Protein AF-A0A7X5DVG2-F1 (afdb_monomer_lite)

Radius of gyration: 36.71 Å; chains: 1; bounding box: 101×57×112 Å

Foldseek 3Di:
DFDFPVRQDDPLLVVQLVLQDPVLRVVFRVQWDQWPVRAIFGLQPQPGDDPVRTGHHDHLQSSQLSSVVVCLCPVQPADSLQKDAFQQLDDPPDDDPPDQTFGIFGAAPVDNLATQETEQTDGGPPQDQQDAPPPGDGGVLRSQLSSCCRRVHQKTFYTHNHNGTWIAGPDRSPDTDLDDDDHHHPPDPLCVSQVDQCFVLSLVSLAPLVPDFVQVLLVQLLVLQVVAHDNVCSLVLSVLLVLLLVLLLLVQQVVQVVLCCCCPVVVDPSSRDDCVVGDRGLLDAGPPDDLVSNQVSSQVSSQVSCVVQPQLDDNPDTNPGDSSSSNSSSNSPVSHDQFPRDVVRNVVNVVVSVPVPDDFPQLDFDFDLLNLLLFCLQQQDELVFAEEEAAQQLNSNLLNNLVSHVCVVPVPDPGQQHSHDDDPSSQCSLCQRGAYEHQDSSSLSNNLSSSVSSPNNSQRRARDDLLPQQCCCVVAVVDPSNCSNHVRNVVSQLVQFPCSVDPRSLRSRQAGAGQEYEYEWRADDKDQDQVSLVSAPLCADPVRHGDRIDGPLLRVLNSRLRHYAAQHKYKYKYQPCCVPPPRNVVSVVVDLVFWDFAEKEWEDQLSRPPSHSGTMIITMITTQDDPPSPDPRQHHFADADPVRDGDDDYYYYYWPKDQADPRSHGDFFKFKKKFKKFKKKAKDKWKAFQVVRDTDDPVVCVPDPCVVRIDIDIDIDIDIDTDADPVRDRIDGQVVCCVPVNDQQQQWKKFFAQKKKAFPCCPPCVVPDPRIGHPVVLVPDDPVVNVRIDIDHDGGIRPGDIDGPVVLVPDDPVRNVRIDTRMHMDMDMDFDAEPVRHGGGDIQSAAPHCPDDDPDPVTCHNDGHPSNVSLVVCVVSVNPSND

pLDDT: mean 87.07, std 10.0, range [40.94, 98.62]

Sequence (883 aa):
MPKKIDQILKPEEISHISQFSQEDKDWINSRIHDRSDGEAGVECVVRGKNDDGDYFKLTPEEIVRQYYAYKLMEIYGYTKEQIGFELPAVYAGKEVIKNKRIDIAVFNKDDKSKIDMIIEVKRPGIKDENSIADGESSTPFQQMQSYCRLKQPQIGVIANGDNLLKFYEAPAFDEALVIDKFPANGENIAEWKENRRFTFKQLMQADRLQTETLKDIILDVEQRFGANDSSDKAFEEIFKLIFIKLYDEVLSSQDADIIANDMNRHNIALKDIDDSMFRVMKFRARDTDSLADIYNNLSDLFEQAKNKWPGVFATDAILDMQRATVKSCVKELQNVKLFNSNLEVVDDAFEHLVNQNQKEGMGQYFTPRYVIDMCVKMLNPKPNEKMIDTAAGSCGFPMHAIFHVWKQLNPERFNLFTTRSRTPEELAYVQNNVFGIDFSEKSVRVGRMLNIIAGDGHTNVIELNSLDYPNWRKAYLDVDKWQRKYREGFDKLQRLSTSPTSTSDKTKFEAFNFDILMANPPFAGDLDNKEQLEIYNLGYNAKGKLQNKVGRDILFIERNLNFLKPGGRMAVVLPQGRFNNSGDKLIRDYIAERCRILAVVGLHGNVFKPHTGTKTSVLFVQKWTDDNCGFPNICPRPAEDENGSIDYPIFFATMQEPSKDNSGDKIYVKEDYVTWNDYKYITETHYIRKSDKQEVTKDEYDDSFKKSDYTVKVSTRKEVLEHKTANGSVDFIKDLFVSEYGELDTHKKWIKKNSSFVLKNIRKDADTFAESISIEQYLNLPVSEQTHYKEIAILGENTNSKISLQEYNSLGKDAQKFYLIAEDVAERTERIKDTHGHIFVKHDLFNHDPALLNENPNNIYSQDGIAEAFIEFAKKEGLSFFQ

Secondary structure (DSSP, 8-state):
-PPPGGGTS-HHHHHT-TT--HHHHHHHHTTEEE-TTSSEEE-BTTTBS-TTSSPEE--HHHHHHHHHHHHHHHTT---GGGEEEEEE---TTS---TT-EEEEEEE-SS-TTSEEEEEEE--TT---TTSPPTT-SS-HHHHHHHHHHHH--SEEEEE-SSS-EEEEETTT--SEES--SPPPTT--HHHHHHSS---HHHHHHS-GGGTS-HHHHHHHHHHHHHHHS-GGGHHHHHHHHHHHHHHHHHTTHHHHHHHHHHHHHH---GGGS--TTSPPP-S---SSS-HHHHHHHHHHHHHHHHHHSTTSS-TT----S-HHHHHHHHHHHTT---TTS-HHHHHHHHHHHHHTTSPTTS---PPPHHHHHHHHHHH---TT--EEETT-TTTHHHHHHHHHHHHHH-TT-S-SS-SSPPPHHHHHHHHHHEEEEES-HHHHHHHHHHHHHTSTTGGGEEE--TT-GGGHIIIIIT-HHHHHHHHHHHHHHHHTBSSTT-S-HHHHSS-B-EEEEEE----S-EE--HHHHTT-GGGB-TTSPBPS-EEHHHHHHHHHHHHEEEEEEEEEEEETHHHH-GGGHHHHHHHHHHEEEEEEEEPPTTTTTTT----EEEEEEEE-B-TTSSS--SSBPPPP-TTS------EEEE--S-SB-SSSPBPBPEEEEEEEEEEEEEEEEEEEETTT--EE-HHHHHT-S-GGGEEEEEEEEEEEEE---TTS-SEEEHHHHHHHH--GGGG-EEEE-SEEEEES-HHHHTTTS-SEE-HHHHHTS-HHHHTTEEEEEPSEE--PPEEEHHHHHHS-HHHHTTEEEEEEEEEEEEE-B-TTSPBPBP-SSS-S-TTS--S-TTS-TT---HHHHHHHHHHHTT-TT--

Structure (mmCIF, N/CA/C/O backbone):
data_AF-A0A7X5DVG2-F1
#
_entry.id   AF-A0A7X5DVG2-F1
#
loop_
_atom_site.group_PDB
_atom_site.id
_atom_site.type_symbol
_atom_site.label_atom_id
_atom_site.label_alt_id
_atom_site.label_comp_id
_atom_site.label_asym_id
_atom_site.label_entity_id
_atom_site.label_seq_id
_atom_site.pdbx_PDB_ins_code
_atom_site.Cartn_x
_atom_site.Cartn_y
_atom_site.Cartn_z
_atom_site.occupancy
_atom_site.B_iso_or_equiv
_atom_site.auth_seq_id
_atom_site.auth_comp_id
_atom_site.auth_asym_id
_atom_site.auth_atom_id
_atom_site.pdbx_PDB_model_num
ATOM 1 N N . MET A 1 1 ? -7.627 -30.855 52.143 1.00 57.50 1 MET A N 1
ATOM 2 C CA . MET A 1 1 ? -6.549 -30.015 51.583 1.00 57.50 1 MET A CA 1
ATOM 3 C C . MET A 1 1 ? -7.229 -28.797 51.000 1.00 57.50 1 MET A C 1
ATOM 5 O O . MET A 1 1 ? -8.248 -29.014 50.347 1.00 57.50 1 MET A O 1
ATOM 9 N N . PRO A 1 2 ? -6.716 -27.583 51.245 1.00 67.12 2 PRO A N 1
ATOM 10 C CA . PRO A 1 2 ? -7.300 -26.376 50.675 1.00 67.12 2 PRO A CA 1
ATOM 11 C C . PRO A 1 2 ? -7.331 -26.470 49.146 1.00 67.12 2 PRO A C 1
ATOM 13 O O . PRO A 1 2 ? -6.452 -27.093 48.537 1.00 67.12 2 PRO A O 1
ATOM 16 N N . LYS A 1 3 ? -8.378 -25.900 48.538 1.00 78.06 3 LYS A N 1
ATOM 17 C CA . LYS A 1 3 ? -8.525 -25.851 47.076 1.00 78.06 3 LYS A CA 1
ATOM 18 C C . LYS A 1 3 ? -7.322 -25.126 46.461 1.00 78.06 3 LYS A C 1
ATOM 20 O O . LYS A 1 3 ? -6.836 -24.152 47.023 1.00 78.06 3 LYS A O 1
ATOM 25 N N . LYS A 1 4 ? -6.853 -25.579 45.300 1.00 83.19 4 LYS A N 1
ATOM 26 C CA . LYS A 1 4 ? -5.851 -24.853 44.497 1.00 83.19 4 LYS A CA 1
ATOM 27 C C . LYS A 1 4 ? -6.526 -23.880 43.532 1.00 83.19 4 LYS A C 1
ATOM 29 O O . LYS A 1 4 ? -7.693 -24.068 43.202 1.00 83.19 4 LYS A O 1
ATOM 34 N N . ILE A 1 5 ? -5.788 -22.896 43.019 1.00 83.50 5 ILE A N 1
ATOM 35 C CA . ILE A 1 5 ? -6.277 -21.943 42.002 1.00 83.50 5 ILE A CA 1
A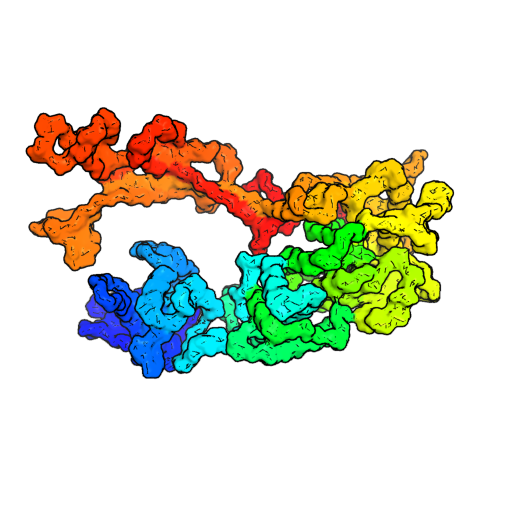TOM 36 C C . ILE A 1 5 ? -6.938 -22.637 40.798 1.00 83.50 5 ILE A C 1
ATOM 38 O O . ILE A 1 5 ? -8.019 -22.224 40.383 1.00 83.50 5 ILE A O 1
ATOM 42 N N . ASP A 1 6 ? -6.380 -23.757 40.323 1.00 80.75 6 ASP A N 1
ATOM 43 C CA . ASP A 1 6 ? -6.918 -24.538 39.192 1.00 80.75 6 ASP A CA 1
ATOM 44 C C . ASP A 1 6 ? -8.262 -25.226 39.510 1.00 80.75 6 ASP A C 1
ATOM 46 O O . ASP A 1 6 ? -8.928 -25.754 38.627 1.00 80.75 6 ASP A O 1
ATOM 50 N N . GLN A 1 7 ? -8.658 -25.261 40.785 1.00 80.50 7 GLN A N 1
ATOM 51 C CA . GLN A 1 7 ? -9.937 -25.802 41.257 1.00 80.50 7 GLN A CA 1
ATOM 52 C C . GLN A 1 7 ? -10.949 -24.695 41.593 1.00 80.50 7 GLN A C 1
ATOM 54 O O . GLN A 1 7 ? -12.083 -24.998 41.964 1.00 80.50 7 GLN A O 1
ATOM 59 N N . ILE A 1 8 ? -10.530 -23.428 41.522 1.00 81.75 8 ILE A N 1
ATOM 60 C CA . ILE A 1 8 ? -11.336 -22.242 41.845 1.00 81.75 8 ILE A CA 1
ATOM 61 C C . ILE A 1 8 ? -11.745 -21.515 40.562 1.00 81.75 8 ILE A C 1
ATOM 63 O O . ILE A 1 8 ? -12.884 -21.067 40.449 1.00 81.75 8 ILE A O 1
ATOM 67 N N . LEU A 1 9 ? -10.828 -21.415 39.600 1.00 81.88 9 LEU A N 1
ATOM 68 C CA . LEU A 1 9 ? -11.081 -20.829 38.289 1.00 81.88 9 LEU A CA 1
ATOM 69 C C . LEU A 1 9 ? -11.861 -21.797 37.391 1.00 81.88 9 LEU A C 1
ATOM 71 O O . LEU A 1 9 ? -11.663 -23.013 37.431 1.00 81.88 9 LEU A O 1
ATOM 75 N N . LYS A 1 10 ? -12.738 -21.256 36.543 1.00 82.56 10 LYS A N 1
ATOM 76 C CA . LYS A 1 10 ? -13.387 -22.030 35.476 1.00 82.56 10 LYS A CA 1
ATOM 77 C C . LYS A 1 10 ? -12.343 -22.495 34.448 1.00 82.56 10 LYS A C 1
ATOM 79 O O . LYS A 1 10 ? -11.348 -21.800 34.261 1.00 82.56 10 LYS A O 1
ATOM 84 N N . PRO A 1 11 ? -12.577 -23.593 33.702 1.00 76.38 11 PRO A N 1
ATOM 85 C CA . PRO A 1 11 ? -11.658 -24.046 32.649 1.00 76.38 11 PRO A CA 1
ATOM 86 C C . PRO A 1 11 ? -11.280 -22.944 31.648 1.00 76.38 11 PRO A C 1
ATOM 88 O O . PRO A 1 11 ? -10.122 -22.820 31.259 1.00 76.38 11 PRO A O 1
ATOM 91 N N . GLU A 1 12 ? -12.252 -22.104 31.294 1.00 71.94 12 GLU A N 1
ATOM 92 C CA . GLU A 1 12 ? -12.068 -20.928 30.440 1.00 71.94 12 GLU A CA 1
ATOM 93 C C . GLU A 1 12 ? -11.128 -19.901 31.098 1.00 71.94 12 GLU A C 1
ATOM 95 O O . GLU A 1 12 ? -10.164 -19.461 30.483 1.00 71.94 12 GLU A O 1
ATOM 100 N N . GLU A 1 13 ? -11.319 -19.590 32.381 1.00 77.75 13 GLU A N 1
ATOM 101 C CA . GLU A 1 13 ? -10.473 -18.656 33.141 1.00 77.75 13 GLU A CA 1
ATOM 102 C C . GLU A 1 13 ? -9.048 -19.192 33.361 1.00 77.75 13 GLU A C 1
ATOM 104 O O . GLU A 1 13 ? -8.099 -18.415 33.347 1.00 77.75 13 GLU A O 1
ATOM 109 N N . ILE A 1 14 ? -8.872 -20.513 33.506 1.00 74.19 14 ILE A N 1
ATOM 110 C CA . ILE A 1 14 ? -7.551 -21.159 33.625 1.00 74.19 14 ILE A CA 1
ATOM 111 C C . ILE A 1 14 ? -6.727 -20.954 32.349 1.00 74.19 14 ILE A C 1
ATOM 113 O O . ILE A 1 14 ? -5.518 -20.728 32.420 1.00 74.19 14 ILE A O 1
ATOM 117 N N . SER A 1 15 ? -7.373 -20.988 31.179 1.00 66.44 15 SER A N 1
ATOM 118 C CA . SER A 1 15 ? -6.705 -20.683 29.907 1.00 66.44 15 SER A CA 1
ATOM 119 C C . SER A 1 15 ? -6.264 -19.213 29.799 1.00 66.44 15 SER A C 1
ATOM 121 O O . SER A 1 15 ? -5.328 -18.907 29.063 1.00 66.44 15 SER A O 1
ATOM 123 N N . HIS A 1 16 ? -6.875 -18.335 30.604 1.00 65.38 16 HIS A N 1
ATOM 124 C CA . HIS A 1 16 ? -6.670 -16.885 30.670 1.00 65.38 16 HIS A CA 1
ATOM 125 C C . HIS A 1 16 ? -5.865 -16.431 31.899 1.00 65.38 16 HIS A C 1
ATOM 127 O O . HIS A 1 16 ? -6.015 -15.307 32.363 1.00 65.38 16 HIS A O 1
ATOM 133 N N . ILE A 1 17 ? -5.010 -17.291 32.451 1.00 65.62 17 ILE A N 1
ATOM 134 C CA . ILE A 1 17 ? -3.970 -16.913 33.429 1.00 65.62 17 ILE A CA 1
ATOM 135 C C . ILE A 1 17 ? -2.597 -17.428 32.977 1.00 65.62 17 ILE A C 1
ATOM 137 O O . ILE A 1 17 ? -1.747 -17.810 33.781 1.00 65.62 17 ILE A O 1
ATOM 141 N N . SER A 1 18 ? -2.388 -17.487 31.660 1.00 58.50 18 SER A N 1
ATOM 142 C CA . SER A 1 18 ? -1.179 -18.013 31.012 1.00 58.50 18 SER A CA 1
ATOM 143 C C . SER A 1 18 ? 0.104 -17.278 31.417 1.00 58.50 18 SER A C 1
ATOM 145 O O . SER A 1 18 ? 1.173 -17.883 31.404 1.00 58.50 18 SER A O 1
ATOM 147 N N . GLN A 1 19 ? 0.005 -16.011 31.835 1.00 59.59 19 GLN A N 1
ATOM 148 C CA . GLN A 1 19 ? 1.141 -15.217 32.317 1.00 59.59 19 GLN A CA 1
ATOM 149 C C . GLN A 1 19 ? 1.663 -15.652 33.694 1.00 59.59 19 GLN A C 1
ATOM 151 O O . GLN A 1 19 ? 2.744 -15.229 34.101 1.00 59.59 19 GLN A O 1
ATOM 156 N N . PHE A 1 20 ? 0.915 -16.481 34.425 1.00 76.69 20 PHE A N 1
ATOM 157 C CA . PHE A 1 20 ? 1.330 -16.966 35.733 1.00 76.69 20 PHE A CA 1
ATOM 158 C C . PHE A 1 20 ? 2.335 -18.095 35.521 1.00 76.69 20 PHE A C 1
ATOM 160 O O . PHE A 1 20 ? 1.973 -19.193 35.081 1.00 76.69 20 PHE A O 1
ATOM 167 N N . SER A 1 21 ? 3.597 -17.844 35.868 1.00 76.00 21 SER A N 1
ATOM 168 C CA . SER A 1 21 ? 4.606 -18.899 35.924 1.00 76.00 21 SER A CA 1
ATOM 169 C C . SER A 1 21 ? 4.215 -19.958 36.958 1.00 76.00 21 SER A C 1
ATOM 171 O O . SER A 1 21 ? 3.388 -19.722 37.843 1.00 76.00 21 SER A O 1
ATOM 173 N N . GLN A 1 22 ? 4.819 -21.145 36.880 1.00 77.31 22 GLN A N 1
ATOM 174 C CA . GLN A 1 22 ? 4.564 -22.179 37.884 1.00 77.31 22 GLN A CA 1
ATOM 175 C C . GLN A 1 22 ? 4.931 -21.699 39.300 1.00 77.31 22 GLN A C 1
ATOM 177 O O . GLN A 1 22 ? 4.213 -22.003 40.248 1.00 77.31 22 GLN A O 1
ATOM 182 N N . GLU A 1 23 ? 5.977 -20.878 39.430 1.00 79.81 23 GLU A N 1
ATOM 183 C CA . GLU A 1 23 ? 6.360 -20.250 40.698 1.00 79.81 23 GLU A CA 1
ATOM 184 C C . GLU A 1 23 ? 5.286 -19.276 41.205 1.00 79.81 23 GLU A C 1
ATOM 186 O O . GLU A 1 23 ? 4.931 -19.324 42.382 1.00 79.81 23 GLU A O 1
ATOM 191 N N . ASP A 1 24 ? 4.702 -18.456 40.320 1.00 82.38 24 ASP A N 1
ATOM 192 C CA . ASP A 1 24 ? 3.597 -17.553 40.677 1.00 82.38 24 ASP A CA 1
ATOM 193 C C . ASP A 1 24 ? 2.387 -18.353 41.198 1.00 82.38 24 ASP A C 1
ATOM 195 O O . ASP A 1 24 ? 1.781 -18.016 42.219 1.00 82.38 24 ASP A O 1
ATOM 199 N N . LYS A 1 25 ? 2.053 -19.457 40.516 1.00 84.00 25 LYS A N 1
ATOM 200 C CA . LYS A 1 25 ? 0.951 -20.353 40.896 1.00 84.00 25 LYS A CA 1
ATOM 201 C C . LYS A 1 25 ? 1.194 -21.015 42.247 1.00 84.00 25 LYS A C 1
ATOM 203 O O . LYS A 1 25 ? 0.291 -21.059 43.085 1.00 84.00 25 LYS A O 1
ATOM 208 N N . ASP A 1 26 ? 2.397 -21.532 42.466 1.00 86.31 26 ASP A N 1
ATOM 209 C CA . ASP A 1 26 ? 2.774 -22.190 43.715 1.00 86.31 26 ASP A CA 1
ATOM 210 C C . ASP A 1 26 ? 2.776 -21.197 44.883 1.00 86.31 26 ASP A C 1
ATOM 212 O O . ASP A 1 26 ? 2.280 -21.517 45.968 1.00 86.31 26 ASP A O 1
ATOM 216 N N . TRP A 1 27 ? 3.229 -19.962 44.642 1.00 88.75 27 TRP A N 1
ATOM 217 C CA . TRP A 1 27 ? 3.193 -18.891 45.631 1.00 88.75 27 TRP A CA 1
ATOM 218 C C . TRP A 1 27 ? 1.762 -18.558 46.063 1.00 88.75 27 TRP A C 1
ATOM 220 O O . TRP A 1 27 ? 1.481 -18.545 47.264 1.00 88.75 27 TRP A O 1
ATOM 230 N N . ILE A 1 28 ? 0.831 -18.361 45.121 1.00 88.50 28 ILE A N 1
ATOM 231 C CA . ILE A 1 28 ? -0.574 -18.075 45.460 1.00 88.50 28 ILE A CA 1
ATOM 232 C C . ILE A 1 28 ? -1.196 -19.265 46.192 1.00 88.50 28 ILE A C 1
ATOM 234 O O . ILE A 1 28 ? -1.801 -19.081 47.247 1.00 88.50 28 ILE A O 1
ATOM 238 N N . ASN A 1 29 ? -1.002 -20.485 45.680 1.00 89.94 29 ASN A N 1
ATOM 239 C CA . ASN A 1 29 ? -1.531 -21.707 46.290 1.00 89.94 29 ASN A CA 1
ATOM 240 C C . ASN A 1 29 ? -1.062 -21.896 47.740 1.00 89.94 29 ASN A C 1
ATOM 242 O O . ASN A 1 29 ? -1.829 -22.398 48.559 1.00 89.94 29 ASN A O 1
ATOM 246 N N . SER A 1 30 ? 0.160 -21.468 48.079 1.00 91.12 30 SER A N 1
ATOM 247 C CA . SER A 1 30 ? 0.694 -21.562 49.446 1.00 91.12 30 SER A CA 1
ATOM 248 C C . SER A 1 30 ? -0.070 -20.717 50.479 1.00 91.12 30 SER A C 1
ATOM 250 O O . SER A 1 30 ? 0.041 -20.976 51.676 1.00 91.12 30 SER A O 1
ATOM 252 N N . ARG A 1 31 ? -0.865 -19.740 50.020 1.00 91.12 31 ARG A N 1
ATOM 253 C CA . ARG A 1 31 ? -1.659 -18.811 50.842 1.00 91.12 31 ARG A CA 1
ATOM 254 C C . ARG A 1 31 ? -3.150 -19.135 50.858 1.00 91.12 31 ARG A C 1
ATOM 256 O O . ARG A 1 31 ? -3.922 -18.381 51.454 1.00 91.12 31 ARG A O 1
ATOM 263 N N . ILE A 1 32 ? -3.576 -20.193 50.167 1.00 92.19 32 ILE A N 1
ATOM 264 C CA . ILE A 1 32 ? -4.983 -20.594 50.124 1.00 92.19 32 ILE A CA 1
ATOM 265 C C . ILE A 1 32 ? -5.292 -21.470 51.333 1.00 92.19 32 ILE A C 1
ATOM 267 O O . ILE A 1 32 ? -4.613 -22.462 51.607 1.00 92.19 32 ILE A O 1
ATOM 271 N N . HIS A 1 33 ? -6.354 -21.110 52.040 1.00 90.75 33 HIS A N 1
ATOM 272 C CA . HIS A 1 33 ? -6.827 -21.784 53.239 1.00 90.75 33 HIS A CA 1
ATOM 273 C C . HIS A 1 33 ? -8.347 -21.945 53.192 1.00 90.75 33 HIS A C 1
ATOM 275 O O . HIS A 1 33 ? -9.040 -21.228 52.471 1.00 90.75 33 HIS A O 1
ATOM 281 N N . ASP A 1 34 ? -8.875 -22.876 53.980 1.00 88.62 34 ASP A N 1
ATOM 282 C CA . ASP A 1 34 ? -10.319 -23.020 54.148 1.00 88.62 34 ASP A CA 1
ATOM 283 C C . ASP A 1 34 ? -10.825 -21.942 55.122 1.00 88.62 34 ASP A C 1
ATOM 285 O O . ASP A 1 34 ? -10.244 -21.735 56.193 1.00 88.62 34 ASP A O 1
ATOM 289 N N . ARG A 1 35 ? -11.890 -21.235 54.736 1.00 89.56 35 ARG A N 1
ATOM 290 C CA . ARG A 1 35 ? -12.583 -20.256 55.583 1.00 89.56 35 ARG A CA 1
ATOM 291 C C . ARG A 1 35 ? -13.481 -20.940 56.607 1.00 89.56 35 ARG A C 1
ATOM 293 O O . ARG A 1 35 ? -13.801 -22.124 56.492 1.00 89.56 35 ARG A O 1
ATOM 300 N N . SER A 1 36 ? -13.953 -20.166 57.582 1.00 85.00 36 SER A N 1
ATOM 301 C CA . SER A 1 36 ? -14.911 -20.636 58.593 1.00 85.00 36 SER A CA 1
ATOM 302 C C . SER A 1 36 ? -16.247 -21.127 58.008 1.00 85.00 36 SER A C 1
ATOM 304 O O . SER A 1 36 ? -16.886 -21.999 58.593 1.00 85.00 36 SER A O 1
ATOM 306 N N . ASP A 1 37 ? -16.638 -20.612 56.838 1.00 86.19 37 ASP A N 1
ATOM 307 C CA . ASP A 1 37 ? -17.829 -21.007 56.072 1.00 86.19 37 ASP A CA 1
ATOM 308 C C . ASP A 1 37 ? -17.598 -22.219 55.142 1.00 86.19 37 ASP A C 1
ATOM 310 O O . ASP A 1 37 ? -18.530 -22.674 54.479 1.00 86.19 37 ASP A O 1
ATOM 314 N N . GLY A 1 38 ? -16.380 -22.773 55.112 1.00 83.06 38 GLY A N 1
ATOM 315 C CA . GLY A 1 38 ? -15.999 -23.908 54.267 1.00 83.06 38 GLY A CA 1
ATOM 316 C C . GLY A 1 38 ? -15.656 -23.545 52.817 1.00 83.06 38 GLY A C 1
ATOM 317 O O . GLY A 1 38 ? -15.300 -24.435 52.041 1.00 83.06 38 GLY A O 1
ATOM 318 N N . GLU A 1 39 ? -15.732 -22.267 52.435 1.00 87.00 39 GLU A N 1
ATOM 319 C CA . GLU A 1 39 ? -15.287 -21.795 51.123 1.00 87.00 39 GLU A CA 1
ATOM 320 C C . GLU A 1 39 ? -13.771 -21.552 51.080 1.00 87.00 39 GLU A C 1
ATOM 322 O O . GLU A 1 39 ? -13.096 -21.434 52.105 1.00 87.00 39 GLU A O 1
ATOM 327 N N . ALA A 1 40 ? -13.212 -21.452 49.871 1.00 88.94 40 ALA A N 1
ATOM 328 C CA . ALA A 1 40 ? -11.801 -21.112 49.709 1.00 88.94 40 ALA A CA 1
ATOM 329 C C . ALA A 1 40 ? -11.545 -19.645 50.091 1.00 88.94 40 ALA A C 1
ATOM 331 O O . ALA A 1 40 ? -12.218 -18.725 49.610 1.00 88.94 40 ALA A O 1
ATOM 332 N N . GLY A 1 41 ? -10.535 -19.422 50.926 1.00 91.19 41 GLY A N 1
ATOM 333 C CA . GLY A 1 41 ? -10.030 -18.100 51.264 1.00 91.19 41 GLY A CA 1
ATOM 334 C C . GLY A 1 41 ? -8.528 -17.969 51.069 1.00 91.19 41 GLY A C 1
ATOM 335 O O . GLY A 1 41 ? -7.818 -18.951 50.880 1.00 91.19 41 GLY A O 1
ATOM 336 N N . VAL A 1 42 ? -8.041 -16.734 51.112 1.00 92.88 42 VAL A N 1
ATOM 337 C CA . VAL A 1 42 ? -6.622 -16.405 50.964 1.00 92.88 42 VAL A CA 1
ATOM 338 C C . VAL A 1 42 ? -6.116 -15.587 52.144 1.00 92.88 42 VAL A C 1
ATOM 340 O O . VAL A 1 42 ? -6.788 -14.672 52.634 1.00 92.88 42 VAL A O 1
ATOM 343 N N . GLU A 1 43 ? -4.904 -15.904 52.596 1.00 93.06 43 GLU A N 1
ATOM 344 C CA . GLU A 1 43 ? -4.133 -15.012 53.454 1.00 93.06 43 GLU A CA 1
ATOM 345 C C . GLU A 1 43 ? -3.581 -13.853 52.617 1.00 93.06 43 GLU A C 1
ATOM 347 O O . GLU A 1 43 ? -2.559 -13.972 51.930 1.00 93.06 43 GLU A O 1
ATOM 352 N N . CYS A 1 44 ? -4.286 -12.721 52.671 1.00 90.81 44 CYS A N 1
ATOM 353 C CA . CYS A 1 44 ? -3.997 -11.544 51.863 1.00 90.81 44 CYS A CA 1
ATOM 354 C C . CYS A 1 44 ? -2.566 -11.052 52.120 1.00 90.81 44 CYS A C 1
ATOM 356 O O . CYS A 1 44 ? -2.203 -10.758 53.260 1.00 90.81 44 CYS A O 1
ATOM 358 N N . VAL A 1 45 ? -1.756 -10.891 51.069 1.00 90.75 45 VAL A N 1
ATOM 359 C CA . VAL A 1 45 ? -0.345 -10.483 51.210 1.00 90.75 45 VAL A CA 1
ATOM 360 C C . VAL A 1 45 ? -0.192 -9.137 51.929 1.00 90.75 45 VAL A C 1
ATOM 362 O O . VAL A 1 45 ? 0.714 -8.956 52.750 1.00 90.75 45 VAL A O 1
ATOM 365 N N . VAL A 1 46 ? -1.148 -8.231 51.713 1.00 89.81 46 VAL A N 1
ATOM 366 C CA . VAL A 1 46 ? -1.193 -6.904 52.337 1.00 89.81 46 VAL A CA 1
ATOM 367 C C . VAL A 1 46 ? -1.905 -6.933 53.695 1.00 89.81 46 VAL A C 1
ATOM 369 O O . VAL A 1 46 ? -1.358 -6.463 54.689 1.00 89.81 46 VAL A O 1
ATOM 372 N N . ARG A 1 47 ? -3.112 -7.501 53.779 1.00 89.56 47 ARG A N 1
ATOM 373 C CA . ARG A 1 47 ? -3.977 -7.366 54.970 1.00 89.56 47 ARG A CA 1
ATOM 374 C C . ARG A 1 47 ? -3.882 -8.528 55.964 1.00 89.56 47 ARG A C 1
ATOM 376 O O . ARG A 1 47 ? -4.318 -8.383 57.096 1.00 89.56 47 ARG A O 1
ATOM 383 N N . GLY A 1 48 ? -3.299 -9.660 55.576 1.00 89.25 48 GLY A N 1
ATOM 384 C CA . GLY A 1 48 ? -3.350 -10.895 56.358 1.00 89.25 48 GLY A CA 1
ATOM 385 C C . GLY A 1 48 ? -4.772 -11.460 56.396 1.00 89.25 48 GLY A C 1
ATOM 386 O O . GLY A 1 48 ? -5.347 -11.769 55.350 1.00 89.25 48 GLY A O 1
ATOM 387 N N . LYS A 1 49 ? -5.332 -11.578 57.602 1.00 89.31 49 LYS A N 1
ATOM 388 C CA . LYS A 1 49 ? -6.714 -12.013 57.858 1.00 89.31 49 LYS A CA 1
ATOM 389 C C . LYS A 1 49 ? -7.657 -10.812 57.980 1.00 89.31 49 LYS A C 1
ATOM 391 O O . LYS A 1 49 ? -7.203 -9.689 58.184 1.00 89.31 49 LYS A O 1
ATOM 396 N N . ASN A 1 50 ? -8.954 -11.040 57.812 1.00 85.56 50 ASN A N 1
ATOM 397 C CA . ASN A 1 50 ? -9.968 -10.004 58.003 1.00 85.56 50 ASN A CA 1
ATOM 398 C C . ASN A 1 50 ? -10.175 -9.679 59.500 1.00 85.56 50 ASN A C 1
ATOM 400 O O . ASN A 1 50 ? -9.599 -10.332 60.373 1.00 85.56 50 ASN A O 1
ATOM 404 N N . ASP A 1 51 ? -11.013 -8.680 59.790 1.00 84.12 51 ASP A N 1
ATOM 405 C CA . ASP A 1 51 ? -11.282 -8.207 61.160 1.00 84.12 51 ASP A CA 1
ATOM 406 C C . ASP A 1 51 ? -11.910 -9.287 62.067 1.00 84.12 51 ASP A C 1
ATOM 408 O O . ASP A 1 51 ? -11.760 -9.232 63.287 1.00 84.12 51 ASP A O 1
ATOM 412 N N . ASP A 1 52 ? -12.549 -10.301 61.475 1.00 86.00 52 ASP A N 1
ATOM 413 C CA . ASP A 1 52 ? -13.135 -11.452 62.174 1.00 86.00 52 ASP A CA 1
ATOM 414 C C . ASP A 1 52 ? -12.110 -12.571 62.458 1.00 86.00 52 ASP A C 1
ATOM 416 O O . ASP A 1 52 ? -12.444 -13.598 63.050 1.00 86.00 52 ASP A O 1
ATOM 420 N N . GLY A 1 53 ? -10.850 -12.402 62.040 1.00 87.31 53 GLY A N 1
ATOM 421 C CA . GLY A 1 53 ? -9.799 -13.413 62.184 1.00 87.31 53 GLY A CA 1
ATOM 422 C C . GLY A 1 53 ? -9.894 -14.576 61.185 1.00 87.31 53 GLY A C 1
ATOM 423 O O . GLY A 1 53 ? -9.249 -15.609 61.397 1.00 87.31 53 GLY A O 1
ATOM 424 N N . ASP A 1 54 ? -10.652 -14.412 60.098 1.00 91.19 54 ASP A N 1
ATOM 425 C CA . ASP A 1 54 ? -10.825 -15.372 59.000 1.00 91.19 54 ASP A CA 1
ATOM 426 C C . ASP A 1 54 ? -10.084 -14.928 57.715 1.00 91.19 54 ASP A C 1
ATOM 428 O O . ASP A 1 54 ? -9.604 -13.798 57.590 1.00 91.19 54 ASP A O 1
ATOM 432 N N . TYR A 1 55 ? -9.947 -15.826 56.741 1.00 92.19 55 TYR A N 1
ATOM 433 C CA . TYR A 1 55 ? -9.296 -15.555 55.455 1.00 92.19 55 TYR A CA 1
ATOM 434 C C . TYR A 1 55 ? -10.225 -14.804 54.491 1.00 92.19 55 TYR A C 1
ATOM 436 O O . TYR A 1 55 ? -11.437 -15.018 54.485 1.00 92.19 55 TYR A O 1
ATOM 444 N N . PHE A 1 56 ? -9.686 -13.937 53.627 1.00 90.44 56 PHE A N 1
ATOM 445 C CA . PHE A 1 56 ? -10.499 -13.220 52.631 1.00 90.44 56 PHE A CA 1
ATOM 446 C C . PHE A 1 56 ? -11.058 -14.195 51.594 1.00 90.44 56 PHE A C 1
ATOM 448 O O . PHE A 1 56 ? -10.356 -15.115 51.192 1.00 90.44 56 PHE A O 1
ATOM 455 N N . LYS A 1 57 ? -12.310 -14.011 51.155 1.00 90.56 57 LYS A N 1
ATOM 456 C CA . LYS A 1 57 ? -12.932 -14.885 50.148 1.00 90.56 57 LYS A CA 1
ATOM 457 C C . LYS A 1 57 ? -12.119 -14.845 48.856 1.00 90.56 57 LYS A C 1
ATOM 459 O O . LYS A 1 57 ? -11.873 -13.766 48.324 1.00 90.56 57 LYS A O 1
ATOM 464 N N . LEU A 1 58 ? -11.739 -16.015 48.351 1.00 89.44 58 LEU A N 1
ATOM 465 C CA . LEU A 1 58 ? -10.895 -16.120 47.170 1.00 89.44 58 LEU A CA 1
ATOM 466 C C . LEU A 1 58 ? -11.747 -16.159 45.895 1.00 89.44 58 LEU A C 1
ATOM 468 O O . LEU A 1 58 ? -12.247 -17.207 45.493 1.00 89.44 58 LEU A O 1
ATOM 472 N N . THR A 1 59 ? -11.942 -14.995 45.279 1.00 90.25 59 THR A N 1
ATOM 473 C CA . THR A 1 59 ? -12.586 -14.850 43.963 1.00 90.25 59 THR A CA 1
ATOM 474 C C . THR A 1 59 ? -11.541 -14.873 42.836 1.00 90.25 59 THR A C 1
ATOM 476 O O . THR A 1 59 ? -10.358 -14.661 43.110 1.00 90.25 59 THR A O 1
ATOM 479 N N . PRO A 1 60 ? -11.938 -15.079 41.563 1.00 88.19 60 PRO A N 1
ATOM 480 C CA . PRO A 1 60 ? -11.025 -14.934 40.425 1.00 88.19 60 PRO A CA 1
ATOM 481 C C . PRO A 1 60 ? -10.310 -13.574 40.392 1.00 88.19 60 PRO A C 1
ATOM 483 O O . PRO A 1 60 ? -9.105 -13.515 40.175 1.00 88.19 60 PRO A O 1
ATOM 486 N N . GLU A 1 61 ? -11.026 -12.485 40.683 1.00 88.69 61 GLU A N 1
ATOM 487 C CA . GLU A 1 61 ? -10.443 -11.140 40.821 1.00 88.69 61 GLU A CA 1
ATOM 488 C C . GLU A 1 61 ? -9.461 -11.039 41.984 1.00 88.69 61 GLU A C 1
ATOM 490 O O . GLU A 1 61 ? -8.398 -10.444 41.830 1.00 88.69 61 GLU A O 1
ATOM 495 N N . GLU A 1 62 ? -9.761 -11.658 43.130 1.00 91.44 62 GLU A N 1
ATOM 496 C CA . GLU A 1 62 ? -8.838 -11.668 44.265 1.00 91.44 62 GLU A CA 1
ATOM 497 C C . GLU A 1 62 ? -7.545 -12.427 43.928 1.00 91.44 62 GLU A C 1
ATOM 499 O O . GLU A 1 62 ? -6.474 -11.986 44.333 1.00 91.44 62 GLU A O 1
ATOM 504 N N . ILE A 1 63 ? -7.598 -13.505 43.132 1.00 90.31 63 ILE A N 1
ATOM 505 C CA . ILE A 1 63 ? -6.391 -14.200 42.642 1.00 90.31 63 ILE A CA 1
ATOM 506 C C . ILE A 1 63 ? -5.505 -13.232 41.844 1.00 90.31 63 ILE A C 1
ATOM 508 O O . ILE A 1 63 ? -4.308 -13.119 42.117 1.00 90.31 63 ILE A O 1
ATOM 512 N N . VAL A 1 64 ? -6.095 -12.495 40.899 1.00 90.56 64 VAL A N 1
ATOM 513 C CA . VAL A 1 64 ? -5.379 -11.505 40.077 1.00 90.56 64 VAL A CA 1
ATOM 514 C C . VAL A 1 64 ? -4.838 -10.358 40.939 1.00 90.56 64 VAL A C 1
ATOM 516 O O . VAL A 1 64 ? -3.700 -9.919 40.763 1.00 90.56 64 VAL A O 1
ATOM 519 N N . ARG A 1 65 ? -5.610 -9.902 41.928 1.00 93.44 65 ARG A N 1
ATOM 520 C CA . ARG A 1 65 ? -5.207 -8.838 42.854 1.00 93.44 65 ARG A CA 1
ATOM 521 C C . ARG A 1 65 ? -3.999 -9.246 43.700 1.00 93.44 65 ARG A C 1
ATOM 523 O O . ARG A 1 65 ? -3.052 -8.471 43.835 1.00 93.44 65 ARG A O 1
ATOM 530 N N . GLN A 1 66 ? -4.003 -10.468 44.238 1.00 92.31 66 GLN A N 1
ATOM 531 C CA . GLN A 1 66 ? -2.868 -11.024 44.984 1.00 92.31 66 GLN A CA 1
ATOM 532 C C . GLN A 1 66 ? -1.632 -11.177 44.088 1.00 92.31 66 GLN A C 1
ATOM 534 O O . GLN A 1 66 ? -0.529 -10.839 44.516 1.00 92.31 66 GLN A O 1
ATOM 539 N N . TYR A 1 67 ? -1.817 -11.618 42.841 1.00 90.50 67 TYR A N 1
ATOM 540 C CA . TYR A 1 67 ? -0.744 -11.753 41.856 1.00 90.50 67 TYR A CA 1
ATOM 541 C C . TYR A 1 67 ? -0.043 -10.424 41.548 1.00 90.50 67 TYR A C 1
ATOM 543 O O . TYR A 1 67 ? 1.180 -10.338 41.651 1.00 90.50 67 TYR A O 1
ATOM 551 N N . TYR A 1 68 ? -0.783 -9.358 41.229 1.00 91.88 68 TYR A N 1
ATOM 552 C CA . TYR A 1 68 ? -0.146 -8.069 40.937 1.00 91.88 68 TYR A CA 1
ATOM 553 C C . TYR A 1 68 ? 0.483 -7.429 42.175 1.00 91.88 68 TYR A C 1
ATOM 555 O O . TYR A 1 68 ? 1.555 -6.839 42.063 1.00 91.88 68 TYR A O 1
ATOM 563 N N . ALA A 1 69 ? -0.105 -7.592 43.364 1.00 92.50 69 ALA A N 1
ATOM 564 C CA . ALA A 1 69 ? 0.541 -7.151 44.599 1.00 92.50 69 ALA A CA 1
ATOM 565 C C . ALA A 1 69 ? 1.868 -7.885 44.848 1.00 92.50 69 ALA A C 1
ATOM 567 O O . ALA A 1 69 ? 2.862 -7.251 45.196 1.00 92.50 69 ALA A O 1
ATOM 568 N N . TYR A 1 70 ? 1.911 -9.196 44.600 1.00 90.38 70 TYR A N 1
ATOM 569 C CA . TYR A 1 70 ? 3.141 -9.985 44.642 1.00 90.38 70 TYR A CA 1
ATOM 570 C C . TYR A 1 70 ? 4.187 -9.484 43.644 1.00 90.38 70 TYR A C 1
ATOM 572 O O . TYR A 1 70 ? 5.321 -9.214 44.034 1.00 90.38 70 TYR A O 1
ATOM 580 N N . LYS A 1 71 ? 3.803 -9.282 42.376 1.00 88.94 71 LYS A N 1
ATOM 581 C CA . LYS A 1 71 ? 4.703 -8.753 41.341 1.00 88.94 71 LYS A CA 1
ATOM 582 C C . LYS A 1 71 ? 5.278 -7.395 41.741 1.00 88.94 71 LYS A C 1
ATOM 584 O O . LYS A 1 71 ? 6.487 -7.195 41.638 1.00 88.94 71 LYS A O 1
ATOM 589 N N . LEU A 1 72 ? 4.438 -6.477 42.224 1.00 92.56 72 LEU A N 1
ATOM 590 C CA . LEU A 1 72 ? 4.876 -5.167 42.715 1.00 92.56 72 LEU A CA 1
ATOM 591 C C . LEU A 1 72 ? 5.934 -5.306 43.815 1.00 92.56 72 LEU A C 1
ATOM 593 O O . LEU A 1 72 ? 6.942 -4.606 43.787 1.00 92.56 72 LEU A O 1
ATOM 597 N N . MET A 1 73 ? 5.745 -6.232 44.751 1.00 91.69 73 MET A N 1
ATOM 598 C CA . MET A 1 73 ? 6.682 -6.420 45.855 1.00 91.69 73 MET A CA 1
ATOM 599 C C . MET A 1 73 ? 7.990 -7.088 45.420 1.00 91.69 73 MET A C 1
ATOM 601 O O . MET A 1 73 ? 9.061 -6.522 45.626 1.00 91.69 73 MET A O 1
ATOM 605 N N . GLU A 1 74 ? 7.914 -8.261 44.796 1.00 87.06 74 GLU A N 1
ATOM 606 C CA . GLU A 1 74 ? 9.096 -9.092 44.539 1.00 87.06 74 GLU A CA 1
ATOM 607 C C . GLU A 1 74 ? 9.866 -8.687 43.280 1.00 87.06 74 GLU A C 1
ATOM 609 O O . GLU A 1 74 ? 11.088 -8.801 43.243 1.00 87.06 74 GLU A O 1
ATOM 614 N N . ILE A 1 75 ? 9.173 -8.202 42.244 1.00 84.19 75 ILE A N 1
ATOM 615 C CA . ILE A 1 75 ? 9.810 -7.835 40.970 1.00 84.19 75 ILE A CA 1
ATOM 616 C C . ILE A 1 75 ? 10.115 -6.342 40.925 1.00 84.19 75 ILE A C 1
ATOM 618 O O . ILE A 1 75 ? 11.208 -5.942 40.526 1.00 84.19 75 ILE A O 1
ATOM 622 N N . TYR A 1 76 ? 9.158 -5.509 41.336 1.00 88.75 76 TYR A N 1
ATOM 623 C CA . TYR A 1 76 ? 9.280 -4.053 41.225 1.00 88.75 76 TYR A CA 1
ATOM 624 C C . TYR A 1 76 ? 9.748 -3.377 42.525 1.00 88.75 76 TYR A C 1
ATOM 626 O O . TYR A 1 76 ? 9.985 -2.169 42.538 1.00 88.75 76 TYR A O 1
ATOM 634 N N . GLY A 1 77 ? 9.950 -4.140 43.606 1.00 91.69 77 GLY A N 1
ATOM 635 C CA . GLY A 1 77 ? 10.591 -3.679 44.840 1.00 91.69 77 GLY A CA 1
ATOM 636 C C . GLY A 1 77 ? 9.735 -2.767 45.725 1.00 91.69 77 GLY A C 1
ATOM 637 O O . GLY A 1 77 ? 10.284 -2.035 46.556 1.00 91.69 77 GLY A O 1
ATOM 638 N N . TYR A 1 78 ? 8.411 -2.747 45.549 1.00 94.56 78 TYR A N 1
ATOM 639 C CA . TYR A 1 78 ? 7.503 -1.987 46.415 1.00 94.56 78 TYR A CA 1
ATOM 640 C C . TYR A 1 78 ? 7.397 -2.635 47.796 1.00 94.56 78 TYR A C 1
ATOM 642 O O . TYR A 1 78 ? 7.292 -3.854 47.917 1.00 94.56 78 TYR A O 1
ATOM 650 N N . THR A 1 79 ? 7.391 -1.836 48.866 1.00 93.31 79 THR A N 1
ATOM 651 C CA . THR A 1 79 ? 7.177 -2.402 50.204 1.00 93.31 79 THR A CA 1
ATOM 652 C C . THR A 1 79 ? 5.693 -2.644 50.462 1.00 93.31 79 THR A C 1
ATOM 654 O O . THR A 1 79 ? 4.820 -1.992 49.885 1.00 93.31 79 THR A O 1
ATOM 657 N N . LYS A 1 80 ? 5.388 -3.560 51.384 1.00 91.94 80 LYS A N 1
ATOM 658 C CA . LYS A 1 80 ? 4.012 -3.880 51.784 1.00 91.94 80 LYS A CA 1
ATOM 659 C C . LYS A 1 80 ? 3.233 -2.643 52.252 1.00 91.94 80 LYS A C 1
ATOM 661 O O . LYS A 1 80 ? 2.042 -2.530 51.990 1.00 91.94 80 LYS A O 1
ATOM 666 N N . GLU A 1 81 ? 3.900 -1.697 52.911 1.00 90.38 81 GLU A N 1
ATOM 667 C CA . GLU A 1 81 ? 3.300 -0.459 53.425 1.00 90.38 81 GLU A CA 1
ATOM 668 C C . GLU A 1 81 ? 2.950 0.545 52.320 1.00 90.38 81 GLU A C 1
ATOM 670 O O . GLU A 1 81 ? 2.210 1.493 52.582 1.00 90.38 81 GLU A O 1
ATOM 675 N N . GLN A 1 82 ? 3.496 0.369 51.112 1.00 93.81 82 GLN A N 1
ATOM 676 C CA . GLN A 1 82 ? 3.170 1.186 49.945 1.00 93.81 82 GLN A CA 1
ATOM 677 C C . GLN A 1 82 ? 1.961 0.652 49.177 1.00 93.81 82 GLN A C 1
ATOM 679 O O . GLN A 1 82 ? 1.493 1.331 48.274 1.00 93.81 82 GLN A O 1
ATOM 684 N N . ILE A 1 83 ? 1.438 -0.530 49.504 1.00 94.75 83 ILE A N 1
ATOM 685 C CA . ILE A 1 83 ? 0.330 -1.142 48.768 1.00 94.75 83 ILE A CA 1
ATOM 686 C C . ILE A 1 83 ? -0.918 -1.124 49.651 1.00 94.75 83 ILE A C 1
ATOM 688 O O . ILE A 1 83 ? -0.939 -1.694 50.738 1.00 94.75 83 ILE A O 1
ATOM 692 N N . GLY A 1 84 ? -1.978 -0.467 49.184 1.00 91.88 84 GLY A N 1
ATOM 693 C CA . GLY A 1 84 ? -3.284 -0.430 49.838 1.00 91.88 84 GLY A CA 1
ATOM 694 C C . GLY A 1 84 ? -4.337 -1.169 49.026 1.00 91.88 84 GLY A C 1
ATOM 695 O O . GLY A 1 84 ? -4.434 -0.961 47.822 1.00 91.88 84 GLY A O 1
ATOM 696 N N . PHE A 1 85 ? -5.142 -2.004 49.685 1.00 92.31 85 PHE A N 1
ATOM 697 C CA . PHE A 1 85 ? -6.267 -2.706 49.060 1.00 92.31 85 PHE A CA 1
ATOM 698 C C . PHE A 1 85 ? -7.600 -2.078 49.460 1.00 92.31 85 PHE A C 1
ATOM 700 O O . PHE A 1 85 ? -7.769 -1.688 50.618 1.00 92.31 85 PHE A O 1
ATOM 707 N N . GLU A 1 86 ? -8.564 -2.062 48.537 1.00 85.94 86 GLU A N 1
ATOM 708 C CA . GLU A 1 86 ? -9.950 -1.629 48.786 1.00 85.94 86 GLU A CA 1
ATOM 709 C C . GLU A 1 86 ? -10.025 -0.210 49.397 1.00 85.94 86 GLU A C 1
ATOM 711 O O . GLU A 1 86 ? -10.752 0.074 50.365 1.00 85.94 86 GLU A O 1
ATOM 716 N N . LEU A 1 87 ? -9.229 0.717 48.852 1.00 85.88 87 LEU A N 1
ATOM 717 C CA . LEU A 1 87 ? -9.139 2.080 49.372 1.00 85.88 87 LEU A CA 1
ATOM 718 C C . LEU A 1 87 ? -10.430 2.854 49.042 1.00 85.88 87 LEU A C 1
ATOM 720 O O . LEU A 1 87 ? -10.836 2.902 47.882 1.00 85.88 87 LEU A O 1
ATOM 724 N N . PRO A 1 88 ? -11.096 3.503 50.013 1.00 80.06 88 PRO A N 1
ATOM 725 C CA . PRO A 1 88 ? -12.333 4.223 49.734 1.00 80.06 88 PRO A CA 1
ATOM 726 C C . PRO A 1 88 ? -12.104 5.481 48.879 1.00 80.06 88 PRO A C 1
ATOM 728 O O . PRO A 1 88 ? -11.265 6.341 49.181 1.00 80.06 88 PRO A O 1
ATOM 731 N N . ALA A 1 89 ? -12.916 5.626 47.831 1.00 65.81 89 ALA A N 1
ATOM 732 C CA . ALA A 1 89 ? -12.924 6.785 46.945 1.00 65.81 89 ALA A CA 1
ATOM 733 C C . ALA A 1 89 ? -13.919 7.854 47.458 1.00 65.81 89 ALA A C 1
ATOM 735 O O . ALA A 1 89 ? -15.070 7.903 47.034 1.00 65.81 89 ALA A O 1
ATOM 736 N N . VAL A 1 90 ? -13.500 8.690 48.422 1.00 61.84 90 VAL A N 1
ATOM 737 C CA . VAL A 1 90 ? -14.358 9.708 49.082 1.00 61.84 90 VAL A CA 1
ATOM 738 C C . VAL A 1 90 ? -14.066 11.133 48.580 1.00 61.84 90 VAL A C 1
ATOM 740 O O . VAL A 1 90 ? -12.900 11.498 48.443 1.00 61.84 90 VAL A O 1
ATOM 743 N N . TYR A 1 91 ? -15.113 11.951 48.383 1.00 49.75 91 TYR A N 1
ATOM 744 C CA . TYR A 1 91 ? -15.038 13.411 48.190 1.00 49.75 91 TYR A CA 1
ATOM 745 C C . TYR A 1 91 ? -14.917 14.131 49.541 1.00 49.75 91 TYR A C 1
ATOM 747 O O . TYR A 1 91 ? -15.699 13.870 50.455 1.00 49.75 91 TYR A O 1
ATOM 755 N N . ALA A 1 92 ? -14.028 15.115 49.658 1.00 40.94 92 ALA A N 1
ATOM 756 C CA . ALA A 1 92 ? -14.118 16.070 50.757 1.00 40.94 92 ALA A CA 1
ATOM 757 C C . ALA A 1 92 ? -15.388 16.933 50.572 1.00 40.94 92 ALA A C 1
ATOM 759 O O . ALA A 1 92 ? -15.431 17.796 49.699 1.00 40.94 92 ALA A O 1
ATOM 760 N N . GLY A 1 93 ? -16.436 16.685 51.369 1.00 46.12 93 GLY A N 1
ATOM 761 C CA . GLY A 1 93 ? -17.560 17.620 51.542 1.00 46.12 93 GLY A CA 1
ATOM 762 C C . GLY A 1 93 ? -18.889 17.339 50.816 1.00 46.12 93 GLY A C 1
ATOM 763 O O . GLY A 1 93 ? -19.746 18.220 50.822 1.00 46.12 93 GLY A O 1
ATOM 764 N N . LYS A 1 94 ? -19.131 16.153 50.238 1.00 42.53 94 LYS A N 1
ATOM 765 C CA . LYS A 1 94 ? -20.480 15.721 49.789 1.00 42.53 94 LYS A CA 1
ATOM 766 C C . LYS A 1 94 ? -20.784 14.286 50.227 1.00 42.53 94 LYS A C 1
ATOM 768 O O . LYS A 1 94 ? -19.858 13.525 50.489 1.00 42.53 94 LYS A O 1
ATOM 773 N N . GLU A 1 95 ? -22.079 13.967 50.346 1.00 41.91 95 GLU A N 1
ATOM 774 C CA . GLU A 1 95 ? -22.613 12.694 50.855 1.00 41.91 95 GLU A CA 1
ATOM 775 C C . GLU A 1 95 ? -21.824 11.466 50.386 1.00 41.91 95 GLU A C 1
ATOM 777 O O . GLU A 1 95 ? -21.492 11.306 49.212 1.00 41.91 95 GLU A O 1
ATOM 782 N N . VAL A 1 96 ? -21.551 10.585 51.347 1.00 42.16 96 VAL A N 1
ATOM 783 C CA . VAL A 1 96 ? -20.784 9.354 51.178 1.00 42.16 96 VAL A CA 1
ATOM 784 C C . VAL A 1 96 ? -21.449 8.461 50.123 1.00 42.16 96 VAL A C 1
ATOM 786 O O . VAL A 1 96 ? -22.462 7.817 50.398 1.00 42.16 96 VAL A O 1
ATOM 789 N N . ILE A 1 97 ? -20.852 8.345 48.932 1.00 50.03 97 ILE A N 1
ATOM 790 C CA . ILE A 1 97 ? -21.142 7.228 48.023 1.00 50.03 97 ILE A CA 1
ATOM 791 C C . ILE A 1 97 ? -20.485 5.989 48.649 1.00 50.03 97 ILE A C 1
ATOM 793 O O . ILE A 1 97 ? -19.304 5.727 48.446 1.00 50.03 97 ILE A O 1
ATOM 797 N N . LYS A 1 98 ? -21.235 5.264 49.489 1.00 45.47 98 LYS A N 1
ATOM 798 C CA . LYS A 1 98 ? -20.721 4.227 50.410 1.00 45.47 98 LYS A CA 1
ATOM 799 C C . LYS A 1 98 ? -19.985 3.033 49.771 1.00 45.47 98 LYS A C 1
ATOM 801 O O . LYS A 1 98 ? -19.351 2.294 50.517 1.00 45.47 98 LYS A O 1
ATOM 806 N N . ASN A 1 99 ? -20.000 2.860 48.446 1.00 56.88 99 ASN A N 1
ATOM 807 C CA . ASN A 1 99 ? -19.643 1.576 47.821 1.00 56.88 99 ASN A CA 1
ATOM 808 C C . ASN A 1 99 ? -18.527 1.617 46.756 1.00 56.88 99 ASN A C 1
ATOM 810 O O . ASN A 1 99 ? -18.304 0.600 46.114 1.00 56.88 99 ASN A O 1
ATOM 814 N N . LYS A 1 100 ? -17.821 2.736 46.535 1.00 68.94 100 LYS A N 1
ATOM 815 C CA . LYS A 1 100 ? -16.725 2.786 45.541 1.00 68.94 100 LYS A CA 1
ATOM 816 C C . LYS A 1 100 ? -15.345 2.647 46.196 1.00 68.94 100 LYS A C 1
ATOM 818 O O . LYS A 1 100 ? -14.944 3.503 46.993 1.00 68.94 100 LYS A O 1
ATOM 823 N N . ARG A 1 101 ? -14.639 1.561 45.872 1.00 84.06 101 ARG A N 1
ATOM 824 C CA . ARG A 1 101 ? -13.345 1.163 46.446 1.00 84.06 101 ARG A CA 1
ATOM 825 C C . ARG A 1 101 ? -12.334 0.912 45.329 1.00 84.06 101 ARG A C 1
ATOM 827 O O . ARG A 1 101 ? -12.688 0.347 44.308 1.00 84.06 101 ARG A O 1
ATOM 834 N N . ILE A 1 102 ? -11.103 1.360 45.533 1.00 88.56 102 ILE A N 1
ATOM 835 C CA . ILE A 1 102 ? -9.986 1.148 44.611 1.00 88.56 102 ILE A CA 1
ATOM 836 C C . ILE A 1 102 ? -9.365 -0.208 44.936 1.00 88.56 102 ILE A C 1
ATOM 838 O O . ILE A 1 102 ? -9.000 -0.417 46.096 1.00 88.56 102 ILE A O 1
ATOM 842 N N . ASP A 1 103 ? -9.202 -1.082 43.942 1.00 92.62 103 ASP A N 1
ATOM 843 C CA . ASP A 1 103 ? -8.669 -2.433 44.150 1.00 92.62 103 ASP A CA 1
ATOM 844 C C . ASP A 1 103 ? -7.257 -2.417 44.731 1.00 92.62 103 ASP A C 1
ATOM 846 O O . ASP A 1 103 ? -7.038 -2.958 45.818 1.00 92.62 103 ASP A O 1
ATOM 850 N N . ILE A 1 104 ? -6.316 -1.766 44.037 1.00 95.62 104 ILE A N 1
ATOM 851 C CA . ILE A 1 104 ? -4.943 -1.569 44.507 1.00 95.62 104 ILE A CA 1
ATOM 852 C C . ILE A 1 104 ? -4.548 -0.100 44.330 1.00 95.62 104 ILE A C 1
ATOM 854 O O . ILE A 1 104 ? -4.639 0.467 43.242 1.00 95.62 104 ILE A O 1
ATOM 858 N N . ALA A 1 105 ? -4.067 0.514 45.407 1.00 94.88 105 ALA A N 1
ATOM 859 C CA . ALA A 1 105 ? -3.414 1.817 45.392 1.00 94.88 105 ALA A CA 1
ATOM 860 C C . ALA A 1 105 ? -1.943 1.655 45.786 1.00 94.88 105 ALA A C 1
ATOM 862 O O . ALA A 1 105 ? -1.644 1.034 46.807 1.00 94.88 105 ALA A O 1
ATOM 863 N N . VAL A 1 106 ? -1.037 2.231 44.998 1.00 95.38 106 VAL A N 1
ATOM 864 C CA . VAL A 1 106 ? 0.401 2.251 45.281 1.00 95.38 106 VAL A CA 1
ATOM 865 C C . VAL A 1 106 ? 0.795 3.652 45.733 1.00 95.38 106 VAL A C 1
ATOM 867 O O . VAL A 1 106 ? 0.702 4.617 44.971 1.00 95.38 106 VAL A O 1
ATOM 870 N N . PHE A 1 107 ? 1.201 3.769 46.991 1.00 94.06 107 PHE A N 1
ATOM 871 C CA . PHE A 1 107 ? 1.586 5.019 47.631 1.00 94.06 107 PHE A CA 1
ATOM 872 C C . PHE A 1 107 ? 3.026 5.402 47.309 1.00 94.06 107 PHE A C 1
ATOM 874 O O . PHE A 1 107 ? 3.917 4.551 47.192 1.00 94.06 107 PHE A O 1
ATOM 881 N N . ASN A 1 108 ? 3.247 6.711 47.225 1.00 91.00 108 ASN A N 1
ATOM 882 C CA . ASN A 1 108 ? 4.563 7.259 46.966 1.00 91.00 108 ASN A CA 1
ATOM 883 C C . ASN A 1 108 ? 5.547 6.893 48.086 1.00 91.00 108 ASN A C 1
ATOM 885 O O . ASN A 1 108 ? 5.198 6.851 49.270 1.00 91.00 108 ASN A O 1
ATOM 889 N N . LYS A 1 109 ? 6.788 6.605 47.683 1.00 86.94 109 LYS A N 1
ATOM 890 C CA . LYS A 1 109 ? 7.864 6.159 48.576 1.00 86.94 109 LYS A CA 1
ATOM 891 C C . LYS A 1 109 ? 8.194 7.189 49.658 1.00 86.94 109 LYS A C 1
ATOM 893 O O . LYS A 1 109 ? 8.408 6.810 50.809 1.00 86.94 109 LYS A O 1
ATOM 898 N N . ASP A 1 110 ? 8.205 8.466 49.286 1.00 86.56 110 ASP A N 1
ATOM 899 C CA . ASP A 1 110 ? 8.621 9.571 50.151 1.00 86.56 110 ASP A CA 1
ATOM 900 C C . ASP A 1 110 ? 7.423 10.267 50.820 1.00 86.56 110 ASP A C 1
ATOM 902 O O . ASP A 1 110 ? 7.552 10.813 51.917 1.00 86.56 110 ASP A O 1
ATOM 906 N N . ASP A 1 111 ? 6.239 10.214 50.200 1.00 86.31 111 ASP A N 1
ATOM 907 C CA . ASP A 1 111 ? 5.008 10.836 50.696 1.00 86.31 111 ASP A CA 1
ATOM 908 C C . ASP A 1 111 ? 3.813 9.870 50.658 1.00 86.31 111 ASP A C 1
ATOM 910 O O . ASP A 1 111 ? 3.061 9.799 49.687 1.00 86.31 111 ASP A O 1
ATOM 914 N N . LYS A 1 112 ? 3.568 9.181 51.777 1.00 81.94 112 LYS A N 1
ATOM 915 C CA . LYS A 1 112 ? 2.458 8.221 51.922 1.00 81.94 112 LYS A CA 1
ATOM 916 C C . LYS A 1 112 ? 1.058 8.839 51.793 1.00 81.94 112 LYS A C 1
ATOM 918 O O . LYS A 1 112 ? 0.078 8.098 51.768 1.00 81.94 112 LYS A O 1
ATOM 923 N N . SER A 1 113 ? 0.931 10.169 51.747 1.00 83.25 113 SER A N 1
ATOM 924 C CA . SER A 1 113 ? -0.352 10.831 51.473 1.00 83.25 113 SER A CA 1
ATOM 925 C C . SER A 1 113 ? -0.685 10.887 49.978 1.00 83.25 113 SER A C 1
ATOM 927 O O . SER A 1 113 ? -1.849 11.080 49.618 1.00 83.25 113 SER A O 1
ATOM 929 N N . LYS A 1 114 ? 0.314 10.678 49.111 1.00 89.31 114 LYS A N 1
ATOM 930 C CA . LYS A 1 114 ? 0.177 10.661 47.655 1.00 89.31 114 LYS A CA 1
ATOM 931 C C . LYS A 1 114 ? 0.134 9.237 47.124 1.00 89.31 114 LYS A C 1
ATOM 933 O O . LYS A 1 114 ? 0.799 8.335 47.631 1.00 89.31 114 LYS A O 1
ATOM 938 N N . ILE A 1 115 ? -0.647 9.058 46.068 1.00 92.06 115 ILE A N 1
ATOM 939 C CA . ILE A 1 115 ? -0.755 7.801 45.334 1.00 92.06 115 ILE A CA 1
ATOM 940 C C . ILE A 1 115 ? 0.001 7.999 44.026 1.00 92.06 115 ILE A C 1
ATOM 942 O O . ILE A 1 115 ? -0.307 8.924 43.285 1.00 92.06 115 ILE A O 1
ATOM 946 N N . ASP A 1 116 ? 0.990 7.159 43.743 1.00 91.81 116 ASP A N 1
ATOM 947 C CA . ASP A 1 116 ? 1.668 7.183 42.445 1.00 91.81 116 ASP A CA 1
ATOM 948 C C . ASP A 1 116 ? 0.850 6.419 41.403 1.00 91.81 116 ASP A C 1
ATOM 950 O O . ASP A 1 116 ? 0.791 6.833 40.244 1.00 91.81 116 ASP A O 1
ATOM 954 N N . MET A 1 117 ? 0.171 5.344 41.818 1.00 94.44 117 MET A N 1
ATOM 955 C CA . MET A 1 117 ? -0.543 4.464 40.899 1.00 94.44 117 MET A CA 1
ATOM 956 C C . MET A 1 117 ? -1.845 3.909 41.468 1.00 94.44 117 MET A C 1
ATOM 958 O O . MET A 1 117 ? -1.914 3.517 42.633 1.00 94.44 117 MET A O 1
ATOM 962 N N . ILE A 1 118 ? -2.866 3.833 40.618 1.00 95.62 118 ILE A N 1
ATOM 963 C CA . ILE A 1 118 ? -4.120 3.122 40.885 1.00 95.62 118 ILE A CA 1
ATOM 964 C C . ILE A 1 118 ? -4.247 1.976 39.893 1.00 95.62 118 ILE A C 1
ATOM 966 O O . ILE A 1 118 ? -4.101 2.201 38.698 1.00 95.62 118 ILE A O 1
ATOM 970 N N . ILE A 1 119 ? -4.538 0.772 40.379 1.00 95.69 119 ILE A N 1
ATOM 971 C CA . ILE A 1 119 ? -4.722 -0.420 39.550 1.00 95.69 119 ILE A CA 1
ATOM 972 C C . ILE A 1 119 ? -6.138 -0.938 39.783 1.00 95.69 119 ILE A C 1
ATOM 974 O O . ILE A 1 119 ? -6.478 -1.317 40.903 1.00 95.69 119 ILE A O 1
ATOM 978 N N . GLU A 1 120 ? -6.934 -0.928 38.721 1.00 95.00 120 GLU A N 1
ATOM 979 C CA . GLU A 1 120 ? -8.245 -1.564 38.621 1.00 95.00 120 GLU A CA 1
ATOM 980 C C . GLU A 1 120 ? -8.052 -3.008 38.159 1.00 95.00 120 GLU A C 1
ATOM 982 O O . GLU A 1 120 ? -7.478 -3.260 37.094 1.00 95.00 120 GLU A O 1
ATOM 987 N N . VAL A 1 121 ? -8.507 -3.959 38.966 1.00 92.81 121 VAL A N 1
ATOM 988 C CA . VAL A 1 121 ? -8.317 -5.385 38.721 1.00 92.81 121 VAL A CA 1
ATOM 989 C C . VAL A 1 121 ? -9.619 -5.990 38.220 1.00 92.81 121 VAL A C 1
ATOM 991 O O . VAL A 1 121 ? -10.679 -5.798 38.805 1.00 92.81 121 VAL A O 1
ATOM 994 N N . LYS A 1 122 ? -9.542 -6.769 37.142 1.00 90.62 122 LYS A N 1
ATOM 995 C CA . LYS A 1 122 ? -10.681 -7.524 36.611 1.00 90.62 122 LYS A CA 1
ATOM 996 C C . LYS A 1 122 ? -10.395 -9.013 36.589 1.00 90.62 122 LYS A C 1
ATOM 998 O O . LYS A 1 122 ? -9.245 -9.452 36.632 1.00 90.62 122 LYS A O 1
ATOM 1003 N N . ARG A 1 123 ? -11.466 -9.802 36.539 1.00 87.25 123 ARG A N 1
ATOM 1004 C CA . ARG A 1 123 ? -11.362 -11.259 36.439 1.00 87.25 123 ARG A CA 1
ATOM 1005 C C . ARG A 1 123 ? -10.628 -11.688 35.156 1.00 87.25 123 ARG A C 1
ATOM 1007 O O . ARG A 1 123 ? -10.744 -11.000 34.134 1.00 87.25 123 ARG A O 1
ATOM 1014 N N . PRO A 1 124 ? -9.958 -12.853 35.171 1.00 81.81 124 PRO A N 1
ATOM 1015 C CA . PRO A 1 124 ? -9.408 -13.462 33.963 1.00 81.81 124 PRO A CA 1
ATOM 1016 C C . PRO A 1 124 ? -10.468 -13.608 32.859 1.00 81.81 124 PRO A C 1
ATOM 1018 O O . PRO A 1 124 ? -11.620 -13.941 33.141 1.00 81.81 124 PRO A O 1
ATOM 1021 N N . GLY A 1 125 ? -10.082 -13.364 31.604 1.00 74.50 125 GLY A N 1
ATOM 1022 C CA . GLY A 1 125 ? -10.945 -13.539 30.425 1.00 74.50 125 GLY A CA 1
ATOM 1023 C C . GLY A 1 125 ? -11.681 -12.285 29.928 1.00 74.50 125 GLY A C 1
ATOM 1024 O O . GLY A 1 125 ? -12.216 -12.308 28.820 1.00 74.50 125 GLY A O 1
ATOM 1025 N N . ILE A 1 126 ? -11.674 -11.170 30.672 1.00 79.19 126 ILE A N 1
ATOM 1026 C CA . ILE A 1 126 ? -12.169 -9.875 30.160 1.00 79.19 126 ILE A CA 1
ATOM 1027 C C . ILE A 1 126 ? -11.183 -9.326 29.125 1.00 79.19 126 ILE A C 1
ATOM 1029 O O . ILE A 1 126 ? -10.052 -9.002 29.476 1.00 79.19 126 ILE A O 1
ATOM 1033 N N . LYS A 1 127 ? -11.603 -9.210 27.858 1.00 69.88 127 LYS A N 1
ATOM 1034 C CA . LYS A 1 127 ? -10.707 -8.828 26.750 1.00 69.88 127 LYS A CA 1
ATOM 1035 C C . LYS A 1 127 ? -10.682 -7.336 26.423 1.00 69.88 127 LYS A C 1
ATOM 1037 O O . LYS A 1 127 ? -9.690 -6.882 25.863 1.00 69.88 127 LYS A O 1
ATOM 1042 N N . ASP A 1 128 ? -11.749 -6.611 26.742 1.00 78.50 128 ASP A N 1
ATOM 1043 C CA . ASP A 1 128 ? -11.943 -5.214 26.344 1.00 78.50 128 ASP A CA 1
ATOM 1044 C C . ASP A 1 128 ? -12.312 -4.353 27.558 1.00 78.50 128 ASP A C 1
ATOM 1046 O O . ASP A 1 128 ? -13.337 -4.581 28.207 1.00 78.50 128 ASP A O 1
ATOM 1050 N N . GLU A 1 129 ? -11.490 -3.344 27.857 1.00 81.12 129 GLU A N 1
ATOM 1051 C CA . GLU A 1 129 ? -11.717 -2.382 28.939 1.00 81.12 129 GLU A CA 1
ATOM 1052 C C . GLU A 1 129 ? -12.937 -1.469 28.736 1.00 81.12 129 GLU A C 1
ATOM 1054 O O . GLU A 1 129 ? -13.335 -0.774 29.676 1.00 81.12 129 GLU A O 1
ATOM 1059 N N . ASN A 1 130 ? -13.523 -1.459 27.535 1.00 84.25 130 ASN A N 1
ATOM 1060 C CA . ASN A 1 130 ? -14.723 -0.698 27.185 1.00 84.25 130 ASN A CA 1
ATOM 1061 C C . ASN A 1 130 ? -15.995 -1.553 27.171 1.00 84.25 130 ASN A C 1
ATOM 1063 O O . ASN A 1 130 ? -17.092 -1.020 27.004 1.00 84.25 130 ASN A O 1
ATOM 1067 N N . SER A 1 131 ? -15.874 -2.861 27.397 1.00 77.25 131 SER A N 1
ATOM 1068 C CA . SER A 1 131 ? -17.029 -3.745 27.533 1.00 77.25 131 SER A CA 1
ATOM 1069 C C . SER A 1 131 ? -17.609 -3.680 28.951 1.00 77.25 131 SER A C 1
ATOM 1071 O O . SER A 1 131 ? -16.880 -3.591 29.943 1.00 77.25 131 SER A O 1
ATOM 1073 N N . ILE A 1 132 ? -18.940 -3.688 29.060 1.00 76.56 132 ILE A N 1
ATOM 1074 C CA . ILE A 1 132 ? -19.638 -3.802 30.346 1.00 76.56 132 ILE A CA 1
ATOM 1075 C C . ILE A 1 132 ? -19.846 -5.292 30.616 1.00 76.56 132 ILE A C 1
ATOM 1077 O O . ILE A 1 132 ? -20.511 -5.970 29.837 1.00 76.56 132 ILE A O 1
ATOM 1081 N N . ALA A 1 133 ? -19.268 -5.798 31.705 1.00 65.62 133 ALA A N 1
ATOM 1082 C CA . ALA A 1 133 ? -19.475 -7.176 32.136 1.00 65.62 133 ALA A CA 1
ATOM 1083 C C . ALA A 1 133 ? -20.898 -7.385 32.687 1.00 65.62 133 ALA A C 1
ATOM 1085 O O . ALA A 1 133 ? -21.503 -6.459 33.235 1.00 65.62 133 ALA A O 1
ATOM 1086 N N . ASP A 1 134 ? -21.415 -8.612 32.582 1.00 54.62 134 ASP A N 1
ATOM 1087 C CA . ASP A 1 134 ? -22.746 -8.976 33.076 1.00 54.62 134 ASP A CA 1
ATOM 1088 C C . ASP A 1 134 ? -22.935 -8.579 34.549 1.00 54.62 134 ASP A C 1
ATOM 1090 O O . ASP A 1 134 ? -22.240 -9.062 35.444 1.00 54.62 134 ASP A O 1
ATOM 1094 N N . GLY A 1 135 ? -23.906 -7.695 34.799 1.00 59.81 135 GLY A N 1
ATOM 1095 C CA . GLY A 1 135 ? -24.237 -7.195 36.136 1.00 59.81 135 GLY A CA 1
ATOM 1096 C C . GLY A 1 135 ? -23.477 -5.937 36.578 1.00 59.81 135 GLY A C 1
ATOM 1097 O O . GLY A 1 135 ? -23.785 -5.404 37.645 1.00 59.81 135 GLY A O 1
ATOM 1098 N N . GLU A 1 136 ? -22.540 -5.415 35.779 1.00 67.69 136 GLU A N 1
ATOM 1099 C CA . GLU A 1 136 ? -21.896 -4.121 36.029 1.00 67.69 136 GLU A CA 1
ATOM 1100 C C . GLU A 1 136 ? -22.632 -2.963 35.326 1.00 67.69 136 GLU A C 1
ATOM 1102 O O . GLU A 1 136 ? -23.368 -3.140 34.360 1.00 67.69 136 GLU A O 1
ATOM 1107 N N . SER A 1 137 ? -22.453 -1.740 35.835 1.00 70.69 137 SER A N 1
ATOM 1108 C CA . SER A 1 137 ? -23.073 -0.518 35.277 1.00 70.69 137 SER A CA 1
ATOM 1109 C C . SER A 1 137 ? -22.072 0.425 34.603 1.00 70.69 137 SER A C 1
ATOM 1111 O O . SER A 1 137 ? -22.460 1.476 34.095 1.00 70.69 137 SER A O 1
ATOM 1113 N N . SER A 1 138 ? -20.787 0.069 34.611 1.00 78.56 138 SER A N 1
ATOM 1114 C CA . SER A 1 138 ? -19.691 0.870 34.065 1.00 78.56 138 SER A CA 1
ATOM 1115 C C . SER A 1 138 ? -18.572 -0.031 33.565 1.00 78.56 138 SER A C 1
ATOM 1117 O O . SER A 1 138 ? -18.343 -1.084 34.148 1.00 78.56 138 SER A O 1
ATOM 1119 N N . THR A 1 139 ? -17.841 0.399 32.541 1.00 88.06 139 THR A N 1
ATOM 1120 C CA . THR A 1 139 ? -16.711 -0.365 31.988 1.00 88.06 139 THR A CA 1
ATOM 1121 C C . THR A 1 139 ? -15.492 -0.334 32.928 1.00 88.06 139 THR A C 1
ATOM 1123 O O . THR A 1 139 ? -15.388 0.589 33.748 1.00 88.06 139 THR A O 1
ATOM 1126 N N . PRO A 1 140 ? -14.537 -1.280 32.818 1.00 88.50 140 PRO A N 1
ATOM 1127 C CA . PRO A 1 140 ? -13.262 -1.209 33.539 1.00 88.50 140 PRO A CA 1
ATOM 1128 C C . PRO A 1 140 ? -12.538 0.135 33.359 1.00 88.50 140 PRO A C 1
ATOM 1130 O O . PRO A 1 140 ? -12.062 0.723 34.331 1.00 88.50 140 PRO A O 1
ATOM 1133 N N . PHE A 1 141 ? -12.524 0.670 32.134 1.00 89.25 141 PHE A N 1
ATOM 1134 C CA . PHE A 1 141 ? -11.932 1.975 31.842 1.00 89.25 141 PHE A CA 1
ATOM 1135 C C . PHE A 1 141 ? -12.631 3.114 32.588 1.00 89.25 141 PHE A C 1
ATOM 1137 O O . PHE A 1 141 ? -11.973 3.921 33.243 1.00 89.25 141 PHE A O 1
ATOM 1144 N N . GLN A 1 142 ? -13.967 3.149 32.576 1.00 88.88 142 GLN A N 1
ATOM 1145 C CA . GLN A 1 142 ? -14.740 4.167 33.294 1.00 88.88 142 GLN A CA 1
ATOM 1146 C C . GLN A 1 142 ? -14.533 4.096 34.815 1.00 88.88 142 GLN A C 1
ATOM 1148 O O . GLN A 1 142 ? -14.522 5.133 35.486 1.00 88.88 142 GLN A O 1
ATOM 1153 N N . GLN A 1 143 ? -14.367 2.891 35.369 1.00 88.00 143 GLN A N 1
ATOM 1154 C CA . GLN A 1 143 ? -14.098 2.682 36.795 1.00 88.00 143 GLN A CA 1
ATOM 1155 C C . GLN A 1 143 ? -12.719 3.227 37.171 1.00 88.00 143 GLN A C 1
ATOM 1157 O O . GLN A 1 143 ? -12.630 4.145 37.994 1.00 88.00 143 GLN A O 1
ATOM 1162 N N . MET A 1 144 ? -11.672 2.765 36.483 1.00 92.94 144 MET A N 1
ATOM 1163 C CA . MET A 1 144 ? -10.299 3.241 36.660 1.00 92.94 144 MET A CA 1
ATOM 1164 C C . MET A 1 144 ? -10.199 4.763 36.493 1.00 92.94 144 MET A C 1
ATOM 1166 O O . MET A 1 144 ? -9.664 5.453 37.366 1.00 92.94 144 MET A O 1
ATOM 1170 N N . GLN A 1 145 ? -10.781 5.314 35.423 1.00 90.44 145 GLN A N 1
ATOM 1171 C CA . GLN A 1 145 ? -10.745 6.748 35.141 1.00 90.44 145 GLN A CA 1
ATOM 1172 C C . GLN A 1 145 ? -11.456 7.552 36.239 1.00 90.44 145 GLN A C 1
ATOM 1174 O O . GLN A 1 145 ? -10.971 8.606 36.660 1.00 90.44 145 GLN A O 1
ATOM 1179 N N . SER A 1 146 ? -12.578 7.046 36.766 1.00 88.25 146 SER A N 1
ATOM 1180 C CA . SER A 1 146 ? -13.266 7.660 37.905 1.00 88.25 146 SER A CA 1
ATOM 1181 C C . SER A 1 146 ? -12.372 7.704 39.144 1.00 88.25 146 SER A C 1
ATOM 1183 O O . SER A 1 146 ? -12.384 8.711 39.852 1.00 88.25 146 SER A O 1
ATOM 1185 N N . TYR A 1 147 ? -11.608 6.650 39.429 1.00 89.38 147 TYR A N 1
ATOM 1186 C CA . TYR A 1 147 ? -10.692 6.620 40.570 1.00 89.38 147 TYR A CA 1
ATOM 1187 C C . TYR A 1 147 ? -9.499 7.553 40.390 1.00 89.38 147 TYR A C 1
ATOM 1189 O O . TYR A 1 147 ? -9.166 8.310 41.308 1.00 89.38 147 TYR A O 1
ATOM 1197 N N . CYS A 1 148 ? -8.916 7.571 39.195 1.00 90.50 148 CYS A N 1
ATOM 1198 C CA . CYS A 1 148 ? -7.781 8.424 38.877 1.00 90.50 148 CYS A CA 1
ATOM 1199 C C . CYS A 1 148 ? -8.149 9.911 38.929 1.00 90.50 148 CYS A C 1
ATOM 1201 O O . CYS A 1 148 ? -7.445 10.697 39.559 1.00 90.50 148 CYS A O 1
ATOM 1203 N N . ARG A 1 149 ? -9.313 10.307 38.400 1.00 87.25 149 ARG A N 1
ATOM 1204 C CA . ARG A 1 149 ? -9.802 11.695 38.508 1.00 87.25 149 ARG A CA 1
ATOM 1205 C C . ARG A 1 149 ? -10.027 12.142 39.956 1.00 87.25 149 ARG A C 1
ATOM 1207 O O . ARG A 1 149 ? -9.873 13.323 40.257 1.00 87.25 149 ARG A O 1
ATOM 1214 N N . LEU A 1 150 ? -10.381 11.216 40.852 1.00 84.44 150 LEU A N 1
ATOM 1215 C CA . LEU A 1 150 ? -10.640 11.510 42.266 1.00 84.44 150 LEU A CA 1
ATOM 1216 C C . LEU A 1 150 ? -9.367 11.620 43.107 1.00 84.44 150 LEU A C 1
ATOM 1218 O O . LEU A 1 150 ? -9.283 12.482 43.980 1.00 84.44 150 LEU A O 1
ATOM 1222 N N . LYS A 1 151 ? -8.414 10.709 42.907 1.00 86.38 151 LYS A N 1
ATOM 1223 C CA . LYS A 1 151 ? -7.205 10.605 43.737 1.00 86.38 151 LYS A CA 1
ATOM 1224 C C . LYS A 1 151 ? -5.966 11.230 43.109 1.00 86.38 151 LYS A C 1
ATOM 1226 O O . LYS A 1 151 ? -4.970 11.363 43.809 1.00 86.38 151 LYS A O 1
ATOM 1231 N N . GLN A 1 152 ? -6.053 11.610 41.836 1.00 89.44 152 GLN A N 1
ATOM 1232 C CA . GLN A 1 152 ? -4.977 12.206 41.048 1.00 89.44 152 GLN A CA 1
ATOM 1233 C C . GLN A 1 152 ? -3.645 11.445 41.179 1.00 89.44 152 GLN A C 1
ATOM 1235 O O . GLN A 1 152 ? -2.641 12.053 41.558 1.00 89.44 152 GLN A O 1
ATOM 1240 N N . PRO A 1 153 ? -3.616 10.123 40.903 1.00 92.56 153 PRO A N 1
ATOM 1241 C CA . PRO A 1 153 ? -2.354 9.410 40.812 1.00 92.56 153 PRO A CA 1
ATOM 1242 C C . PRO A 1 153 ? -1.553 9.895 39.601 1.00 92.56 153 PRO A C 1
ATOM 1244 O O . PRO A 1 153 ? -2.085 10.588 38.735 1.00 92.56 153 PRO A O 1
ATOM 1247 N N . GLN A 1 154 ? -0.286 9.503 39.502 1.00 90.50 154 GLN A N 1
ATOM 1248 C CA . GLN A 1 154 ? 0.488 9.757 38.285 1.00 90.50 154 GLN A CA 1
ATOM 1249 C C . GLN A 1 154 ? 0.066 8.805 37.156 1.00 90.50 154 GLN A C 1
ATOM 1251 O O . GLN A 1 154 ? 0.025 9.213 35.996 1.00 90.50 154 GLN A O 1
ATOM 1256 N N . ILE A 1 155 ? -0.287 7.559 37.503 1.00 92.31 155 ILE A N 1
ATOM 1257 C CA . ILE A 1 155 ? -0.655 6.498 36.557 1.00 92.31 155 ILE A CA 1
ATOM 1258 C C . ILE A 1 155 ? -1.927 5.761 37.006 1.00 92.31 155 ILE A C 1
ATOM 1260 O O . ILE A 1 155 ? -2.088 5.412 38.176 1.00 92.31 155 ILE A O 1
ATOM 1264 N N . GLY A 1 156 ? -2.820 5.491 36.058 1.00 94.38 156 GLY A N 1
ATOM 1265 C CA . GLY A 1 156 ? -3.922 4.539 36.190 1.00 94.38 156 GLY A CA 1
ATOM 1266 C C . GLY A 1 156 ? -3.611 3.245 35.443 1.00 94.38 156 GLY A C 1
ATOM 1267 O O . GLY A 1 156 ? -2.971 3.283 34.396 1.00 94.38 156 GLY A O 1
ATOM 1268 N N . VAL A 1 157 ? -4.036 2.098 35.962 1.00 94.56 157 VAL A N 1
ATOM 1269 C CA . VAL A 1 157 ? -3.765 0.783 35.371 1.00 94.56 157 VAL A CA 1
ATOM 1270 C C . VAL A 1 157 ? -5.030 -0.060 35.373 1.00 94.56 157 VAL A C 1
ATOM 1272 O O . VAL A 1 157 ? -5.803 -0.009 36.325 1.00 94.56 157 VAL A O 1
ATOM 1275 N N . ILE A 1 158 ? -5.228 -0.845 34.320 1.00 93.50 158 ILE A N 1
ATOM 1276 C CA . ILE A 1 158 ? -6.255 -1.888 34.246 1.00 93.50 158 ILE A CA 1
ATOM 1277 C C . ILE A 1 158 ? -5.543 -3.216 34.036 1.00 93.50 158 ILE A C 1
ATOM 1279 O O . ILE A 1 158 ? -4.715 -3.319 33.128 1.00 93.50 158 ILE A O 1
ATOM 1283 N N . ALA A 1 159 ? -5.845 -4.201 34.881 1.00 90.62 159 ALA A N 1
ATOM 1284 C CA . ALA A 1 159 ? -5.101 -5.451 34.948 1.00 90.62 159 ALA A CA 1
ATOM 1285 C C . ALA A 1 159 ? -6.026 -6.675 35.125 1.00 90.62 159 ALA A C 1
ATOM 1287 O O . ALA A 1 159 ? -6.899 -6.652 35.990 1.00 90.62 159 ALA A O 1
ATOM 1288 N N . ASN A 1 160 ? -5.842 -7.755 34.352 1.00 86.88 160 ASN A N 1
ATOM 1289 C CA . ASN A 1 160 ? -6.649 -8.989 34.480 1.00 86.88 160 ASN A CA 1
ATOM 1290 C C . ASN A 1 160 ? -5.846 -10.298 34.622 1.00 86.88 160 ASN A C 1
ATOM 1292 O O . ASN A 1 160 ? -6.443 -11.369 34.711 1.00 86.88 160 ASN A O 1
ATOM 1296 N N . GLY A 1 161 ? -4.511 -10.234 34.641 1.00 75.19 161 GLY A N 1
ATOM 1297 C CA . GLY A 1 161 ? -3.659 -11.423 34.760 1.00 75.19 161 GLY A CA 1
ATOM 1298 C C . GLY A 1 161 ? -3.447 -12.212 33.457 1.00 75.19 161 GLY A C 1
ATOM 1299 O O . GLY A 1 161 ? -2.822 -13.270 33.494 1.00 75.19 161 GLY A O 1
ATOM 1300 N N . ASP A 1 162 ? -3.934 -11.703 32.323 1.00 73.88 162 ASP A N 1
ATOM 1301 C CA . ASP A 1 162 ? -3.667 -12.210 30.971 1.00 73.88 162 ASP A CA 1
ATOM 1302 C C . ASP A 1 162 ? -3.454 -11.045 29.998 1.00 73.88 162 ASP A C 1
ATOM 1304 O O . ASP A 1 162 ? -2.391 -10.431 29.971 1.00 73.88 162 ASP A O 1
ATOM 1308 N N . ASN A 1 163 ? -4.443 -10.716 29.169 1.00 66.12 163 ASN A N 1
ATOM 1309 C CA . ASN A 1 163 ? -4.245 -9.837 28.027 1.00 66.12 163 ASN A CA 1
ATOM 1310 C C . ASN A 1 163 ? -4.483 -8.363 28.308 1.00 66.12 163 ASN A C 1
ATOM 1312 O O . ASN A 1 163 ? -4.100 -7.527 27.489 1.00 66.12 163 ASN A O 1
ATOM 1316 N N . LEU A 1 164 ? -5.106 -8.057 29.435 1.00 73.94 164 LEU A N 1
ATOM 1317 C CA . LEU A 1 164 ? -5.452 -6.709 29.814 1.00 73.94 164 LEU A CA 1
ATOM 1318 C C . LEU A 1 164 ? -4.436 -6.249 30.854 1.00 73.94 164 LEU A C 1
ATOM 1320 O O . LEU A 1 164 ? -4.604 -6.506 32.039 1.00 73.94 164 LEU A O 1
ATOM 1324 N N . LEU A 1 165 ? -3.368 -5.600 30.389 1.00 85.56 165 LEU A N 1
ATOM 1325 C CA . LEU A 1 165 ? -2.457 -4.796 31.203 1.00 85.56 165 LEU A CA 1
ATOM 1326 C C . LEU A 1 165 ? -2.257 -3.463 30.478 1.00 85.56 165 LEU A C 1
ATOM 1328 O O . LEU A 1 165 ? -1.458 -3.368 29.549 1.00 85.56 165 LEU A O 1
ATOM 1332 N N . LYS A 1 166 ? -3.047 -2.457 30.855 1.00 86.94 166 LYS A N 1
ATOM 1333 C CA . LYS A 1 166 ? -3.059 -1.139 30.204 1.00 86.94 166 LYS A CA 1
ATOM 1334 C C . LYS A 1 166 ? -2.761 -0.046 31.211 1.00 86.94 166 LYS A C 1
ATOM 1336 O O . LYS A 1 166 ? -3.338 -0.048 32.293 1.00 86.94 166 LYS A O 1
ATOM 1341 N N . PHE A 1 167 ? -1.896 0.888 30.834 1.00 89.62 167 PHE A N 1
ATOM 1342 C CA . PHE A 1 167 ? -1.482 2.022 31.658 1.00 89.62 167 PHE A CA 1
ATOM 1343 C C . PHE A 1 167 ? -2.053 3.313 31.077 1.00 89.62 167 PHE A C 1
ATOM 1345 O O . PHE A 1 167 ? -2.170 3.430 29.867 1.00 89.62 167 PHE A O 1
ATOM 1352 N N . TYR A 1 168 ? -2.378 4.289 31.915 1.00 90.00 168 TYR A N 1
ATOM 1353 C CA . TYR A 1 168 ? -2.984 5.563 31.530 1.00 90.00 168 TYR A CA 1
ATOM 1354 C C . TYR A 1 168 ? -2.325 6.689 32.314 1.00 90.00 168 TYR A C 1
ATOM 1356 O O . TYR A 1 168 ? -2.113 6.559 33.521 1.00 90.00 168 TYR A O 1
ATOM 1364 N N . GLU A 1 169 ? -2.008 7.796 31.649 1.00 87.44 169 GLU A N 1
ATOM 1365 C CA . GLU A 1 169 ? -1.290 8.905 32.278 1.00 87.44 169 GLU A CA 1
ATOM 1366 C C . GLU A 1 169 ? -2.207 10.034 32.748 1.00 87.44 169 GLU A C 1
ATOM 1368 O O . GLU A 1 169 ? -3.169 10.413 32.076 1.00 87.44 169 GLU A O 1
ATOM 1373 N N . ALA A 1 170 ? -1.841 10.632 33.880 1.00 84.06 170 ALA A N 1
ATOM 1374 C CA . ALA A 1 170 ? -2.343 11.930 34.295 1.00 84.06 170 ALA A CA 1
ATOM 1375 C C . ALA A 1 170 ? -2.028 13.044 33.266 1.00 84.06 170 ALA A C 1
ATOM 1377 O O . ALA A 1 170 ? -1.056 12.955 32.522 1.00 84.06 170 ALA A O 1
ATOM 1378 N N . PRO A 1 171 ? -2.797 14.150 33.251 1.00 77.62 171 PRO A N 1
ATOM 1379 C CA . PRO A 1 171 ? -4.009 14.387 34.040 1.00 77.62 171 PRO A CA 1
ATOM 1380 C C . PRO A 1 171 ? -5.281 13.840 33.374 1.00 77.62 171 PRO A C 1
ATOM 1382 O O . PRO A 1 171 ? -6.329 13.795 34.017 1.00 77.62 171 PRO A O 1
ATOM 1385 N N . ALA A 1 172 ? -5.197 13.480 32.092 1.00 77.44 172 ALA A N 1
ATOM 1386 C CA . ALA A 1 172 ? -6.341 13.169 31.246 1.00 77.44 172 ALA A CA 1
ATOM 1387 C C . ALA A 1 172 ? -6.861 11.740 31.472 1.00 77.44 172 ALA A C 1
ATOM 1389 O O . ALA A 1 172 ? -8.056 11.549 31.698 1.00 77.44 172 ALA A O 1
ATOM 1390 N N . PHE A 1 173 ? -5.952 10.757 31.516 1.00 84.00 173 PHE A N 1
ATOM 1391 C CA . PHE A 1 173 ? -6.266 9.324 31.547 1.00 84.00 173 PHE A CA 1
ATOM 1392 C C . PHE A 1 173 ? -7.217 8.908 30.415 1.00 84.00 173 PHE A C 1
ATOM 1394 O O . PHE A 1 173 ? -8.142 8.126 30.636 1.00 84.00 173 PHE A O 1
ATOM 1401 N N . ASP A 1 174 ? -7.027 9.487 29.230 1.00 77.94 174 ASP A N 1
ATOM 1402 C CA . ASP A 1 174 ? -7.919 9.294 28.083 1.00 77.94 174 ASP A CA 1
ATOM 1403 C C . ASP A 1 174 ? -7.385 8.226 27.118 1.00 77.94 174 ASP A C 1
ATOM 1405 O O . ASP A 1 174 ? -8.165 7.454 26.569 1.00 77.94 174 ASP A O 1
ATOM 1409 N N . GLU A 1 175 ? -6.061 8.129 26.970 1.00 74.38 175 GLU A N 1
ATOM 1410 C CA . GLU A 1 175 ? -5.405 7.183 26.064 1.00 74.38 175 GLU A CA 1
ATOM 1411 C C . GLU A 1 175 ? -4.469 6.241 26.818 1.00 74.38 175 GLU A C 1
ATOM 1413 O O . GLU A 1 175 ? -3.776 6.636 27.766 1.00 74.38 175 GLU A O 1
ATOM 1418 N N . ALA A 1 176 ? -4.460 4.977 26.391 1.00 78.56 176 ALA A N 1
ATOM 1419 C CA . ALA A 1 176 ? -3.574 3.975 26.953 1.00 78.56 176 ALA A CA 1
ATOM 1420 C C . ALA A 1 176 ? -2.130 4.247 26.511 1.00 78.56 176 ALA A C 1
ATOM 1422 O O . ALA A 1 176 ? -1.824 4.344 25.323 1.00 78.56 176 ALA A O 1
ATOM 1423 N N . LEU A 1 177 ? -1.221 4.308 27.476 1.00 74.19 177 LEU A N 1
ATOM 1424 C CA . LEU A 1 177 ? 0.208 4.276 27.232 1.00 74.19 177 LEU A CA 1
ATOM 1425 C C . LEU A 1 177 ? 0.578 2.920 26.628 1.00 74.19 177 LEU A C 1
ATOM 1427 O O . LEU A 1 177 ? 0.198 1.867 27.146 1.00 74.19 177 LEU A O 1
ATOM 1431 N N . VAL A 1 178 ? 1.395 2.941 25.575 1.00 67.31 178 VAL A N 1
ATOM 1432 C CA . VAL A 1 178 ? 2.002 1.730 25.013 1.00 67.31 178 VAL A CA 1
ATOM 1433 C C . VAL A 1 178 ? 3.122 1.280 25.952 1.00 67.31 178 VAL A C 1
ATOM 1435 O O . VAL A 1 178 ? 4.293 1.585 25.731 1.00 67.31 178 VAL A O 1
ATOM 1438 N N . ILE A 1 179 ? 2.756 0.641 27.065 1.00 72.38 179 ILE A N 1
ATOM 1439 C CA . ILE A 1 179 ? 3.649 0.126 28.112 1.00 72.38 179 ILE A CA 1
ATOM 1440 C C . ILE A 1 179 ? 3.097 -1.214 28.618 1.00 72.38 179 ILE A C 1
ATOM 1442 O O . ILE A 1 179 ? 1.889 -1.401 28.685 1.00 72.38 179 ILE A O 1
ATOM 1446 N N . ASP A 1 180 ? 3.985 -2.145 28.972 1.00 71.44 180 ASP A N 1
ATOM 1447 C CA . ASP A 1 180 ? 3.665 -3.526 29.365 1.00 71.44 180 ASP A CA 1
ATOM 1448 C C . ASP A 1 180 ? 4.259 -3.945 30.725 1.00 71.44 180 ASP A C 1
ATOM 1450 O O . ASP A 1 180 ? 4.146 -5.101 31.122 1.00 71.44 180 ASP A O 1
ATOM 1454 N N . LYS A 1 181 ? 4.890 -3.025 31.466 1.00 80.38 181 LYS A N 1
ATOM 1455 C CA . LYS A 1 181 ? 5.512 -3.309 32.769 1.00 80.38 181 LYS A CA 1
ATOM 1456 C C . LYS A 1 181 ? 5.307 -2.171 33.755 1.00 80.38 181 LYS A C 1
ATOM 1458 O O . LYS A 1 181 ? 5.293 -1.020 33.345 1.00 80.38 181 LYS A O 1
ATOM 1463 N N . PHE A 1 182 ? 5.243 -2.476 35.046 1.00 87.19 182 PHE A N 1
ATOM 1464 C CA . PHE A 1 182 ? 5.177 -1.455 36.094 1.00 87.19 182 PHE A CA 1
ATOM 1465 C C . PHE A 1 182 ? 6.513 -0.689 36.245 1.00 87.19 182 PHE A C 1
ATOM 1467 O O . PHE A 1 182 ? 7.570 -1.238 35.912 1.00 87.19 182 PHE A O 1
ATOM 1474 N N . PRO A 1 183 ? 6.494 0.572 36.721 1.00 87.88 183 PRO A N 1
ATOM 1475 C CA . PRO A 1 183 ? 7.689 1.259 37.214 1.00 87.88 183 PRO A CA 1
ATOM 1476 C C . PRO A 1 183 ? 8.274 0.536 38.429 1.00 87.88 183 PRO A C 1
ATOM 1478 O O . PRO A 1 183 ? 7.544 -0.091 39.196 1.00 87.88 183 PRO A O 1
ATOM 1481 N N . ALA A 1 184 ? 9.590 0.619 38.614 1.00 88.69 184 ALA A N 1
ATOM 1482 C CA . ALA A 1 184 ? 10.229 0.150 39.839 1.00 88.69 184 ALA A CA 1
ATOM 1483 C C . ALA A 1 184 ? 9.989 1.130 41.003 1.00 88.69 184 ALA A C 1
ATOM 1485 O O . ALA A 1 184 ? 9.743 2.323 40.813 1.00 88.69 184 ALA A O 1
ATOM 1486 N N . ASN A 1 185 ? 10.087 0.648 42.242 1.00 90.19 185 ASN A N 1
ATOM 1487 C CA . ASN A 1 185 ? 9.861 1.472 43.425 1.00 90.19 185 ASN A CA 1
ATOM 1488 C C . ASN A 1 185 ? 10.868 2.631 43.537 1.00 90.19 185 ASN A C 1
ATOM 1490 O O . ASN A 1 185 ? 12.072 2.428 43.713 1.00 90.19 185 ASN A O 1
ATOM 1494 N N . GLY A 1 186 ? 10.352 3.861 43.510 1.00 82.38 186 GLY A N 1
ATOM 1495 C CA . GLY A 1 186 ? 11.150 5.086 43.528 1.00 82.38 186 GLY A CA 1
ATOM 1496 C C . GLY A 1 186 ? 11.729 5.477 42.166 1.00 82.38 186 GLY A C 1
ATOM 1497 O O . GLY A 1 186 ? 12.458 6.464 42.097 1.00 82.38 186 GLY A O 1
ATOM 1498 N N . GLU A 1 187 ? 11.413 4.741 41.097 1.00 84.62 187 GLU A N 1
ATOM 1499 C CA . GLU A 1 187 ? 11.674 5.187 39.731 1.00 84.62 187 GLU A CA 1
ATOM 1500 C C . GLU A 1 187 ? 10.796 6.408 39.435 1.00 84.62 187 GLU A C 1
ATOM 1502 O O . GLU A 1 187 ? 9.594 6.421 39.714 1.00 84.62 187 GLU A O 1
ATOM 1507 N N . ASN A 1 188 ? 11.395 7.467 38.894 1.00 83.44 188 ASN A N 1
ATOM 1508 C CA . ASN A 1 188 ? 10.637 8.643 38.498 1.00 83.44 188 ASN A CA 1
ATOM 1509 C C . ASN A 1 188 ? 9.703 8.265 37.336 1.00 83.44 188 ASN A C 1
ATOM 1511 O O . ASN A 1 188 ? 10.160 7.730 36.336 1.00 83.44 188 ASN A O 1
ATOM 1515 N N . ILE A 1 189 ? 8.402 8.546 37.441 1.00 78.69 189 ILE A N 1
ATOM 1516 C CA . ILE A 1 189 ? 7.412 8.125 36.434 1.00 78.69 189 ILE A CA 1
ATOM 1517 C C . ILE A 1 189 ? 7.669 8.766 35.063 1.00 78.69 189 ILE A C 1
ATOM 1519 O O . ILE A 1 189 ? 7.494 8.108 34.039 1.00 78.69 189 ILE A O 1
ATOM 1523 N N . ALA A 1 190 ? 8.107 10.027 35.016 1.00 74.31 190 ALA A N 1
ATOM 1524 C CA . ALA A 1 190 ? 8.490 10.660 33.755 1.00 74.31 190 ALA A CA 1
ATOM 1525 C C . ALA A 1 190 ? 9.700 9.942 33.138 1.00 74.31 190 ALA A C 1
ATOM 1527 O O . ALA A 1 190 ? 9.661 9.567 31.969 1.00 74.31 190 ALA A O 1
ATOM 1528 N N . GLU A 1 191 ? 10.719 9.643 33.944 1.00 72.25 191 GLU A N 1
ATOM 1529 C CA . GLU A 1 191 ? 11.881 8.868 33.503 1.00 72.25 191 GLU A CA 1
ATOM 1530 C C . GLU A 1 191 ? 11.529 7.431 33.116 1.00 72.25 191 GLU A C 1
ATOM 1532 O O . GLU A 1 191 ? 12.042 6.951 32.120 1.00 72.25 191 GLU A O 1
ATOM 1537 N N . TRP A 1 192 ? 10.642 6.742 33.825 1.00 79.31 192 TRP A N 1
ATOM 1538 C CA . TRP A 1 192 ? 10.196 5.386 33.494 1.00 79.31 192 TRP A CA 1
ATOM 1539 C C . TRP A 1 192 ? 9.533 5.335 32.109 1.00 79.31 192 TRP A C 1
ATOM 1541 O O . TRP A 1 192 ? 9.831 4.452 31.297 1.00 79.31 192 TRP A O 1
ATOM 1551 N N . LYS A 1 193 ? 8.693 6.330 31.794 1.00 72.50 193 LYS A N 1
ATOM 1552 C CA . LYS A 1 193 ? 8.096 6.479 30.457 1.00 72.50 193 LYS A CA 1
ATOM 1553 C C . LYS A 1 193 ? 9.157 6.793 29.397 1.00 72.50 193 LYS A C 1
ATOM 1555 O O . LYS A 1 193 ? 9.134 6.237 28.297 1.00 72.50 193 LYS A O 1
ATOM 1560 N N . GLU A 1 194 ? 10.100 7.679 29.712 1.00 65.44 194 GLU A N 1
ATOM 1561 C CA . GLU A 1 194 ? 11.073 8.201 28.746 1.00 65.44 194 GLU A CA 1
ATOM 1562 C C . GLU A 1 194 ? 12.299 7.292 28.530 1.00 65.44 194 GLU A C 1
ATOM 1564 O O . GLU A 1 194 ? 12.779 7.147 27.405 1.00 65.44 194 GLU A O 1
ATOM 1569 N N . ASN A 1 195 ? 12.791 6.618 29.566 1.00 64.69 195 ASN A N 1
ATOM 1570 C CA . ASN A 1 195 ? 13.960 5.729 29.552 1.00 64.69 195 ASN A CA 1
ATOM 1571 C C . ASN A 1 195 ? 13.621 4.294 29.143 1.00 64.69 195 ASN A C 1
ATOM 1573 O O . ASN A 1 195 ? 14.497 3.424 29.120 1.00 64.69 195 ASN A O 1
ATOM 1577 N N . ARG A 1 196 ? 12.368 4.030 28.758 1.00 69.81 196 ARG A N 1
ATOM 1578 C CA . ARG A 1 196 ? 11.990 2.738 28.195 1.00 69.81 196 ARG A CA 1
ATOM 1579 C C . ARG A 1 196 ? 12.793 2.461 26.930 1.00 69.81 196 ARG A C 1
ATOM 1581 O O . ARG A 1 196 ? 12.918 3.314 26.046 1.00 69.81 196 ARG A O 1
ATOM 1588 N N . ARG A 1 197 ? 13.298 1.233 26.830 1.00 77.31 197 ARG A N 1
ATOM 1589 C CA . ARG A 1 197 ? 13.903 0.709 25.606 1.00 77.31 197 ARG A CA 1
ATOM 1590 C C . ARG A 1 197 ? 12.846 0.711 24.509 1.00 77.31 197 ARG A C 1
ATOM 1592 O O . ARG A 1 197 ? 11.867 -0.019 24.594 1.00 77.31 197 ARG A O 1
ATOM 1599 N N . PHE A 1 198 ? 13.039 1.550 23.500 1.00 86.19 198 PHE A N 1
ATOM 1600 C CA . PHE A 1 198 ? 12.202 1.539 22.308 1.00 86.19 198 PHE A CA 1
ATOM 1601 C C . PHE A 1 198 ? 12.812 0.545 21.326 1.00 86.19 198 PHE A C 1
ATOM 1603 O O . PHE A 1 198 ? 13.768 0.862 20.624 1.00 86.19 198 PHE A O 1
ATOM 1610 N N . THR A 1 199 ? 12.345 -0.695 21.393 1.00 91.12 199 THR A N 1
ATOM 1611 C CA . THR A 1 199 ? 12.784 -1.793 20.527 1.00 91.12 199 THR A CA 1
ATOM 1612 C C . THR A 1 199 ? 11.863 -1.900 19.313 1.00 91.12 199 THR A C 1
ATOM 1614 O O . THR A 1 199 ? 10.825 -1.239 19.235 1.00 91.12 199 THR A O 1
ATOM 1617 N N . PHE A 1 200 ? 12.203 -2.779 18.372 1.00 90.50 200 PHE A N 1
ATOM 1618 C CA . PHE A 1 200 ? 11.341 -3.042 17.223 1.00 90.50 200 PHE A CA 1
ATOM 1619 C C . PHE A 1 200 ? 9.967 -3.624 17.618 1.00 90.50 200 PHE A C 1
ATOM 1621 O O . PHE A 1 200 ? 8.965 -3.275 16.997 1.00 90.50 200 PHE A O 1
ATOM 1628 N N . LYS A 1 201 ? 9.887 -4.423 18.699 1.00 88.69 201 LYS A N 1
ATOM 1629 C CA . LYS A 1 201 ? 8.609 -4.872 19.291 1.00 88.69 201 LYS A CA 1
ATOM 1630 C C . LYS A 1 201 ? 7.743 -3.671 19.675 1.00 88.69 201 LYS A C 1
ATOM 1632 O O . LYS A 1 201 ? 6.571 -3.621 19.313 1.00 88.69 201 LYS A O 1
ATOM 1637 N N . GLN A 1 202 ? 8.332 -2.682 20.350 1.00 86.31 202 GLN A N 1
ATOM 1638 C CA . GLN A 1 202 ? 7.603 -1.484 20.774 1.00 86.31 202 GLN A CA 1
ATOM 1639 C C . GLN A 1 202 ? 7.132 -0.641 19.596 1.00 86.31 202 GLN A C 1
ATOM 1641 O O . GLN A 1 202 ? 6.010 -0.145 19.619 1.00 86.31 202 GLN A O 1
ATOM 1646 N N . LEU A 1 203 ? 7.946 -0.532 18.543 1.00 89.19 203 LEU A N 1
ATOM 1647 C CA . LEU A 1 203 ? 7.518 0.106 17.302 1.00 89.19 203 LEU A CA 1
ATOM 1648 C C . LEU A 1 203 ? 6.319 -0.624 16.680 1.00 89.19 203 LEU A C 1
ATOM 1650 O O . LEU A 1 203 ? 5.371 0.032 16.276 1.00 89.19 203 LEU A O 1
ATOM 1654 N N . MET A 1 204 ? 6.323 -1.961 16.640 1.00 86.12 204 MET A N 1
ATOM 1655 C CA . MET A 1 204 ? 5.189 -2.742 16.124 1.00 86.12 204 MET A CA 1
ATOM 1656 C C . MET A 1 204 ? 3.906 -2.558 16.946 1.00 86.12 204 MET A C 1
ATOM 1658 O O . MET A 1 204 ? 2.817 -2.607 16.383 1.00 86.12 204 MET A O 1
ATOM 1662 N N . GLN A 1 205 ? 4.021 -2.354 18.260 1.00 82.25 205 GLN A N 1
ATOM 1663 C CA . GLN A 1 205 ? 2.873 -2.117 19.143 1.00 82.25 205 GLN A CA 1
ATOM 1664 C C . GLN A 1 205 ? 2.346 -0.679 19.061 1.00 82.25 205 GLN A C 1
ATOM 1666 O O . GLN A 1 205 ? 1.146 -0.471 19.186 1.00 82.25 205 GLN A O 1
ATOM 1671 N N . ALA A 1 206 ? 3.234 0.298 18.866 1.00 81.38 206 ALA A N 1
ATOM 1672 C CA . ALA A 1 206 ? 2.905 1.722 18.819 1.00 81.38 206 ALA A CA 1
ATOM 1673 C C . ALA A 1 206 ? 2.681 2.257 17.395 1.00 81.38 206 ALA A C 1
ATOM 1675 O O . ALA A 1 206 ? 2.615 3.473 17.221 1.00 81.38 206 ALA A O 1
ATOM 1676 N N . ASP A 1 207 ? 2.644 1.382 16.386 1.00 83.81 207 ASP A N 1
ATOM 1677 C CA . ASP A 1 207 ? 2.640 1.787 14.983 1.00 83.81 207 ASP A CA 1
ATOM 1678 C C . ASP A 1 207 ? 1.395 2.611 14.633 1.00 83.81 207 ASP A C 1
ATOM 1680 O O . ASP A 1 207 ? 0.281 2.087 14.562 1.00 83.81 207 ASP A O 1
ATOM 1684 N N . ARG A 1 208 ? 1.598 3.905 14.368 1.00 81.50 208 ARG A N 1
ATOM 1685 C CA . ARG A 1 208 ? 0.530 4.854 14.012 1.00 81.50 208 ARG A CA 1
ATOM 1686 C C . ARG A 1 208 ? -0.228 4.443 12.751 1.00 81.50 208 ARG A C 1
ATOM 1688 O O . ARG A 1 208 ? -1.401 4.775 12.603 1.00 81.50 208 ARG A O 1
ATOM 1695 N N . LEU A 1 209 ? 0.402 3.680 11.854 1.00 76.56 209 LEU A N 1
ATOM 1696 C CA . LEU A 1 209 ? -0.218 3.242 10.599 1.00 76.56 209 LEU A CA 1
ATOM 1697 C C . LEU A 1 209 ? -1.334 2.205 10.783 1.00 76.56 209 LEU A C 1
ATOM 1699 O O . LEU A 1 209 ? -2.014 1.856 9.821 1.00 76.56 209 LEU A O 1
ATOM 1703 N N . GLN A 1 210 ? -1.568 1.743 12.015 1.00 69.81 210 GLN A N 1
ATOM 1704 C CA . GLN A 1 210 ? -2.760 0.967 12.360 1.00 69.81 210 GLN A CA 1
ATOM 1705 C C . GLN A 1 210 ? -4.043 1.815 12.327 1.00 69.81 210 GLN A C 1
ATOM 1707 O O . GLN A 1 210 ? -5.126 1.274 12.096 1.00 69.81 210 GLN A O 1
ATOM 1712 N N . THR A 1 211 ? -3.938 3.130 12.546 1.00 62.94 211 THR A N 1
ATOM 1713 C CA . THR A 1 211 ? -5.083 4.055 12.639 1.00 62.94 211 THR A CA 1
ATOM 1714 C C . THR A 1 211 ? -4.991 5.255 11.699 1.00 62.94 211 THR A C 1
ATOM 1716 O O . THR A 1 211 ? -6.010 5.877 11.409 1.00 62.94 211 THR A O 1
ATOM 1719 N N . GLU A 1 212 ? -3.796 5.584 11.214 1.00 71.62 212 GLU A N 1
ATOM 1720 C CA . GLU A 1 212 ? -3.510 6.760 10.388 1.00 71.62 212 GLU A CA 1
ATOM 1721 C C . GLU A 1 212 ? -2.933 6.366 9.020 1.00 71.62 212 GLU A C 1
ATOM 1723 O O . GLU A 1 212 ? -2.425 5.258 8.839 1.00 71.62 212 GLU A O 1
ATOM 1728 N N . THR A 1 213 ? -2.967 7.276 8.039 1.00 72.62 213 THR A N 1
ATOM 1729 C CA . THR A 1 213 ? -2.285 7.060 6.753 1.00 72.62 213 THR A CA 1
ATOM 1730 C C . THR A 1 213 ? -0.899 7.700 6.761 1.00 72.62 213 THR A C 1
ATOM 1732 O O . THR A 1 213 ? -0.706 8.784 7.307 1.00 72.62 213 THR A O 1
ATOM 1735 N N . LEU A 1 214 ? 0.085 7.078 6.102 1.00 79.75 214 LEU A N 1
ATOM 1736 C CA . LEU A 1 214 ? 1.428 7.665 6.001 1.00 79.75 214 LEU A CA 1
ATOM 1737 C C . LEU A 1 214 ? 1.413 9.017 5.287 1.00 79.75 214 LEU A C 1
ATOM 1739 O O . LEU A 1 214 ? 2.220 9.877 5.615 1.00 79.75 214 LEU A O 1
ATOM 1743 N N . LYS A 1 215 ? 0.498 9.220 4.332 1.00 79.38 215 LYS A N 1
ATOM 1744 C CA . LYS A 1 215 ? 0.334 10.512 3.663 1.00 79.38 215 LYS A CA 1
ATOM 1745 C C . LYS A 1 215 ? -0.005 11.612 4.670 1.00 79.38 215 LYS A C 1
ATOM 1747 O O . LYS A 1 215 ? 0.637 12.656 4.632 1.00 79.38 215 LYS A O 1
ATOM 1752 N N . ASP A 1 216 ? -0.960 11.368 5.564 1.00 81.81 216 ASP A N 1
ATOM 1753 C CA . ASP A 1 216 ? -1.353 12.342 6.590 1.00 81.81 216 ASP A CA 1
ATOM 1754 C C . ASP A 1 216 ? -0.193 12.612 7.556 1.00 81.81 216 ASP A C 1
ATOM 1756 O O . ASP A 1 216 ? 0.128 13.763 7.832 1.00 81.81 216 ASP A O 1
ATOM 1760 N N . ILE A 1 217 ? 0.539 11.569 7.955 1.00 85.88 217 ILE A N 1
ATOM 1761 C CA . ILE A 1 217 ? 1.719 11.731 8.813 1.00 85.88 217 ILE A CA 1
ATOM 1762 C C . ILE A 1 217 ? 2.831 12.527 8.108 1.00 85.88 217 ILE A C 1
ATOM 1764 O O . ILE A 1 217 ? 3.494 13.352 8.734 1.00 85.88 217 ILE A O 1
ATOM 1768 N N . ILE A 1 218 ? 3.059 12.315 6.806 1.00 86.06 218 ILE A N 1
ATOM 1769 C CA . ILE A 1 218 ? 4.029 13.112 6.040 1.00 86.06 218 ILE A CA 1
ATOM 1770 C C . ILE A 1 218 ? 3.579 14.574 5.949 1.00 86.06 218 ILE A C 1
ATOM 1772 O O . ILE A 1 218 ? 4.416 15.460 6.109 1.00 86.06 218 ILE A O 1
ATOM 1776 N N . LEU A 1 219 ? 2.284 14.838 5.755 1.00 86.25 219 LEU A N 1
ATOM 1777 C CA . LEU A 1 219 ? 1.736 16.197 5.782 1.00 86.25 219 LEU A CA 1
ATOM 1778 C C . LEU A 1 219 ? 1.952 16.868 7.148 1.00 86.25 219 LEU A C 1
ATOM 1780 O O . LEU A 1 219 ? 2.351 18.032 7.202 1.00 86.25 219 LEU A O 1
ATOM 1784 N N . ASP A 1 220 ? 1.775 16.134 8.248 1.00 89.19 220 ASP A N 1
ATOM 1785 C CA . ASP A 1 220 ? 2.074 16.637 9.591 1.00 89.19 220 ASP A CA 1
ATOM 1786 C C . ASP A 1 220 ? 3.566 16.966 9.737 1.00 89.19 220 ASP A C 1
ATOM 1788 O O . ASP A 1 220 ? 3.932 18.033 10.234 1.00 89.19 220 ASP A O 1
ATOM 1792 N N . VAL A 1 221 ? 4.454 16.095 9.246 1.00 91.06 221 VAL A N 1
ATOM 1793 C CA . VAL A 1 221 ? 5.907 16.340 9.231 1.00 91.06 221 VAL A CA 1
ATOM 1794 C C . VAL A 1 221 ? 6.253 17.589 8.421 1.00 91.06 221 VAL A C 1
ATOM 1796 O O . VAL A 1 221 ? 7.065 18.396 8.880 1.00 91.06 221 VAL A O 1
ATOM 1799 N N . GLU A 1 222 ? 5.640 17.781 7.252 1.00 88.06 222 GLU A N 1
ATOM 1800 C CA . GLU A 1 222 ? 5.797 18.984 6.426 1.00 88.06 222 GLU A CA 1
ATOM 1801 C C . GLU A 1 222 ? 5.329 20.237 7.166 1.00 88.06 222 GLU A C 1
ATOM 1803 O O . GLU A 1 222 ? 6.026 21.255 7.168 1.00 88.06 222 GLU A O 1
ATOM 1808 N N . GLN A 1 223 ? 4.194 20.164 7.862 1.00 89.38 223 GLN A N 1
ATOM 1809 C CA . GLN A 1 223 ? 3.690 21.267 8.671 1.00 89.38 223 GLN A CA 1
ATOM 1810 C C . GLN A 1 223 ? 4.657 21.614 9.813 1.00 89.38 223 GLN A C 1
ATOM 1812 O O . GLN A 1 223 ? 4.962 22.792 10.031 1.00 89.38 223 GLN A O 1
ATOM 1817 N N . ARG A 1 224 ? 5.186 20.608 10.528 1.00 89.94 224 ARG A N 1
ATOM 1818 C CA . ARG A 1 224 ? 6.212 20.808 11.570 1.00 89.94 224 ARG A CA 1
ATOM 1819 C C . ARG A 1 224 ? 7.490 21.418 11.000 1.00 89.94 224 ARG A C 1
ATOM 1821 O O . ARG A 1 224 ? 8.105 22.263 11.658 1.00 89.94 224 ARG A O 1
ATOM 1828 N N . PHE A 1 225 ? 7.874 20.992 9.797 1.00 90.12 225 PHE A N 1
ATOM 1829 C CA . PHE A 1 225 ? 9.037 21.498 9.084 1.00 90.12 225 PHE A CA 1
ATOM 1830 C C . PHE A 1 225 ? 8.857 22.977 8.730 1.00 90.12 225 PHE A C 1
ATOM 1832 O O . PHE A 1 225 ? 9.650 23.812 9.161 1.00 90.12 225 PHE A O 1
ATOM 1839 N N . GLY A 1 226 ? 7.776 23.323 8.026 1.00 85.69 226 GLY A N 1
ATOM 1840 C CA . GLY A 1 226 ? 7.497 24.688 7.567 1.00 85.69 226 GLY A CA 1
ATOM 1841 C C . GLY A 1 226 ? 7.250 25.699 8.690 1.00 85.69 226 GLY A C 1
ATOM 1842 O O . GLY A 1 226 ? 7.387 26.901 8.474 1.00 85.69 226 GLY A O 1
ATOM 1843 N N . ALA A 1 227 ? 6.923 25.238 9.900 1.00 84.88 227 ALA A N 1
ATOM 1844 C CA . ALA A 1 227 ? 6.797 26.104 11.071 1.00 84.88 227 ALA A CA 1
ATOM 1845 C C . ALA A 1 227 ? 8.146 26.635 11.589 1.00 84.88 227 ALA A C 1
ATOM 1847 O O . ALA A 1 227 ? 8.179 27.687 12.226 1.00 84.88 227 ALA A O 1
ATOM 1848 N N . ASN A 1 228 ? 9.244 25.909 11.351 1.00 78.94 228 ASN A N 1
ATOM 1849 C CA . ASN A 1 228 ? 10.540 26.171 11.988 1.00 78.94 228 ASN A CA 1
ATOM 1850 C C . ASN A 1 228 ? 11.712 26.258 10.999 1.00 78.94 228 ASN A C 1
ATOM 1852 O O . ASN A 1 228 ? 12.816 26.633 11.390 1.00 78.94 228 ASN A O 1
ATOM 1856 N N . ASP A 1 229 ? 11.502 25.904 9.734 1.00 85.56 229 ASP A N 1
ATOM 1857 C CA . ASP A 1 229 ? 12.545 25.853 8.715 1.00 85.56 229 ASP A CA 1
ATOM 1858 C C . ASP A 1 229 ? 12.021 26.292 7.339 1.00 85.56 229 ASP A C 1
ATOM 1860 O O . ASP A 1 229 ? 10.826 26.509 7.128 1.00 85.56 229 ASP A O 1
ATOM 1864 N N . SER A 1 230 ? 12.939 26.480 6.396 1.00 80.25 230 SER A N 1
ATOM 1865 C CA . SER A 1 230 ? 12.629 27.058 5.092 1.00 80.25 230 SER A CA 1
ATOM 1866 C C . SER A 1 230 ? 12.043 26.028 4.124 1.00 80.25 230 SER A C 1
ATOM 1868 O O . SER A 1 230 ? 12.676 25.028 3.787 1.00 80.25 230 SER A O 1
ATOM 1870 N N . SER A 1 231 ? 10.838 26.304 3.615 1.00 76.12 231 SER A N 1
ATOM 1871 C CA . SER A 1 231 ? 10.086 25.404 2.720 1.00 76.12 231 SER A CA 1
ATOM 1872 C C . SER A 1 231 ? 10.827 24.971 1.442 1.00 76.12 231 SER A C 1
ATOM 1874 O O . SER A 1 231 ? 10.521 23.918 0.891 1.00 76.12 231 SER A O 1
ATOM 1876 N N . ASP A 1 232 ? 11.833 25.725 0.988 1.00 78.31 232 ASP A N 1
ATOM 1877 C CA . ASP A 1 232 ? 12.635 25.407 -0.203 1.00 78.31 232 ASP A CA 1
ATOM 1878 C C . ASP A 1 232 ? 13.489 24.137 -0.047 1.00 78.31 232 ASP A C 1
ATOM 1880 O O . ASP A 1 232 ? 13.833 23.502 -1.047 1.00 78.31 232 ASP A O 1
ATOM 1884 N N . LYS A 1 233 ? 13.793 23.735 1.193 1.00 84.56 233 LYS A N 1
ATOM 1885 C CA . LYS A 1 233 ? 14.547 22.512 1.509 1.00 84.56 233 LYS A CA 1
ATOM 1886 C C . LYS A 1 233 ? 13.675 21.365 2.025 1.00 84.56 233 LYS A C 1
ATOM 1888 O O . LYS A 1 233 ? 14.196 20.268 2.217 1.00 84.56 233 LYS A O 1
ATOM 1893 N N . ALA A 1 234 ? 12.369 21.582 2.212 1.00 83.25 234 ALA A N 1
ATOM 1894 C CA . ALA A 1 234 ? 11.472 20.638 2.887 1.00 83.25 234 ALA A CA 1
ATOM 1895 C C . ALA A 1 234 ? 11.543 19.225 2.300 1.00 83.25 234 ALA A C 1
ATOM 1897 O O . ALA A 1 234 ? 11.811 18.271 3.026 1.00 83.25 234 ALA A O 1
ATOM 1898 N N . PHE A 1 235 ? 11.410 19.098 0.977 1.00 81.81 235 PHE A N 1
ATOM 1899 C CA . PHE A 1 235 ? 11.510 17.802 0.306 1.00 81.81 235 PHE A CA 1
ATOM 1900 C C . PHE A 1 235 ? 12.838 17.094 0.606 1.00 81.81 235 PHE A C 1
ATOM 1902 O O . PHE A 1 235 ? 12.835 15.931 0.996 1.00 81.81 235 PHE A O 1
ATOM 1909 N N . GLU A 1 236 ? 13.974 17.779 0.435 1.00 85.81 236 GLU A N 1
ATOM 1910 C CA . GLU A 1 236 ? 15.293 17.155 0.585 1.00 85.81 236 GLU A CA 1
ATOM 1911 C C . GLU A 1 236 ? 15.555 16.705 2.023 1.00 85.81 236 GLU A C 1
ATOM 1913 O O . GLU A 1 236 ? 16.074 15.609 2.234 1.00 85.81 236 GLU A O 1
ATOM 1918 N N . GLU A 1 237 ? 15.178 17.510 3.012 1.00 91.25 237 GLU A N 1
ATOM 1919 C CA . GLU A 1 237 ? 15.436 17.192 4.415 1.00 91.25 237 GLU A CA 1
ATOM 1920 C C . GLU A 1 237 ? 14.452 16.164 4.987 1.00 91.25 237 GLU A C 1
ATOM 1922 O O . GLU A 1 237 ? 14.868 15.243 5.693 1.00 91.25 237 GLU A O 1
ATOM 1927 N N . ILE A 1 238 ? 13.166 16.233 4.626 1.00 90.12 238 ILE A N 1
ATOM 1928 C CA . ILE A 1 238 ? 12.180 15.209 5.008 1.00 90.12 238 ILE A CA 1
ATOM 1929 C C . ILE A 1 238 ? 12.552 13.867 4.371 1.00 90.12 238 ILE A C 1
ATOM 1931 O O . ILE A 1 238 ? 12.517 12.831 5.036 1.00 90.12 238 ILE A O 1
ATOM 1935 N N . PHE A 1 239 ? 13.010 13.876 3.115 1.00 87.94 239 PHE A N 1
ATOM 1936 C CA . PHE A 1 239 ? 13.488 12.670 2.446 1.00 87.94 239 PHE A CA 1
ATOM 1937 C C . PHE A 1 239 ? 14.708 12.057 3.154 1.00 87.94 239 PHE A C 1
ATOM 1939 O O . PHE A 1 239 ? 14.783 10.834 3.289 1.00 87.94 239 PHE A O 1
ATOM 1946 N N . LYS A 1 240 ? 15.631 12.874 3.691 1.00 92.25 240 LYS A N 1
ATOM 1947 C CA . LYS A 1 240 ? 16.721 12.378 4.556 1.00 92.25 240 LYS A CA 1
ATOM 1948 C C . LYS A 1 240 ? 16.186 11.750 5.840 1.00 92.25 240 LYS A C 1
ATOM 1950 O O . LYS A 1 240 ? 16.652 10.675 6.199 1.00 92.25 240 LYS A O 1
ATOM 1955 N N . LEU A 1 241 ? 15.205 12.353 6.517 1.00 93.75 241 LEU A N 1
ATOM 1956 C CA . LEU A 1 241 ? 14.617 11.765 7.732 1.00 93.75 241 LEU A CA 1
ATOM 1957 C C . LEU A 1 241 ? 14.000 10.389 7.467 1.00 93.75 241 LEU A C 1
ATOM 1959 O O . LEU A 1 241 ? 14.244 9.455 8.229 1.00 93.75 241 LEU A O 1
ATOM 1963 N N . ILE A 1 242 ? 13.266 10.244 6.364 1.00 90.31 242 ILE A N 1
ATOM 1964 C CA . ILE A 1 242 ? 12.683 8.960 5.965 1.00 90.31 242 ILE A CA 1
ATOM 1965 C C . ILE A 1 242 ? 13.786 7.936 5.667 1.00 90.31 242 ILE A C 1
ATOM 1967 O O . ILE A 1 242 ? 13.727 6.805 6.146 1.00 90.31 242 ILE A O 1
ATOM 1971 N N . PHE A 1 243 ? 14.837 8.337 4.952 1.00 90.06 243 PHE A N 1
ATOM 1972 C CA . PHE A 1 243 ? 15.996 7.485 4.678 1.00 90.06 243 PHE A CA 1
ATOM 1973 C C . PHE A 1 243 ? 16.703 7.011 5.961 1.00 90.06 243 PHE A C 1
ATOM 1975 O O . PHE A 1 243 ? 17.043 5.834 6.087 1.00 90.06 243 PHE A O 1
ATOM 1982 N N . ILE A 1 244 ? 16.872 7.902 6.944 1.00 94.75 244 ILE A N 1
ATOM 1983 C CA . ILE A 1 244 ? 17.451 7.584 8.257 1.00 94.75 244 ILE A CA 1
ATOM 1984 C C . ILE A 1 244 ? 16.547 6.609 9.025 1.00 94.75 244 ILE A C 1
ATOM 1986 O O . ILE A 1 244 ? 17.041 5.643 9.607 1.00 94.75 244 ILE A O 1
ATOM 1990 N N . LYS A 1 245 ? 15.227 6.831 9.013 1.00 92.69 245 LYS A N 1
ATOM 1991 C CA . LYS A 1 245 ? 14.246 5.952 9.665 1.00 92.69 245 LYS A CA 1
ATOM 1992 C C . LYS A 1 245 ? 14.250 4.551 9.055 1.00 92.69 245 LYS A C 1
ATOM 1994 O O . LYS A 1 245 ? 14.309 3.573 9.799 1.00 92.69 245 LYS A O 1
ATOM 1999 N N . LEU A 1 246 ? 14.267 4.451 7.723 1.00 89.25 246 LEU A N 1
ATOM 2000 C CA . LEU A 1 246 ? 14.387 3.172 7.021 1.00 89.25 246 LEU A CA 1
ATOM 2001 C C . LEU A 1 246 ? 15.668 2.436 7.437 1.00 89.25 246 LEU A C 1
ATOM 2003 O O . LEU A 1 246 ? 15.640 1.240 7.719 1.00 89.25 246 LEU A O 1
ATOM 2007 N N . TYR A 1 247 ? 16.791 3.149 7.526 1.00 91.25 247 TYR A N 1
ATOM 2008 C CA . TYR A 1 247 ? 18.045 2.558 7.982 1.00 91.25 247 TYR A CA 1
ATOM 2009 C C . TYR A 1 247 ? 17.968 2.049 9.427 1.00 91.25 247 TYR A C 1
ATOM 2011 O O . TYR A 1 247 ? 18.367 0.916 9.697 1.00 91.25 247 TYR A O 1
ATOM 2019 N N . ASP A 1 248 ? 17.415 2.841 10.349 1.00 94.31 248 ASP A N 1
ATOM 2020 C CA . ASP A 1 248 ? 17.286 2.456 11.759 1.00 94.31 248 ASP A CA 1
ATOM 2021 C C . ASP A 1 248 ? 16.382 1.226 11.961 1.00 94.31 248 ASP A C 1
ATOM 2023 O O . ASP A 1 248 ? 16.677 0.396 12.822 1.00 94.31 248 ASP A O 1
ATOM 2027 N N . GLU A 1 249 ? 15.328 1.070 11.151 1.00 91.38 249 GLU A N 1
ATOM 2028 C CA . GLU A 1 249 ? 14.496 -0.142 11.125 1.00 91.38 249 GLU A CA 1
ATOM 2029 C C . GLU A 1 249 ? 15.262 -1.360 10.592 1.00 91.38 249 GLU A C 1
ATOM 2031 O O . GLU A 1 249 ? 15.219 -2.422 11.213 1.00 91.38 249 GLU A O 1
ATOM 2036 N N . VAL A 1 250 ? 16.017 -1.220 9.494 1.00 87.81 250 VAL A N 1
ATOM 2037 C CA . VAL A 1 250 ? 16.820 -2.319 8.915 1.00 87.81 250 VAL A CA 1
ATOM 2038 C C . VAL A 1 250 ? 17.863 -2.848 9.899 1.00 87.81 250 VAL A C 1
ATOM 2040 O O . VAL A 1 250 ? 18.141 -4.049 9.915 1.00 87.81 250 VAL A O 1
ATOM 2043 N N . LEU A 1 251 ? 18.413 -2.004 10.773 1.00 91.44 251 LEU A N 1
ATOM 2044 C CA . LEU A 1 251 ? 19.328 -2.459 11.826 1.00 91.44 251 LEU A CA 1
ATOM 2045 C C . LEU A 1 251 ? 18.683 -3.441 12.820 1.00 91.44 251 LEU A C 1
ATOM 2047 O O . LEU A 1 251 ? 19.410 -4.167 13.495 1.00 91.44 251 LEU A O 1
ATOM 2051 N N . SER A 1 252 ? 17.351 -3.502 12.881 1.00 92.56 252 SER A N 1
ATOM 2052 C CA . SER A 1 252 ? 16.584 -4.433 13.715 1.00 92.56 252 SER A CA 1
ATOM 2053 C C . SER A 1 252 ? 16.045 -5.646 12.930 1.00 92.56 252 SER A C 1
ATOM 2055 O O . SER A 1 252 ? 15.118 -6.313 13.383 1.00 92.56 252 SER A O 1
ATOM 2057 N N . SER A 1 253 ? 16.620 -5.972 11.760 1.00 88.88 253 SER A N 1
ATOM 2058 C CA . SER A 1 253 ? 16.170 -7.108 10.923 1.00 88.88 253 SER A CA 1
ATOM 2059 C C . SER A 1 253 ? 16.201 -8.457 11.655 1.00 88.88 253 SER A C 1
ATOM 2061 O O . SER A 1 253 ? 15.307 -9.281 11.472 1.00 88.88 253 SER A O 1
ATOM 2063 N N . GLN A 1 254 ? 17.208 -8.681 12.509 1.00 88.38 254 GLN A N 1
ATOM 2064 C CA . GLN A 1 254 ? 17.319 -9.906 13.312 1.00 88.38 254 GLN A CA 1
ATOM 2065 C C . GLN A 1 254 ? 16.202 -9.996 14.359 1.00 88.38 254 GLN A C 1
ATOM 2067 O O . GLN A 1 254 ? 15.570 -11.043 14.480 1.00 88.38 254 GLN A O 1
ATOM 2072 N N . ASP A 1 255 ? 15.908 -8.890 15.049 1.00 91.81 255 ASP A N 1
ATOM 2073 C CA . ASP A 1 255 ? 14.801 -8.805 16.008 1.00 91.81 255 ASP A CA 1
ATOM 2074 C C . ASP A 1 255 ? 13.460 -9.089 15.307 1.00 91.81 255 ASP A C 1
ATOM 2076 O O . ASP A 1 255 ? 12.628 -9.838 15.816 1.00 91.81 255 ASP A O 1
ATOM 2080 N N . ALA A 1 256 ? 13.271 -8.559 14.092 1.00 88.50 256 ALA A N 1
ATOM 2081 C CA . ALA A 1 256 ? 12.087 -8.818 13.274 1.00 88.50 256 ALA A CA 1
ATOM 2082 C C . ALA A 1 256 ? 11.946 -10.301 12.874 1.00 88.50 256 ALA A C 1
ATOM 2084 O O . ALA A 1 256 ? 10.832 -10.829 12.857 1.00 88.50 256 ALA A O 1
ATOM 2085 N N . ASP A 1 257 ? 13.055 -10.981 12.561 1.00 86.38 257 ASP A N 1
ATOM 2086 C CA . ASP A 1 257 ? 13.061 -12.418 12.264 1.00 86.38 257 ASP A CA 1
ATOM 2087 C C . ASP A 1 257 ? 12.739 -13.267 13.507 1.00 86.38 257 ASP A C 1
ATOM 2089 O O . ASP A 1 257 ? 11.995 -14.244 13.390 1.00 86.38 257 ASP A O 1
ATOM 2093 N N . ILE A 1 258 ? 13.236 -12.886 14.691 1.00 88.00 258 ILE A N 1
ATOM 2094 C CA . ILE A 1 258 ? 12.899 -13.540 15.968 1.00 88.00 258 ILE A CA 1
ATOM 2095 C C . ILE A 1 258 ? 11.402 -13.393 16.252 1.00 88.00 258 ILE A C 1
ATOM 2097 O O . ILE A 1 258 ? 10.713 -14.403 16.392 1.00 88.00 258 ILE A O 1
ATOM 2101 N N . ILE A 1 259 ? 10.879 -12.160 16.215 1.00 88.19 259 ILE A N 1
ATOM 2102 C CA . ILE A 1 259 ? 9.451 -11.878 16.430 1.00 88.19 259 ILE A CA 1
ATOM 2103 C C . ILE A 1 259 ? 8.583 -12.707 15.479 1.00 88.19 259 ILE A C 1
ATOM 2105 O O . ILE A 1 259 ? 7.629 -13.357 15.901 1.00 88.19 259 ILE A O 1
ATOM 2109 N N . ALA A 1 260 ? 8.919 -12.719 14.187 1.00 84.06 260 ALA A N 1
ATOM 2110 C CA . ALA A 1 260 ? 8.147 -13.457 13.196 1.00 84.06 260 ALA A CA 1
ATOM 2111 C C . ALA A 1 260 ? 8.170 -14.974 13.440 1.00 84.06 260 ALA A C 1
ATOM 2113 O O . ALA A 1 260 ? 7.169 -15.642 13.180 1.00 84.06 260 ALA A O 1
ATOM 2114 N N . ASN A 1 261 ? 9.288 -15.534 13.907 1.00 83.69 261 ASN A N 1
ATOM 2115 C CA . ASN A 1 261 ? 9.357 -16.952 14.253 1.00 83.69 261 ASN A CA 1
ATOM 2116 C C . ASN A 1 261 ? 8.503 -17.266 15.487 1.00 83.69 261 ASN A C 1
ATOM 2118 O O . ASN A 1 261 ? 7.746 -18.234 15.448 1.00 83.69 261 ASN A O 1
ATOM 2122 N N . ASP A 1 262 ? 8.557 -16.441 16.530 1.00 84.25 262 ASP A N 1
ATOM 2123 C CA . ASP A 1 262 ? 7.779 -16.654 17.755 1.00 84.25 262 ASP A CA 1
ATOM 2124 C C . ASP A 1 262 ? 6.272 -16.524 17.526 1.00 84.25 262 ASP A C 1
ATOM 2126 O O . ASP A 1 262 ? 5.501 -17.370 17.981 1.00 84.25 262 ASP A O 1
ATOM 2130 N N . MET A 1 263 ? 5.848 -15.542 16.729 1.00 83.25 263 MET A N 1
ATOM 2131 C CA . MET A 1 263 ? 4.438 -15.395 16.366 1.00 83.25 263 MET A CA 1
ATOM 2132 C C . MET A 1 263 ? 3.947 -16.556 15.499 1.00 83.25 263 MET A C 1
ATOM 2134 O O . MET A 1 263 ? 2.929 -17.167 15.804 1.00 83.25 263 MET A O 1
ATOM 2138 N N . ASN A 1 264 ? 4.664 -16.887 14.420 1.00 80.50 264 ASN A N 1
ATOM 2139 C CA . ASN A 1 264 ? 4.139 -17.819 13.417 1.00 80.50 264 ASN A CA 1
ATOM 2140 C C . ASN A 1 264 ? 4.381 -19.294 13.757 1.00 80.50 264 ASN A C 1
ATOM 2142 O O . ASN A 1 264 ? 3.597 -20.146 13.350 1.00 80.50 264 ASN A O 1
ATOM 2146 N N . ARG A 1 265 ? 5.481 -19.627 14.446 1.00 77.44 265 ARG A N 1
ATOM 2147 C CA . ARG A 1 265 ? 5.843 -21.023 14.757 1.00 77.44 265 ARG A CA 1
ATOM 2148 C C . ARG A 1 265 ? 5.504 -21.418 16.184 1.00 77.44 265 ARG A C 1
ATOM 2150 O O . ARG A 1 265 ? 5.170 -22.575 16.414 1.00 77.44 265 ARG A O 1
ATOM 2157 N N . HIS A 1 266 ? 5.602 -20.481 17.125 1.00 74.19 266 HIS A N 1
ATOM 2158 C CA . HIS A 1 266 ? 5.348 -20.740 18.544 1.00 74.19 266 HIS A CA 1
ATOM 2159 C C . HIS A 1 266 ? 3.994 -20.192 19.022 1.00 74.19 266 HIS A C 1
ATOM 2161 O O . HIS A 1 266 ? 3.621 -20.435 20.166 1.00 74.19 266 HIS A O 1
ATOM 2167 N N . ASN A 1 267 ? 3.241 -19.507 18.147 1.00 77.56 267 ASN A N 1
ATOM 2168 C CA . ASN A 1 267 ? 1.935 -18.908 18.438 1.00 77.56 267 ASN A CA 1
ATOM 2169 C C . ASN A 1 267 ? 1.958 -17.970 19.662 1.00 77.56 267 ASN A C 1
ATOM 2171 O O . ASN A 1 267 ? 0.995 -17.896 20.427 1.00 77.56 267 ASN A O 1
ATOM 2175 N N . ILE A 1 268 ? 3.082 -17.276 19.864 1.00 73.81 268 ILE A N 1
ATOM 2176 C CA . ILE A 1 268 ? 3.258 -16.298 20.939 1.00 73.81 268 ILE A CA 1
ATOM 2177 C C . ILE A 1 268 ? 2.709 -14.959 20.447 1.00 73.81 268 ILE A C 1
ATOM 2179 O O . ILE A 1 268 ? 3.101 -14.468 19.386 1.00 73.81 268 ILE A O 1
ATOM 2183 N N . ALA A 1 269 ? 1.798 -14.343 21.201 1.00 73.25 269 ALA A N 1
ATOM 2184 C CA . ALA A 1 269 ? 1.286 -13.028 20.835 1.00 73.25 269 ALA A CA 1
ATOM 2185 C C . ALA A 1 269 ? 2.407 -11.978 20.912 1.00 73.25 269 ALA A C 1
ATOM 2187 O O . ALA A 1 269 ? 3.236 -12.019 21.817 1.00 73.25 269 ALA A O 1
ATOM 2188 N N . LEU A 1 270 ? 2.400 -10.988 20.009 1.00 79.25 270 LEU A N 1
ATOM 2189 C CA . LEU A 1 270 ? 3.441 -9.948 19.926 1.00 79.25 270 LEU A CA 1
ATOM 2190 C C . LEU A 1 270 ? 3.765 -9.305 21.286 1.00 79.25 270 LEU A C 1
ATOM 2192 O O . LEU A 1 270 ? 4.925 -9.037 21.584 1.00 79.25 270 LEU A O 1
ATOM 2196 N N . LYS A 1 271 ? 2.740 -9.073 22.114 1.00 74.44 271 LYS A N 1
ATOM 2197 C CA . LYS A 1 271 ? 2.863 -8.479 23.453 1.00 74.44 271 LYS A CA 1
ATOM 2198 C C . LYS A 1 271 ? 3.698 -9.332 24.427 1.00 74.44 271 LYS A C 1
ATOM 2200 O O . LYS A 1 271 ? 4.368 -8.760 25.281 1.00 74.44 271 LYS A O 1
ATOM 2205 N N . ASP A 1 272 ? 3.705 -10.653 24.255 1.00 75.00 272 ASP A N 1
ATOM 2206 C CA . ASP A 1 272 ? 4.316 -11.626 25.170 1.00 75.00 272 ASP A CA 1
ATOM 2207 C C . ASP A 1 272 ? 5.748 -12.017 24.753 1.00 75.00 272 ASP A C 1
ATOM 2209 O O . ASP A 1 272 ? 6.416 -12.775 25.450 1.00 75.00 272 ASP A O 1
ATOM 2213 N N . ILE A 1 273 ? 6.246 -11.491 23.628 1.00 77.94 273 ILE A N 1
ATOM 2214 C CA . ILE A 1 273 ? 7.615 -11.740 23.155 1.00 77.94 273 ILE A CA 1
ATOM 2215 C C . ILE A 1 273 ? 8.617 -10.981 24.030 1.00 77.94 273 ILE A C 1
ATOM 2217 O O . ILE A 1 273 ? 8.451 -9.780 24.271 1.00 77.94 273 ILE A O 1
ATOM 2221 N N . ASP A 1 274 ? 9.670 -11.666 24.475 1.00 78.94 274 ASP A N 1
ATOM 2222 C CA . ASP A 1 274 ? 10.769 -11.053 25.223 1.00 78.94 274 ASP A CA 1
ATOM 2223 C C . ASP A 1 274 ? 11.661 -10.215 24.292 1.00 78.94 274 ASP A C 1
ATOM 2225 O O . ASP A 1 274 ? 12.336 -10.741 23.408 1.00 78.94 274 ASP A O 1
ATOM 2229 N N . ASP A 1 275 ? 11.678 -8.898 24.504 1.00 81.62 275 ASP A N 1
ATOM 2230 C CA . ASP A 1 275 ? 12.515 -7.945 23.772 1.00 81.62 275 ASP A CA 1
ATOM 2231 C C . ASP A 1 275 ? 13.738 -7.469 24.577 1.00 81.62 275 ASP A C 1
ATOM 2233 O O . ASP A 1 275 ? 14.433 -6.527 24.178 1.00 81.62 275 ASP A O 1
ATOM 2237 N N . SER A 1 276 ? 14.059 -8.132 25.694 1.00 78.62 276 SER A N 1
ATOM 2238 C CA . SER A 1 276 ? 15.188 -7.786 26.566 1.00 78.62 276 SER A CA 1
ATOM 2239 C C . SER A 1 276 ? 16.548 -7.848 25.862 1.00 78.62 276 SER A C 1
ATOM 2241 O O . SER A 1 276 ? 17.479 -7.140 26.252 1.00 78.62 276 SER A O 1
ATOM 2243 N N . MET A 1 277 ? 16.677 -8.614 24.783 1.00 85.38 277 MET A N 1
ATOM 2244 C CA . MET A 1 277 ? 17.904 -8.695 23.983 1.00 85.38 277 MET A CA 1
ATOM 2245 C C . MET A 1 277 ? 17.832 -7.903 22.674 1.00 85.38 277 MET A C 1
ATOM 2247 O O . MET A 1 277 ? 18.838 -7.804 21.976 1.00 85.38 277 MET A O 1
ATOM 2251 N N . PHE A 1 278 ? 16.685 -7.291 22.361 1.00 90.94 278 PHE A N 1
ATOM 2252 C CA . PHE A 1 278 ? 16.498 -6.566 21.104 1.00 90.94 278 PHE A CA 1
ATOM 2253 C C . PHE A 1 278 ? 17.231 -5.232 21.098 1.00 90.94 278 PHE A C 1
ATOM 2255 O O . PHE A 1 278 ? 17.440 -4.577 22.131 1.00 90.94 278 PHE A O 1
ATOM 2262 N N . ARG A 1 279 ? 17.587 -4.790 19.895 1.00 93.31 279 ARG A N 1
ATOM 2263 C CA . ARG A 1 279 ? 18.255 -3.517 19.676 1.00 93.31 279 ARG A CA 1
ATOM 2264 C C . ARG A 1 279 ? 17.344 -2.359 20.088 1.00 93.31 279 ARG A C 1
ATOM 2266 O O . ARG A 1 279 ? 16.168 -2.296 19.731 1.00 93.31 279 ARG A O 1
ATOM 2273 N N . VAL A 1 280 ? 17.921 -1.385 20.792 1.00 90.44 280 VAL A N 1
ATOM 2274 C CA . VAL A 1 280 ? 17.257 -0.100 21.038 1.00 90.44 280 VAL A CA 1
ATOM 2275 C C . VAL A 1 280 ? 17.367 0.766 19.788 1.00 90.44 280 VAL A C 1
ATOM 2277 O O . VAL A 1 280 ? 18.466 1.034 19.296 1.00 90.44 280 VAL A O 1
ATOM 2280 N N . MET A 1 281 ? 16.217 1.196 19.286 1.00 92.88 281 MET A N 1
ATOM 2281 C CA . MET A 1 281 ? 16.102 2.062 18.123 1.00 92.88 281 MET A CA 1
ATOM 2282 C C . MET A 1 281 ? 16.578 3.478 18.438 1.00 92.88 281 MET A C 1
ATOM 2284 O O . MET A 1 281 ? 16.345 4.002 19.531 1.00 92.88 281 MET A O 1
ATOM 2288 N N . LYS A 1 282 ? 17.279 4.084 17.476 1.00 93.50 282 LYS A N 1
ATOM 2289 C CA . LYS A 1 282 ? 17.928 5.393 17.633 1.00 93.50 282 LYS A CA 1
ATOM 2290 C C . LYS A 1 282 ? 17.137 6.524 16.974 1.00 93.50 282 LYS A C 1
ATOM 2292 O O . LYS A 1 282 ? 17.342 7.680 17.336 1.00 93.50 282 LYS A O 1
ATOM 2297 N N . PHE A 1 283 ? 16.232 6.222 16.043 1.00 95.00 283 PHE A N 1
ATOM 2298 C CA . PHE A 1 283 ? 15.314 7.200 15.466 1.00 95.00 283 PHE A CA 1
ATOM 2299 C C . PHE A 1 283 ? 14.194 7.507 16.467 1.00 95.00 283 PHE A C 1
ATOM 2301 O O . PHE A 1 283 ? 13.099 6.948 16.411 1.00 95.00 283 PHE A O 1
ATOM 2308 N N . ARG A 1 284 ? 14.500 8.355 17.451 1.00 90.56 284 ARG A N 1
ATOM 2309 C CA . ARG A 1 284 ? 13.582 8.728 18.530 1.00 90.56 284 ARG A CA 1
ATOM 2310 C C . ARG A 1 284 ? 13.935 10.105 19.081 1.00 90.56 284 ARG A C 1
ATOM 2312 O O . ARG A 1 284 ? 15.104 10.481 19.110 1.00 90.56 284 ARG A O 1
ATOM 2319 N N . ALA A 1 285 ? 12.924 10.826 19.554 1.00 89.69 285 ALA A N 1
ATOM 2320 C CA . ALA A 1 285 ? 13.080 12.108 20.221 1.00 89.69 285 ALA A CA 1
ATOM 2321 C C . ALA A 1 285 ? 12.272 12.143 21.527 1.00 89.69 285 ALA A C 1
ATOM 2323 O O . ALA A 1 285 ? 11.041 12.188 21.504 1.00 89.69 285 ALA A O 1
ATOM 2324 N N . ARG A 1 286 ? 12.953 12.151 22.680 1.00 82.81 286 ARG A N 1
ATOM 2325 C CA . ARG A 1 286 ? 12.306 12.283 23.999 1.00 82.81 286 ARG A CA 1
ATOM 2326 C C . ARG A 1 286 ? 12.261 13.736 24.447 1.00 82.81 286 ARG A C 1
ATOM 2328 O O . ARG A 1 286 ? 12.974 14.592 23.917 1.00 82.81 286 ARG A O 1
ATOM 2335 N N . ASP A 1 287 ? 11.417 14.040 25.425 1.00 77.06 287 ASP A N 1
ATOM 2336 C CA . ASP A 1 287 ? 11.310 15.402 25.940 1.00 77.06 287 ASP A CA 1
ATOM 2337 C C . ASP A 1 287 ? 12.554 15.824 26.716 1.00 77.06 287 ASP A C 1
ATOM 2339 O O . ASP A 1 287 ? 13.056 16.923 26.463 1.00 77.06 287 ASP A O 1
ATOM 2343 N N . THR A 1 288 ? 13.127 14.917 27.509 1.00 77.44 288 THR A N 1
ATOM 2344 C CA . THR A 1 288 ? 14.406 15.113 28.212 1.00 77.44 288 THR A CA 1
ATOM 2345 C C . THR A 1 288 ? 15.635 15.174 27.304 1.00 77.44 288 THR A C 1
ATOM 2347 O O . THR A 1 288 ? 16.655 15.733 27.709 1.00 77.44 288 THR A O 1
ATOM 2350 N N . ASP A 1 289 ? 15.562 14.649 26.075 1.00 82.06 289 ASP A N 1
ATOM 2351 C CA . ASP A 1 289 ? 16.701 14.672 25.156 1.00 82.06 289 ASP A CA 1
ATOM 2352 C C . ASP A 1 289 ? 17.033 16.107 24.731 1.00 82.06 289 ASP A C 1
ATOM 2354 O O . ASP A 1 289 ? 16.166 16.877 24.278 1.00 82.06 289 ASP A O 1
ATOM 2358 N N . SER A 1 290 ? 18.322 16.448 24.816 1.00 91.88 290 SER A N 1
ATOM 2359 C CA . SER A 1 290 ? 18.808 17.723 24.310 1.00 91.88 290 SER A CA 1
ATOM 2360 C C . SER A 1 290 ? 18.675 17.766 22.784 1.00 91.88 290 SER A C 1
ATOM 2362 O O . SER A 1 290 ? 18.872 16.771 22.080 1.00 91.88 290 SER A O 1
ATOM 2364 N N . LEU A 1 291 ? 18.381 18.951 22.241 1.00 92.19 291 LEU A N 1
ATOM 2365 C CA . LEU A 1 291 ? 18.305 19.156 20.788 1.00 92.19 291 LEU A CA 1
ATOM 2366 C C . LEU A 1 291 ? 19.613 18.768 20.079 1.00 92.19 291 LEU A C 1
ATOM 2368 O O . LEU A 1 291 ? 19.600 18.381 18.913 1.00 92.19 291 LEU A O 1
ATOM 2372 N N . ALA A 1 292 ? 20.746 18.892 20.775 1.00 93.44 292 ALA A N 1
ATOM 2373 C CA . ALA A 1 292 ? 22.051 18.513 20.259 1.00 93.44 292 ALA A CA 1
ATOM 2374 C C . ALA A 1 292 ? 22.195 16.997 20.112 1.00 93.44 292 ALA A C 1
ATOM 2376 O O . ALA A 1 292 ? 22.660 16.544 19.070 1.00 93.44 292 ALA A O 1
ATOM 2377 N N . ASP A 1 293 ? 21.769 16.233 21.115 1.00 92.06 293 ASP A N 1
ATOM 2378 C CA . ASP A 1 293 ? 21.935 14.779 21.120 1.00 92.06 293 ASP A CA 1
ATOM 2379 C C . ASP A 1 293 ? 21.072 14.121 20.047 1.00 92.06 293 ASP A C 1
ATOM 2381 O O . ASP A 1 293 ? 21.570 13.289 19.292 1.00 92.06 293 ASP A O 1
ATOM 2385 N N . ILE A 1 294 ? 19.814 14.556 19.899 1.00 93.25 294 ILE A N 1
ATOM 2386 C CA . ILE A 1 294 ? 18.922 14.062 18.836 1.00 93.25 294 ILE A CA 1
ATOM 2387 C C . ILE A 1 294 ? 19.545 14.335 17.466 1.00 93.25 294 ILE A C 1
ATOM 2389 O O . ILE A 1 294 ? 19.674 13.429 16.645 1.00 93.25 294 ILE A O 1
ATOM 2393 N N . TYR A 1 295 ? 19.972 15.577 17.225 1.00 95.50 295 TYR A N 1
ATOM 2394 C CA . TYR A 1 295 ? 20.570 15.963 15.952 1.00 95.50 295 TYR A CA 1
ATOM 2395 C C . TYR A 1 295 ? 21.838 15.153 15.641 1.00 95.50 295 TYR A C 1
ATOM 2397 O O . TYR A 1 295 ? 21.999 14.663 14.523 1.00 95.50 295 TYR A O 1
ATOM 2405 N N . ASN A 1 296 ? 22.726 14.983 16.625 1.00 95.00 296 ASN A N 1
ATOM 2406 C CA . ASN A 1 296 ? 23.965 14.225 16.463 1.00 95.00 296 ASN A CA 1
ATOM 2407 C C . ASN A 1 296 ? 23.683 12.740 16.198 1.00 95.00 296 ASN A C 1
ATOM 2409 O O . ASN A 1 296 ? 24.291 12.163 15.300 1.00 95.00 296 ASN A O 1
ATOM 2413 N N . ASN A 1 297 ? 22.733 12.140 16.922 1.00 94.12 297 ASN A N 1
ATOM 2414 C CA . ASN A 1 297 ? 22.330 10.747 16.728 1.00 94.12 297 ASN A CA 1
ATOM 2415 C C . ASN A 1 297 ? 21.766 10.504 15.323 1.00 94.12 297 ASN A C 1
ATOM 2417 O O . ASN A 1 297 ? 22.113 9.513 14.683 1.00 94.12 297 ASN A O 1
ATOM 2421 N N . LEU A 1 298 ? 20.918 11.407 14.822 1.00 97.06 298 LEU A N 1
ATOM 2422 C CA . LEU A 1 298 ? 20.368 11.273 13.471 1.00 97.06 298 LEU A CA 1
ATOM 2423 C C . LEU A 1 298 ? 21.390 11.584 12.385 1.00 97.06 298 LEU A C 1
ATOM 2425 O O . LEU A 1 298 ? 21.363 10.941 11.341 1.00 97.06 298 LEU A O 1
ATOM 2429 N N . SER A 1 299 ? 22.319 12.507 12.636 1.00 96.50 299 SER A N 1
ATOM 2430 C CA . SER A 1 299 ? 23.442 12.755 11.729 1.00 96.50 299 SER A CA 1
ATOM 2431 C C . SER A 1 299 ? 24.352 11.524 11.626 1.00 96.50 299 SER A C 1
ATOM 2433 O O . SER A 1 299 ? 24.717 11.134 10.523 1.00 96.50 299 SER A O 1
ATOM 2435 N N . ASP A 1 300 ? 24.656 10.859 12.747 1.00 96.75 300 ASP A N 1
ATOM 2436 C CA . ASP A 1 300 ? 25.415 9.598 12.775 1.00 96.75 300 ASP A CA 1
ATOM 2437 C C . ASP A 1 300 ? 24.690 8.480 12.010 1.00 96.75 300 ASP A C 1
ATOM 2439 O O . ASP A 1 300 ? 25.276 7.826 11.144 1.00 96.75 300 ASP A O 1
ATOM 2443 N N . LEU A 1 301 ? 23.388 8.298 12.258 1.00 96.75 301 LEU A N 1
ATOM 2444 C CA . LEU A 1 301 ? 22.586 7.343 11.492 1.00 96.75 301 LEU A CA 1
ATOM 2445 C C . LEU A 1 301 ? 22.556 7.684 9.996 1.00 96.75 301 LEU A C 1
ATOM 2447 O O . LEU A 1 301 ? 22.618 6.772 9.175 1.00 96.75 301 LEU A O 1
ATOM 2451 N N . PHE A 1 302 ? 22.485 8.966 9.629 1.00 96.50 302 PHE A N 1
ATOM 2452 C CA . PHE A 1 302 ? 22.503 9.395 8.232 1.00 96.50 302 PHE A CA 1
ATOM 2453 C C . PHE A 1 302 ? 23.824 9.050 7.542 1.00 96.50 302 PHE A C 1
ATOM 2455 O O . PHE A 1 302 ? 23.815 8.513 6.434 1.00 96.50 302 PHE A O 1
ATOM 2462 N N . GLU A 1 303 ? 24.958 9.293 8.201 1.00 96.00 303 GLU A N 1
ATOM 2463 C CA . GLU A 1 303 ? 26.274 8.906 7.686 1.00 96.00 303 GLU A CA 1
ATOM 2464 C C . GLU A 1 303 ? 26.385 7.391 7.487 1.00 96.00 303 GLU A C 1
ATOM 2466 O O . GLU A 1 303 ? 26.823 6.920 6.434 1.00 96.00 303 GLU A O 1
ATOM 2471 N N . GLN A 1 304 ? 25.923 6.604 8.459 1.00 94.88 304 GLN A N 1
ATOM 2472 C CA . GLN A 1 304 ? 25.905 5.146 8.342 1.00 94.88 304 GLN A CA 1
ATOM 2473 C C . GLN A 1 304 ? 24.983 4.664 7.212 1.00 94.88 304 GLN A C 1
ATOM 2475 O O . GLN A 1 304 ? 25.374 3.785 6.440 1.00 94.88 304 GLN A O 1
ATOM 2480 N N . ALA A 1 305 ? 23.804 5.273 7.061 1.00 92.25 305 ALA A N 1
ATOM 2481 C CA . ALA A 1 305 ? 22.862 4.965 5.990 1.00 92.25 305 ALA A CA 1
ATOM 2482 C C . ALA A 1 305 ? 23.459 5.257 4.603 1.00 92.25 305 ALA A C 1
ATOM 2484 O O . ALA A 1 305 ? 23.379 4.414 3.711 1.00 92.25 305 ALA A O 1
ATOM 2485 N N . LYS A 1 306 ? 24.134 6.403 4.425 1.00 91.75 306 LYS A N 1
ATOM 2486 C CA . LYS A 1 306 ? 24.843 6.740 3.174 1.00 91.75 306 LYS A CA 1
ATOM 2487 C C . LYS A 1 306 ? 25.937 5.728 2.833 1.00 91.75 306 LYS A C 1
ATOM 2489 O O . LYS A 1 306 ? 26.105 5.389 1.664 1.00 91.75 306 LYS A O 1
ATOM 2494 N N . ASN A 1 307 ? 26.666 5.240 3.838 1.00 89.81 307 ASN A N 1
ATOM 2495 C CA . ASN A 1 307 ? 27.703 4.223 3.645 1.00 89.81 307 ASN A CA 1
ATOM 2496 C C . ASN A 1 307 ? 27.111 2.859 3.275 1.00 89.81 307 ASN A C 1
ATOM 2498 O O . ASN A 1 307 ? 27.689 2.135 2.465 1.00 89.81 307 ASN A O 1
ATOM 2502 N N . LYS A 1 308 ? 25.960 2.506 3.856 1.00 87.00 308 LYS A N 1
ATOM 2503 C CA . LYS A 1 308 ? 25.249 1.262 3.545 1.00 87.00 308 LYS A CA 1
ATOM 2504 C C . LYS A 1 308 ? 24.618 1.288 2.151 1.00 87.00 308 LYS A C 1
ATOM 2506 O O . LYS A 1 308 ? 24.619 0.259 1.478 1.00 87.00 308 LYS A O 1
ATOM 2511 N N . TRP A 1 309 ? 24.083 2.437 1.742 1.00 86.38 309 TRP A N 1
ATOM 2512 C CA . TRP A 1 309 ? 23.312 2.620 0.512 1.00 86.38 309 TRP A CA 1
ATOM 2513 C C . TRP A 1 309 ? 23.859 3.787 -0.326 1.00 86.38 309 TRP A C 1
ATOM 2515 O O . TRP A 1 309 ? 23.260 4.872 -0.384 1.00 86.38 309 TRP A O 1
ATOM 2525 N N . PRO A 1 310 ? 25.025 3.595 -0.965 1.00 82.81 310 PRO A N 1
ATOM 2526 C CA . PRO A 1 310 ? 25.679 4.652 -1.718 1.00 82.81 310 PRO A CA 1
ATOM 2527 C C . PRO A 1 310 ? 24.847 5.090 -2.932 1.00 82.81 310 PRO A C 1
ATOM 2529 O O . PRO A 1 310 ? 24.167 4.307 -3.589 1.00 82.81 310 PRO A O 1
ATOM 2532 N N . GLY A 1 311 ? 24.933 6.375 -3.278 1.00 80.81 311 GLY A N 1
ATOM 2533 C CA . GLY A 1 311 ? 24.338 6.923 -4.501 1.00 80.81 311 GLY A CA 1
ATOM 2534 C C . GLY A 1 311 ? 22.904 7.453 -4.376 1.00 80.81 311 GLY A C 1
ATOM 2535 O O . GLY A 1 311 ? 22.469 8.153 -5.290 1.00 80.81 311 GLY A O 1
ATOM 2536 N N . VAL A 1 312 ? 22.203 7.223 -3.256 1.00 87.00 312 VAL A N 1
ATOM 2537 C CA . VAL A 1 312 ? 20.920 7.905 -2.959 1.00 87.00 312 VAL A CA 1
ATOM 2538 C C . VAL A 1 312 ? 21.147 9.375 -2.596 1.00 87.00 312 VAL A C 1
ATOM 2540 O O . VAL A 1 312 ? 20.461 10.266 -3.098 1.00 87.00 312 VAL A O 1
ATOM 2543 N N . PHE A 1 313 ? 22.155 9.643 -1.766 1.00 88.00 313 PHE A N 1
ATOM 2544 C CA . PHE A 1 313 ? 22.617 10.986 -1.419 1.00 88.00 313 PHE A CA 1
ATOM 2545 C C . PHE A 1 313 ? 24.096 11.147 -1.779 1.00 88.00 313 PHE A C 1
ATOM 2547 O O . PHE A 1 313 ? 24.826 10.168 -1.947 1.00 88.00 313 PHE A O 1
ATOM 2554 N N . ALA A 1 314 ? 24.541 12.395 -1.937 1.00 85.06 314 ALA A N 1
ATOM 2555 C CA . ALA A 1 314 ? 25.959 12.682 -2.120 1.00 85.06 314 ALA A CA 1
ATOM 2556 C C . ALA A 1 314 ? 26.745 12.325 -0.847 1.00 85.06 314 ALA A C 1
ATOM 2558 O O . ALA A 1 314 ? 26.216 12.415 0.260 1.00 85.06 314 ALA A O 1
ATOM 2559 N N . THR A 1 315 ? 28.008 11.924 -0.994 1.00 85.38 315 THR A N 1
ATOM 2560 C CA . THR A 1 315 ? 28.852 11.503 0.139 1.00 85.38 315 THR A CA 1
ATOM 2561 C C . THR A 1 315 ? 29.043 12.616 1.170 1.00 85.38 315 THR A C 1
ATOM 2563 O O . THR A 1 315 ? 29.118 12.341 2.359 1.00 85.38 315 THR A O 1
ATOM 2566 N N . ASP A 1 316 ? 29.070 13.867 0.715 1.00 88.38 316 ASP A N 1
ATOM 2567 C CA . ASP A 1 316 ? 29.194 15.095 1.505 1.00 88.38 316 ASP A CA 1
ATOM 2568 C C . ASP A 1 316 ? 27.844 15.691 1.942 1.00 88.38 316 ASP A C 1
ATOM 2570 O O . ASP A 1 316 ? 27.822 16.727 2.603 1.00 88.38 316 ASP A O 1
ATOM 2574 N N . ALA A 1 317 ? 26.715 15.063 1.595 1.00 91.69 317 ALA A N 1
ATOM 2575 C CA . ALA A 1 317 ? 25.408 15.527 2.044 1.00 91.69 317 ALA A CA 1
ATOM 2576 C C . ALA A 1 317 ? 25.307 15.419 3.570 1.00 91.69 317 ALA A C 1
ATOM 2578 O O . ALA A 1 317 ? 25.619 14.374 4.132 1.00 91.69 317 ALA A O 1
ATOM 2579 N N . ILE A 1 318 ? 24.808 16.465 4.221 1.00 93.75 318 ILE A N 1
ATOM 2580 C CA . ILE A 1 318 ? 24.546 16.504 5.666 1.00 93.75 318 ILE A CA 1
ATOM 2581 C C . ILE A 1 318 ? 23.051 16.698 5.924 1.00 93.75 318 ILE A C 1
ATOM 2583 O O . ILE A 1 318 ? 22.326 17.101 5.012 1.00 93.75 318 ILE A O 1
ATOM 2587 N N . LEU A 1 319 ? 22.587 16.421 7.143 1.00 93.31 319 LEU A N 1
ATOM 2588 C CA . LEU A 1 319 ? 21.255 16.832 7.590 1.00 93.31 319 LEU A CA 1
ATOM 2589 C C . LEU A 1 319 ? 21.275 18.353 7.794 1.00 93.31 319 LEU A C 1
ATOM 2591 O O . LEU A 1 319 ? 21.952 18.829 8.695 1.00 93.31 319 LEU A O 1
ATOM 2595 N N . ASP A 1 320 ? 20.601 19.115 6.939 1.00 92.56 320 ASP A N 1
ATOM 2596 C CA . ASP A 1 320 ? 20.611 20.583 6.954 1.00 92.56 320 ASP A CA 1
ATOM 2597 C C . ASP A 1 320 ? 19.271 21.097 7.484 1.00 92.56 320 ASP A C 1
ATOM 2599 O O . ASP A 1 320 ? 18.438 21.625 6.752 1.00 92.56 320 ASP A O 1
ATOM 2603 N N . MET A 1 321 ? 19.053 20.866 8.778 1.00 92.31 321 MET A N 1
ATOM 2604 C CA . MET A 1 321 ? 17.834 21.234 9.494 1.00 92.31 321 MET A CA 1
ATOM 2605 C C . MET A 1 321 ? 18.170 21.920 10.812 1.00 92.31 321 MET A C 1
ATOM 2607 O O . MET A 1 321 ? 19.120 21.538 11.506 1.00 92.31 321 MET A O 1
ATOM 2611 N N . GLN A 1 322 ? 17.337 22.868 11.240 1.00 92.81 322 GLN A N 1
ATOM 2612 C CA . GLN A 1 322 ? 17.432 23.365 12.610 1.00 92.81 322 GLN A CA 1
ATOM 2613 C C . GLN A 1 322 ? 17.170 22.236 13.619 1.00 92.81 322 GLN A C 1
ATOM 2615 O O . GLN A 1 322 ? 16.262 21.419 13.464 1.00 92.81 322 GLN A O 1
ATOM 2620 N N . ARG A 1 323 ? 17.939 22.204 14.715 1.00 94.38 323 ARG A N 1
ATOM 2621 C CA . ARG A 1 323 ? 17.868 21.116 15.712 1.00 94.38 323 ARG A CA 1
ATOM 2622 C C . ARG A 1 323 ? 16.480 20.965 16.350 1.00 94.38 323 ARG A C 1
ATOM 2624 O O . ARG A 1 323 ? 16.058 19.851 16.648 1.00 94.38 323 ARG A O 1
ATOM 2631 N N . ALA A 1 324 ? 15.771 22.079 16.549 1.00 91.81 324 ALA A N 1
ATOM 2632 C CA . ALA A 1 324 ? 14.393 22.075 17.041 1.00 91.81 324 ALA A CA 1
ATOM 2633 C C . ALA A 1 324 ? 13.429 21.437 16.027 1.00 91.81 324 ALA A C 1
ATOM 2635 O O . ALA A 1 324 ? 12.614 20.597 16.410 1.00 91.81 324 ALA A O 1
ATOM 2636 N N . THR A 1 325 ? 13.580 21.763 14.739 1.00 93.50 325 THR A N 1
ATOM 2637 C CA . THR A 1 325 ? 12.824 21.153 13.637 1.00 93.50 325 THR A CA 1
ATOM 2638 C C . THR A 1 325 ? 13.060 19.650 13.579 1.00 93.50 325 THR A C 1
ATOM 2640 O O . THR A 1 325 ? 12.097 18.893 13.518 1.00 93.50 325 THR A O 1
ATOM 2643 N N . VAL A 1 326 ? 14.315 19.198 13.705 1.00 95.06 326 VAL A N 1
ATOM 2644 C CA . VAL A 1 326 ? 14.642 17.763 13.760 1.00 95.06 326 VAL A CA 1
ATOM 2645 C C . VAL A 1 326 ? 13.876 17.069 14.887 1.00 95.06 326 VAL A C 1
ATOM 2647 O O . VAL A 1 326 ? 13.182 16.091 14.624 1.00 95.06 326 VAL A O 1
ATOM 2650 N N . LYS A 1 327 ? 13.922 17.594 16.123 1.00 93.88 327 LYS A N 1
ATOM 2651 C CA . LYS A 1 327 ? 13.155 17.031 17.253 1.00 93.88 327 LYS A CA 1
ATOM 2652 C C . LYS A 1 327 ? 11.658 16.954 16.932 1.00 93.88 327 LYS A C 1
ATOM 2654 O O . LYS A 1 327 ? 11.041 15.927 17.200 1.00 93.88 327 LYS A O 1
ATOM 2659 N N . SER A 1 328 ? 11.085 18.008 16.346 1.00 91.75 328 SER A N 1
ATOM 2660 C CA . SER A 1 328 ? 9.656 18.056 16.019 1.00 91.75 328 SER A CA 1
ATOM 2661 C C . SER A 1 328 ? 9.256 17.047 14.940 1.00 91.75 328 SER A C 1
ATOM 2663 O O . SER A 1 328 ? 8.278 16.335 15.129 1.00 91.75 328 SER A O 1
ATOM 2665 N N . CYS A 1 329 ? 9.996 16.956 13.833 1.00 94.12 329 CYS A N 1
ATOM 2666 C CA . CYS A 1 329 ? 9.697 16.017 12.747 1.00 94.12 329 CYS A CA 1
ATOM 2667 C C . CYS A 1 329 ? 9.898 14.556 13.183 1.00 94.12 329 CYS A C 1
ATOM 2669 O O . CYS A 1 329 ? 9.138 13.672 12.801 1.00 94.12 329 CYS A O 1
ATOM 2671 N N . VAL A 1 330 ? 10.907 14.289 14.016 1.00 94.50 330 VAL A N 1
ATOM 2672 C CA . VAL A 1 330 ? 11.200 12.936 14.516 1.00 94.50 330 VAL A CA 1
ATOM 2673 C C . VAL A 1 330 ? 10.113 12.446 15.459 1.00 94.50 330 VAL A C 1
ATOM 2675 O O . VAL A 1 330 ? 9.761 11.274 15.391 1.00 94.50 330 VAL A O 1
ATOM 2678 N N . LYS A 1 331 ? 9.540 13.327 16.289 1.00 91.12 331 LYS A N 1
ATOM 2679 C CA . LYS A 1 331 ? 8.389 12.976 17.132 1.00 91.12 331 LYS A CA 1
ATOM 2680 C C . LYS A 1 331 ? 7.194 12.479 16.319 1.00 91.12 331 LYS A C 1
ATOM 2682 O O . LYS A 1 331 ? 6.533 11.544 16.757 1.00 91.12 331 LYS A O 1
ATOM 2687 N N . GLU A 1 332 ? 6.956 13.052 15.141 1.00 90.69 332 GLU A N 1
ATOM 2688 C CA . GLU A 1 332 ? 5.875 12.600 14.259 1.00 90.69 332 GLU A CA 1
ATOM 2689 C C . GLU A 1 332 ? 6.179 11.227 13.631 1.00 90.69 332 GLU A C 1
ATOM 2691 O O . GLU A 1 332 ? 5.300 10.369 13.562 1.00 90.69 332 GLU A O 1
ATOM 2696 N N . LEU A 1 333 ? 7.435 10.977 13.239 1.00 91.56 333 LEU A N 1
ATOM 2697 C CA . LEU A 1 333 ? 7.837 9.764 12.507 1.00 91.56 333 LEU A CA 1
ATOM 2698 C C . LEU A 1 333 ? 8.299 8.582 13.380 1.00 91.56 333 LEU A C 1
ATOM 2700 O O . LEU A 1 333 ? 8.367 7.453 12.895 1.00 91.56 333 LEU A O 1
ATOM 2704 N N . GLN A 1 334 ? 8.666 8.789 14.647 1.00 92.12 334 GLN A N 1
ATOM 2705 C CA . GLN A 1 334 ? 9.330 7.748 15.453 1.00 92.12 334 GLN A CA 1
ATOM 2706 C C . GLN A 1 334 ? 8.470 6.498 15.688 1.00 92.12 334 GLN A C 1
ATOM 2708 O O . GLN A 1 334 ? 9.012 5.391 15.684 1.00 92.12 334 GLN A O 1
ATOM 2713 N N . ASN A 1 335 ? 7.152 6.677 15.822 1.00 89.50 335 ASN A N 1
ATOM 2714 C CA . ASN A 1 335 ? 6.166 5.616 16.048 1.00 89.50 335 ASN A CA 1
ATOM 2715 C C . ASN A 1 335 ? 5.520 5.134 14.737 1.00 89.50 335 ASN A C 1
ATOM 2717 O O . ASN A 1 335 ? 4.437 4.566 14.752 1.00 89.50 335 ASN A O 1
ATOM 2721 N N . VAL A 1 336 ? 6.153 5.399 13.596 1.00 87.38 336 VAL A N 1
ATOM 2722 C CA . VAL A 1 336 ? 5.704 4.932 12.283 1.00 87.38 336 VAL A CA 1
ATOM 2723 C C . VAL A 1 336 ? 6.595 3.780 11.867 1.00 87.38 336 VAL A C 1
ATOM 2725 O O . VAL A 1 336 ? 7.820 3.930 11.860 1.00 87.38 336 VAL A O 1
ATOM 2728 N N . LYS A 1 337 ? 6.011 2.632 11.536 1.00 86.75 337 LYS A N 1
ATOM 2729 C CA . LYS A 1 337 ? 6.764 1.482 11.042 1.00 86.75 337 LYS A CA 1
ATOM 2730 C C . LYS A 1 337 ? 6.742 1.463 9.517 1.00 86.75 337 LYS A C 1
ATOM 2732 O O . LYS A 1 337 ? 5.787 1.004 8.894 1.00 86.75 337 LYS A O 1
ATOM 2737 N N . LEU A 1 338 ? 7.808 1.965 8.896 1.00 81.06 338 LEU A N 1
ATOM 2738 C CA . LEU A 1 338 ? 7.842 2.109 7.443 1.00 81.06 338 LEU A CA 1
ATOM 2739 C C . LEU A 1 338 ? 7.870 0.747 6.744 1.00 81.06 338 LEU A C 1
ATOM 2741 O O . LEU A 1 338 ? 7.128 0.546 5.791 1.00 81.06 338 LEU A O 1
ATOM 2745 N N . PHE A 1 339 ? 8.647 -0.224 7.232 1.00 71.56 339 PHE A N 1
ATOM 2746 C CA . PHE A 1 339 ? 8.605 -1.595 6.707 1.00 71.56 339 PHE A CA 1
ATOM 2747 C C . PHE A 1 339 ? 7.337 -2.322 7.208 1.00 71.56 339 PHE A C 1
ATOM 2749 O O . PHE A 1 339 ? 6.901 -2.107 8.327 1.00 71.56 339 PHE A O 1
ATOM 2756 N N . ASN A 1 340 ? 6.747 -3.247 6.453 1.00 60.62 340 ASN A N 1
ATOM 2757 C CA . ASN A 1 340 ? 5.407 -3.859 6.633 1.00 60.62 340 ASN A CA 1
ATOM 2758 C C . ASN A 1 340 ? 4.193 -2.946 6.427 1.00 60.62 340 ASN A C 1
ATOM 2760 O O . ASN A 1 340 ? 3.076 -3.456 6.496 1.00 60.62 340 ASN A O 1
ATOM 2764 N N . SER A 1 341 ? 4.379 -1.660 6.142 1.00 57.69 341 SER A N 1
ATOM 2765 C CA . SER A 1 341 ? 3.289 -0.838 5.623 1.00 57.69 341 SER A CA 1
ATOM 2766 C C . SER A 1 341 ? 2.805 -1.397 4.287 1.00 57.69 341 SER A C 1
ATOM 2768 O O . SER A 1 341 ? 3.607 -1.929 3.514 1.00 57.69 341 SER A O 1
ATOM 2770 N N . ASN A 1 342 ? 1.509 -1.257 3.994 1.00 59.75 342 ASN A N 1
ATOM 2771 C CA . ASN A 1 342 ? 1.002 -1.520 2.652 1.00 59.75 342 ASN A CA 1
ATOM 2772 C C . ASN A 1 342 ? 1.859 -0.720 1.658 1.00 59.75 342 ASN A C 1
ATOM 2774 O O . ASN A 1 342 ? 2.055 0.481 1.863 1.00 59.75 342 ASN A O 1
ATOM 2778 N N . LEU A 1 343 ? 2.370 -1.370 0.607 1.00 61.97 343 LEU A N 1
ATOM 2779 C CA . LEU A 1 343 ? 3.122 -0.696 -0.450 1.00 61.97 343 LEU A CA 1
ATOM 2780 C C . LEU A 1 343 ? 2.315 0.513 -0.941 1.00 61.97 343 LEU A C 1
ATOM 2782 O O . LEU A 1 343 ? 2.865 1.611 -0.984 1.00 61.97 343 LEU A O 1
ATOM 2786 N N . GLU A 1 344 ? 1.001 0.303 -1.152 1.00 61.53 344 GLU A N 1
ATOM 2787 C CA . GLU A 1 344 ? -0.132 1.203 -0.855 1.00 61.53 344 GLU A CA 1
ATOM 2788 C C . GLU A 1 344 ? 0.165 2.597 -0.322 1.00 61.53 344 GLU A C 1
ATOM 2790 O O . GLU A 1 344 ? 0.027 3.649 -0.944 1.00 61.53 344 GLU A O 1
ATOM 2795 N N . VAL A 1 345 ? 0.482 2.565 0.948 1.00 64.75 345 VAL A N 1
ATOM 2796 C CA . VAL A 1 345 ? 0.578 3.711 1.816 1.00 64.75 345 VAL A CA 1
ATOM 2797 C C . VAL A 1 345 ? 1.943 4.366 1.627 1.00 64.75 345 VAL A C 1
ATOM 2799 O O . VAL A 1 345 ? 2.052 5.588 1.670 1.00 64.75 345 VAL A O 1
ATOM 2802 N N . VAL A 1 346 ? 2.967 3.561 1.336 1.00 65.31 346 VAL A N 1
ATOM 2803 C CA . VAL A 1 346 ? 4.345 4.011 1.155 1.00 65.31 346 VAL A CA 1
ATOM 2804 C C . VAL A 1 346 ? 4.523 4.781 -0.151 1.00 65.31 346 VAL A C 1
ATOM 2806 O O . VAL A 1 346 ? 4.901 5.953 -0.101 1.00 65.31 346 VAL A O 1
ATOM 2809 N N . ASP A 1 347 ? 4.204 4.194 -1.311 1.00 65.69 347 ASP A N 1
ATOM 2810 C CA . ASP A 1 347 ? 4.372 4.941 -2.572 1.00 65.69 347 ASP A CA 1
ATOM 2811 C C . ASP A 1 347 ? 3.382 6.103 -2.717 1.00 65.69 347 ASP A C 1
ATOM 2813 O O . ASP A 1 347 ? 3.761 7.084 -3.339 1.00 65.69 347 ASP A O 1
ATOM 2817 N N . ASP A 1 348 ? 2.181 6.077 -2.115 1.00 68.94 348 ASP A N 1
ATOM 2818 C CA . ASP A 1 348 ? 1.249 7.221 -2.171 1.00 68.94 348 ASP A CA 1
ATOM 2819 C C . ASP A 1 348 ? 1.861 8.439 -1.450 1.00 68.94 348 ASP A C 1
ATOM 2821 O O . ASP A 1 348 ? 1.733 9.585 -1.890 1.00 68.94 348 ASP A O 1
ATOM 2825 N N . ALA A 1 349 ? 2.567 8.187 -0.346 1.00 68.50 349 ALA A N 1
ATOM 2826 C CA . ALA A 1 349 ? 3.236 9.216 0.433 1.00 68.50 349 ALA A CA 1
ATOM 2827 C C . ALA A 1 349 ? 4.524 9.713 -0.262 1.00 68.50 349 ALA A C 1
ATOM 2829 O O . ALA A 1 349 ? 4.799 10.914 -0.276 1.00 68.50 349 ALA A O 1
ATOM 2830 N N . PHE A 1 350 ? 5.279 8.828 -0.925 1.00 70.12 350 PHE A N 1
ATOM 2831 C CA . PHE A 1 350 ? 6.425 9.233 -1.752 1.00 70.12 350 PHE A CA 1
ATOM 2832 C C . PHE A 1 350 ? 6.027 9.960 -3.033 1.00 70.12 350 PHE A C 1
ATOM 2834 O O . PHE A 1 350 ? 6.678 10.931 -3.414 1.00 70.12 350 PHE A O 1
ATOM 2841 N N . GLU A 1 351 ? 4.959 9.522 -3.692 1.00 70.19 351 GLU A N 1
ATOM 2842 C CA . GLU A 1 351 ? 4.381 10.198 -4.847 1.00 70.19 351 GLU A CA 1
ATOM 2843 C C . GLU A 1 351 ? 3.971 11.623 -4.469 1.00 70.19 351 GLU A C 1
ATOM 2845 O O . GLU A 1 351 ? 4.302 12.570 -5.186 1.00 70.19 351 GLU A O 1
ATOM 2850 N N . HIS A 1 352 ? 3.325 11.795 -3.310 1.00 73.00 352 HIS A N 1
ATOM 2851 C CA . HIS A 1 352 ? 2.988 13.114 -2.786 1.00 73.00 352 HIS A CA 1
ATOM 2852 C C . HIS A 1 352 ? 4.228 14.012 -2.644 1.00 73.00 352 HIS A C 1
ATOM 2854 O O . HIS A 1 352 ? 4.241 15.118 -3.189 1.00 73.00 352 HIS A O 1
ATOM 2860 N N . LEU A 1 353 ? 5.292 13.506 -2.009 1.00 66.31 353 LEU A N 1
ATOM 2861 C CA . LEU A 1 353 ? 6.554 14.234 -1.836 1.00 66.31 353 LEU A CA 1
ATOM 2862 C C . LEU A 1 353 ? 7.199 14.637 -3.176 1.00 66.31 353 LEU A C 1
ATOM 2864 O O . LEU A 1 353 ? 7.726 15.742 -3.308 1.00 66.31 353 LEU A O 1
ATOM 2868 N N . VAL A 1 354 ? 7.162 13.767 -4.193 1.00 67.06 354 VAL A N 1
ATOM 2869 C CA . VAL A 1 354 ? 7.753 14.056 -5.514 1.00 67.06 354 VAL A CA 1
ATOM 2870 C C . VAL A 1 354 ? 6.926 15.075 -6.301 1.00 67.06 354 VAL A C 1
ATOM 2872 O O . VAL A 1 354 ? 7.496 15.952 -6.959 1.00 67.06 354 VAL A O 1
ATOM 2875 N N . ASN A 1 355 ? 5.597 14.976 -6.236 1.00 64.50 355 ASN A N 1
ATOM 2876 C CA . ASN A 1 355 ? 4.684 15.762 -7.065 1.00 64.50 355 ASN A CA 1
ATOM 2877 C C . ASN A 1 355 ? 4.624 17.248 -6.683 1.00 64.50 355 ASN A C 1
ATOM 2879 O O . ASN A 1 355 ? 4.441 18.072 -7.577 1.00 64.50 355 ASN A O 1
ATOM 2883 N N . GLN A 1 356 ? 4.842 17.623 -5.415 1.00 58.28 356 GLN A N 1
ATOM 2884 C CA . GLN A 1 356 ? 4.772 19.032 -4.981 1.00 58.28 356 GLN A CA 1
ATOM 2885 C C . GLN A 1 356 ? 5.753 19.969 -5.719 1.00 58.28 356 GLN A C 1
ATOM 2887 O O . GLN A 1 356 ? 5.544 21.178 -5.761 1.00 58.28 356 GLN A O 1
ATOM 2892 N N . ASN A 1 357 ? 6.814 19.424 -6.328 1.00 49.38 357 ASN A N 1
ATOM 2893 C CA . ASN A 1 357 ? 7.882 20.200 -6.966 1.00 49.38 357 ASN A CA 1
ATOM 2894 C C . ASN A 1 357 ? 8.042 19.950 -8.477 1.00 49.38 357 ASN A C 1
ATOM 2896 O O . ASN A 1 357 ? 8.980 20.479 -9.086 1.00 49.38 357 ASN A O 1
ATOM 2900 N N . GLN A 1 358 ? 7.169 19.150 -9.100 1.00 54.16 358 GLN A N 1
ATOM 2901 C CA . GLN A 1 358 ? 7.155 18.995 -10.557 1.00 54.16 358 GLN A CA 1
ATOM 2902 C C . GLN A 1 358 ? 6.267 20.072 -11.191 1.00 54.16 358 GLN A C 1
ATOM 2904 O O . GLN A 1 358 ? 5.118 20.259 -10.806 1.00 54.16 358 GLN A O 1
ATOM 2909 N N . LYS A 1 359 ? 6.803 20.808 -12.175 1.00 46.03 359 LYS A N 1
ATOM 2910 C CA . LYS A 1 359 ? 6.035 21.829 -12.904 1.00 46.03 359 LYS A CA 1
ATOM 2911 C C . LYS A 1 359 ? 4.881 21.176 -13.667 1.00 46.03 359 LYS A C 1
ATOM 2913 O O . LYS A 1 359 ? 5.105 20.234 -14.431 1.00 46.03 359 LYS A O 1
ATOM 2918 N N . GLU A 1 360 ? 3.680 21.730 -13.519 1.00 45.22 360 GLU A N 1
ATOM 2919 C CA . GLU A 1 360 ? 2.517 21.378 -14.338 1.00 45.22 360 GLU A CA 1
ATOM 2920 C C . GLU A 1 360 ? 2.877 21.430 -15.840 1.00 45.22 360 GLU A C 1
ATOM 2922 O O . GLU A 1 360 ? 3.495 22.387 -16.310 1.00 45.22 360 GLU A O 1
ATOM 2927 N N . GLY A 1 361 ? 2.516 20.387 -16.600 1.00 49.47 361 GLY A N 1
ATOM 2928 C CA . GLY A 1 361 ? 2.655 20.355 -18.067 1.00 49.47 361 GLY A CA 1
ATOM 2929 C C . GLY A 1 361 ? 3.769 19.475 -18.657 1.00 49.47 361 GLY A C 1
ATOM 2930 O O . GLY A 1 361 ? 3.848 19.360 -19.878 1.00 49.47 361 GLY A O 1
ATOM 2931 N N . MET A 1 362 ? 4.596 18.797 -17.850 1.00 55.88 362 MET A N 1
ATOM 2932 C CA . MET A 1 362 ? 5.686 17.931 -18.359 1.00 55.88 362 MET A CA 1
ATOM 2933 C C . MET A 1 362 ? 5.231 16.546 -18.865 1.00 55.88 362 MET A C 1
ATOM 2935 O O . MET A 1 362 ? 6.038 15.799 -19.430 1.00 55.88 362 MET A O 1
ATOM 2939 N N . GLY A 1 363 ? 3.950 16.199 -18.680 1.00 55.16 363 GLY A N 1
ATOM 2940 C CA . GLY A 1 363 ? 3.368 14.914 -19.093 1.00 55.16 363 GLY A CA 1
ATOM 2941 C C . GLY A 1 363 ? 3.934 13.696 -18.359 1.00 55.16 363 GLY A C 1
ATOM 2942 O O . GLY A 1 363 ? 3.836 12.588 -18.881 1.00 55.16 363 GLY A O 1
ATOM 2943 N N . GLN A 1 364 ? 4.576 13.913 -17.207 1.00 63.31 364 GLN A N 1
ATOM 2944 C CA . GLN A 1 364 ? 5.079 12.873 -16.314 1.00 63.31 364 GLN A CA 1
ATOM 2945 C C . GLN A 1 364 ? 4.003 12.572 -15.277 1.00 63.31 364 GLN A C 1
ATOM 2947 O O . GLN A 1 364 ? 3.581 13.471 -14.552 1.00 63.31 364 GLN A O 1
ATOM 2952 N N . TYR A 1 365 ? 3.546 11.326 -15.239 1.00 73.25 365 TYR A N 1
ATOM 2953 C CA . TYR A 1 365 ? 2.485 10.880 -14.346 1.00 73.25 365 TYR A CA 1
ATOM 2954 C C . TYR A 1 365 ? 2.883 9.545 -13.736 1.00 73.25 365 TYR A C 1
ATOM 2956 O O . TYR A 1 365 ? 3.421 8.684 -14.433 1.00 73.25 365 TYR A O 1
ATOM 2964 N N . PHE A 1 366 ? 2.592 9.361 -12.454 1.00 76.81 366 PHE A N 1
ATOM 2965 C CA . PHE A 1 366 ? 2.777 8.070 -11.813 1.00 76.81 366 PHE A CA 1
ATOM 2966 C C . PHE A 1 366 ? 1.759 7.073 -12.360 1.00 76.81 366 PHE A C 1
ATOM 2968 O O . PHE A 1 366 ? 0.593 7.401 -12.601 1.00 76.81 366 PHE A O 1
ATOM 2975 N N . THR A 1 367 ? 2.217 5.848 -12.592 1.00 85.94 367 THR A N 1
ATOM 2976 C CA . THR A 1 367 ? 1.343 4.751 -13.001 1.00 85.94 367 THR A CA 1
ATOM 2977 C C . THR A 1 367 ? 0.607 4.241 -11.769 1.00 85.94 367 THR A C 1
ATOM 2979 O O . THR A 1 367 ? 1.269 3.809 -10.826 1.00 85.94 367 THR A O 1
ATOM 2982 N N . PRO A 1 368 ? -0.737 4.245 -11.745 1.00 87.00 368 PRO A N 1
ATOM 2983 C CA . PRO A 1 368 ? -1.462 3.689 -10.613 1.00 87.00 368 PRO A CA 1
ATOM 2984 C C . PRO A 1 368 ? -1.135 2.208 -10.423 1.00 87.00 368 PRO A C 1
ATOM 2986 O O . PRO A 1 368 ? -1.031 1.458 -11.394 1.00 87.00 368 PRO A O 1
ATOM 2989 N N . ARG A 1 369 ? -1.007 1.780 -9.168 1.00 83.62 369 ARG A N 1
ATOM 2990 C CA . ARG A 1 369 ? -0.545 0.433 -8.787 1.00 83.62 369 ARG A CA 1
ATOM 2991 C C . ARG A 1 369 ? -1.367 -0.678 -9.398 1.00 83.62 369 ARG A C 1
ATOM 2993 O O . ARG A 1 369 ? -0.810 -1.588 -9.985 1.00 83.62 369 ARG A O 1
ATOM 3000 N N . TYR A 1 370 ? -2.687 -0.537 -9.388 1.00 88.12 370 TYR A N 1
ATOM 3001 C CA . TYR A 1 370 ? -3.567 -1.515 -10.010 1.00 88.12 370 TYR A CA 1
ATOM 3002 C C . TYR A 1 370 ? -3.338 -1.669 -11.529 1.00 88.12 370 TYR A C 1
ATOM 3004 O O . TYR A 1 370 ? -3.602 -2.715 -12.114 1.00 88.12 370 TYR A O 1
ATOM 3012 N N . VAL A 1 371 ? -2.802 -0.652 -12.207 1.00 94.38 371 VAL A N 1
ATOM 3013 C CA . VAL A 1 371 ? -2.362 -0.805 -13.603 1.00 94.38 371 VAL A CA 1
ATOM 3014 C C . VAL A 1 371 ? -1.022 -1.540 -13.660 1.00 94.38 371 VAL A C 1
ATOM 3016 O O . VAL A 1 371 ? -0.848 -2.412 -14.511 1.00 94.38 371 VAL A O 1
ATOM 3019 N N . ILE A 1 372 ? -0.091 -1.220 -12.757 1.00 94.19 372 ILE A N 1
ATOM 3020 C CA . ILE A 1 372 ? 1.207 -1.898 -12.637 1.00 94.19 372 ILE A CA 1
ATOM 3021 C C . ILE A 1 372 ? 1.012 -3.396 -12.372 1.00 94.19 372 ILE A C 1
ATOM 3023 O O . ILE A 1 372 ? 1.538 -4.215 -13.122 1.00 94.19 372 ILE A O 1
ATOM 3027 N N . ASP A 1 373 ? 0.223 -3.756 -11.363 1.00 92.81 373 ASP A N 1
ATOM 3028 C CA . ASP A 1 373 ? -0.050 -5.139 -10.968 1.00 92.81 373 ASP A CA 1
ATOM 3029 C C . ASP A 1 373 ? -0.726 -5.933 -12.078 1.00 92.81 373 ASP A C 1
ATOM 3031 O O . ASP A 1 373 ? -0.324 -7.063 -12.349 1.00 92.81 373 ASP A O 1
ATOM 3035 N N . MET A 1 374 ? -1.681 -5.331 -12.795 1.00 97.19 374 MET A N 1
ATOM 3036 C CA . MET A 1 374 ? -2.257 -5.944 -13.992 1.00 97.19 374 MET A CA 1
ATOM 3037 C C . MET A 1 374 ? -1.162 -6.272 -15.020 1.00 97.19 374 MET A C 1
ATOM 3039 O O . MET A 1 374 ? -1.107 -7.392 -15.527 1.00 97.19 374 MET A O 1
ATOM 3043 N N . CYS A 1 375 ? -0.264 -5.324 -15.312 1.00 98.38 375 CYS A N 1
ATOM 3044 C CA . CYS A 1 375 ? 0.821 -5.546 -16.268 1.00 98.38 375 CYS A CA 1
ATOM 3045 C C . CYS A 1 375 ? 1.779 -6.646 -15.806 1.00 98.38 375 CYS A C 1
ATOM 3047 O O . CYS A 1 375 ? 2.138 -7.516 -16.598 1.00 98.38 375 CYS A O 1
ATOM 3049 N N . VAL A 1 376 ? 2.178 -6.626 -14.532 1.00 97.44 376 VAL A N 1
ATOM 3050 C CA . VAL A 1 376 ? 3.087 -7.616 -13.945 1.00 97.44 376 VAL A CA 1
ATOM 3051 C C . VAL A 1 376 ? 2.448 -9.002 -13.954 1.00 97.44 376 VAL A C 1
ATOM 3053 O O . VAL A 1 376 ? 3.089 -9.952 -14.401 1.00 97.44 376 VAL A O 1
ATOM 3056 N N . LYS A 1 377 ? 1.175 -9.126 -13.556 1.00 96.56 377 LYS A N 1
ATOM 3057 C CA . LYS A 1 377 ? 0.421 -10.385 -13.623 1.00 96.56 377 LYS A CA 1
ATOM 3058 C C . LYS A 1 377 ? 0.339 -10.915 -15.053 1.00 96.56 377 LYS A C 1
ATOM 3060 O O . LYS A 1 377 ? 0.661 -12.078 -15.280 1.00 96.56 377 LYS A O 1
ATOM 3065 N N . MET A 1 378 ? -0.030 -10.070 -16.018 1.00 98.44 378 MET A N 1
ATOM 3066 C CA . MET A 1 378 ? -0.167 -10.463 -17.425 1.00 98.44 378 MET A CA 1
ATOM 3067 C C . MET A 1 378 ? 1.178 -10.791 -18.087 1.00 98.44 378 MET A C 1
ATOM 3069 O O . MET A 1 378 ? 1.225 -11.661 -18.948 1.00 98.44 378 MET A O 1
ATOM 3073 N N . LEU A 1 379 ? 2.287 -10.148 -17.708 1.00 98.31 379 LEU A N 1
ATOM 3074 C CA . LEU A 1 379 ? 3.612 -10.508 -18.228 1.00 98.31 379 LEU A CA 1
ATOM 3075 C C . LEU A 1 379 ? 4.283 -11.638 -17.442 1.00 98.31 379 LEU A C 1
ATOM 3077 O O . LEU A 1 379 ? 5.206 -12.254 -17.958 1.00 98.31 379 LEU A O 1
ATOM 3081 N N . ASN A 1 380 ? 3.855 -11.942 -16.222 1.00 97.69 380 ASN A N 1
ATOM 3082 C CA . ASN A 1 380 ? 4.356 -13.053 -15.412 1.00 97.69 380 ASN A CA 1
ATOM 3083 C C . ASN A 1 380 ? 5.901 -13.184 -15.351 1.00 97.69 380 ASN A C 1
ATOM 3085 O O . ASN A 1 380 ? 6.438 -14.192 -15.823 1.00 97.69 380 ASN A O 1
ATOM 3089 N N . PRO A 1 381 ? 6.644 -12.190 -14.819 1.00 97.69 381 PRO A N 1
ATOM 3090 C CA . PRO A 1 381 ? 8.099 -12.280 -14.676 1.00 97.69 381 PRO A CA 1
ATOM 3091 C C . PRO A 1 381 ? 8.584 -13.517 -13.918 1.00 97.69 381 PRO A C 1
ATOM 3093 O O . PRO A 1 381 ? 7.952 -13.918 -12.940 1.00 97.69 381 PRO A O 1
ATOM 3096 N N . LYS A 1 382 ? 9.715 -14.104 -14.335 1.00 96.38 382 LYS A N 1
ATOM 3097 C CA . LYS A 1 382 ? 10.326 -15.295 -13.712 1.00 96.38 382 LYS A CA 1
ATOM 3098 C C . LYS A 1 382 ? 11.678 -15.003 -13.039 1.00 96.38 382 LYS A C 1
ATOM 3100 O O . LYS A 1 382 ? 12.375 -14.079 -13.453 1.00 96.38 382 LYS A O 1
ATOM 3105 N N . PRO A 1 383 ? 12.115 -15.816 -12.050 1.00 95.00 383 PRO A N 1
ATOM 3106 C CA . PRO A 1 383 ? 13.365 -15.586 -11.307 1.00 95.00 383 PRO A CA 1
ATOM 3107 C C . PRO A 1 383 ? 14.655 -15.482 -12.139 1.00 95.00 383 PRO A C 1
ATOM 3109 O O . PRO A 1 383 ? 15.642 -14.903 -11.689 1.00 95.00 383 PRO A O 1
ATOM 3112 N N . ASN A 1 384 ? 14.684 -16.060 -13.337 1.00 94.94 384 ASN A N 1
ATOM 3113 C CA . ASN A 1 384 ? 15.839 -16.047 -14.238 1.00 94.94 384 ASN A CA 1
ATOM 3114 C C . ASN A 1 384 ? 15.757 -14.970 -15.336 1.00 94.94 384 ASN A C 1
ATOM 3116 O O . ASN A 1 384 ? 16.718 -14.807 -16.092 1.00 94.94 384 ASN A O 1
ATOM 3120 N N . GLU A 1 385 ? 14.638 -14.257 -15.435 1.00 97.25 385 GLU A N 1
ATOM 3121 C CA . GLU A 1 385 ? 14.375 -13.266 -16.478 1.00 97.25 385 GLU A CA 1
ATOM 3122 C C . GLU A 1 385 ? 14.805 -11.867 -16.048 1.00 97.25 385 GLU A C 1
ATOM 3124 O O . GLU A 1 385 ? 14.674 -11.493 -14.885 1.00 97.25 385 GLU A O 1
ATOM 3129 N N . LYS A 1 386 ? 15.305 -11.078 -17.001 1.00 97.94 386 LYS A N 1
ATOM 3130 C CA . LYS A 1 386 ? 15.721 -9.690 -16.791 1.00 97.94 386 LYS A CA 1
ATOM 3131 C C . LYS A 1 386 ? 14.612 -8.738 -17.197 1.00 97.94 386 LYS A C 1
ATOM 3133 O O . LYS A 1 386 ? 14.171 -8.770 -18.348 1.00 97.94 386 LYS A O 1
ATOM 3138 N N . MET A 1 387 ? 14.232 -7.847 -16.286 1.00 97.56 387 MET A N 1
ATOM 3139 C CA . MET A 1 387 ? 13.260 -6.793 -16.549 1.00 97.56 387 MET A CA 1
ATOM 3140 C C . MET A 1 387 ? 13.906 -5.407 -16.554 1.00 97.56 387 MET A C 1
ATOM 3142 O O . MET A 1 387 ? 14.798 -5.127 -15.748 1.00 97.56 387 MET A O 1
ATOM 3146 N N . ILE A 1 388 ? 13.430 -4.532 -17.441 1.00 98.31 388 ILE A N 1
ATOM 3147 C CA . ILE A 1 388 ? 13.765 -3.104 -17.423 1.00 98.31 388 ILE A CA 1
ATOM 3148 C C . ILE A 1 388 ? 12.540 -2.198 -17.568 1.00 98.31 388 ILE A C 1
ATOM 3150 O O . ILE A 1 388 ? 11.606 -2.510 -18.304 1.00 98.31 388 ILE A O 1
ATOM 3154 N N . ASP A 1 389 ? 12.557 -1.076 -16.854 1.00 97.62 389 ASP A N 1
ATOM 3155 C CA . ASP A 1 389 ? 11.694 0.071 -17.124 1.00 97.62 389 ASP A CA 1
ATOM 3156 C C . ASP A 1 389 ? 12.557 1.220 -17.652 1.00 97.62 389 ASP A C 1
ATOM 3158 O O . ASP A 1 389 ? 13.530 1.626 -17.019 1.00 97.62 389 ASP A O 1
ATOM 3162 N N . THR A 1 390 ? 12.247 1.704 -18.851 1.00 96.38 390 THR A N 1
ATOM 3163 C CA . THR A 1 390 ? 13.011 2.745 -19.557 1.00 96.38 390 THR A CA 1
ATOM 3164 C C . THR A 1 390 ? 12.515 4.164 -19.263 1.00 96.38 390 THR A C 1
ATOM 3166 O O . THR A 1 390 ? 13.104 5.128 -19.763 1.00 96.38 390 THR A O 1
ATOM 3169 N N . ALA A 1 391 ? 11.437 4.297 -18.490 1.00 93.56 391 ALA A N 1
ATOM 3170 C CA . ALA A 1 391 ? 10.867 5.547 -18.000 1.00 93.56 391 ALA A CA 1
ATOM 3171 C C . ALA A 1 391 ? 10.389 5.336 -16.552 1.00 93.56 391 ALA A C 1
ATOM 3173 O O . ALA A 1 391 ? 9.211 5.494 -16.231 1.00 93.56 391 ALA A O 1
ATOM 3174 N N . ALA A 1 392 ? 11.326 4.915 -15.701 1.00 91.06 392 ALA A N 1
ATOM 3175 C CA . ALA A 1 392 ? 11.027 4.233 -14.451 1.00 91.06 392 ALA A CA 1
ATOM 3176 C C . ALA A 1 392 ? 10.351 5.096 -13.386 1.00 91.06 392 ALA A C 1
ATOM 3178 O O . ALA A 1 392 ? 9.719 4.544 -12.484 1.00 91.06 392 ALA A O 1
ATOM 3179 N N . GLY A 1 393 ? 10.485 6.425 -13.431 1.00 87.50 393 GLY A N 1
ATOM 3180 C CA . GLY A 1 393 ? 9.980 7.298 -12.377 1.00 87.50 393 GLY A CA 1
ATOM 3181 C C . GLY A 1 393 ? 10.485 6.853 -10.999 1.00 87.50 393 GLY A C 1
ATOM 3182 O O . GLY A 1 393 ? 11.689 6.733 -10.775 1.00 87.50 393 GLY A O 1
ATOM 3183 N N . SER A 1 394 ? 9.560 6.568 -10.082 1.00 81.50 394 SER A N 1
ATOM 3184 C CA . SER A 1 394 ? 9.835 6.010 -8.749 1.00 81.50 394 SER A CA 1
ATOM 3185 C C . SER A 1 394 ? 10.028 4.487 -8.715 1.00 81.50 394 SER A C 1
ATOM 3187 O O . SER A 1 394 ? 10.036 3.904 -7.640 1.00 81.50 394 SER A O 1
ATOM 3189 N N . CYS A 1 395 ? 10.198 3.825 -9.859 1.00 88.25 395 CYS A N 1
ATOM 3190 C CA . CYS A 1 395 ? 10.386 2.376 -9.980 1.00 88.25 395 CYS A CA 1
ATOM 3191 C C . CYS A 1 395 ? 9.175 1.513 -9.576 1.00 88.25 395 CYS A C 1
ATOM 3193 O O . CYS A 1 395 ? 9.353 0.390 -9.109 1.00 88.25 395 CYS A O 1
ATOM 3195 N N . GLY A 1 396 ? 7.947 1.972 -9.843 1.00 87.19 396 GLY A N 1
ATOM 3196 C CA . GLY A 1 396 ? 6.735 1.180 -9.591 1.00 87.19 396 GLY A CA 1
ATOM 3197 C C . GLY A 1 396 ? 6.741 -0.192 -10.291 1.00 87.19 396 GLY A C 1
ATOM 3198 O O . GLY A 1 396 ? 6.591 -1.220 -9.634 1.00 87.19 396 GLY A O 1
ATOM 3199 N N . PHE A 1 397 ? 6.997 -0.247 -11.605 1.00 92.62 397 PHE A N 1
ATOM 3200 C CA . PHE A 1 397 ? 7.081 -1.526 -12.329 1.00 92.62 397 PHE A CA 1
ATOM 3201 C C . PHE A 1 397 ? 8.208 -2.445 -11.816 1.00 92.62 397 PHE A C 1
ATOM 3203 O O . PHE A 1 397 ? 7.911 -3.606 -11.519 1.00 92.62 397 PHE A O 1
ATOM 3210 N N . PRO A 1 398 ? 9.465 -1.972 -11.652 1.00 92.94 398 PRO A N 1
ATOM 3211 C CA . PRO A 1 398 ? 10.521 -2.751 -11.008 1.00 92.94 398 PRO A CA 1
ATOM 3212 C C . PRO A 1 398 ? 10.121 -3.341 -9.652 1.00 92.94 398 PRO A C 1
ATOM 3214 O O . PRO A 1 398 ? 10.303 -4.537 -9.435 1.00 92.94 398 PRO A O 1
ATOM 3217 N N . MET A 1 399 ? 9.539 -2.539 -8.757 1.00 87.50 399 MET A N 1
ATOM 3218 C CA . MET A 1 399 ? 9.162 -2.976 -7.409 1.00 87.50 399 MET A CA 1
ATOM 3219 C C . MET A 1 399 ? 8.099 -4.073 -7.422 1.00 87.50 399 MET A C 1
ATOM 3221 O O . MET A 1 399 ? 8.259 -5.108 -6.773 1.00 87.50 399 MET A O 1
ATOM 3225 N N . HIS A 1 400 ? 7.043 -3.901 -8.212 1.00 89.69 400 HIS A N 1
ATOM 3226 C CA . HIS A 1 400 ? 5.984 -4.903 -8.310 1.00 89.69 400 HIS A CA 1
ATOM 3227 C C . HIS A 1 400 ? 6.463 -6.186 -9.014 1.00 89.69 400 HIS A C 1
ATOM 3229 O O . HIS A 1 400 ? 6.084 -7.288 -8.615 1.00 89.69 400 HIS A O 1
ATOM 3235 N N . ALA A 1 401 ? 7.371 -6.083 -9.992 1.00 93.44 401 ALA A N 1
ATOM 3236 C CA . ALA A 1 401 ? 8.016 -7.252 -10.591 1.00 93.44 401 ALA A CA 1
ATOM 3237 C C . ALA A 1 401 ? 8.872 -8.030 -9.575 1.00 93.44 401 ALA A C 1
ATOM 3239 O O . ALA A 1 401 ? 8.891 -9.263 -9.604 1.00 93.44 401 ALA A O 1
ATOM 3240 N N . ILE A 1 402 ? 9.558 -7.329 -8.662 1.00 90.81 402 ILE A N 1
ATOM 3241 C CA . ILE A 1 402 ? 10.288 -7.951 -7.549 1.00 90.81 402 ILE A CA 1
ATOM 3242 C C . ILE A 1 402 ? 9.335 -8.737 -6.656 1.00 90.81 402 ILE A C 1
ATOM 3244 O O . ILE A 1 402 ? 9.581 -9.917 -6.408 1.00 90.81 402 ILE A O 1
ATOM 3248 N N . PHE A 1 403 ? 8.228 -8.132 -6.226 1.00 87.31 403 PHE A N 1
ATOM 3249 C CA . PHE A 1 403 ? 7.262 -8.816 -5.368 1.00 87.31 403 PHE A CA 1
ATOM 3250 C C . PHE A 1 403 ? 6.623 -10.028 -6.043 1.00 87.31 403 PHE A C 1
ATOM 3252 O O . PHE A 1 403 ? 6.535 -11.091 -5.427 1.00 87.31 403 PHE A O 1
ATOM 3259 N N . HIS A 1 404 ? 6.278 -9.920 -7.324 1.00 90.88 404 HIS A N 1
ATOM 3260 C CA . HIS A 1 404 ? 5.743 -11.042 -8.097 1.00 90.88 404 HIS A CA 1
ATOM 3261 C C . HIS A 1 404 ? 6.711 -12.230 -8.160 1.00 90.88 404 HIS A C 1
ATOM 3263 O O . HIS A 1 404 ? 6.312 -13.381 -7.970 1.00 90.88 404 HIS A O 1
ATOM 3269 N N . VAL A 1 405 ? 8.001 -11.976 -8.390 1.00 93.31 405 VAL A N 1
ATOM 3270 C CA . VAL A 1 405 ? 9.017 -13.040 -8.435 1.00 93.31 405 VAL A CA 1
ATOM 3271 C C . VAL A 1 405 ? 9.327 -13.590 -7.049 1.00 93.31 405 VAL A C 1
ATOM 3273 O O . VAL A 1 405 ? 9.469 -14.799 -6.885 1.00 93.31 405 VAL A O 1
ATOM 3276 N N . TRP A 1 406 ? 9.388 -12.744 -6.027 1.00 89.50 406 TRP A N 1
ATOM 3277 C CA . TRP A 1 406 ? 9.586 -13.203 -4.656 1.00 89.50 406 TRP A CA 1
ATOM 3278 C C . TRP A 1 406 ? 8.447 -14.080 -4.160 1.00 89.50 406 TRP A C 1
ATOM 3280 O O . TRP A 1 406 ? 8.713 -15.066 -3.480 1.00 89.50 406 TRP A O 1
ATOM 3290 N N . LYS A 1 407 ? 7.197 -13.784 -4.537 1.00 87.38 407 LYS A N 1
ATOM 3291 C CA . LYS A 1 407 ? 6.063 -14.661 -4.229 1.00 87.38 407 LYS A CA 1
ATOM 3292 C C . LYS A 1 407 ? 6.202 -16.028 -4.901 1.00 87.38 407 LYS A C 1
ATOM 3294 O O . LYS A 1 407 ? 5.824 -17.026 -4.304 1.00 87.38 407 LYS A O 1
ATOM 3299 N N . GLN A 1 408 ? 6.791 -16.097 -6.098 1.00 90.88 408 GLN A N 1
ATOM 3300 C CA . GLN A 1 408 ? 7.112 -17.376 -6.745 1.00 90.88 408 GLN A CA 1
ATOM 3301 C C . GLN A 1 408 ? 8.249 -18.124 -6.036 1.00 90.88 408 GLN A C 1
ATOM 3303 O O . GLN A 1 408 ? 8.183 -19.342 -5.906 1.00 90.88 408 GLN A O 1
ATOM 3308 N N . LEU A 1 409 ? 9.284 -17.412 -5.576 1.00 89.88 409 LEU A N 1
ATOM 3309 C CA . LEU A 1 409 ? 10.404 -18.007 -4.836 1.00 89.88 409 LEU A CA 1
ATOM 3310 C C . LEU A 1 409 ? 9.992 -18.473 -3.433 1.00 89.88 409 LEU A C 1
ATOM 3312 O O . LEU A 1 409 ? 10.488 -19.488 -2.956 1.00 89.88 409 LEU A O 1
ATOM 3316 N N . ASN A 1 410 ? 9.081 -17.743 -2.786 1.00 84.62 410 ASN A N 1
ATOM 3317 C CA . ASN A 1 410 ? 8.613 -17.987 -1.425 1.00 84.62 410 ASN A CA 1
ATOM 3318 C C . ASN A 1 410 ? 7.072 -17.889 -1.338 1.00 84.62 410 ASN A C 1
ATOM 3320 O O . ASN A 1 410 ? 6.553 -16.905 -0.798 1.00 84.62 410 ASN A O 1
ATOM 3324 N N . PRO A 1 411 ? 6.324 -18.905 -1.818 1.00 82.31 411 PRO A N 1
ATOM 3325 C CA . PRO A 1 411 ? 4.855 -18.874 -1.870 1.00 82.31 411 PRO A CA 1
ATOM 3326 C C . PRO A 1 411 ? 4.186 -18.670 -0.507 1.00 82.31 411 PRO A C 1
ATOM 3328 O O . PRO A 1 411 ? 3.204 -17.938 -0.403 1.00 82.31 411 PRO A O 1
ATOM 3331 N N . GLU A 1 412 ? 4.778 -19.224 0.550 1.00 74.38 412 GLU A N 1
ATOM 3332 C CA . GLU A 1 412 ? 4.277 -19.142 1.930 1.00 74.38 412 GLU A CA 1
ATOM 3333 C C . GLU A 1 412 ? 4.547 -17.783 2.606 1.00 74.38 412 GLU A C 1
ATOM 3335 O O . GLU A 1 412 ? 4.153 -17.553 3.748 1.00 74.38 412 GLU A O 1
ATOM 3340 N N . ARG A 1 413 ? 5.259 -16.854 1.948 1.00 70.94 413 ARG A N 1
ATOM 3341 C CA . ARG A 1 413 ? 5.555 -15.540 2.536 1.00 70.94 413 ARG A CA 1
ATOM 3342 C C . ARG A 1 413 ? 4.336 -14.625 2.387 1.00 70.94 413 ARG A C 1
ATOM 3344 O O . ARG A 1 413 ? 3.922 -14.304 1.272 1.00 70.94 413 ARG A O 1
ATOM 3351 N N . PHE A 1 414 ? 3.773 -14.210 3.522 1.00 60.16 414 PHE A N 1
ATOM 3352 C CA . PHE A 1 414 ? 2.570 -13.368 3.584 1.00 60.16 414 PHE A CA 1
ATOM 3353 C C . PHE A 1 414 ? 2.860 -11.880 3.328 1.00 60.16 414 PHE A C 1
ATOM 3355 O O . PHE A 1 414 ? 2.159 -11.252 2.548 1.00 60.16 414 PHE A O 1
ATOM 3362 N N . ASN A 1 415 ? 3.932 -11.321 3.909 1.00 66.12 415 ASN A N 1
ATOM 3363 C CA . ASN A 1 415 ? 4.323 -9.920 3.702 1.00 66.12 415 ASN A CA 1
ATOM 3364 C C . ASN A 1 415 ? 5.689 -9.816 3.005 1.00 66.12 415 ASN A C 1
ATOM 3366 O O . ASN A 1 415 ? 6.717 -10.226 3.553 1.00 66.12 415 ASN A O 1
ATOM 3370 N N . LEU A 1 416 ? 5.689 -9.267 1.788 1.00 65.31 416 LEU A N 1
ATOM 3371 C CA . LEU A 1 416 ? 6.889 -9.090 0.968 1.00 65.31 416 LEU A CA 1
ATOM 3372 C C . LEU A 1 416 ? 7.614 -7.772 1.256 1.00 65.31 416 LEU A C 1
ATOM 3374 O O . LEU A 1 416 ? 8.811 -7.670 0.979 1.00 65.31 416 LEU A O 1
ATOM 3378 N N . PHE A 1 417 ? 6.940 -6.799 1.866 1.00 66.94 417 PHE A N 1
ATOM 3379 C CA . PHE A 1 417 ? 7.509 -5.521 2.270 1.00 66.94 417 PHE A CA 1
ATOM 3380 C C . PHE A 1 417 ? 7.921 -5.605 3.736 1.00 66.94 417 PHE A C 1
ATOM 3382 O O . PHE A 1 417 ? 7.167 -5.220 4.612 1.00 66.94 417 PHE A O 1
ATOM 3389 N N . THR A 1 418 ? 9.084 -6.179 4.046 1.00 69.50 418 THR A N 1
ATOM 3390 C CA . THR A 1 418 ? 9.408 -6.542 5.429 1.00 69.50 418 THR A CA 1
ATOM 3391 C C . THR A 1 418 ? 10.819 -6.172 5.847 1.00 69.50 418 THR A C 1
ATOM 3393 O O . THR A 1 418 ? 11.732 -6.162 5.027 1.00 69.50 418 THR A O 1
ATOM 3396 N N . THR A 1 419 ? 10.984 -5.889 7.142 1.00 73.38 419 THR A N 1
ATOM 3397 C CA . THR A 1 419 ? 12.282 -5.694 7.810 1.00 73.38 419 THR A CA 1
ATOM 3398 C C . THR A 1 419 ? 13.047 -7.008 7.966 1.00 73.38 419 THR A C 1
ATOM 3400 O O . THR A 1 419 ? 14.194 -7.006 8.383 1.00 73.38 419 THR A O 1
ATOM 3403 N N . ARG A 1 420 ? 12.424 -8.152 7.669 1.00 76.56 420 ARG A N 1
ATOM 3404 C CA . ARG A 1 420 ? 13.073 -9.462 7.750 1.00 76.56 420 ARG A CA 1
ATOM 3405 C C . ARG A 1 420 ? 14.204 -9.601 6.740 1.00 76.56 420 ARG A C 1
ATOM 3407 O O . ARG A 1 420 ? 14.156 -9.041 5.642 1.00 76.56 420 ARG A O 1
ATOM 3414 N N . SER A 1 421 ? 15.170 -10.449 7.077 1.00 78.19 421 SER A N 1
ATOM 3415 C CA . SER A 1 421 ? 16.276 -10.768 6.179 1.00 78.19 421 SER A CA 1
ATOM 3416 C C . SER A 1 421 ? 15.769 -11.362 4.856 1.00 78.19 421 SER A C 1
ATOM 3418 O O . SER A 1 421 ? 14.782 -12.112 4.805 1.00 78.19 421 SER A O 1
ATOM 3420 N N . ARG A 1 422 ? 16.447 -11.017 3.758 1.00 81.75 422 ARG A N 1
ATOM 3421 C CA . ARG A 1 422 ? 16.170 -11.566 2.424 1.00 81.75 422 ARG A CA 1
ATOM 3422 C C . ARG A 1 422 ? 17.013 -12.808 2.173 1.00 81.75 422 ARG A C 1
ATOM 3424 O O . ARG A 1 422 ? 18.154 -12.890 2.625 1.00 81.75 422 ARG A O 1
ATOM 3431 N N . THR A 1 423 ? 16.439 -13.763 1.453 1.00 86.00 423 THR A N 1
ATOM 3432 C CA . THR A 1 423 ? 17.165 -14.956 1.003 1.00 86.00 423 THR A CA 1
ATOM 3433 C C . THR A 1 423 ? 18.203 -14.579 -0.066 1.00 86.00 423 THR A C 1
ATOM 3435 O O . THR A 1 423 ? 18.037 -13.561 -0.751 1.00 86.00 423 THR A O 1
ATOM 3438 N N . PRO A 1 424 ? 19.281 -15.364 -0.236 1.00 89.19 424 PRO A N 1
ATOM 3439 C CA . PRO A 1 424 ? 20.265 -15.128 -1.293 1.00 89.19 424 PRO A CA 1
ATOM 3440 C C . PRO A 1 424 ? 19.649 -15.062 -2.697 1.00 89.19 424 PRO A C 1
ATOM 3442 O O . PRO A 1 424 ? 20.066 -14.237 -3.505 1.00 89.19 424 PRO A O 1
ATOM 3445 N N . GLU A 1 425 ? 18.635 -15.880 -2.981 1.00 89.69 425 GLU A N 1
ATOM 3446 C CA . GLU A 1 425 ? 17.938 -15.934 -4.269 1.00 89.69 425 GLU A CA 1
ATOM 3447 C C . GLU A 1 425 ? 17.115 -14.663 -4.523 1.00 89.69 425 GLU A C 1
ATOM 3449 O O . GLU A 1 425 ? 17.170 -14.093 -5.615 1.00 89.69 425 GLU A O 1
ATOM 3454 N N . GLU A 1 426 ? 16.402 -14.177 -3.500 1.00 89.00 426 GLU A N 1
ATOM 3455 C CA . GLU A 1 426 ? 15.667 -12.909 -3.557 1.00 89.00 426 GLU A CA 1
ATOM 3456 C C . GLU A 1 426 ? 16.607 -11.731 -3.838 1.00 89.00 426 GLU A C 1
ATOM 3458 O O . GLU A 1 426 ? 16.307 -10.901 -4.698 1.00 89.00 426 GLU A O 1
ATOM 3463 N N . LEU A 1 427 ? 17.754 -11.679 -3.148 1.00 88.50 427 LEU A N 1
ATOM 3464 C CA . LEU A 1 427 ? 18.776 -10.650 -3.358 1.00 88.50 427 LEU A CA 1
ATOM 3465 C C . LEU A 1 427 ? 19.395 -10.749 -4.754 1.00 88.50 427 LEU A C 1
ATOM 3467 O O . LEU A 1 427 ? 19.536 -9.732 -5.432 1.00 88.50 427 LEU A O 1
ATOM 3471 N N . ALA A 1 428 ? 19.719 -11.961 -5.208 1.00 90.19 428 ALA A N 1
ATOM 3472 C CA . ALA A 1 428 ? 20.329 -12.185 -6.510 1.00 90.19 428 ALA A CA 1
ATOM 3473 C C . ALA A 1 428 ? 19.417 -11.744 -7.662 1.00 90.19 428 ALA A C 1
ATOM 3475 O O . ALA A 1 428 ? 19.916 -11.153 -8.623 1.00 90.19 428 ALA A O 1
ATOM 3476 N N . TYR A 1 429 ? 18.103 -11.990 -7.567 1.00 92.50 429 TYR A N 1
ATOM 3477 C CA . TYR A 1 429 ? 17.137 -11.507 -8.556 1.00 92.50 429 TYR A CA 1
ATOM 3478 C C . TYR A 1 429 ? 17.159 -9.977 -8.641 1.00 92.50 429 TYR A C 1
ATOM 3480 O O . TYR A 1 429 ? 17.370 -9.404 -9.709 1.00 92.50 429 TYR A O 1
ATOM 3488 N N . VAL A 1 430 ? 17.029 -9.311 -7.497 1.00 89.88 430 VAL A N 1
ATOM 3489 C CA . VAL A 1 430 ? 16.973 -7.850 -7.413 1.00 89.88 430 VAL A CA 1
ATOM 3490 C C . VAL A 1 430 ? 18.276 -7.201 -7.907 1.00 89.88 430 VAL A C 1
ATOM 3492 O O . VAL A 1 430 ? 18.242 -6.274 -8.715 1.00 89.88 430 VAL A O 1
ATOM 3495 N N . GLN A 1 431 ? 19.433 -7.723 -7.492 1.00 89.38 431 GLN A N 1
ATOM 3496 C CA . GLN A 1 431 ? 20.753 -7.172 -7.827 1.00 89.38 431 GLN A CA 1
ATOM 3497 C C . GLN A 1 431 ? 21.174 -7.379 -9.288 1.00 89.38 431 GLN A C 1
ATOM 3499 O O . GLN A 1 431 ? 21.994 -6.606 -9.794 1.00 89.38 431 GLN A O 1
ATOM 3504 N N . ASN A 1 432 ? 20.677 -8.425 -9.959 1.00 91.06 432 ASN A N 1
ATOM 3505 C CA . ASN A 1 432 ? 21.192 -8.837 -11.272 1.00 91.06 432 ASN A CA 1
ATOM 3506 C C . ASN A 1 432 ? 20.163 -8.804 -12.403 1.00 91.06 432 ASN A C 1
ATOM 3508 O O . ASN A 1 432 ? 20.567 -8.799 -13.568 1.00 91.06 432 ASN A O 1
ATOM 3512 N N . ASN A 1 433 ? 18.866 -8.809 -12.088 1.00 94.75 433 ASN A N 1
ATOM 3513 C CA . ASN A 1 433 ? 17.817 -8.994 -13.088 1.00 94.75 433 ASN A CA 1
ATOM 3514 C C . ASN A 1 433 ? 16.821 -7.833 -13.186 1.00 94.75 433 ASN A C 1
ATOM 3516 O O . ASN A 1 433 ? 16.098 -7.769 -14.174 1.00 94.75 433 ASN A O 1
ATOM 3520 N N . VAL A 1 434 ? 16.793 -6.896 -12.237 1.00 95.44 434 VAL A N 1
ATOM 3521 C CA . VAL A 1 434 ? 15.836 -5.778 -12.252 1.00 95.44 434 VAL A CA 1
ATOM 3522 C C . VAL A 1 434 ? 16.558 -4.460 -12.508 1.00 95.44 434 VAL A C 1
ATOM 3524 O O . VAL A 1 434 ? 17.516 -4.138 -11.807 1.00 95.44 434 VAL A O 1
ATOM 3527 N N . PHE A 1 435 ? 16.106 -3.714 -13.519 1.00 96.75 435 PHE A N 1
ATOM 3528 C CA . PHE A 1 435 ? 16.723 -2.469 -13.982 1.00 96.75 435 PHE A CA 1
ATOM 3529 C C . PHE A 1 435 ? 15.685 -1.357 -14.158 1.00 96.75 435 PHE A C 1
ATOM 3531 O O . PHE A 1 435 ? 14.536 -1.608 -14.521 1.00 96.75 435 PHE A O 1
ATOM 3538 N N . GLY A 1 436 ? 16.113 -0.114 -13.946 1.00 96.00 436 GLY A N 1
ATOM 3539 C CA . GLY A 1 436 ? 15.298 1.075 -14.185 1.00 96.00 436 GLY A CA 1
ATOM 3540 C C . GLY A 1 436 ? 16.139 2.220 -14.741 1.00 96.00 436 GLY A C 1
ATOM 3541 O O . GLY A 1 436 ? 17.268 2.436 -14.302 1.00 96.00 436 GLY A O 1
ATOM 3542 N N . ILE A 1 437 ? 15.596 2.957 -15.704 1.00 96.12 437 ILE A N 1
ATOM 3543 C CA . ILE A 1 437 ? 16.195 4.168 -16.258 1.00 96.12 437 ILE A CA 1
ATOM 3544 C C . ILE A 1 437 ? 15.178 5.299 -16.173 1.00 96.12 437 ILE A C 1
ATOM 3546 O O . ILE A 1 437 ? 14.036 5.144 -16.599 1.00 96.12 437 ILE A O 1
ATOM 3550 N N . ASP A 1 438 ? 15.607 6.451 -15.674 1.00 93.75 438 ASP A N 1
ATOM 3551 C CA . ASP A 1 438 ? 14.848 7.695 -15.772 1.00 93.75 438 ASP A CA 1
ATOM 3552 C C . ASP A 1 438 ? 15.818 8.869 -15.962 1.00 93.75 438 ASP A C 1
ATOM 3554 O O . ASP A 1 438 ? 16.976 8.791 -15.560 1.00 93.75 438 ASP A O 1
ATOM 3558 N N . PHE A 1 439 ? 15.382 9.960 -16.589 1.00 90.50 439 PHE A N 1
ATOM 3559 C CA . PHE A 1 439 ? 16.251 11.119 -16.815 1.00 90.50 439 PHE A CA 1
ATOM 3560 C C . PHE A 1 439 ? 16.241 12.113 -15.640 1.00 90.50 439 PHE A C 1
ATOM 3562 O O . PHE A 1 439 ? 17.079 13.010 -15.594 1.00 90.50 439 PHE A O 1
ATOM 3569 N N . SER A 1 440 ? 15.282 11.995 -14.714 1.00 87.44 440 SER A N 1
ATOM 3570 C CA . SER A 1 440 ? 15.138 12.859 -13.540 1.00 87.44 440 SER A CA 1
ATOM 3571 C C . SER A 1 440 ? 15.912 12.295 -12.348 1.00 87.44 440 SER A C 1
ATOM 3573 O O . SER A 1 440 ? 15.496 11.303 -11.748 1.00 87.44 440 SER A O 1
ATOM 3575 N N . GLU A 1 441 ? 16.991 12.969 -11.926 1.00 85.44 441 GLU A N 1
ATOM 3576 C CA . GLU A 1 441 ? 17.774 12.576 -10.738 1.00 85.44 441 GLU A CA 1
ATOM 3577 C C . GLU A 1 441 ? 16.890 12.427 -9.484 1.00 85.44 441 GLU A C 1
ATOM 3579 O O . GLU A 1 441 ? 17.086 11.512 -8.685 1.00 85.44 441 GLU A O 1
ATOM 3584 N N . LYS A 1 442 ? 15.876 13.288 -9.312 1.00 82.31 442 LYS A N 1
ATOM 3585 C CA . LYS A 1 442 ? 14.943 13.203 -8.175 1.00 82.31 442 LYS A CA 1
ATOM 3586 C C . LYS A 1 442 ? 14.124 11.912 -8.204 1.00 82.31 442 LYS A C 1
ATOM 3588 O O . LYS A 1 442 ? 14.038 11.231 -7.185 1.00 82.31 442 LYS A O 1
ATOM 3593 N N . SER A 1 443 ? 13.569 11.559 -9.363 1.00 83.94 443 SER A N 1
ATOM 3594 C CA . SER A 1 443 ? 12.780 10.333 -9.532 1.00 83.94 443 SER A CA 1
ATOM 3595 C C . SER A 1 443 ? 13.652 9.096 -9.313 1.00 83.94 443 SER A C 1
ATOM 3597 O O . SER A 1 443 ? 13.292 8.219 -8.531 1.00 83.94 443 SER A O 1
ATOM 3599 N N . VAL A 1 444 ? 14.857 9.093 -9.897 1.00 88.56 444 VAL A N 1
ATOM 3600 C CA . VAL A 1 444 ? 15.862 8.039 -9.706 1.00 88.56 444 VAL A CA 1
ATOM 3601 C C . VAL A 1 444 ? 16.199 7.858 -8.228 1.00 88.56 444 VAL A C 1
ATOM 3603 O O . VAL A 1 444 ? 16.240 6.727 -7.759 1.00 88.56 444 VAL A O 1
ATOM 3606 N N . ARG A 1 445 ? 16.399 8.934 -7.456 1.00 86.06 445 ARG A N 1
ATOM 3607 C CA . ARG A 1 445 ? 16.682 8.834 -6.011 1.00 86.06 445 ARG A CA 1
ATOM 3608 C C . ARG A 1 445 ? 15.539 8.191 -5.228 1.00 86.06 445 ARG A C 1
ATOM 3610 O O . ARG A 1 445 ? 15.810 7.364 -4.359 1.00 86.06 445 ARG A O 1
ATOM 3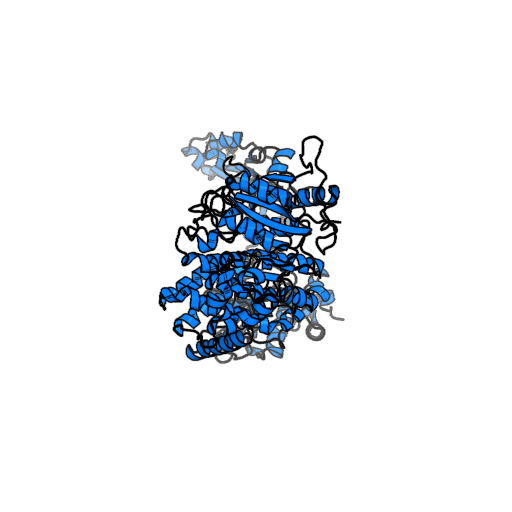617 N N . VAL A 1 446 ? 14.290 8.522 -5.553 1.00 83.19 446 VAL A N 1
ATOM 3618 C CA . VAL A 1 446 ? 13.112 7.894 -4.932 1.00 83.19 446 VAL A CA 1
ATOM 3619 C C . VAL A 1 446 ? 13.012 6.423 -5.317 1.00 83.19 446 VAL A C 1
ATOM 3621 O O . VAL A 1 446 ? 12.894 5.581 -4.431 1.00 83.19 446 VAL A O 1
ATOM 3624 N N . GLY A 1 447 ? 13.164 6.090 -6.601 1.00 84.44 447 GLY A N 1
ATOM 3625 C CA . GLY A 1 447 ? 13.165 4.699 -7.056 1.00 84.44 447 GLY A CA 1
ATOM 3626 C C . GLY A 1 447 ? 14.292 3.868 -6.446 1.00 84.44 447 GLY A C 1
ATOM 3627 O O . GLY A 1 447 ? 14.071 2.744 -6.007 1.00 84.44 447 GLY A O 1
ATOM 3628 N N . ARG A 1 448 ? 15.491 4.446 -6.303 1.00 87.81 448 ARG A N 1
ATOM 3629 C CA . ARG A 1 448 ? 16.599 3.825 -5.563 1.00 87.81 448 ARG A CA 1
ATOM 3630 C C . ARG A 1 448 ? 16.219 3.552 -4.113 1.00 87.81 448 ARG A C 1
ATOM 3632 O O . ARG A 1 448 ? 16.513 2.470 -3.620 1.00 87.81 448 ARG A O 1
ATOM 3639 N N . MET A 1 449 ? 15.564 4.496 -3.440 1.00 83.44 449 MET A N 1
ATOM 3640 C CA . MET A 1 449 ? 15.162 4.318 -2.046 1.00 83.44 449 MET A CA 1
ATOM 3641 C C . MET A 1 449 ? 14.051 3.279 -1.864 1.00 83.44 449 MET A C 1
ATOM 3643 O O . MET A 1 449 ? 14.133 2.470 -0.946 1.00 83.44 449 MET A O 1
ATOM 3647 N N . LEU A 1 450 ? 13.061 3.235 -2.754 1.00 78.19 450 LEU A N 1
ATOM 3648 C CA . LEU A 1 450 ? 12.040 2.184 -2.742 1.00 78.19 450 LEU A CA 1
ATOM 3649 C C . LEU A 1 450 ? 12.663 0.808 -3.008 1.00 78.19 450 LEU A C 1
ATOM 3651 O O . LEU A 1 450 ? 12.402 -0.145 -2.273 1.00 78.19 450 LEU A O 1
ATOM 3655 N N . ASN A 1 451 ? 13.593 0.724 -3.961 1.00 79.12 451 ASN A N 1
ATOM 3656 C CA . ASN A 1 451 ? 14.312 -0.515 -4.247 1.00 79.12 451 ASN A CA 1
ATOM 3657 C C . ASN A 1 451 ? 15.219 -0.977 -3.096 1.00 79.12 451 ASN A C 1
ATOM 3659 O O . ASN A 1 451 ? 15.446 -2.179 -3.000 1.00 79.12 451 ASN A O 1
ATOM 3663 N N . ILE A 1 452 ? 15.702 -0.082 -2.216 1.00 77.75 452 ILE A N 1
ATOM 3664 C CA . ILE A 1 452 ? 16.429 -0.457 -0.982 1.00 77.75 452 ILE A CA 1
ATOM 3665 C C . ILE A 1 452 ? 15.561 -1.334 -0.080 1.00 77.75 452 ILE A C 1
ATOM 3667 O O . ILE A 1 452 ? 16.046 -2.283 0.540 1.00 77.75 452 ILE A O 1
ATOM 3671 N N . ILE A 1 453 ? 14.265 -1.034 -0.016 1.00 68.31 453 ILE A N 1
ATOM 3672 C CA . ILE A 1 453 ? 13.313 -1.787 0.802 1.00 68.31 453 ILE A CA 1
ATOM 3673 C C . ILE A 1 453 ? 13.122 -3.205 0.242 1.00 68.31 453 ILE A C 1
ATOM 3675 O O . ILE A 1 453 ? 12.958 -4.181 0.986 1.00 68.31 453 ILE A O 1
ATOM 3679 N N . ALA A 1 454 ? 13.237 -3.335 -1.079 1.00 65.25 454 ALA A N 1
ATOM 3680 C CA . ALA A 1 454 ? 13.314 -4.606 -1.780 1.00 65.25 454 ALA A CA 1
ATOM 3681 C C . ALA A 1 454 ? 14.725 -5.251 -1.761 1.00 65.25 454 ALA A C 1
ATOM 3683 O O . ALA A 1 454 ? 14.949 -6.264 -2.417 1.00 65.25 454 ALA A O 1
ATOM 3684 N N . GLY A 1 455 ? 15.689 -4.727 -1.000 1.00 65.50 455 GLY A N 1
ATOM 3685 C CA . GLY A 1 455 ? 17.070 -5.219 -0.954 1.00 65.50 455 GLY A CA 1
ATOM 3686 C C . GLY A 1 455 ? 18.042 -4.352 -1.759 1.00 65.50 455 GLY A C 1
ATOM 3687 O O . GLY A 1 455 ? 17.845 -3.160 -1.935 1.00 65.50 455 GLY A O 1
ATOM 3688 N N . ASP A 1 456 ? 19.145 -4.912 -2.249 1.00 68.69 456 ASP A N 1
ATOM 3689 C CA . ASP A 1 456 ? 20.177 -4.139 -2.963 1.00 68.69 456 ASP A CA 1
ATOM 3690 C C . ASP A 1 456 ? 19.826 -3.878 -4.453 1.00 68.69 456 ASP A C 1
ATOM 3692 O O . ASP A 1 456 ? 20.636 -4.052 -5.361 1.00 68.69 456 ASP A O 1
ATOM 3696 N N . GLY A 1 457 ? 18.579 -3.479 -4.728 1.00 62.62 457 GLY A N 1
ATOM 3697 C CA . GLY A 1 457 ? 18.079 -3.193 -6.087 1.00 62.62 457 GLY A CA 1
ATOM 3698 C C . GLY A 1 457 ? 18.355 -1.780 -6.570 1.00 62.62 457 GLY A C 1
ATOM 3699 O O . GLY A 1 457 ? 18.210 -1.465 -7.750 1.00 62.62 457 GLY A O 1
ATOM 3700 N N . HIS A 1 458 ? 18.765 -0.912 -5.653 1.00 75.50 458 HIS A N 1
ATOM 3701 C CA . HIS A 1 458 ? 19.037 0.492 -5.922 1.00 75.50 458 HIS A CA 1
ATOM 3702 C C . HIS A 1 458 ? 20.220 0.711 -6.875 1.00 75.50 458 HIS A C 1
ATOM 3704 O O . HIS A 1 458 ? 20.331 1.766 -7.493 1.00 75.50 458 HIS A O 1
ATOM 3710 N N . THR A 1 459 ? 21.102 -0.277 -7.007 1.00 79.75 459 THR A N 1
ATOM 3711 C CA . THR A 1 459 ? 22.296 -0.205 -7.851 1.00 79.75 459 THR A CA 1
ATOM 3712 C C . THR A 1 459 ? 21.960 -0.160 -9.343 1.00 79.75 459 THR A C 1
ATOM 3714 O O . THR A 1 459 ? 22.697 0.455 -10.110 1.00 79.75 459 THR A O 1
ATOM 3717 N N . ASN A 1 460 ? 20.835 -0.748 -9.761 1.00 91.19 460 ASN A N 1
ATOM 3718 C CA . ASN A 1 460 ? 20.440 -0.865 -11.170 1.00 91.19 460 ASN A CA 1
ATOM 3719 C C . ASN A 1 460 ? 19.409 0.188 -11.615 1.00 91.19 460 ASN A C 1
ATOM 3721 O O . ASN A 1 460 ? 18.846 0.068 -12.705 1.00 91.19 460 ASN A O 1
ATOM 3725 N N . VAL A 1 461 ? 19.153 1.208 -10.788 1.00 93.69 461 VAL A N 1
ATOM 3726 C CA . VAL A 1 461 ? 18.311 2.359 -11.143 1.00 93.69 461 VAL A CA 1
ATOM 3727 C C . VAL A 1 461 ? 19.220 3.531 -11.508 1.00 93.69 461 VAL A C 1
ATOM 3729 O O . VAL A 1 461 ? 19.973 4.034 -10.669 1.00 93.69 461 VAL A O 1
ATOM 3732 N N . ILE A 1 462 ? 19.189 3.930 -12.777 1.00 94.94 462 ILE A N 1
ATOM 3733 C CA . ILE A 1 462 ? 20.238 4.735 -13.407 1.00 94.94 462 ILE A CA 1
ATOM 3734 C C . ILE A 1 462 ? 19.640 6.008 -14.006 1.00 94.94 462 ILE A C 1
ATOM 3736 O O . ILE A 1 462 ? 18.633 5.970 -14.710 1.00 94.94 462 ILE A O 1
ATOM 3740 N N . GLU A 1 463 ? 20.307 7.137 -13.774 1.00 95.25 463 GLU A N 1
ATOM 3741 C CA . GLU A 1 463 ? 19.964 8.406 -14.413 1.00 95.25 463 GLU A CA 1
ATOM 3742 C C . GLU A 1 463 ? 20.488 8.461 -15.857 1.00 95.25 463 GLU A C 1
ATOM 3744 O O . GLU A 1 463 ? 21.683 8.672 -16.065 1.00 95.25 463 GLU A O 1
ATOM 3749 N N . LEU A 1 464 ? 19.617 8.270 -16.852 1.00 96.06 464 LEU A N 1
ATOM 3750 C CA . LEU A 1 464 ? 19.943 8.399 -18.280 1.00 96.06 464 LEU A CA 1
ATOM 3751 C C . LEU A 1 464 ? 18.741 8.933 -19.068 1.00 96.06 464 LEU A C 1
ATOM 3753 O O . LEU A 1 464 ? 17.588 8.628 -18.773 1.00 96.06 464 LEU A O 1
ATOM 3757 N N . ASN A 1 465 ? 19.006 9.660 -20.154 1.00 94.94 465 ASN A N 1
ATOM 3758 C CA . ASN A 1 465 ? 17.978 9.976 -21.144 1.00 94.94 465 ASN A CA 1
ATOM 3759 C C . ASN A 1 465 ? 17.800 8.806 -22.122 1.00 94.94 465 ASN A C 1
ATOM 3761 O O . ASN A 1 465 ? 18.607 8.631 -23.037 1.00 94.94 465 ASN A O 1
ATOM 3765 N N . SER A 1 466 ? 16.728 8.029 -21.960 1.00 95.25 466 SER A N 1
ATOM 3766 C CA . SER A 1 466 ? 16.432 6.862 -22.801 1.00 95.25 466 SER A CA 1
ATOM 3767 C C . SER A 1 466 ? 16.363 7.165 -24.298 1.00 95.25 466 SER A C 1
ATOM 3769 O O . SER A 1 466 ? 16.723 6.292 -25.087 1.00 95.25 466 SER A O 1
ATOM 3771 N N . LEU A 1 467 ? 15.950 8.375 -24.699 1.00 95.38 467 LEU A N 1
ATOM 3772 C CA . LEU A 1 467 ? 15.793 8.736 -26.110 1.00 95.38 467 LEU A CA 1
ATOM 3773 C C . LEU A 1 467 ? 17.068 9.296 -26.765 1.00 95.38 467 LEU A C 1
ATOM 3775 O O . LEU A 1 467 ? 17.113 9.372 -27.989 1.00 95.38 467 LEU A O 1
ATOM 3779 N N . ASP A 1 468 ? 18.107 9.628 -25.993 1.00 95.06 468 ASP A N 1
ATOM 3780 C CA . ASP A 1 468 ? 19.350 10.252 -26.485 1.00 95.06 468 ASP A CA 1
ATOM 3781 C C . ASP A 1 468 ? 20.598 9.401 -26.191 1.00 95.06 468 ASP A C 1
ATOM 3783 O O . ASP A 1 468 ? 21.637 9.865 -25.712 1.00 95.06 468 ASP A O 1
ATOM 3787 N N . TYR A 1 469 ? 20.477 8.099 -26.445 1.00 95.50 469 TYR A N 1
ATOM 3788 C CA . TYR A 1 469 ? 21.513 7.119 -26.127 1.00 95.50 469 TYR A CA 1
ATOM 3789 C C . TYR A 1 469 ? 22.872 7.312 -26.824 1.00 95.50 469 TYR A C 1
ATOM 3791 O O . TYR A 1 469 ? 23.879 6.959 -26.203 1.00 95.50 469 TYR A O 1
ATOM 3799 N N . PRO A 1 470 ? 22.988 7.897 -28.039 1.00 95.56 470 PRO A N 1
ATOM 3800 C CA . PRO A 1 470 ? 24.301 8.154 -28.633 1.00 95.56 470 PRO A CA 1
ATOM 3801 C C . PRO A 1 470 ? 25.145 9.144 -27.821 1.00 95.56 470 PRO A C 1
ATOM 3803 O O . PRO A 1 470 ? 26.370 9.108 -27.902 1.00 95.56 470 PRO A O 1
ATOM 3806 N N . ASN A 1 471 ? 24.505 10.006 -27.024 1.00 94.94 471 ASN A N 1
ATOM 3807 C CA . ASN A 1 471 ? 25.168 11.031 -26.223 1.00 94.94 471 ASN A CA 1
ATOM 3808 C C . ASN A 1 471 ? 25.447 10.602 -24.777 1.00 94.94 471 ASN A C 1
ATOM 3810 O O . ASN A 1 471 ? 26.011 11.390 -24.016 1.00 94.94 471 ASN A O 1
ATOM 3814 N N . TRP A 1 472 ? 25.109 9.367 -24.378 1.00 96.31 472 TRP A N 1
ATOM 3815 C CA . TRP A 1 472 ? 25.255 8.926 -22.988 1.00 96.31 472 TRP A CA 1
ATOM 3816 C C . TRP A 1 472 ? 26.667 9.097 -22.437 1.00 96.31 472 TRP A C 1
ATOM 3818 O O . TRP A 1 472 ? 26.825 9.520 -21.293 1.00 96.31 472 TRP A O 1
ATOM 3828 N N . ARG A 1 473 ? 27.700 8.832 -23.246 1.00 94.81 473 ARG A N 1
ATOM 3829 C CA . ARG A 1 473 ? 29.089 9.015 -22.818 1.00 94.81 473 ARG A CA 1
ATOM 3830 C C . ARG A 1 473 ? 29.379 10.451 -22.412 1.00 94.81 473 ARG A C 1
ATOM 3832 O O . ARG A 1 473 ? 29.728 10.704 -21.265 1.00 94.81 473 ARG A O 1
ATOM 3839 N N . LYS A 1 474 ? 29.144 11.382 -23.332 1.00 93.81 474 LYS A N 1
ATOM 3840 C CA . LYS A 1 474 ? 29.402 12.807 -23.126 1.00 93.81 474 LYS A CA 1
ATOM 3841 C C . LYS A 1 474 ? 28.524 13.406 -22.023 1.00 93.81 474 LYS A C 1
ATOM 3843 O O . LYS A 1 474 ? 28.992 14.249 -21.268 1.00 93.81 474 LYS A O 1
ATOM 3848 N N . ALA A 1 475 ? 27.252 13.010 -21.960 1.00 93.19 475 ALA A N 1
ATOM 3849 C CA . ALA A 1 475 ? 26.284 13.579 -21.025 1.00 93.19 475 ALA A CA 1
ATOM 3850 C C . ALA A 1 475 ? 26.409 13.012 -19.601 1.00 93.19 475 ALA A C 1
ATOM 3852 O O . ALA A 1 475 ? 26.112 13.723 -18.643 1.00 93.19 475 ALA A O 1
ATOM 3853 N N . TYR A 1 476 ? 26.849 11.756 -19.460 1.00 94.88 476 TYR A N 1
ATOM 3854 C CA . TYR A 1 476 ? 26.816 11.034 -18.187 1.00 94.88 476 TYR A CA 1
ATOM 3855 C C . TYR A 1 476 ? 28.110 10.274 -17.887 1.00 94.88 476 TYR A C 1
ATOM 3857 O O . TYR A 1 476 ? 28.695 10.465 -16.823 1.00 94.88 476 TYR A O 1
ATOM 3865 N N . LEU A 1 477 ? 28.582 9.415 -18.799 1.00 92.38 477 LEU A N 1
ATOM 3866 C CA . LEU A 1 477 ? 29.685 8.494 -18.481 1.00 92.38 477 LEU A CA 1
ATOM 3867 C C . LEU A 1 477 ? 31.015 9.211 -18.254 1.00 92.38 477 LEU A C 1
ATOM 3869 O O . LEU A 1 477 ? 31.807 8.727 -17.461 1.00 92.38 477 LEU A O 1
ATOM 3873 N N . ASP A 1 478 ? 31.252 10.358 -18.887 1.00 94.38 478 ASP A N 1
ATOM 3874 C CA . ASP A 1 478 ? 32.455 11.175 -18.682 1.00 94.38 478 ASP A CA 1
ATOM 3875 C C . ASP A 1 478 ? 32.327 12.116 -17.462 1.00 94.38 478 ASP A C 1
ATOM 3877 O O . ASP A 1 478 ? 33.248 12.868 -17.149 1.00 94.38 478 ASP A O 1
ATOM 3881 N N . VAL A 1 479 ? 31.195 12.084 -16.745 1.00 94.44 479 VAL A N 1
ATOM 3882 C CA . VAL A 1 479 ? 30.927 12.941 -15.582 1.00 94.44 479 VAL A CA 1
ATOM 3883 C C . VAL A 1 479 ? 31.271 12.204 -14.284 1.00 94.44 479 VAL A C 1
ATOM 3885 O O . VAL A 1 479 ? 30.538 11.320 -13.839 1.00 94.44 479 VAL A O 1
ATOM 3888 N N . ASP A 1 480 ? 32.339 12.622 -13.599 1.00 91.50 480 ASP A N 1
ATOM 3889 C CA . ASP A 1 480 ? 32.832 11.985 -12.360 1.00 91.50 480 ASP A CA 1
ATOM 3890 C C . ASP A 1 480 ? 31.762 11.833 -11.266 1.00 91.50 480 ASP A C 1
ATOM 3892 O O . ASP A 1 480 ? 31.693 10.821 -10.562 1.00 91.50 480 ASP A O 1
ATOM 3896 N N . LYS A 1 481 ? 30.903 12.850 -11.093 1.00 89.19 481 LYS A N 1
ATOM 3897 C CA . LYS A 1 481 ? 29.807 12.809 -10.108 1.00 89.19 481 LYS A CA 1
ATOM 3898 C C . LYS A 1 481 ? 28.798 11.708 -10.444 1.00 89.19 481 LYS A C 1
ATOM 3900 O O . LYS A 1 481 ? 28.314 11.045 -9.532 1.00 89.19 481 LYS A O 1
ATOM 3905 N N . TRP A 1 482 ? 28.501 11.515 -11.726 1.00 92.44 482 TRP A N 1
ATOM 3906 C CA . TRP A 1 482 ? 27.582 10.487 -12.197 1.00 92.44 482 TRP A CA 1
ATOM 3907 C C . TRP A 1 482 ? 28.209 9.095 -12.053 1.00 92.44 482 TRP A C 1
ATOM 3909 O O . TRP A 1 482 ? 27.592 8.197 -11.479 1.00 92.44 482 TRP A O 1
ATOM 3919 N N . GLN A 1 483 ? 29.477 8.934 -12.454 1.00 91.31 483 GLN A N 1
ATOM 3920 C CA . GLN A 1 483 ? 30.194 7.660 -12.332 1.00 91.31 483 GLN A CA 1
ATOM 3921 C C . GLN A 1 483 ? 30.224 7.152 -10.886 1.00 91.31 483 GLN A C 1
ATOM 3923 O O . GLN A 1 483 ? 29.911 5.989 -10.636 1.00 91.31 483 GLN A O 1
ATOM 3928 N N . ARG A 1 484 ? 30.524 8.025 -9.914 1.00 87.25 484 ARG A N 1
ATOM 3929 C CA . ARG A 1 484 ? 30.526 7.653 -8.487 1.00 87.25 484 ARG A CA 1
ATOM 3930 C C . ARG A 1 484 ? 29.185 7.098 -7.996 1.00 87.25 484 ARG A C 1
ATOM 3932 O O . ARG A 1 484 ? 29.172 6.354 -7.023 1.00 87.25 484 ARG A O 1
ATOM 3939 N N . LYS A 1 485 ? 28.073 7.462 -8.642 1.00 88.50 485 LYS A N 1
ATOM 3940 C CA . LYS A 1 485 ? 26.720 7.051 -8.246 1.00 88.50 485 LYS A CA 1
ATOM 3941 C C . LYS A 1 485 ? 26.193 5.832 -8.995 1.00 88.50 485 LYS A C 1
ATOM 3943 O O . LYS A 1 485 ? 25.442 5.065 -8.393 1.00 88.50 485 LYS A O 1
ATOM 3948 N N . TYR A 1 486 ? 26.509 5.700 -10.284 1.00 91.94 486 TYR A N 1
ATOM 3949 C CA . TYR A 1 486 ? 25.780 4.803 -11.192 1.00 91.94 486 TYR A CA 1
ATOM 3950 C C . TYR A 1 486 ? 26.661 3.843 -11.998 1.00 91.94 486 TYR A C 1
ATOM 3952 O O . TYR A 1 486 ? 26.134 2.982 -12.702 1.00 91.94 486 TYR A O 1
ATOM 3960 N N . ARG A 1 487 ? 27.994 3.953 -11.906 1.00 91.81 487 ARG A N 1
ATOM 3961 C CA . ARG A 1 487 ? 28.921 3.164 -12.734 1.00 91.81 487 ARG A CA 1
ATOM 3962 C C . ARG A 1 487 ? 28.710 1.657 -12.604 1.00 91.81 487 ARG A C 1
ATOM 3964 O O . ARG A 1 487 ? 28.742 0.966 -13.612 1.00 91.81 487 ARG A O 1
ATOM 3971 N N . GLU A 1 488 ? 28.471 1.148 -11.397 1.00 91.81 488 GLU A N 1
ATOM 3972 C CA . GLU A 1 488 ? 28.260 -0.291 -11.196 1.00 91.81 488 GLU A CA 1
ATOM 3973 C C . GLU A 1 488 ? 27.010 -0.803 -11.932 1.00 91.81 488 GLU A C 1
ATOM 3975 O O . GLU A 1 488 ? 27.094 -1.766 -12.697 1.00 91.81 488 GLU A O 1
ATOM 3980 N N . GLY A 1 489 ? 25.862 -0.146 -11.741 1.00 92.50 489 GLY A N 1
ATOM 3981 C CA . GLY A 1 489 ? 24.622 -0.487 -12.441 1.00 92.50 489 GLY A CA 1
ATOM 3982 C C . GLY A 1 489 ? 24.753 -0.342 -13.952 1.00 92.50 489 GLY A C 1
ATOM 3983 O O . GLY A 1 489 ? 24.304 -1.205 -14.708 1.00 92.50 489 GLY A O 1
ATOM 3984 N N . PHE A 1 490 ? 25.428 0.714 -14.407 1.00 95.25 490 PHE A N 1
ATOM 3985 C CA . PHE A 1 490 ? 25.668 0.936 -15.827 1.00 95.25 490 PHE A CA 1
ATOM 3986 C C . PHE A 1 490 ? 26.568 -0.132 -16.451 1.00 95.25 490 PHE A C 1
ATOM 3988 O O . PHE A 1 490 ? 26.273 -0.606 -17.545 1.00 95.25 490 PHE A O 1
ATOM 3995 N N . ASP A 1 491 ? 27.618 -0.572 -15.755 1.00 95.06 491 ASP A N 1
ATOM 3996 C CA . ASP A 1 491 ? 28.475 -1.667 -16.218 1.00 95.06 491 ASP A CA 1
ATOM 3997 C C . ASP A 1 491 ? 27.658 -2.963 -16.392 1.00 95.06 491 ASP A C 1
ATOM 3999 O O . ASP A 1 491 ? 27.883 -3.710 -17.349 1.00 95.06 491 ASP A O 1
ATOM 4003 N N . LYS A 1 492 ? 26.677 -3.224 -15.512 1.00 95.25 492 LYS A N 1
ATOM 4004 C CA . LYS A 1 492 ? 25.734 -4.349 -15.653 1.00 95.25 492 LYS A CA 1
ATOM 4005 C C . LYS A 1 492 ? 24.811 -4.163 -16.863 1.00 95.25 492 LYS A C 1
ATOM 4007 O O . LYS A 1 492 ? 24.710 -5.079 -17.677 1.00 95.25 492 LYS A O 1
ATOM 4012 N N . LEU A 1 493 ? 24.207 -2.984 -17.028 1.00 96.38 493 LEU A N 1
ATOM 4013 C CA . LEU A 1 493 ? 23.350 -2.655 -18.175 1.00 96.38 493 LEU A CA 1
ATOM 4014 C C . LEU A 1 493 ? 24.105 -2.793 -19.507 1.00 96.38 493 LEU A C 1
ATOM 4016 O O . LEU A 1 493 ? 23.622 -3.425 -20.442 1.00 96.38 493 LEU A O 1
ATOM 4020 N N . GLN A 1 494 ? 25.319 -2.249 -19.593 1.00 95.44 494 GLN A N 1
ATOM 4021 C CA . GLN A 1 494 ? 26.141 -2.274 -20.801 1.00 95.44 494 GLN A CA 1
ATOM 4022 C C . GLN A 1 494 ? 26.480 -3.704 -21.246 1.00 95.44 494 GLN A C 1
ATOM 4024 O O . GLN A 1 494 ? 26.580 -3.958 -22.447 1.00 95.44 494 GLN A O 1
ATOM 4029 N N . ARG A 1 495 ? 26.643 -4.652 -20.313 1.00 95.62 495 ARG A N 1
ATOM 4030 C CA . ARG A 1 495 ? 26.876 -6.072 -20.644 1.00 95.62 495 ARG A CA 1
ATOM 4031 C C . ARG A 1 495 ? 25.687 -6.722 -21.350 1.00 95.62 495 ARG A C 1
ATOM 4033 O O . ARG A 1 495 ? 25.881 -7.728 -22.021 1.00 95.62 495 ARG A O 1
ATOM 4040 N N . LEU A 1 496 ? 24.488 -6.153 -21.215 1.00 96.75 496 LEU A N 1
ATOM 4041 C CA . LEU A 1 496 ? 23.277 -6.612 -21.897 1.00 96.75 496 LEU A CA 1
ATOM 4042 C C . LEU A 1 496 ? 23.120 -6.019 -23.300 1.00 96.75 496 LEU A C 1
ATOM 4044 O O . LEU A 1 496 ? 22.159 -6.362 -23.986 1.00 96.75 496 LEU A O 1
ATOM 4048 N N . SER A 1 497 ? 24.032 -5.140 -23.730 1.00 97.50 497 SER A N 1
ATOM 4049 C CA . SER A 1 497 ? 24.071 -4.639 -25.104 1.00 97.50 497 SER A CA 1
ATOM 4050 C C . SER A 1 497 ? 24.139 -5.800 -26.096 1.00 97.50 497 SER A C 1
ATOM 4052 O O . SER A 1 497 ? 24.850 -6.781 -25.879 1.00 97.50 497 SER A O 1
ATOM 4054 N N . THR A 1 498 ? 23.438 -5.660 -27.217 1.00 96.38 498 THR A N 1
ATOM 4055 C CA . THR A 1 498 ? 23.566 -6.573 -28.366 1.00 96.38 498 THR A CA 1
ATOM 4056 C C . THR A 1 498 ? 24.926 -6.448 -29.062 1.00 96.38 498 THR A C 1
ATOM 4058 O O . THR A 1 498 ? 25.366 -7.378 -29.731 1.00 96.38 498 THR A O 1
ATOM 4061 N N . SER A 1 499 ? 25.618 -5.320 -28.869 1.00 95.75 499 SER A N 1
ATOM 4062 C CA . SER A 1 499 ? 26.914 -4.991 -29.471 1.00 95.75 499 SER A CA 1
ATOM 4063 C C . SER A 1 499 ? 27.928 -4.527 -28.410 1.00 95.75 499 SER A C 1
ATOM 4065 O O . SER A 1 499 ? 28.454 -3.411 -28.490 1.00 95.75 499 SER A O 1
ATOM 4067 N N . PRO A 1 500 ? 28.249 -5.357 -27.396 1.00 92.50 500 PRO A N 1
ATOM 4068 C CA . PRO A 1 500 ? 28.994 -4.919 -26.212 1.00 92.50 500 PRO A CA 1
ATOM 4069 C C . PRO A 1 500 ? 30.450 -4.530 -26.518 1.00 92.50 500 PRO A C 1
ATOM 4071 O O . PRO A 1 500 ? 31.051 -3.734 -25.789 1.00 92.50 500 PRO A O 1
ATOM 4074 N N . THR A 1 501 ? 31.011 -5.067 -27.606 1.00 93.12 501 THR A N 1
ATOM 4075 C CA . THR A 1 501 ? 32.378 -4.813 -28.083 1.00 93.12 501 THR A CA 1
ATOM 4076 C C . THR A 1 501 ? 32.491 -3.590 -28.994 1.00 93.12 501 THR A C 1
ATOM 4078 O O . THR A 1 501 ? 33.608 -3.174 -29.299 1.00 93.12 501 THR A O 1
ATOM 4081 N N . SER A 1 502 ? 31.370 -2.991 -29.416 1.00 94.69 502 SER A N 1
ATOM 4082 C CA . SER A 1 502 ? 31.387 -1.789 -30.253 1.00 94.69 502 SER A CA 1
ATOM 4083 C C . SER A 1 502 ? 32.074 -0.624 -29.535 1.00 94.69 502 SER A C 1
ATOM 4085 O O . SER A 1 502 ? 31.871 -0.397 -28.338 1.00 94.69 502 SER A O 1
ATOM 4087 N N . THR A 1 503 ? 32.867 0.144 -30.283 1.00 92.25 503 THR A N 1
ATOM 4088 C CA . THR A 1 503 ? 33.466 1.410 -29.835 1.00 92.25 503 THR A CA 1
ATOM 4089 C C . THR A 1 503 ? 32.588 2.622 -30.151 1.00 92.25 503 THR A C 1
ATOM 4091 O O . THR A 1 503 ? 32.770 3.677 -29.553 1.00 92.25 503 THR A O 1
ATOM 4094 N N . SER A 1 504 ? 31.623 2.473 -31.064 1.00 95.00 504 SER A N 1
ATOM 4095 C CA . SER A 1 504 ? 30.612 3.486 -31.370 1.00 95.00 504 SER A CA 1
ATOM 4096 C C . SER A 1 504 ? 29.494 3.422 -30.334 1.00 95.00 504 SER A C 1
ATOM 4098 O O . SER A 1 504 ? 28.803 2.402 -30.257 1.00 95.00 504 SER A O 1
ATOM 4100 N N . ASP A 1 505 ? 29.284 4.503 -29.576 1.00 94.00 505 ASP A N 1
ATOM 4101 C CA . ASP A 1 505 ? 28.200 4.601 -28.586 1.00 94.00 505 ASP A CA 1
ATOM 4102 C C . ASP A 1 505 ? 26.818 4.473 -29.245 1.00 94.00 505 ASP A C 1
ATOM 4104 O O . ASP A 1 505 ? 25.934 3.816 -28.694 1.00 94.00 505 ASP A O 1
ATOM 4108 N N . LYS A 1 506 ? 26.662 4.994 -30.475 1.00 94.25 506 LYS A N 1
ATOM 4109 C CA . LYS A 1 506 ? 25.437 4.824 -31.270 1.00 94.25 506 LYS A CA 1
ATOM 4110 C C . LYS A 1 506 ? 25.117 3.347 -31.481 1.00 94.25 506 LYS A C 1
ATOM 4112 O O . LYS A 1 506 ? 23.985 2.964 -31.279 1.00 94.25 506 LYS A O 1
ATOM 4117 N N . THR A 1 507 ? 26.083 2.506 -31.834 1.00 95.75 507 THR A N 1
ATOM 4118 C CA . THR A 1 507 ? 25.828 1.065 -32.036 1.00 95.75 507 THR A CA 1
ATOM 4119 C C . THR A 1 507 ? 25.769 0.309 -30.708 1.00 95.75 507 THR A C 1
ATOM 4121 O O . THR A 1 507 ? 24.993 -0.622 -30.532 1.00 95.75 507 THR A O 1
ATOM 4124 N N . LYS A 1 508 ? 26.586 0.715 -29.734 1.00 96.25 508 LYS A N 1
ATOM 4125 C CA . LYS A 1 508 ? 26.711 0.026 -28.450 1.00 96.25 508 LYS A CA 1
ATOM 4126 C C . LYS A 1 508 ? 25.461 0.155 -27.583 1.00 96.25 508 LYS A C 1
ATOM 4128 O O . LYS A 1 508 ? 25.103 -0.799 -26.899 1.00 96.25 508 LYS A O 1
ATOM 4133 N N . PHE A 1 509 ? 24.812 1.315 -27.583 1.00 97.06 509 PHE A N 1
ATOM 4134 C CA . PHE A 1 509 ? 23.653 1.587 -26.728 1.00 97.06 509 PHE A CA 1
ATOM 4135 C C . PHE A 1 509 ? 22.319 1.563 -27.489 1.00 97.06 509 PHE A C 1
ATOM 4137 O O . PHE A 1 509 ? 21.285 1.915 -26.917 1.00 97.06 509 PHE A O 1
ATOM 4144 N N . GLU A 1 510 ? 22.327 1.134 -28.756 1.00 96.50 510 GLU A N 1
ATOM 4145 C CA . GLU A 1 510 ? 21.141 1.040 -29.616 1.00 96.50 510 GLU A CA 1
ATOM 4146 C C . GLU A 1 510 ? 20.131 0.007 -29.124 1.00 96.50 510 GLU A C 1
ATOM 4148 O O . GLU A 1 510 ? 18.945 0.317 -29.032 1.00 96.50 510 GLU A O 1
ATOM 4153 N N . ALA A 1 511 ? 20.596 -1.197 -28.785 1.00 97.12 511 ALA A N 1
ATOM 4154 C CA . ALA A 1 511 ? 19.735 -2.324 -28.454 1.00 97.12 511 ALA A CA 1
ATOM 4155 C C . ALA A 1 511 ? 20.320 -3.207 -27.345 1.00 97.12 511 ALA A C 1
ATOM 4157 O O . ALA A 1 511 ? 21.541 -3.382 -27.246 1.00 97.12 511 ALA A O 1
ATOM 4158 N N . PHE A 1 512 ? 19.431 -3.801 -26.549 1.00 98.12 512 PHE A N 1
ATOM 4159 C CA . PHE A 1 512 ? 19.748 -4.625 -25.380 1.00 98.12 512 PHE A CA 1
ATOM 4160 C C . PHE A 1 512 ? 18.958 -5.942 -25.397 1.00 98.12 512 PHE A C 1
ATOM 4162 O O . PHE A 1 512 ? 18.036 -6.114 -26.189 1.00 98.12 512 PHE A O 1
ATOM 4169 N N . ASN A 1 513 ? 19.336 -6.875 -24.520 1.00 97.56 513 ASN A N 1
ATOM 4170 C CA . ASN A 1 513 ? 18.748 -8.212 -24.435 1.00 97.56 513 ASN A CA 1
ATOM 4171 C C . ASN A 1 513 ? 17.934 -8.431 -23.144 1.00 97.56 513 ASN A C 1
ATOM 4173 O O . ASN A 1 513 ? 18.292 -9.282 -22.327 1.00 97.56 513 ASN A O 1
ATOM 4177 N N . PHE A 1 514 ? 16.847 -7.677 -22.951 1.00 98.50 514 PHE A N 1
ATOM 4178 C CA . PHE A 1 514 ? 15.913 -7.889 -21.835 1.00 98.50 514 PHE A CA 1
ATOM 4179 C C . PHE A 1 514 ? 14.786 -8.861 -22.190 1.00 98.50 514 PHE A C 1
ATOM 4181 O O . PHE A 1 514 ? 14.280 -8.853 -23.313 1.00 98.50 514 PHE A O 1
ATOM 4188 N N . ASP A 1 515 ? 14.384 -9.681 -21.217 1.00 98.56 515 ASP A N 1
ATOM 4189 C CA . ASP A 1 515 ? 13.243 -10.597 -21.320 1.00 98.56 515 ASP A CA 1
ATOM 4190 C C . ASP A 1 515 ? 11.912 -9.846 -21.234 1.00 98.56 515 ASP A C 1
ATOM 4192 O O . ASP A 1 515 ? 10.957 -10.184 -21.937 1.00 98.56 515 ASP A O 1
ATOM 4196 N N . ILE A 1 516 ? 11.861 -8.840 -20.356 1.00 98.62 516 ILE A N 1
ATOM 4197 C CA . ILE A 1 516 ? 10.642 -8.124 -19.987 1.00 98.62 516 ILE A CA 1
ATOM 4198 C C . ILE A 1 516 ? 10.896 -6.623 -20.004 1.00 98.62 516 ILE A C 1
ATOM 4200 O O . ILE A 1 516 ? 11.895 -6.144 -19.465 1.00 98.62 516 ILE A O 1
ATOM 4204 N N . LEU A 1 517 ? 9.954 -5.874 -20.569 1.00 98.50 517 LEU A N 1
ATOM 4205 C CA . LEU A 1 517 ? 9.935 -4.421 -20.467 1.00 98.50 517 LEU A CA 1
ATOM 4206 C C . LEU A 1 517 ? 8.560 -3.939 -20.024 1.00 98.50 517 LEU A C 1
ATOM 4208 O O . LEU A 1 517 ? 7.547 -4.265 -20.636 1.00 98.50 517 LEU A O 1
ATOM 4212 N N . MET A 1 518 ? 8.517 -3.138 -18.970 1.00 98.31 518 MET A N 1
ATOM 4213 C CA . MET A 1 518 ? 7.294 -2.460 -18.554 1.00 98.31 518 MET A CA 1
ATOM 4214 C C . MET A 1 518 ? 7.594 -0.984 -18.412 1.00 98.31 518 MET A C 1
ATOM 4216 O O . MET A 1 518 ? 8.588 -0.644 -17.785 1.00 98.31 518 MET A O 1
ATOM 4220 N N . ALA A 1 519 ? 6.789 -0.127 -19.034 1.00 96.31 519 ALA A N 1
ATOM 4221 C CA . ALA A 1 519 ? 7.040 1.308 -19.009 1.00 96.31 519 ALA A CA 1
ATOM 4222 C C . ALA A 1 519 ? 5.748 2.119 -19.122 1.00 96.31 519 ALA A C 1
ATOM 4224 O O . ALA A 1 519 ? 4.804 1.744 -19.825 1.00 96.31 519 ALA A O 1
ATOM 4225 N N . ASN A 1 520 ? 5.761 3.294 -18.498 1.00 94.00 520 ASN A N 1
ATOM 4226 C CA . ASN A 1 520 ? 4.792 4.361 -18.726 1.00 94.00 520 ASN A CA 1
ATOM 4227 C C . ASN A 1 520 ? 5.527 5.620 -19.225 1.00 94.00 520 ASN A C 1
ATOM 4229 O O . ASN A 1 520 ? 5.876 6.492 -18.427 1.00 94.00 520 ASN A O 1
ATOM 4233 N N . PRO A 1 521 ? 5.839 5.702 -20.533 1.00 91.69 521 PRO A N 1
ATOM 4234 C CA . PRO A 1 521 ? 6.542 6.845 -21.104 1.00 91.69 521 PRO A CA 1
ATOM 4235 C C . PRO A 1 521 ? 5.747 8.155 -20.976 1.00 91.69 521 PRO A C 1
ATOM 4237 O O . PRO A 1 521 ? 4.518 8.130 -20.937 1.00 91.69 521 PRO A O 1
ATOM 4240 N N . PRO A 1 522 ? 6.409 9.326 -20.997 1.00 86.50 522 PRO A N 1
ATOM 4241 C CA . PRO A 1 522 ? 5.716 10.610 -20.917 1.00 86.50 522 PRO A CA 1
ATOM 4242 C C . PRO A 1 522 ? 4.764 10.831 -22.105 1.00 86.50 522 PRO A C 1
ATOM 4244 O O . PRO A 1 522 ? 5.170 10.716 -23.262 1.00 86.50 522 PRO A O 1
ATOM 4247 N N . PHE A 1 523 ? 3.513 11.219 -21.824 1.00 79.81 523 PHE A N 1
ATOM 4248 C CA . PHE A 1 523 ? 2.444 11.341 -22.836 1.00 79.81 523 PHE A CA 1
ATOM 4249 C C . PHE A 1 523 ? 2.447 12.654 -23.626 1.00 79.81 523 PHE A C 1
ATOM 4251 O O . PHE A 1 523 ? 1.781 12.759 -24.654 1.00 79.81 523 PHE A O 1
ATOM 4258 N N . ALA A 1 524 ? 3.138 13.678 -23.127 1.00 73.25 524 ALA A N 1
ATOM 4259 C CA . ALA A 1 524 ? 3.155 15.010 -23.724 1.00 73.25 524 ALA A CA 1
ATOM 4260 C C . ALA A 1 524 ? 4.563 15.402 -24.178 1.00 73.25 524 ALA A C 1
ATOM 4262 O O . ALA A 1 524 ? 5.556 14.854 -23.704 1.00 73.25 524 ALA A O 1
ATOM 4263 N N . GLY A 1 525 ? 4.656 16.402 -25.051 1.00 79.94 525 GLY A N 1
ATOM 4264 C CA . GLY A 1 525 ? 5.920 16.943 -25.547 1.00 79.94 525 GLY A CA 1
ATOM 4265 C C . GLY A 1 525 ? 6.402 16.259 -26.825 1.00 79.94 525 GLY A C 1
ATOM 4266 O O . GLY A 1 525 ? 6.504 15.032 -26.896 1.00 79.94 525 GLY A O 1
ATOM 4267 N N . ASP A 1 526 ? 6.721 17.090 -27.814 1.00 87.75 526 ASP A N 1
ATOM 4268 C CA . ASP A 1 526 ? 7.338 16.682 -29.072 1.00 87.75 526 ASP A CA 1
ATOM 4269 C C . ASP A 1 526 ? 8.860 16.875 -28.984 1.00 87.75 526 ASP A C 1
ATOM 4271 O O . ASP A 1 526 ? 9.337 17.824 -28.359 1.00 87.75 526 ASP A O 1
ATOM 4275 N N . LEU A 1 527 ? 9.617 16.000 -29.643 1.00 90.19 527 LEU A N 1
ATOM 4276 C CA . LEU A 1 527 ? 11.023 16.224 -29.967 1.00 90.19 527 LEU A CA 1
ATOM 4277 C C . LEU A 1 527 ? 11.131 16.789 -31.380 1.00 90.19 527 LEU A C 1
ATOM 4279 O O . LEU A 1 527 ? 10.541 16.242 -32.311 1.00 90.19 527 LEU A O 1
ATOM 4283 N N . ASP A 1 528 ? 11.895 17.866 -31.530 1.00 91.69 528 ASP A N 1
ATOM 4284 C CA . ASP A 1 528 ? 12.148 18.577 -32.789 1.00 91.69 528 ASP A CA 1
ATOM 4285 C C . ASP A 1 528 ? 13.640 18.598 -33.181 1.00 91.69 528 ASP A C 1
ATOM 4287 O O . ASP A 1 528 ? 14.010 19.085 -34.255 1.00 91.69 528 ASP A O 1
ATOM 4291 N N . ASN A 1 529 ? 14.511 18.026 -32.343 1.00 91.25 529 ASN A N 1
ATOM 4292 C CA . ASN A 1 529 ? 15.932 17.894 -32.635 1.00 91.25 529 ASN A CA 1
ATOM 4293 C C . ASN A 1 529 ? 16.173 16.816 -33.702 1.00 91.25 529 ASN A C 1
ATOM 4295 O O . ASN A 1 529 ? 16.066 15.620 -33.432 1.00 91.25 529 ASN A O 1
ATOM 4299 N N . LYS A 1 530 ? 16.583 17.243 -34.900 1.00 92.38 530 LYS A N 1
ATOM 4300 C CA . LYS A 1 530 ? 16.867 16.357 -36.038 1.00 92.38 530 LYS A CA 1
ATOM 4301 C C . LYS A 1 530 ? 17.859 15.244 -35.713 1.00 92.38 530 LYS A C 1
ATOM 4303 O O . LYS A 1 530 ? 17.592 14.107 -36.077 1.00 92.38 530 LYS A O 1
ATOM 4308 N N . GLU A 1 531 ? 18.941 15.537 -34.991 1.00 90.25 531 GLU A N 1
ATOM 4309 C CA . GLU A 1 531 ? 19.966 14.533 -34.659 1.00 90.25 531 GLU A CA 1
ATOM 4310 C C . GLU A 1 531 ? 19.386 13.385 -33.818 1.00 90.25 531 GLU A C 1
ATOM 4312 O O . GLU A 1 531 ? 19.749 12.226 -34.009 1.00 90.25 531 GLU A O 1
ATOM 4317 N N . GLN A 1 532 ? 18.440 13.698 -32.926 1.00 90.94 532 GLN A N 1
ATOM 4318 C CA . GLN A 1 532 ? 17.728 12.707 -32.117 1.00 90.94 532 GLN A CA 1
ATOM 4319 C C . GLN A 1 532 ? 16.610 12.004 -32.890 1.00 90.94 532 GLN A C 1
ATOM 4321 O O . GLN A 1 532 ? 16.295 10.865 -32.580 1.00 90.94 532 GLN A O 1
ATOM 4326 N N . LEU A 1 533 ? 15.989 12.644 -33.883 1.00 95.38 533 LEU A N 1
ATOM 4327 C CA . LEU A 1 533 ? 14.961 11.994 -34.701 1.00 95.38 533 LEU A CA 1
ATOM 4328 C C . LEU A 1 533 ? 15.572 11.026 -35.724 1.00 95.38 533 LEU A C 1
ATOM 4330 O O . LEU A 1 533 ? 15.003 9.971 -35.983 1.00 95.38 533 LEU A O 1
ATOM 4334 N N . GLU A 1 534 ? 16.738 11.355 -36.285 1.00 95.75 534 GLU A N 1
ATOM 4335 C CA . GLU A 1 534 ? 17.393 10.582 -37.350 1.00 95.75 534 GLU A CA 1
ATOM 4336 C C . GLU A 1 534 ? 17.855 9.185 -36.918 1.00 95.75 534 GLU A C 1
ATOM 4338 O O . GLU A 1 534 ? 18.072 8.326 -37.775 1.00 95.75 534 GLU A O 1
ATOM 4343 N N . ILE A 1 535 ? 18.008 8.947 -35.611 1.00 94.94 535 ILE A N 1
ATOM 4344 C CA . ILE A 1 535 ? 18.389 7.637 -35.064 1.00 94.94 535 ILE A CA 1
ATOM 4345 C C . ILE A 1 535 ? 17.203 6.673 -34.910 1.00 94.94 535 ILE A C 1
ATOM 4347 O O . ILE A 1 535 ? 17.435 5.505 -34.621 1.00 94.94 535 ILE A O 1
ATOM 4351 N N . TYR A 1 536 ? 15.963 7.133 -35.119 1.00 96.44 536 TYR A N 1
ATOM 4352 C CA . TYR A 1 536 ? 14.748 6.325 -34.989 1.00 96.44 536 TYR A CA 1
ATOM 4353 C C . TYR A 1 536 ? 14.028 6.175 -36.330 1.00 96.44 536 TYR A C 1
ATOM 4355 O O . TYR A 1 536 ? 13.837 7.148 -37.058 1.00 96.44 536 TYR A O 1
ATOM 4363 N N . ASN A 1 537 ? 13.532 4.975 -36.628 1.00 95.69 537 ASN A N 1
ATOM 4364 C CA . ASN A 1 537 ? 12.685 4.718 -37.793 1.00 95.69 537 ASN A CA 1
ATOM 4365 C C . ASN A 1 537 ? 11.355 5.481 -37.709 1.00 95.69 537 ASN A C 1
ATOM 4367 O O . ASN A 1 537 ? 10.913 6.064 -38.698 1.00 95.69 537 ASN A O 1
ATOM 4371 N N . LEU A 1 538 ? 10.749 5.555 -36.520 1.00 95.25 538 LEU A N 1
ATOM 4372 C CA . LEU A 1 538 ? 9.540 6.346 -36.268 1.00 95.25 538 LEU A CA 1
ATOM 4373 C C . LEU A 1 538 ? 9.803 7.866 -36.275 1.00 95.25 538 LEU A C 1
ATOM 4375 O O . LEU A 1 538 ? 8.862 8.662 -36.258 1.00 95.25 538 LEU A O 1
ATOM 4379 N N . GLY A 1 539 ? 11.070 8.285 -36.387 1.00 95.31 539 GLY A N 1
ATOM 4380 C CA . GLY A 1 539 ? 11.463 9.653 -36.730 1.00 95.31 539 GLY A CA 1
ATOM 4381 C C . GLY A 1 539 ? 11.081 10.055 -38.161 1.00 95.31 539 GLY A C 1
ATOM 4382 O O . GLY A 1 539 ? 10.989 11.244 -38.473 1.00 95.31 539 GLY A O 1
ATOM 4383 N N . TYR A 1 540 ? 10.794 9.083 -39.030 1.00 95.38 540 TYR A N 1
ATOM 4384 C CA . TYR A 1 540 ? 10.425 9.280 -40.430 1.00 95.38 540 TYR A CA 1
ATOM 4385 C C . TYR A 1 540 ? 8.934 9.005 -40.638 1.00 95.38 540 TYR A C 1
ATOM 4387 O O . TYR A 1 540 ? 8.329 8.177 -39.965 1.00 95.38 540 TYR A O 1
ATOM 4395 N N . ASN A 1 541 ? 8.312 9.718 -41.577 1.00 92.50 541 ASN A N 1
ATOM 4396 C CA . ASN A 1 541 ? 6.923 9.454 -41.954 1.00 92.50 541 ASN A CA 1
ATOM 4397 C C . ASN A 1 541 ? 6.816 8.298 -42.967 1.00 92.50 541 ASN A C 1
ATOM 4399 O O . ASN A 1 541 ? 7.814 7.818 -43.497 1.00 92.50 541 ASN A O 1
ATOM 4403 N N . ALA A 1 542 ? 5.586 7.926 -43.335 1.00 88.62 542 ALA A N 1
ATOM 4404 C CA . ALA A 1 542 ? 5.314 6.860 -44.309 1.00 88.62 542 ALA A CA 1
ATOM 4405 C C . ALA A 1 542 ? 5.910 7.094 -45.719 1.00 88.62 542 ALA A C 1
ATOM 4407 O O . ALA A 1 542 ? 5.924 6.181 -46.536 1.00 88.62 542 ALA A O 1
ATOM 4408 N N . LYS A 1 543 ? 6.396 8.307 -46.029 1.00 91.06 543 LYS A N 1
ATOM 4409 C CA . LYS A 1 543 ? 7.103 8.630 -47.284 1.00 91.06 543 LYS A CA 1
ATOM 4410 C C . LYS A 1 543 ? 8.632 8.574 -47.137 1.00 91.06 543 LYS A C 1
ATOM 4412 O O . LYS A 1 543 ? 9.332 9.022 -48.039 1.00 91.06 543 LYS A O 1
ATOM 4417 N N . GLY A 1 544 ? 9.150 8.112 -45.997 1.00 92.00 544 GLY A N 1
ATOM 4418 C CA . GLY A 1 544 ? 10.584 8.064 -45.699 1.00 92.00 544 GLY A CA 1
ATOM 4419 C C . GLY A 1 544 ? 11.224 9.435 -45.458 1.00 92.00 544 GLY A C 1
ATOM 4420 O O . GLY A 1 544 ? 12.445 9.556 -45.485 1.00 92.00 544 GLY A O 1
ATOM 4421 N N . LYS A 1 545 ? 10.430 10.493 -45.241 1.00 95.38 545 LYS A N 1
ATOM 4422 C CA . LYS A 1 545 ? 10.952 11.831 -44.932 1.00 95.38 545 LYS A CA 1
ATOM 4423 C C . LYS A 1 545 ? 11.022 12.022 -43.419 1.00 95.38 545 LYS A C 1
ATOM 4425 O O . LYS A 1 545 ? 10.017 11.800 -42.741 1.00 95.38 545 LYS A O 1
ATOM 4430 N N . LEU A 1 546 ? 12.168 12.502 -42.928 1.00 96.12 546 LEU A N 1
ATOM 4431 C CA . LEU A 1 546 ? 12.344 12.886 -41.528 1.00 96.12 546 LEU A CA 1
ATOM 4432 C C . LEU A 1 546 ? 11.267 13.903 -41.125 1.00 96.12 546 LEU A C 1
ATOM 4434 O O . LEU A 1 546 ? 11.016 14.886 -41.834 1.00 96.12 546 LEU A O 1
ATOM 4438 N N . GLN A 1 547 ? 10.603 13.637 -40.009 1.00 94.38 547 GLN A N 1
ATOM 4439 C CA . GLN A 1 547 ? 9.558 14.496 -39.472 1.00 94.38 547 GLN A CA 1
ATOM 4440 C C . GLN A 1 547 ? 10.180 15.715 -38.781 1.00 94.38 547 GLN A C 1
ATOM 4442 O O . GLN A 1 547 ? 11.287 15.652 -38.260 1.00 94.38 547 GLN A O 1
ATOM 4447 N N . ASN A 1 548 ? 9.471 16.848 -38.777 1.00 93.31 548 ASN A N 1
ATOM 4448 C CA . ASN A 1 548 ? 9.952 18.052 -38.086 1.00 93.31 548 ASN A CA 1
ATOM 4449 C C . ASN A 1 548 ? 9.795 17.950 -36.567 1.00 93.31 548 ASN A C 1
ATOM 4451 O O . ASN A 1 548 ? 10.515 18.617 -35.836 1.00 93.31 548 ASN A O 1
ATOM 4455 N N . LYS A 1 549 ? 8.797 17.187 -36.119 1.00 94.06 549 LYS A N 1
ATOM 4456 C CA . LYS A 1 549 ? 8.477 16.981 -34.714 1.00 94.06 549 LYS A CA 1
ATOM 4457 C C . LYS A 1 549 ? 7.812 15.622 -34.537 1.00 94.06 549 LYS A C 1
ATOM 4459 O O . LYS A 1 549 ? 6.983 15.253 -35.374 1.00 94.06 549 LYS A O 1
ATOM 4464 N N . VAL A 1 550 ? 8.168 14.897 -33.484 1.00 92.94 550 VAL A N 1
ATOM 4465 C CA . VAL A 1 550 ? 7.600 13.579 -33.162 1.00 92.94 550 VAL A CA 1
ATOM 4466 C C . VAL A 1 550 ? 7.330 13.504 -31.666 1.00 92.94 550 VAL A C 1
ATOM 4468 O O . VAL A 1 550 ? 8.167 13.921 -30.868 1.00 92.94 550 VAL A O 1
ATOM 4471 N N . GLY A 1 551 ? 6.169 12.971 -31.283 1.00 91.81 551 GLY A N 1
ATOM 4472 C CA . GLY A 1 551 ? 5.827 12.769 -29.876 1.00 91.81 551 GLY A CA 1
ATOM 4473 C C . GLY A 1 551 ? 6.825 11.835 -29.190 1.00 91.81 551 GLY A C 1
ATOM 4474 O O . GLY A 1 551 ? 7.229 10.820 -29.763 1.00 91.81 551 GLY A O 1
ATOM 4475 N N . ARG A 1 552 ? 7.230 12.169 -27.958 1.00 91.94 552 ARG A N 1
ATOM 4476 C CA . ARG A 1 552 ? 8.150 11.326 -27.171 1.00 91.94 552 ARG A CA 1
ATOM 4477 C C . ARG A 1 552 ? 7.606 9.911 -26.991 1.00 91.94 552 ARG A C 1
ATOM 4479 O O . ARG A 1 552 ? 8.350 8.950 -27.157 1.00 91.94 552 ARG A O 1
ATOM 4486 N N . ASP A 1 553 ? 6.311 9.801 -26.711 1.00 91.06 553 ASP A N 1
ATOM 4487 C CA . ASP A 1 553 ? 5.577 8.544 -26.568 1.00 91.06 553 ASP A CA 1
ATOM 4488 C C . ASP A 1 553 ? 5.758 7.612 -27.780 1.00 91.06 553 ASP A C 1
ATOM 4490 O O . ASP A 1 553 ? 5.948 6.412 -27.602 1.00 91.06 553 ASP A O 1
ATOM 4494 N N . ILE A 1 554 ? 5.797 8.164 -28.999 1.00 93.69 554 ILE A N 1
ATOM 4495 C CA . ILE A 1 554 ? 6.028 7.405 -30.237 1.00 93.69 554 ILE A CA 1
ATOM 4496 C C . ILE A 1 554 ? 7.453 6.844 -30.286 1.00 93.69 554 ILE A C 1
ATOM 4498 O O . ILE A 1 554 ? 7.639 5.662 -30.565 1.00 93.69 554 ILE A O 1
ATOM 4502 N N . LEU A 1 555 ? 8.472 7.663 -30.010 1.00 95.56 555 LEU A N 1
ATOM 4503 C CA . LEU A 1 555 ? 9.868 7.205 -30.065 1.00 95.56 555 LEU A CA 1
ATOM 4504 C C . LEU A 1 555 ? 10.184 6.193 -28.960 1.00 95.56 555 LEU A C 1
ATOM 4506 O O . LEU A 1 555 ? 10.995 5.290 -29.163 1.00 95.56 555 LEU A O 1
ATOM 4510 N N . PHE A 1 556 ? 9.506 6.291 -27.814 1.00 96.12 556 PHE A N 1
ATOM 4511 C CA . PHE A 1 556 ? 9.604 5.288 -26.758 1.00 96.12 556 PHE A CA 1
ATOM 4512 C C . PHE A 1 556 ? 9.091 3.909 -27.193 1.00 96.12 556 PHE A C 1
ATOM 4514 O O . PHE A 1 556 ? 9.624 2.917 -26.710 1.00 96.12 556 PHE A O 1
ATOM 4521 N N . ILE A 1 557 ? 8.136 3.809 -28.129 1.00 96.06 557 ILE A N 1
ATOM 4522 C CA . ILE A 1 557 ? 7.709 2.510 -28.686 1.00 96.06 557 ILE A CA 1
ATOM 4523 C C . ILE A 1 557 ? 8.903 1.808 -29.331 1.00 96.06 557 ILE A C 1
ATOM 4525 O O . ILE A 1 557 ? 9.233 0.679 -28.972 1.00 96.06 557 ILE A O 1
ATOM 4529 N N . GLU A 1 558 ? 9.580 2.491 -30.253 1.00 96.75 558 GLU A N 1
ATOM 4530 C CA . GLU A 1 558 ? 10.760 1.950 -30.928 1.00 96.75 558 GLU A CA 1
ATOM 4531 C C . GLU A 1 558 ? 11.905 1.701 -29.946 1.00 96.75 558 GLU A C 1
ATOM 4533 O O . GLU A 1 558 ? 12.490 0.617 -29.943 1.00 96.75 558 GLU A O 1
ATOM 4538 N N . ARG A 1 559 ? 12.187 2.661 -29.058 1.00 97.19 559 ARG A N 1
ATOM 4539 C CA . ARG A 1 559 ? 13.246 2.505 -28.063 1.00 97.19 559 ARG A CA 1
ATOM 4540 C C . ARG A 1 559 ? 13.013 1.272 -27.197 1.00 97.19 559 ARG A C 1
ATOM 4542 O O . ARG A 1 559 ? 13.930 0.476 -27.041 1.00 97.19 559 ARG A O 1
ATOM 4549 N N . ASN A 1 560 ? 11.801 1.069 -26.691 1.00 97.94 560 ASN A N 1
ATOM 4550 C CA . ASN A 1 560 ? 11.476 -0.070 -25.841 1.00 97.94 560 ASN A CA 1
ATOM 4551 C C . ASN A 1 560 ? 11.583 -1.404 -26.597 1.00 97.94 560 ASN A C 1
ATOM 4553 O O . ASN A 1 560 ? 12.146 -2.367 -26.077 1.00 97.94 560 ASN A O 1
ATOM 4557 N N . LEU A 1 561 ? 11.150 -1.460 -27.860 1.00 97.81 561 LEU A N 1
ATOM 4558 C CA . LEU A 1 561 ? 11.335 -2.651 -28.698 1.00 97.81 561 LEU A CA 1
ATOM 4559 C C . LEU A 1 561 ? 12.813 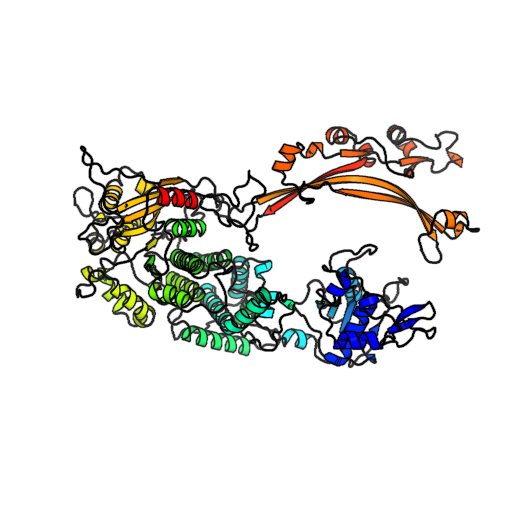-2.971 -28.989 1.00 97.81 561 LEU A C 1
ATOM 4561 O O . LEU A 1 561 ? 13.161 -4.145 -29.166 1.00 97.81 561 LEU A O 1
ATOM 4565 N N . ASN A 1 562 ? 13.690 -1.962 -28.998 1.00 97.69 562 ASN A N 1
ATOM 4566 C CA . ASN A 1 562 ? 15.139 -2.152 -29.117 1.00 97.69 562 ASN A CA 1
ATOM 4567 C C . ASN A 1 562 ? 15.776 -2.700 -27.826 1.00 97.69 562 ASN A C 1
ATOM 4569 O O . ASN A 1 562 ? 16.816 -3.351 -27.892 1.00 97.69 562 ASN A O 1
ATOM 4573 N N . PHE A 1 563 ? 15.168 -2.483 -26.656 1.00 98.19 563 PHE A N 1
ATOM 4574 C CA . PHE A 1 563 ? 15.628 -3.086 -25.395 1.00 98.19 563 PHE A CA 1
ATOM 4575 C C . PHE A 1 563 ? 15.219 -4.556 -25.236 1.00 98.19 563 PHE A C 1
ATOM 4577 O O . PHE A 1 563 ? 15.844 -5.278 -24.458 1.00 98.19 563 PHE A O 1
ATOM 4584 N N . LEU A 1 564 ? 14.182 -5.004 -25.947 1.00 97.75 564 LEU A N 1
ATOM 4585 C CA . LEU A 1 564 ? 13.720 -6.388 -25.897 1.00 97.75 564 LEU A CA 1
ATOM 4586 C C . LEU A 1 564 ? 14.555 -7.308 -26.789 1.00 97.75 564 LEU A C 1
ATOM 4588 O O . LEU A 1 564 ? 14.720 -7.064 -27.994 1.00 97.75 564 LEU A O 1
ATOM 4592 N N . LYS A 1 565 ? 14.965 -8.450 -26.229 1.00 97.31 565 LYS A N 1
ATOM 4593 C CA . LYS A 1 565 ? 15.494 -9.560 -27.030 1.00 97.31 565 LYS A CA 1
ATOM 4594 C C . LYS A 1 565 ? 14.387 -10.193 -27.894 1.00 97.31 565 LYS A C 1
ATOM 4596 O O . LYS A 1 565 ? 13.209 -10.091 -27.538 1.00 97.31 565 LYS A O 1
ATOM 4601 N N . PRO A 1 566 ? 14.718 -10.876 -29.003 1.00 97.81 566 PRO A N 1
ATOM 4602 C CA . PRO A 1 566 ? 13.786 -11.775 -29.691 1.00 97.81 566 PRO A CA 1
ATOM 4603 C C . PRO A 1 566 ? 13.081 -12.735 -28.716 1.00 97.81 566 PRO A C 1
ATOM 4605 O O . PRO A 1 566 ? 13.727 -13.353 -27.869 1.00 97.81 566 PRO A O 1
ATOM 4608 N N . GLY A 1 567 ? 11.750 -12.818 -28.791 1.00 97.69 567 GLY A N 1
ATOM 4609 C CA . GLY A 1 567 ? 10.911 -13.590 -27.863 1.00 97.69 567 GLY A CA 1
ATOM 4610 C C . GLY A 1 567 ? 10.603 -12.898 -26.529 1.00 97.69 567 GLY A C 1
ATOM 4611 O O . GLY A 1 567 ? 9.726 -13.364 -25.799 1.00 97.69 567 GLY A O 1
ATOM 4612 N N . GLY A 1 568 ? 11.276 -11.785 -26.215 1.00 98.19 568 GLY A N 1
ATOM 4613 C CA . GLY A 1 568 ? 10.973 -10.935 -25.064 1.00 98.19 568 GLY A CA 1
ATOM 4614 C C . GLY A 1 568 ? 9.617 -10.239 -25.197 1.00 98.19 568 GLY A C 1
ATOM 4615 O O . GLY A 1 568 ? 9.080 -10.092 -26.299 1.00 98.19 568 GLY A O 1
ATOM 4616 N N . ARG A 1 569 ? 9.051 -9.813 -24.067 1.00 98.38 569 ARG A N 1
ATOM 4617 C CA . ARG A 1 569 ? 7.678 -9.297 -23.975 1.00 98.38 569 ARG A CA 1
ATOM 4618 C C . ARG A 1 569 ? 7.596 -7.963 -23.250 1.00 98.38 569 ARG A C 1
ATOM 4620 O O . ARG A 1 569 ? 8.386 -7.683 -22.354 1.00 98.38 569 ARG A O 1
ATOM 4627 N N . MET A 1 570 ? 6.640 -7.135 -23.650 1.00 98.19 570 MET A N 1
ATOM 4628 C CA . MET A 1 570 ? 6.496 -5.776 -23.139 1.00 98.19 570 MET A CA 1
ATOM 4629 C C . MET A 1 570 ? 5.050 -5.424 -22.825 1.00 98.19 570 MET A C 1
ATOM 4631 O O . MET A 1 570 ? 4.157 -5.809 -23.574 1.00 98.19 570 MET A O 1
ATOM 4635 N N . ALA A 1 571 ? 4.860 -4.623 -21.775 1.00 98.44 571 ALA A N 1
ATOM 4636 C CA . ALA A 1 571 ? 3.648 -3.857 -21.513 1.00 98.44 571 ALA A CA 1
ATOM 4637 C C . ALA A 1 571 ? 3.999 -2.365 -21.511 1.00 98.44 571 ALA A C 1
ATOM 4639 O O . ALA A 1 571 ? 4.883 -1.931 -20.773 1.00 98.44 571 ALA A O 1
ATOM 4640 N N . VAL A 1 572 ? 3.332 -1.570 -22.345 1.00 97.12 572 VAL A N 1
ATOM 4641 C CA . VAL A 1 572 ? 3.574 -0.124 -22.413 1.00 97.12 572 VAL A CA 1
ATOM 4642 C C . VAL A 1 572 ? 2.265 0.645 -22.321 1.00 97.12 572 VAL A C 1
ATOM 4644 O O . VAL A 1 572 ? 1.309 0.359 -23.046 1.00 97.12 572 VAL A O 1
ATOM 4647 N N . VAL A 1 573 ? 2.216 1.617 -21.410 1.00 95.88 573 VAL A N 1
ATOM 4648 C CA . VAL A 1 573 ? 1.067 2.514 -21.249 1.00 95.88 573 VAL A CA 1
ATOM 4649 C C . VAL A 1 573 ? 1.192 3.657 -22.252 1.00 95.88 573 VAL A C 1
ATOM 4651 O O . VAL A 1 573 ? 2.207 4.347 -22.280 1.00 95.88 573 VAL A O 1
ATOM 4654 N N . LEU A 1 574 ? 0.170 3.866 -23.083 1.00 93.06 574 LEU A N 1
ATOM 4655 C CA . LEU A 1 574 ? 0.155 4.916 -24.106 1.00 93.06 574 LEU A CA 1
ATOM 4656 C C . LEU A 1 574 ? -1.229 5.578 -24.212 1.00 93.06 574 LEU A C 1
ATOM 4658 O O . LEU A 1 574 ? -2.241 4.976 -23.832 1.00 93.06 574 LEU A O 1
ATOM 4662 N N . PRO A 1 575 ? -1.323 6.802 -24.767 1.00 91.88 575 PRO A N 1
ATOM 4663 C CA . PRO A 1 575 ? -2.608 7.405 -25.107 1.00 91.88 575 PRO A CA 1
ATOM 4664 C C . PRO A 1 575 ? -3.401 6.511 -26.066 1.00 91.88 575 PRO A C 1
ATOM 4666 O O . PRO A 1 575 ? -2.870 6.059 -27.082 1.00 91.88 575 PRO A O 1
ATOM 4669 N N . GLN A 1 576 ? -4.696 6.308 -25.796 1.00 89.31 576 GLN A N 1
ATOM 4670 C CA . GLN A 1 576 ? -5.540 5.406 -26.593 1.00 89.31 576 GLN A CA 1
ATOM 4671 C C . GLN A 1 576 ? -5.568 5.795 -28.084 1.00 89.31 576 GLN A C 1
ATOM 4673 O O . GLN A 1 576 ? -5.652 4.923 -28.949 1.00 89.31 576 GLN A O 1
ATOM 4678 N N . GLY A 1 577 ? -5.422 7.096 -28.375 1.00 87.06 577 GLY A N 1
ATOM 4679 C CA . GLY A 1 577 ? -5.308 7.659 -29.724 1.00 87.06 577 GLY A CA 1
ATOM 4680 C C . GLY A 1 577 ? -4.306 6.927 -30.626 1.00 87.06 577 GLY A C 1
ATOM 4681 O O . GLY A 1 577 ? -4.581 6.697 -31.802 1.00 87.06 577 GLY A O 1
ATOM 4682 N N . ARG A 1 578 ? -3.168 6.484 -30.071 1.00 89.06 578 ARG A N 1
ATOM 4683 C CA . ARG A 1 578 ? -2.106 5.813 -30.841 1.00 89.06 578 ARG A CA 1
ATOM 4684 C C . ARG A 1 578 ? -2.564 4.498 -31.470 1.00 89.06 578 ARG A C 1
ATOM 4686 O O . ARG A 1 578 ? -2.053 4.090 -32.513 1.00 89.06 578 ARG A O 1
ATOM 4693 N N . PHE A 1 579 ? -3.566 3.856 -30.876 1.00 83.94 579 PHE A N 1
ATOM 4694 C CA . PHE A 1 579 ? -4.064 2.558 -31.321 1.00 83.94 579 PHE A CA 1
ATOM 4695 C C . PHE A 1 579 ? -5.251 2.652 -32.281 1.00 83.94 579 PHE A C 1
ATOM 4697 O O . PHE A 1 579 ? -5.494 1.701 -33.018 1.00 83.94 579 PHE A O 1
ATOM 4704 N N . ASN A 1 580 ? -5.976 3.774 -32.322 1.00 82.88 580 ASN A N 1
ATOM 4705 C CA . ASN A 1 580 ? -7.221 3.888 -33.092 1.00 82.88 580 ASN A CA 1
ATOM 4706 C C . ASN A 1 580 ? -7.222 5.012 -34.141 1.00 82.88 580 ASN A C 1
ATOM 4708 O O . ASN A 1 580 ? -7.994 4.942 -35.098 1.00 82.88 580 ASN A O 1
ATOM 4712 N N . ASN A 1 581 ? -6.348 6.015 -34.030 1.00 87.25 581 ASN A N 1
ATOM 4713 C CA . ASN A 1 581 ? -6.297 7.103 -34.999 1.00 87.25 581 ASN A CA 1
ATOM 4714 C C . ASN A 1 581 ? -5.814 6.603 -36.368 1.00 87.25 581 ASN A C 1
ATOM 4716 O O . ASN A 1 581 ? -4.833 5.857 -36.487 1.00 87.25 581 ASN A O 1
ATOM 4720 N N . SER A 1 582 ? -6.468 7.067 -37.434 1.00 85.19 582 SER A N 1
ATOM 4721 C CA . SER A 1 582 ? -6.085 6.753 -38.817 1.00 85.19 582 SER A CA 1
ATOM 4722 C C . SER A 1 582 ? -4.695 7.294 -39.171 1.00 85.19 582 SER A C 1
ATOM 4724 O O . SER A 1 582 ? -3.930 6.612 -39.850 1.00 85.19 582 SER A O 1
ATOM 4726 N N . GLY A 1 583 ? -4.339 8.475 -38.650 1.00 84.25 583 GLY A N 1
ATOM 4727 C CA . GLY A 1 583 ? -3.030 9.109 -38.848 1.00 84.25 583 GLY A CA 1
ATOM 4728 C C . GLY A 1 583 ? -1.851 8.349 -38.229 1.00 84.25 583 GLY A C 1
ATOM 4729 O O . GLY A 1 583 ? -0.727 8.505 -38.693 1.00 84.25 583 GLY A O 1
ATOM 4730 N N . ASP A 1 584 ? -2.109 7.478 -37.251 1.00 89.06 584 ASP A N 1
ATOM 4731 C CA . ASP A 1 584 ? -1.087 6.717 -36.520 1.00 89.06 584 ASP A CA 1
ATOM 4732 C C . ASP A 1 584 ? -0.867 5.298 -37.101 1.00 89.06 584 ASP A C 1
ATOM 4734 O O . ASP A 1 584 ? -0.256 4.445 -36.459 1.00 89.06 584 ASP A O 1
ATOM 4738 N N . LYS A 1 585 ? -1.339 5.012 -38.330 1.00 91.25 585 LYS A N 1
ATOM 4739 C CA . LYS A 1 585 ? -1.193 3.685 -38.973 1.00 91.25 585 LYS A CA 1
ATOM 4740 C C . LYS A 1 585 ? 0.259 3.190 -38.997 1.00 91.25 585 LYS A C 1
ATOM 4742 O O . LYS A 1 585 ? 0.495 2.031 -38.677 1.00 91.25 585 LYS A O 1
ATOM 4747 N N . LEU A 1 586 ? 1.212 4.075 -39.303 1.00 91.69 586 LEU A N 1
ATOM 4748 C CA . LEU A 1 586 ? 2.644 3.749 -39.362 1.00 91.69 586 LEU A CA 1
ATOM 4749 C C . LEU A 1 586 ? 3.154 3.115 -38.059 1.00 91.69 586 LEU A C 1
ATOM 4751 O O . LEU A 1 586 ? 3.981 2.212 -38.101 1.00 91.69 586 LEU A O 1
ATOM 4755 N N . ILE A 1 587 ? 2.642 3.562 -36.910 1.00 92.88 587 ILE A N 1
ATOM 4756 C CA . ILE A 1 587 ? 3.029 3.035 -35.598 1.00 92.88 587 ILE A CA 1
ATOM 4757 C C . ILE A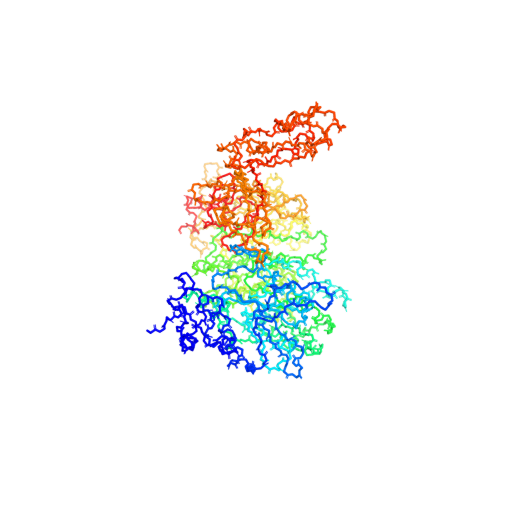 1 587 ? 2.557 1.585 -35.454 1.00 92.88 587 ILE A C 1
ATOM 4759 O O . ILE A 1 587 ? 3.315 0.723 -35.017 1.00 92.88 587 ILE A O 1
ATOM 4763 N N . ARG A 1 588 ? 1.310 1.303 -35.851 1.00 92.38 588 ARG A N 1
ATOM 4764 C CA . ARG A 1 588 ? 0.739 -0.050 -35.789 1.00 92.38 588 ARG A CA 1
ATOM 4765 C C . ARG A 1 588 ? 1.446 -1.007 -36.741 1.00 92.38 588 ARG A C 1
ATOM 4767 O O . ARG A 1 588 ? 1.752 -2.121 -36.331 1.00 92.38 588 ARG A O 1
ATOM 4774 N N . ASP A 1 589 ? 1.748 -0.553 -37.957 1.00 92.00 589 ASP A N 1
ATOM 4775 C CA . ASP A 1 589 ? 2.520 -1.330 -38.932 1.00 92.00 589 ASP A CA 1
ATOM 4776 C C . ASP A 1 589 ? 3.915 -1.660 -38.368 1.00 92.00 589 ASP A C 1
ATOM 4778 O O . ASP A 1 589 ? 4.308 -2.823 -38.320 1.00 92.00 589 ASP A O 1
ATOM 4782 N N . TYR A 1 590 ? 4.615 -0.654 -37.827 1.00 94.94 590 TYR A N 1
ATOM 4783 C CA . TYR A 1 590 ? 5.942 -0.817 -37.227 1.00 94.94 590 TYR A CA 1
ATOM 4784 C C . TYR A 1 590 ? 5.964 -1.865 -36.104 1.00 94.94 590 TYR A C 1
ATOM 4786 O O . TYR A 1 590 ? 6.893 -2.677 -36.036 1.00 94.94 590 TYR A O 1
ATOM 4794 N N . ILE A 1 591 ? 4.945 -1.853 -35.232 1.00 95.38 591 ILE A N 1
ATOM 4795 C CA . ILE A 1 591 ? 4.788 -2.824 -34.141 1.00 95.38 591 ILE A CA 1
ATOM 4796 C C . ILE A 1 591 ? 4.487 -4.218 -34.701 1.00 95.38 591 ILE A C 1
ATOM 4798 O O . ILE A 1 591 ? 5.186 -5.164 -34.346 1.00 95.38 591 ILE A O 1
ATOM 4802 N N . ALA A 1 592 ? 3.486 -4.358 -35.577 1.00 92.62 592 ALA A N 1
ATOM 4803 C CA . ALA A 1 592 ? 3.038 -5.655 -36.096 1.00 92.62 592 ALA A CA 1
ATOM 4804 C C . ALA A 1 592 ? 4.123 -6.381 -36.913 1.00 92.62 592 ALA A C 1
ATOM 4806 O O . ALA A 1 592 ? 4.238 -7.607 -36.858 1.00 92.62 592 ALA A O 1
ATOM 4807 N N . GLU A 1 593 ? 4.976 -5.632 -37.616 1.00 93.19 593 GLU A N 1
ATOM 4808 C CA . GLU A 1 593 ? 6.140 -6.177 -38.324 1.00 93.19 593 GLU A CA 1
ATOM 4809 C C . GLU A 1 593 ? 7.152 -6.857 -37.390 1.00 93.19 593 GLU A C 1
ATOM 4811 O O . GLU A 1 593 ? 7.834 -7.798 -37.801 1.00 93.19 593 GLU A O 1
ATOM 4816 N N . ARG A 1 594 ? 7.270 -6.379 -36.144 1.00 95.50 594 ARG A N 1
ATOM 4817 C CA . ARG A 1 594 ? 8.328 -6.762 -35.190 1.00 95.50 594 ARG A CA 1
ATOM 4818 C C . ARG A 1 594 ? 7.822 -7.618 -34.038 1.00 95.50 594 ARG A C 1
ATOM 4820 O O . ARG A 1 594 ? 8.618 -8.315 -33.405 1.00 95.50 594 ARG A O 1
ATOM 4827 N N . CYS A 1 595 ? 6.534 -7.552 -33.729 1.00 96.75 595 CYS A N 1
ATOM 4828 C CA . CYS A 1 595 ? 5.962 -8.207 -32.566 1.00 96.75 595 CYS A CA 1
ATOM 4829 C C . CYS A 1 595 ? 4.575 -8.789 -32.827 1.00 96.75 595 CYS A C 1
ATOM 4831 O O . CYS A 1 595 ? 3.763 -8.221 -33.560 1.00 96.75 595 CYS A O 1
ATOM 4833 N N . ARG A 1 596 ? 4.280 -9.870 -32.103 1.00 97.06 596 ARG A N 1
ATOM 4834 C CA . ARG A 1 596 ? 2.922 -10.323 -31.827 1.00 97.06 596 ARG A CA 1
ATOM 4835 C C . ARG A 1 596 ? 2.259 -9.328 -30.896 1.00 97.06 596 ARG A C 1
ATOM 4837 O O . ARG A 1 596 ? 2.785 -9.069 -29.812 1.00 97.06 596 ARG A O 1
ATOM 4844 N N . ILE A 1 597 ? 1.094 -8.815 -31.270 1.00 97.06 597 ILE A N 1
ATOM 4845 C CA . ILE A 1 597 ? 0.234 -8.095 -30.330 1.00 97.06 597 ILE A CA 1
ATOM 4846 C C . ILE A 1 597 ? -0.474 -9.137 -29.462 1.00 97.06 597 ILE A C 1
ATOM 4848 O O . ILE A 1 597 ? -1.221 -9.968 -29.964 1.00 97.06 597 ILE A O 1
ATOM 4852 N N . LEU A 1 598 ? -0.204 -9.125 -28.159 1.00 97.88 598 LEU A N 1
ATOM 4853 C CA . LEU A 1 598 ? -0.803 -10.066 -27.213 1.00 97.88 598 LEU A CA 1
ATOM 4854 C C . LEU A 1 598 ? -2.153 -9.550 -26.723 1.00 97.88 598 LEU A C 1
ATOM 4856 O O . LEU A 1 598 ? -3.139 -10.284 -26.725 1.00 97.88 598 LEU A O 1
ATOM 4860 N N . ALA A 1 599 ? -2.181 -8.283 -26.305 1.00 98.12 599 ALA A N 1
ATOM 4861 C CA . ALA A 1 599 ? -3.375 -7.654 -25.773 1.00 98.12 599 ALA A CA 1
ATOM 4862 C C . ALA A 1 599 ? -3.380 -6.130 -25.934 1.00 98.12 599 ALA A C 1
ATOM 4864 O O . ALA A 1 599 ? -2.328 -5.486 -25.942 1.00 98.12 599 ALA A O 1
ATOM 4865 N N . VAL A 1 600 ? -4.581 -5.554 -25.986 1.00 97.38 600 VAL A N 1
ATOM 4866 C CA . VAL A 1 600 ? -4.819 -4.114 -25.823 1.00 97.38 600 VAL A CA 1
ATOM 4867 C C . VAL A 1 600 ? -5.886 -3.925 -24.750 1.00 97.38 600 VAL A C 1
ATOM 4869 O O . VAL A 1 600 ? -7.045 -4.297 -24.946 1.00 97.38 600 VAL A O 1
ATOM 4872 N N . VAL A 1 601 ? -5.495 -3.336 -23.618 1.00 97.88 601 VAL A N 1
ATOM 4873 C CA . VAL A 1 601 ? -6.394 -3.092 -22.482 1.00 97.88 601 VAL A CA 1
ATOM 4874 C C . VAL A 1 601 ? -6.677 -1.599 -22.361 1.00 97.88 601 VAL A C 1
ATOM 4876 O O . VAL A 1 601 ? -5.792 -0.815 -22.024 1.00 97.88 601 VAL A O 1
ATOM 4879 N N . GLY A 1 602 ? -7.912 -1.191 -22.650 1.00 97.00 602 GLY A N 1
ATOM 4880 C CA . GLY A 1 602 ? -8.369 0.186 -22.467 1.00 97.00 602 GLY A CA 1
ATOM 4881 C C . GLY A 1 602 ? -8.591 0.513 -20.992 1.00 97.00 602 GLY A C 1
ATOM 4882 O O . GLY A 1 602 ? -9.320 -0.201 -20.312 1.00 97.00 602 GLY A O 1
ATOM 4883 N N . LEU A 1 603 ? -8.001 1.601 -20.498 1.00 96.00 603 LEU A N 1
ATOM 4884 C CA . LEU A 1 603 ? -8.157 2.037 -19.110 1.00 96.00 603 LEU A CA 1
ATOM 4885 C C . LEU A 1 603 ? -9.321 3.031 -18.968 1.00 96.00 603 LEU A C 1
ATOM 4887 O O . LEU A 1 603 ? -9.656 3.768 -19.906 1.00 96.00 603 LEU A O 1
ATOM 4891 N N . HIS A 1 604 ? -9.934 3.072 -17.783 1.00 95.06 604 HIS A N 1
ATOM 4892 C CA . HIS A 1 604 ? -10.982 4.042 -17.475 1.00 95.06 604 HIS A CA 1
ATOM 4893 C C . HIS A 1 604 ? -10.414 5.479 -17.486 1.00 95.06 604 HIS A C 1
ATOM 4895 O O . HIS A 1 604 ? -9.280 5.724 -17.072 1.00 95.06 604 HIS A O 1
ATOM 4901 N N . GLY A 1 605 ? -11.202 6.468 -17.927 1.00 92.44 605 GLY A N 1
ATOM 4902 C CA . GLY A 1 605 ? -10.728 7.851 -18.131 1.00 92.44 605 GLY A CA 1
ATOM 4903 C C . GLY A 1 605 ? -10.272 8.589 -16.861 1.00 92.44 605 GLY A C 1
ATOM 4904 O O . GLY A 1 605 ? -9.614 9.622 -16.953 1.00 92.44 605 GLY A O 1
ATOM 4905 N N . ASN A 1 606 ? -10.596 8.056 -15.680 1.00 92.50 606 ASN A N 1
ATOM 4906 C CA . ASN A 1 606 ? -10.204 8.633 -14.390 1.00 92.50 606 ASN A CA 1
ATOM 4907 C C . ASN A 1 606 ? -8.907 8.047 -13.811 1.00 92.50 606 ASN A C 1
ATOM 4909 O O . ASN A 1 606 ? -8.420 8.562 -12.811 1.00 92.50 606 ASN A O 1
ATOM 4913 N N . VAL A 1 607 ? -8.323 7.005 -14.417 1.00 90.88 607 VAL A N 1
ATOM 4914 C CA . VAL A 1 607 ? -7.158 6.288 -13.856 1.00 90.88 607 VAL A CA 1
ATOM 4915 C C . VAL A 1 607 ? -5.990 7.237 -13.540 1.00 90.88 607 VAL A C 1
ATOM 4917 O O . VAL A 1 607 ? -5.416 7.187 -12.450 1.00 90.88 607 VAL A O 1
ATOM 4920 N N . PHE A 1 608 ? -5.699 8.174 -14.446 1.00 87.94 608 PHE A N 1
ATOM 4921 C CA . PHE A 1 608 ? -4.603 9.142 -14.309 1.00 87.94 608 PHE A CA 1
ATOM 4922 C C . PHE A 1 608 ? -5.030 10.513 -13.754 1.00 87.94 608 PHE A C 1
ATOM 4924 O O . PHE A 1 608 ? -4.233 11.453 -13.752 1.00 87.94 608 PHE A O 1
ATOM 4931 N N . LYS A 1 609 ? -6.263 10.654 -13.245 1.00 86.00 609 LYS A N 1
ATOM 4932 C CA . LYS A 1 609 ? -6.684 11.873 -12.538 1.00 86.00 609 LYS A CA 1
ATOM 4933 C C . LYS A 1 609 ? -6.012 11.978 -11.156 1.00 86.00 609 LYS A C 1
ATOM 4935 O O . LYS A 1 609 ? -5.682 10.942 -10.571 1.00 86.00 609 LYS A O 1
ATOM 4940 N N . PRO A 1 610 ? -5.802 13.201 -10.634 1.00 76.94 610 PRO A N 1
ATOM 4941 C CA . PRO A 1 610 ? -6.155 14.498 -11.234 1.00 76.94 610 PRO A CA 1
ATOM 4942 C C . PRO A 1 610 ? -5.187 14.973 -12.332 1.00 76.94 610 PRO A C 1
ATOM 4944 O O . PRO A 1 610 ? -5.445 15.985 -12.974 1.00 76.94 610 PRO A O 1
ATOM 4947 N N . HIS A 1 611 ? -4.090 14.254 -12.582 1.00 77.19 611 HIS A N 1
ATOM 4948 C CA . HIS A 1 611 ? -3.011 14.748 -13.436 1.00 77.19 611 HIS A CA 1
ATOM 4949 C C . HIS A 1 611 ? -3.368 14.862 -14.926 1.00 77.19 611 HIS A C 1
ATOM 4951 O O . HIS A 1 611 ? -2.908 15.780 -15.607 1.00 77.19 611 HIS A O 1
ATOM 4957 N N . THR A 1 612 ? -4.162 13.928 -15.460 1.00 81.19 612 THR A N 1
ATOM 4958 C CA . THR A 1 612 ? -4.693 14.014 -16.827 1.00 81.19 612 THR A CA 1
ATOM 4959 C C . THR A 1 612 ? -6.004 13.246 -16.982 1.00 81.19 612 THR A C 1
ATOM 4961 O O . THR A 1 612 ? -6.203 12.195 -16.378 1.00 81.19 612 THR A O 1
ATOM 4964 N N . GLY A 1 613 ? -6.900 13.768 -17.826 1.00 80.75 613 GLY A N 1
ATOM 4965 C CA . GLY A 1 613 ? -8.116 13.078 -18.280 1.00 80.75 613 GLY A CA 1
ATOM 4966 C C . GLY A 1 613 ? -7.939 12.337 -19.610 1.00 80.75 613 GLY A C 1
ATOM 4967 O O . GLY A 1 613 ? -8.924 11.899 -20.204 1.00 80.75 613 GLY A O 1
ATOM 4968 N N . THR A 1 614 ? -6.707 12.246 -20.125 1.00 85.44 614 THR A N 1
ATOM 4969 C CA . THR A 1 614 ? -6.418 11.536 -21.379 1.00 85.44 614 THR A CA 1
ATOM 4970 C C . THR A 1 614 ? -6.734 10.057 -21.209 1.00 85.44 614 THR A C 1
ATOM 4972 O O . THR A 1 614 ? -6.187 9.402 -20.324 1.00 85.44 614 THR A O 1
ATOM 4975 N N . LYS A 1 615 ? -7.592 9.511 -22.076 1.00 89.69 615 LYS A N 1
ATOM 4976 C CA . LYS A 1 615 ? -7.884 8.078 -22.070 1.00 89.69 615 LYS A CA 1
ATOM 4977 C C . LYS A 1 615 ? -6.666 7.302 -22.570 1.00 89.69 615 LYS A C 1
ATOM 4979 O O . LYS A 1 615 ? -6.130 7.589 -23.643 1.00 89.69 615 LYS A O 1
ATOM 4984 N N . THR A 1 616 ? -6.229 6.329 -21.788 1.00 93.25 616 THR A N 1
ATOM 4985 C CA . THR A 1 616 ? -5.012 5.548 -22.023 1.00 93.25 616 THR A CA 1
ATOM 4986 C C . THR A 1 616 ? -5.343 4.083 -22.261 1.00 93.25 616 THR A C 1
ATOM 4988 O O . THR A 1 616 ? -6.452 3.604 -22.009 1.00 93.25 616 THR A O 1
ATOM 4991 N N . SER A 1 617 ? -4.390 3.352 -22.819 1.00 95.62 617 SER A N 1
ATOM 4992 C CA . SER A 1 617 ? -4.469 1.903 -22.956 1.00 95.62 617 SER A CA 1
ATOM 4993 C C . SER A 1 617 ? -3.098 1.294 -22.705 1.00 95.62 617 SER A C 1
ATOM 4995 O O . SER A 1 617 ? -2.075 1.945 -22.924 1.00 95.62 617 SER A O 1
ATOM 4997 N N . VAL A 1 618 ? -3.087 0.047 -22.249 1.00 97.69 618 VAL A N 1
ATOM 4998 C CA . VAL A 1 618 ? -1.867 -0.747 -22.117 1.00 97.69 618 VAL A CA 1
ATOM 4999 C C . VAL A 1 618 ? -1.765 -1.675 -23.318 1.00 97.69 618 VAL A C 1
ATOM 5001 O O . VAL A 1 618 ? -2.680 -2.459 -23.581 1.00 97.69 618 VAL A O 1
ATOM 5004 N N . LEU A 1 619 ? -0.660 -1.570 -24.054 1.00 97.75 619 LEU A N 1
ATOM 5005 C CA . LEU A 1 619 ? -0.321 -2.475 -25.146 1.00 97.75 619 LEU A CA 1
ATOM 5006 C C . LEU A 1 619 ? 0.612 -3.565 -24.625 1.00 97.75 619 LEU A C 1
ATOM 5008 O O . LEU A 1 619 ? 1.693 -3.256 -24.124 1.00 97.75 619 LEU A O 1
ATOM 5012 N N . PHE A 1 620 ? 0.224 -4.820 -24.833 1.00 98.56 620 PHE A N 1
ATOM 5013 C CA . PHE A 1 620 ? 1.045 -5.992 -24.563 1.00 98.56 620 PHE A CA 1
ATOM 5014 C C . PHE A 1 620 ? 1.545 -6.592 -25.873 1.00 98.56 620 PHE A C 1
ATOM 5016 O O . PHE A 1 620 ? 0.747 -6.875 -26.770 1.00 98.56 620 PHE A O 1
ATOM 5023 N N . VAL A 1 621 ? 2.851 -6.822 -25.982 1.00 98.31 621 VAL A N 1
ATOM 5024 C CA . VAL A 1 621 ? 3.470 -7.427 -27.170 1.00 98.31 621 VAL A CA 1
ATOM 5025 C C . VAL A 1 621 ? 4.532 -8.456 -26.808 1.00 98.31 621 VAL A C 1
ATOM 5027 O O . VAL A 1 621 ? 5.134 -8.384 -25.738 1.00 98.31 621 VAL A O 1
ATOM 5030 N N . GLN A 1 622 ? 4.810 -9.374 -27.732 1.00 98.19 622 GLN A N 1
ATOM 5031 C CA . GLN A 1 622 ? 5.967 -10.267 -27.689 1.00 98.19 622 GLN A CA 1
ATOM 5032 C C . GLN A 1 622 ? 6.728 -10.185 -29.010 1.00 98.19 622 GLN A C 1
ATOM 5034 O O . GLN A 1 622 ? 6.134 -10.309 -30.079 1.00 98.19 622 GLN A O 1
ATOM 5039 N N . LYS A 1 623 ? 8.042 -9.962 -28.953 1.00 97.81 623 LYS A N 1
ATOM 5040 C CA . LYS A 1 623 ? 8.880 -9.826 -30.148 1.00 97.81 623 LYS A CA 1
ATOM 5041 C C . LYS A 1 623 ? 8.927 -11.146 -30.913 1.00 97.81 623 LYS A C 1
ATOM 5043 O O . LYS A 1 623 ? 9.117 -12.194 -30.295 1.00 97.81 623 LYS A O 1
ATOM 5048 N N . TRP A 1 624 ? 8.766 -11.081 -32.234 1.00 96.88 624 TRP A N 1
ATOM 5049 C CA . TRP A 1 624 ? 8.841 -12.268 -33.082 1.00 96.88 624 TRP A CA 1
ATOM 5050 C C . TRP A 1 624 ? 10.211 -12.945 -32.951 1.00 96.88 624 TRP A C 1
ATOM 5052 O O . TRP A 1 624 ? 11.231 -12.282 -32.736 1.00 96.88 624 TRP A O 1
ATOM 5062 N N . THR A 1 625 ? 10.223 -14.265 -33.089 1.00 96.62 625 THR A N 1
ATOM 5063 C CA . THR A 1 625 ? 11.432 -15.082 -33.191 1.00 96.62 625 THR A CA 1
ATOM 5064 C C . THR A 1 625 ? 11.482 -15.791 -34.534 1.00 96.62 625 THR A C 1
ATOM 5066 O O . THR A 1 625 ? 10.457 -16.077 -35.150 1.00 96.62 625 THR A O 1
ATOM 5069 N N . ASP A 1 626 ? 12.696 -16.085 -34.974 1.00 92.25 626 ASP A N 1
ATOM 5070 C CA . ASP A 1 626 ? 12.979 -16.975 -36.091 1.00 92.25 626 ASP A CA 1
ATOM 5071 C C . ASP A 1 626 ? 14.195 -17.846 -35.744 1.00 92.25 626 ASP A C 1
ATOM 5073 O O . ASP A 1 626 ? 14.882 -17.603 -34.747 1.00 92.25 626 ASP A O 1
ATOM 5077 N N . ASP A 1 627 ? 14.475 -18.864 -36.555 1.00 90.19 627 ASP A N 1
ATOM 5078 C CA . ASP A 1 627 ? 15.561 -19.813 -36.279 1.00 90.19 627 ASP A CA 1
ATOM 5079 C C . ASP A 1 627 ? 16.965 -19.174 -36.335 1.00 90.19 627 ASP A C 1
ATOM 5081 O O . ASP A 1 627 ? 17.929 -19.745 -35.825 1.00 90.19 627 ASP A O 1
ATOM 5085 N N . ASN A 1 628 ? 17.097 -17.975 -36.912 1.00 91.06 628 ASN A N 1
ATOM 5086 C CA . ASN A 1 628 ? 18.362 -17.257 -37.078 1.00 91.06 628 ASN A CA 1
ATOM 5087 C C . ASN A 1 628 ? 18.555 -16.127 -36.053 1.00 91.06 628 ASN A C 1
ATOM 5089 O O . ASN A 1 628 ? 19.614 -15.496 -36.033 1.00 91.06 628 ASN A O 1
ATOM 5093 N N . CYS A 1 629 ? 17.575 -15.866 -35.183 1.00 89.25 629 CYS A N 1
ATOM 5094 C CA . CYS A 1 629 ? 17.612 -14.724 -34.269 1.00 89.25 629 CYS A CA 1
ATOM 5095 C C . CYS A 1 629 ? 18.587 -14.897 -33.088 1.00 89.25 629 CYS A C 1
ATOM 5097 O O . CYS A 1 629 ? 18.829 -13.943 -32.351 1.00 89.25 629 CYS A O 1
ATOM 5099 N N . GLY A 1 630 ? 19.158 -16.095 -32.902 1.00 91.31 630 GLY A N 1
ATOM 5100 C CA . GLY A 1 630 ? 20.103 -16.404 -31.821 1.00 91.31 630 GLY A CA 1
ATOM 5101 C C . GLY A 1 630 ? 19.450 -16.694 -30.463 1.00 91.31 630 GLY A C 1
ATOM 5102 O O . GLY A 1 630 ? 20.156 -16.823 -29.464 1.00 91.31 630 GLY A O 1
ATOM 5103 N N . PHE A 1 631 ? 18.121 -16.822 -30.421 1.00 94.00 631 PHE A N 1
ATOM 5104 C CA . PHE A 1 631 ? 17.331 -17.132 -29.226 1.00 94.00 631 PHE A CA 1
ATOM 5105 C C . PHE A 1 631 ? 16.355 -18.287 -29.500 1.00 94.00 631 PHE A C 1
ATOM 5107 O O . PHE A 1 631 ? 16.076 -18.584 -30.662 1.00 94.00 631 PHE A O 1
ATOM 5114 N N . PRO A 1 632 ? 15.821 -18.951 -28.455 1.00 93.44 632 PRO A N 1
ATOM 5115 C CA . PRO A 1 632 ? 14.783 -19.965 -28.625 1.00 93.44 632 PRO A CA 1
ATOM 5116 C C . PRO A 1 632 ? 13.583 -19.433 -29.420 1.00 93.44 632 PRO A C 1
ATOM 5118 O O . PRO A 1 632 ? 13.083 -18.346 -29.131 1.00 93.44 632 PRO A O 1
ATOM 5121 N N . ASN A 1 633 ? 13.101 -20.214 -30.391 1.00 94.38 633 ASN A N 1
ATOM 5122 C CA . ASN A 1 633 ? 11.985 -19.840 -31.261 1.00 94.38 633 ASN A CA 1
ATOM 5123 C C . ASN A 1 633 ? 10.624 -20.008 -30.549 1.00 94.38 633 ASN A C 1
ATOM 5125 O O . ASN A 1 633 ? 9.857 -20.922 -30.837 1.00 94.38 633 ASN A O 1
ATOM 5129 N N . ILE A 1 634 ? 10.367 -19.155 -29.553 1.00 94.62 634 ILE A N 1
ATOM 5130 C CA . ILE A 1 634 ? 9.205 -19.231 -28.647 1.00 94.62 634 ILE A CA 1
ATOM 5131 C C . ILE A 1 634 ? 8.004 -18.381 -29.088 1.00 94.62 634 ILE A C 1
ATOM 5133 O O . ILE A 1 634 ? 6.931 -18.500 -28.505 1.00 94.62 634 ILE A O 1
ATOM 5137 N N . CYS A 1 635 ? 8.172 -17.513 -30.088 1.00 95.69 635 CYS A N 1
ATOM 5138 C CA . CYS A 1 635 ? 7.110 -16.690 -30.669 1.00 95.69 635 CYS A CA 1
ATOM 5139 C C . CYS A 1 635 ? 7.339 -16.526 -32.186 1.00 95.69 635 CYS A C 1
ATOM 5141 O O . CYS A 1 635 ? 7.673 -15.428 -32.643 1.00 95.69 635 CYS A O 1
ATOM 5143 N N . PRO A 1 636 ? 7.235 -17.606 -32.982 1.00 94.56 636 PRO A N 1
ATOM 5144 C CA . PRO A 1 636 ? 7.415 -17.523 -34.426 1.00 94.56 636 PRO A CA 1
ATOM 5145 C C . PRO A 1 636 ? 6.351 -16.628 -35.066 1.00 94.56 636 PRO A C 1
ATOM 5147 O O . PRO A 1 636 ? 5.180 -16.663 -34.680 1.00 94.56 636 PRO A O 1
ATOM 5150 N N . ARG A 1 637 ? 6.748 -15.842 -36.073 1.00 93.00 637 ARG A N 1
ATOM 5151 C CA . ARG A 1 637 ? 5.798 -15.057 -36.872 1.00 93.00 637 ARG A CA 1
ATOM 5152 C C . ARG A 1 637 ? 4.927 -16.004 -37.718 1.00 93.00 637 ARG A C 1
ATOM 5154 O O . ARG A 1 637 ? 5.495 -16.831 -38.433 1.00 93.00 637 ARG A O 1
ATOM 5161 N N . PRO A 1 638 ? 3.583 -15.895 -37.669 1.00 91.38 638 PRO A N 1
ATOM 5162 C CA . PRO A 1 638 ? 2.701 -16.685 -38.522 1.00 91.38 638 PRO A CA 1
ATOM 5163 C C . PRO A 1 638 ? 2.994 -16.469 -40.007 1.00 91.38 638 PRO A C 1
ATOM 5165 O O . PRO A 1 638 ? 3.411 -15.382 -40.416 1.00 91.38 638 PRO A O 1
ATOM 5168 N N . ALA A 1 639 ? 2.743 -17.505 -40.809 1.00 89.75 639 ALA A N 1
ATOM 5169 C CA . ALA A 1 639 ? 2.773 -17.378 -42.258 1.00 89.75 639 ALA A CA 1
ATOM 5170 C C . ALA A 1 639 ? 1.675 -16.414 -42.728 1.00 89.75 639 ALA A C 1
ATOM 5172 O O . ALA A 1 639 ? 0.596 -16.349 -42.137 1.00 89.75 639 ALA A O 1
ATOM 5173 N N . GLU A 1 640 ? 1.967 -15.672 -43.791 1.00 90.25 640 GLU A N 1
ATOM 5174 C CA . GLU A 1 640 ? 0.975 -14.838 -44.462 1.00 90.25 640 GLU A CA 1
ATOM 5175 C C . GLU A 1 640 ? -0.049 -15.719 -45.192 1.00 90.25 640 GLU A C 1
ATOM 5177 O O . GLU A 1 640 ? 0.298 -16.756 -45.764 1.00 90.25 640 GLU A O 1
ATOM 5182 N N . ASP A 1 641 ? -1.314 -15.308 -45.155 1.00 87.88 641 ASP A N 1
ATOM 5183 C CA . ASP A 1 641 ? -2.383 -15.899 -45.948 1.00 87.88 641 ASP A CA 1
ATOM 5184 C C . ASP A 1 641 ? -2.246 -15.539 -47.441 1.00 87.88 641 ASP A C 1
ATOM 5186 O O . ASP A 1 641 ? -1.338 -14.820 -47.866 1.00 87.88 641 ASP A O 1
ATOM 5190 N N . GLU A 1 642 ? -3.176 -16.026 -48.265 1.00 86.38 642 GLU A N 1
ATOM 5191 C CA . GLU A 1 642 ? -3.194 -15.777 -49.716 1.00 86.38 642 GLU A CA 1
ATOM 5192 C C . GLU A 1 642 ? -3.274 -14.279 -50.086 1.00 86.38 642 GLU A C 1
ATOM 5194 O O . GLU A 1 642 ? -2.955 -13.905 -51.215 1.00 86.38 642 GLU A O 1
ATOM 5199 N N . ASN A 1 643 ? -3.663 -13.417 -49.139 1.00 81.94 643 ASN A N 1
ATOM 5200 C CA . ASN A 1 643 ? -3.766 -11.969 -49.296 1.00 81.94 643 ASN A CA 1
ATOM 5201 C C . ASN A 1 643 ? -2.575 -11.211 -48.682 1.00 81.94 643 ASN A C 1
ATOM 5203 O O . ASN A 1 643 ? -2.606 -9.978 -48.634 1.00 81.94 643 ASN A O 1
ATOM 5207 N N . GLY A 1 644 ? -1.540 -11.907 -48.198 1.00 79.31 644 GLY A N 1
ATOM 5208 C CA . GLY A 1 644 ? -0.395 -11.289 -47.524 1.00 79.31 644 GLY A CA 1
ATOM 5209 C C . GLY A 1 644 ? -0.682 -10.859 -46.079 1.00 79.31 644 GLY A C 1
ATOM 5210 O O . GLY A 1 644 ? 0.056 -10.049 -45.521 1.00 79.31 644 GLY A O 1
ATOM 5211 N N . SER A 1 645 ? -1.776 -11.334 -45.475 1.00 82.31 645 SER A N 1
ATOM 5212 C CA . SER A 1 645 ? -2.178 -10.982 -44.109 1.00 82.31 645 SER A CA 1
ATOM 5213 C C . SER A 1 645 ? -1.713 -12.043 -43.119 1.00 82.31 645 SER A C 1
ATOM 5215 O O . SER A 1 645 ? -1.850 -13.236 -43.359 1.00 82.31 645 SER A O 1
ATOM 5217 N N . ILE A 1 646 ? -1.179 -11.614 -41.977 1.00 87.00 646 ILE A N 1
ATOM 5218 C CA . ILE A 1 646 ? -0.905 -12.510 -40.849 1.00 87.00 646 ILE A CA 1
ATOM 5219 C C . ILE A 1 646 ? -2.115 -12.522 -39.920 1.00 87.00 646 ILE A C 1
ATOM 5221 O O . ILE A 1 646 ? -2.585 -11.459 -39.513 1.00 87.00 646 ILE A O 1
ATOM 5225 N N . ASP A 1 647 ? -2.598 -13.712 -39.575 1.00 89.00 647 ASP A N 1
ATOM 5226 C CA . ASP A 1 647 ? -3.705 -13.879 -38.634 1.00 89.00 647 ASP A CA 1
ATOM 5227 C C . ASP A 1 647 ? -3.226 -14.564 -37.353 1.00 89.00 647 ASP A C 1
ATOM 5229 O O . ASP A 1 647 ? -2.497 -15.559 -37.379 1.00 89.00 647 ASP A O 1
ATOM 5233 N N . TYR A 1 648 ? -3.602 -13.984 -36.219 1.00 92.88 648 TYR A N 1
ATOM 5234 C CA . TYR A 1 648 ? -3.377 -14.530 -34.888 1.00 92.88 648 TYR A CA 1
ATOM 5235 C C . TYR A 1 648 ? -4.327 -13.857 -33.891 1.00 92.88 648 TYR A C 1
ATOM 5237 O O . TYR A 1 648 ? -4.658 -12.677 -34.037 1.00 92.88 648 TYR A O 1
ATOM 5245 N N . PRO A 1 649 ? -4.748 -14.566 -32.833 1.00 94.81 649 PRO A N 1
ATOM 5246 C CA . PRO A 1 649 ? -5.677 -14.004 -31.868 1.00 94.81 649 PRO A CA 1
ATOM 5247 C C . PRO A 1 649 ? -5.008 -12.942 -30.990 1.00 94.81 649 PRO A C 1
ATOM 5249 O O . PRO A 1 649 ? -3.870 -13.110 -30.537 1.00 94.81 649 PRO A O 1
ATOM 5252 N N . ILE A 1 650 ? -5.761 -11.870 -30.729 1.00 95.94 650 ILE A N 1
ATOM 5253 C CA . ILE A 1 650 ? -5.390 -10.735 -29.876 1.00 95.94 650 ILE A CA 1
ATOM 5254 C C . ILE A 1 650 ? -6.450 -10.583 -28.784 1.00 95.94 650 ILE A C 1
ATOM 5256 O O . ILE A 1 650 ? -7.647 -10.562 -29.074 1.00 95.94 650 ILE A O 1
ATOM 5260 N N . PHE A 1 651 ? -6.017 -10.425 -27.535 1.00 98.12 651 PHE A N 1
ATOM 5261 C CA . PHE A 1 651 ? -6.918 -10.192 -26.412 1.00 98.12 651 PHE A CA 1
ATOM 5262 C C . PHE A 1 651 ? -7.280 -8.702 -26.285 1.00 98.12 651 PHE A C 1
ATOM 5264 O O . PHE A 1 651 ? -6.421 -7.850 -26.056 1.00 98.12 651 PHE A O 1
ATOM 5271 N N . PHE A 1 652 ? -8.562 -8.363 -26.409 1.00 96.88 652 PHE A N 1
ATOM 5272 C CA . PHE A 1 652 ? -9.057 -7.000 -26.206 1.00 96.88 652 PHE A CA 1
ATOM 5273 C C . PHE A 1 652 ? -9.905 -6.928 -24.941 1.00 96.88 652 PHE A C 1
ATOM 5275 O O . PHE A 1 652 ? -10.847 -7.698 -24.782 1.00 96.88 652 PHE A O 1
ATOM 5282 N N . ALA A 1 653 ? -9.605 -5.960 -24.076 1.00 97.19 653 ALA A N 1
ATOM 5283 C CA . ALA A 1 653 ? -10.390 -5.694 -22.876 1.00 97.19 653 ALA A CA 1
ATOM 5284 C C . ALA A 1 653 ? -10.497 -4.191 -22.607 1.00 97.19 653 ALA A C 1
ATOM 5286 O O . ALA A 1 653 ? -9.738 -3.375 -23.135 1.00 97.19 653 ALA A O 1
ATOM 5287 N N . THR A 1 654 ? -11.468 -3.795 -21.792 1.00 96.31 654 THR A N 1
ATOM 5288 C CA . THR A 1 654 ? -11.615 -2.415 -21.323 1.00 96.31 654 THR A CA 1
ATOM 5289 C C . THR A 1 654 ? -12.063 -2.439 -19.874 1.00 96.31 654 THR A C 1
ATOM 5291 O O . THR A 1 654 ? -13.057 -3.089 -19.572 1.00 96.31 654 THR A O 1
ATOM 5294 N N . MET A 1 655 ? -11.347 -1.708 -19.023 1.00 95.56 655 MET A N 1
ATOM 5295 C CA . MET A 1 655 ? -11.693 -1.455 -17.626 1.00 95.56 655 MET A CA 1
ATOM 5296 C C . MET A 1 655 ? -13.063 -0.769 -17.545 1.00 95.56 655 MET A C 1
ATOM 5298 O O . MET A 1 655 ? -13.226 0.339 -18.072 1.00 95.56 655 MET A O 1
ATOM 5302 N N . GLN A 1 656 ? -14.035 -1.433 -16.925 1.00 93.19 656 GLN A N 1
ATOM 5303 C CA . GLN A 1 656 ? -15.406 -0.949 -16.759 1.00 93.19 656 GLN A CA 1
ATOM 5304 C C . GLN A 1 656 ? -15.573 -0.145 -15.471 1.00 93.19 656 GLN A C 1
ATOM 5306 O O . GLN A 1 656 ? -16.286 0.859 -15.462 1.00 93.19 656 GLN A O 1
ATOM 5311 N N . GLU A 1 657 ? -14.894 -0.547 -14.397 1.00 91.81 657 GLU A N 1
ATOM 5312 C CA . GLU A 1 657 ? -15.086 0.056 -13.082 1.00 91.81 657 GLU A CA 1
ATOM 5313 C C . GLU A 1 657 ? -14.125 1.229 -12.844 1.00 91.81 657 GLU A C 1
ATOM 5315 O O . GLU A 1 657 ? -12.923 1.117 -13.102 1.00 91.81 657 GLU A O 1
ATOM 5320 N N . PRO A 1 658 ? -14.602 2.374 -12.324 1.00 91.88 658 PRO A N 1
ATOM 5321 C CA . PRO A 1 658 ? -13.732 3.485 -11.987 1.00 91.88 658 PRO A CA 1
ATOM 5322 C C . PRO A 1 658 ? -12.992 3.218 -10.671 1.00 91.88 658 PRO A C 1
ATOM 5324 O O . PRO A 1 658 ? -13.598 3.026 -9.621 1.00 91.88 658 PRO A O 1
ATOM 5327 N N . SER A 1 659 ? -11.669 3.331 -10.716 1.00 91.12 659 SER A N 1
ATOM 5328 C CA . SER A 1 659 ? -10.792 3.323 -9.536 1.00 91.12 659 SER A CA 1
ATOM 5329 C C . SER A 1 659 ? -10.661 4.676 -8.851 1.00 91.12 659 SER A C 1
ATOM 5331 O O . SER A 1 659 ? -10.229 4.759 -7.701 1.00 91.12 659 SER A O 1
ATOM 5333 N N . LYS A 1 660 ? -11.025 5.744 -9.561 1.00 90.69 660 LYS A N 1
ATOM 5334 C CA . LYS A 1 660 ? -11.013 7.123 -9.082 1.00 90.69 660 LYS A CA 1
ATOM 5335 C C . LYS A 1 660 ? -12.261 7.861 -9.533 1.00 90.69 660 LYS A C 1
ATOM 5337 O O . LYS A 1 660 ? -12.788 7.613 -10.627 1.00 90.69 660 LYS A O 1
ATOM 5342 N N . ASP A 1 661 ? -12.700 8.799 -8.711 1.00 90.31 661 ASP A N 1
ATOM 5343 C CA . ASP A 1 661 ? -13.778 9.712 -9.061 1.00 90.31 661 ASP A CA 1
ATOM 5344 C C . ASP A 1 661 ? -13.299 10.823 -10.021 1.00 90.31 661 ASP A C 1
ATOM 5346 O O . ASP A 1 661 ? -12.205 10.776 -10.595 1.00 90.31 661 ASP A O 1
ATOM 5350 N N . ASN A 1 662 ? -14.146 11.826 -10.257 1.00 88.75 662 ASN A N 1
ATOM 5351 C CA . ASN A 1 662 ? -13.799 12.932 -11.146 1.00 88.75 662 ASN A CA 1
ATOM 5352 C C . ASN A 1 662 ? -12.787 13.920 -10.555 1.00 88.75 662 ASN A C 1
ATOM 5354 O O . ASN A 1 662 ? -12.164 14.635 -11.343 1.00 88.75 662 ASN A O 1
ATOM 5358 N N . SER A 1 663 ? -12.625 13.939 -9.233 1.00 85.00 663 SER A N 1
ATOM 5359 C CA . SER A 1 663 ? -11.650 14.749 -8.498 1.00 85.00 663 SER A CA 1
ATOM 5360 C C . SER A 1 663 ? -10.264 14.096 -8.492 1.00 85.00 663 SER A C 1
ATOM 5362 O O . SER A 1 663 ? -9.261 14.782 -8.321 1.00 85.00 663 SER A O 1
ATOM 5364 N N . GLY A 1 664 ? -10.198 12.786 -8.754 1.00 81.50 664 GLY A N 1
ATOM 5365 C CA . GLY A 1 664 ? -8.972 11.990 -8.710 1.00 81.50 664 GLY A CA 1
ATOM 5366 C C . GLY A 1 664 ? -8.805 11.203 -7.409 1.00 81.50 664 GLY A C 1
ATOM 5367 O O . GLY A 1 664 ? -7.773 10.550 -7.236 1.00 81.50 664 GLY A O 1
ATOM 5368 N N . ASP A 1 665 ? -9.812 11.219 -6.536 1.00 82.06 665 ASP A N 1
ATOM 5369 C CA . ASP A 1 665 ? -9.803 10.491 -5.273 1.00 82.06 665 ASP A CA 1
ATOM 5370 C C . ASP A 1 665 ? -10.120 9.010 -5.502 1.00 82.06 665 ASP A C 1
ATOM 5372 O O . ASP A 1 665 ? -10.989 8.661 -6.307 1.00 82.06 665 ASP A O 1
ATOM 5376 N N . LYS A 1 666 ? -9.397 8.125 -4.799 1.00 84.81 666 LYS A N 1
ATOM 5377 C CA . LYS A 1 666 ? -9.579 6.667 -4.889 1.00 84.81 666 LYS A CA 1
ATOM 5378 C C . LYS A 1 666 ? -11.001 6.283 -4.461 1.00 84.81 666 LYS A C 1
ATOM 5380 O O . LYS A 1 666 ? -11.473 6.678 -3.394 1.00 84.81 666 LYS A O 1
ATOM 5385 N N . ILE A 1 667 ? -11.659 5.464 -5.275 1.00 89.12 667 ILE A N 1
ATOM 5386 C CA . ILE A 1 667 ? -12.937 4.836 -4.934 1.00 89.12 667 ILE A CA 1
ATOM 5387 C C . ILE A 1 667 ? -12.620 3.499 -4.278 1.00 89.12 667 ILE A C 1
ATOM 5389 O O . ILE A 1 667 ? -11.902 2.686 -4.851 1.00 89.12 667 ILE A O 1
ATOM 5393 N N . TYR A 1 668 ? -13.160 3.267 -3.087 1.00 87.31 668 TYR A N 1
ATOM 5394 C CA . TYR A 1 668 ? -12.960 2.019 -2.354 1.00 87.31 668 TYR A CA 1
ATOM 5395 C C . TYR A 1 668 ? -14.187 1.116 -2.455 1.00 87.31 668 TYR A C 1
ATOM 5397 O O . TYR A 1 668 ? -15.314 1.617 -2.516 1.00 87.31 668 TYR A O 1
ATOM 5405 N N . VAL A 1 669 ? -13.967 -0.199 -2.444 1.00 87.62 669 VAL A N 1
ATOM 5406 C CA . VAL A 1 669 ? -15.045 -1.190 -2.356 1.00 87.62 669 VAL A CA 1
ATOM 5407 C C . VAL A 1 669 ? -15.706 -1.080 -0.985 1.00 87.62 669 VAL A C 1
ATOM 5409 O O . VAL A 1 669 ? -15.034 -0.968 0.046 1.00 87.62 669 VAL A O 1
ATOM 5412 N N . LYS A 1 670 ? -17.035 -1.072 -0.977 1.00 88.88 670 LYS A N 1
ATOM 5413 C CA . LYS A 1 670 ? -17.855 -1.000 0.229 1.00 88.88 670 LYS A CA 1
ATOM 5414 C C . LYS A 1 670 ? -18.891 -2.110 0.199 1.00 88.88 670 LYS A C 1
ATOM 5416 O O . LYS A 1 670 ? -19.287 -2.529 -0.886 1.00 88.88 670 LYS A O 1
ATOM 5421 N N . GLU A 1 671 ? -19.315 -2.529 1.378 1.00 90.75 671 GLU A N 1
ATOM 5422 C CA . GLU A 1 671 ? -20.442 -3.430 1.581 1.00 90.75 671 GLU A CA 1
ATOM 5423 C C . GLU A 1 671 ? -21.382 -2.806 2.605 1.00 90.75 671 GLU A C 1
ATOM 5425 O O . GLU A 1 671 ? -20.941 -2.241 3.614 1.00 90.75 671 GLU A O 1
ATOM 5430 N N . ASP A 1 672 ? -22.673 -2.880 2.310 1.00 92.94 672 ASP A N 1
ATOM 5431 C CA . ASP A 1 672 ? -23.716 -2.415 3.206 1.00 92.94 672 ASP A CA 1
ATOM 5432 C C . ASP A 1 672 ? -24.247 -3.614 3.992 1.00 92.94 672 ASP A C 1
ATOM 5434 O O . ASP A 1 672 ? -24.713 -4.594 3.414 1.00 92.94 672 ASP A O 1
ATOM 5438 N N . TYR A 1 673 ? -24.199 -3.521 5.315 1.00 93.44 673 TYR A N 1
ATOM 5439 C CA . TYR A 1 673 ? -24.733 -4.518 6.230 1.00 93.44 673 TYR A CA 1
ATOM 5440 C C . TYR A 1 673 ? -25.974 -3.988 6.936 1.00 93.44 673 TYR A C 1
ATOM 5442 O O . TYR A 1 673 ? -26.108 -2.787 7.194 1.00 93.44 673 TYR A O 1
ATOM 5450 N N . VAL A 1 674 ? -26.861 -4.902 7.306 1.00 95.50 674 VAL A N 1
ATOM 5451 C CA . VAL A 1 674 ? -28.021 -4.632 8.142 1.00 95.50 674 VAL A CA 1
ATOM 5452 C C . VAL A 1 674 ? -28.064 -5.586 9.327 1.00 95.50 674 VAL A C 1
ATOM 5454 O O . VAL A 1 674 ? -27.801 -6.778 9.194 1.00 95.50 674 VAL A O 1
ATOM 5457 N N . THR A 1 675 ? -28.417 -5.052 10.492 1.00 95.38 675 THR A N 1
ATOM 5458 C CA . THR A 1 675 ? -28.773 -5.855 11.671 1.00 95.38 675 THR A CA 1
ATOM 5459 C C . THR A 1 675 ? -30.280 -5.816 11.836 1.00 95.38 675 THR A C 1
ATOM 5461 O O . THR A 1 675 ? -30.872 -4.738 11.773 1.00 95.38 675 THR A O 1
ATOM 5464 N N . TRP A 1 676 ? -30.904 -6.974 12.032 1.00 96.19 676 TRP A N 1
ATOM 5465 C CA . TRP A 1 676 ? -32.355 -7.105 12.135 1.00 96.19 676 TRP A CA 1
ATOM 5466 C C . TRP A 1 676 ? -32.736 -7.633 13.515 1.00 96.19 676 TRP A C 1
ATOM 5468 O O . TRP A 1 676 ? -32.322 -8.719 13.917 1.00 96.19 676 TRP A O 1
ATOM 5478 N N . ASN A 1 677 ? -33.510 -6.841 14.256 1.00 95.88 677 ASN A N 1
ATOM 5479 C CA . ASN A 1 677 ? -33.818 -7.107 15.654 1.00 95.88 677 ASN A CA 1
ATOM 5480 C C . ASN A 1 677 ? -35.312 -6.996 15.929 1.00 95.88 677 ASN A C 1
ATOM 5482 O O . ASN A 1 677 ? -35.944 -5.997 15.589 1.00 95.88 677 ASN A O 1
ATOM 5486 N N . ASP A 1 678 ? -35.846 -7.972 16.653 1.00 95.75 678 ASP A N 1
ATOM 5487 C CA . ASP A 1 678 ? -37.132 -7.864 17.329 1.00 95.75 678 ASP A CA 1
ATOM 5488 C C . ASP A 1 678 ? -36.939 -7.389 18.774 1.00 95.75 678 ASP A C 1
ATOM 5490 O O . ASP A 1 678 ? -35.948 -7.701 19.439 1.00 95.75 678 ASP A O 1
ATOM 5494 N N . TYR A 1 679 ? -37.920 -6.656 19.298 1.00 95.19 679 TYR A N 1
ATOM 5495 C CA . TYR A 1 679 ? -37.910 -6.179 20.677 1.00 95.19 679 TYR A CA 1
ATOM 5496 C C . TYR A 1 679 ? -39.131 -6.664 21.444 1.00 95.19 679 TYR A C 1
ATOM 5498 O O . TYR A 1 679 ? -40.279 -6.424 21.058 1.00 95.19 679 TYR A O 1
ATOM 5506 N N . LYS A 1 680 ? -38.872 -7.285 22.595 1.00 94.06 680 LYS A N 1
ATOM 5507 C CA . LYS A 1 680 ? -39.890 -7.621 23.588 1.00 94.06 680 LYS A CA 1
ATOM 5508 C C . LYS A 1 680 ? -39.814 -6.666 24.765 1.00 94.06 680 LYS A C 1
ATOM 5510 O O . LYS A 1 680 ? -38.735 -6.310 25.233 1.00 94.06 680 LYS A O 1
ATOM 5515 N N . TYR A 1 681 ? -40.976 -6.261 25.262 1.00 94.25 681 TYR A N 1
ATOM 5516 C CA . TYR A 1 681 ? -41.085 -5.379 26.419 1.00 94.25 681 TYR A CA 1
ATOM 5517 C C . TYR A 1 681 ? -41.797 -6.108 27.540 1.00 94.25 681 TYR A C 1
ATOM 5519 O O . TYR A 1 681 ? -42.938 -6.534 27.366 1.00 94.25 681 TYR A O 1
ATOM 5527 N N . ILE A 1 682 ? -41.126 -6.244 28.680 1.00 92.75 682 ILE A N 1
ATOM 5528 C CA . ILE A 1 682 ? -41.655 -6.973 29.831 1.00 92.75 682 ILE A CA 1
ATOM 5529 C C . ILE A 1 682 ? -41.625 -6.042 31.035 1.00 92.75 682 ILE A C 1
ATOM 5531 O O . ILE A 1 682 ? -40.577 -5.505 31.401 1.00 92.75 682 ILE A O 1
ATOM 5535 N N . THR A 1 683 ? -42.796 -5.814 31.623 1.00 92.69 683 THR A N 1
ATOM 5536 C CA . THR A 1 683 ? -42.958 -4.945 32.786 1.00 92.69 683 THR A CA 1
ATOM 5537 C C . THR A 1 683 ? -43.013 -5.781 34.057 1.00 92.69 683 THR A C 1
ATOM 5539 O O . THR A 1 683 ? -43.887 -6.632 34.222 1.00 92.69 683 THR A O 1
ATOM 5542 N N . GLU A 1 684 ? -42.108 -5.500 34.989 1.00 90.25 684 GLU A N 1
ATOM 5543 C CA . GLU A 1 684 ? -41.955 -6.227 36.245 1.00 90.25 684 GLU A CA 1
ATOM 5544 C C . GLU A 1 684 ? -42.000 -5.302 37.453 1.00 90.25 684 GL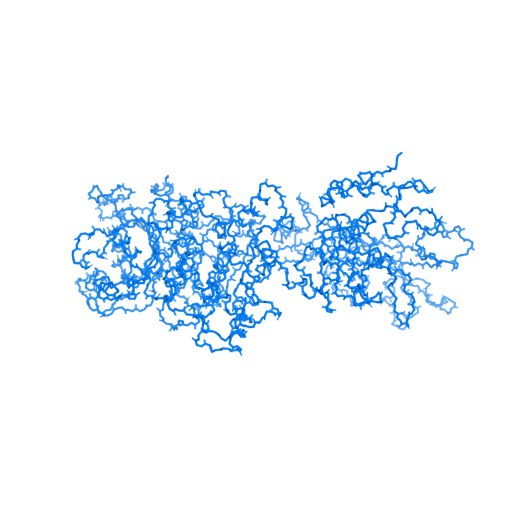U A C 1
ATOM 5546 O O . GLU A 1 684 ? -41.798 -4.086 37.371 1.00 90.25 684 GLU A O 1
ATOM 5551 N N . THR A 1 685 ? -42.292 -5.908 38.599 1.00 89.56 685 THR A N 1
ATOM 5552 C CA . THR A 1 685 ? -42.232 -5.236 39.892 1.00 89.56 685 THR A CA 1
ATOM 5553 C C . THR A 1 685 ? -40.972 -5.670 40.618 1.00 89.56 685 THR A C 1
ATOM 5555 O O . THR A 1 685 ? -40.813 -6.847 40.921 1.00 89.56 685 THR A O 1
ATOM 5558 N N . HIS A 1 686 ? -40.127 -4.701 40.945 1.00 88.75 686 HIS A N 1
ATOM 5559 C CA . HIS A 1 686 ? -38.921 -4.882 41.736 1.00 88.75 686 HIS A CA 1
ATOM 5560 C C . HIS A 1 686 ? -39.206 -4.481 43.181 1.00 88.75 686 HIS A C 1
ATOM 5562 O O . HIS A 1 686 ? -39.701 -3.376 43.446 1.00 88.75 686 HIS A O 1
ATOM 5568 N N . TYR A 1 687 ? -38.877 -5.361 44.120 1.00 89.25 687 TYR A N 1
ATOM 5569 C CA . TYR A 1 687 ? -39.022 -5.115 45.550 1.00 89.25 687 TYR A CA 1
ATOM 5570 C C . TYR A 1 687 ? -37.634 -4.872 46.130 1.00 89.25 687 TYR A C 1
ATOM 5572 O O . TYR A 1 687 ? -36.819 -5.779 46.197 1.00 89.25 687 TYR A O 1
ATOM 5580 N N . ILE A 1 688 ? -37.336 -3.636 46.523 1.00 88.19 688 ILE A N 1
ATOM 5581 C CA . ILE A 1 688 ? -35.995 -3.242 46.970 1.00 88.19 688 ILE A CA 1
ATOM 5582 C C . ILE A 1 688 ? -36.034 -2.977 48.466 1.00 88.19 688 ILE A C 1
ATOM 5584 O O . ILE A 1 688 ? -36.683 -2.028 48.914 1.00 88.19 688 ILE A O 1
ATOM 5588 N N . ARG A 1 689 ? -35.324 -3.773 49.257 1.00 88.12 689 ARG A N 1
ATOM 5589 C CA . ARG A 1 689 ? -35.226 -3.551 50.699 1.00 88.12 689 ARG A CA 1
ATOM 5590 C C . ARG A 1 689 ? -34.422 -2.281 50.985 1.00 88.12 689 ARG A C 1
ATOM 5592 O O . ARG A 1 689 ? -33.343 -2.070 50.449 1.00 88.12 689 ARG A O 1
ATOM 5599 N N . LYS A 1 690 ? -34.937 -1.384 51.828 1.00 87.50 690 LYS A N 1
ATOM 5600 C CA . LYS A 1 690 ? -34.327 -0.061 52.068 1.00 87.50 690 LYS A CA 1
ATOM 5601 C C . LYS A 1 690 ? -33.055 -0.112 52.914 1.00 87.50 690 LYS A C 1
ATOM 5603 O O . LYS A 1 690 ? -32.251 0.812 52.815 1.00 87.50 690 LYS A O 1
ATOM 5608 N N . SER A 1 691 ? -32.881 -1.140 53.745 1.00 83.75 691 SER A N 1
ATOM 5609 C CA . SER A 1 691 ? -31.738 -1.260 54.661 1.00 83.75 691 SER A CA 1
ATOM 5610 C C . SER A 1 691 ? -30.414 -1.501 53.936 1.00 83.75 691 SER A C 1
ATOM 5612 O O . SER A 1 691 ? -29.406 -0.899 54.295 1.00 83.75 691 SER A O 1
ATOM 5614 N N . ASP A 1 692 ? -30.429 -2.351 52.913 1.00 82.81 692 ASP A N 1
ATOM 5615 C CA . ASP A 1 692 ? -29.255 -2.827 52.169 1.00 82.81 692 ASP A CA 1
ATOM 5616 C C . ASP A 1 692 ? -29.336 -2.519 50.664 1.00 82.81 692 ASP A C 1
ATOM 5618 O O . ASP A 1 692 ? -28.343 -2.664 49.956 1.00 82.81 692 ASP A O 1
ATOM 5622 N N . LYS A 1 693 ? -30.487 -2.017 50.189 1.00 84.56 693 LYS A N 1
ATOM 5623 C CA . LYS A 1 693 ? -30.793 -1.753 48.774 1.00 84.56 693 LYS A CA 1
ATOM 5624 C C . LYS A 1 693 ? -30.772 -3.011 47.905 1.00 84.56 693 LYS A C 1
ATOM 5626 O O . LYS A 1 693 ? -30.640 -2.887 46.689 1.00 84.56 693 LYS A O 1
ATOM 5631 N N . GLN A 1 694 ? -30.920 -4.191 48.503 1.00 81.12 694 GLN A N 1
ATOM 5632 C CA . GLN A 1 694 ? -30.976 -5.439 47.759 1.00 81.12 694 GLN A CA 1
ATOM 5633 C C . GLN A 1 694 ? -32.369 -5.641 47.159 1.00 81.12 694 GLN A C 1
ATOM 5635 O O . GLN A 1 694 ? -33.390 -5.340 47.788 1.00 81.12 694 GLN A O 1
ATOM 5640 N N . GLU A 1 695 ? -32.405 -6.136 45.927 1.00 86.12 695 GLU A N 1
ATOM 5641 C CA . GLU A 1 695 ? -33.636 -6.611 45.312 1.00 86.12 695 GLU A CA 1
ATOM 5642 C C . GLU A 1 695 ? -34.007 -7.979 45.894 1.00 86.12 695 GLU A C 1
ATOM 5644 O O . GLU A 1 695 ? -33.169 -8.876 45.969 1.00 86.12 695 GLU A O 1
ATOM 5649 N N . VAL A 1 696 ? -35.253 -8.111 46.341 1.00 86.50 696 VAL A N 1
ATOM 5650 C CA . VAL A 1 696 ? -35.794 -9.313 46.978 1.00 86.50 696 VAL A CA 1
ATOM 5651 C C . VAL A 1 696 ? -36.928 -9.903 46.150 1.00 86.50 696 VAL A C 1
ATOM 5653 O O . VAL A 1 696 ? -37.536 -9.233 45.309 1.00 86.50 696 VAL A O 1
ATOM 5656 N N . THR A 1 697 ? -37.246 -11.166 46.417 1.00 86.88 697 THR A N 1
ATOM 5657 C CA . THR A 1 697 ? -38.379 -11.834 45.771 1.00 86.88 697 THR A CA 1
ATOM 5658 C C . THR A 1 697 ? -39.712 -11.245 46.237 1.00 86.88 697 THR A C 1
ATOM 5660 O O . THR A 1 697 ? -39.823 -10.658 47.318 1.00 86.88 697 THR A O 1
ATOM 5663 N N . LYS A 1 698 ? -40.755 -11.420 45.418 1.00 84.62 698 LYS A N 1
ATOM 5664 C CA . LYS A 1 698 ? -42.117 -11.037 45.801 1.00 84.62 698 LYS A CA 1
ATOM 5665 C C . LYS A 1 698 ? -42.565 -11.761 47.072 1.00 84.62 698 LYS A C 1
ATOM 5667 O O . LYS A 1 698 ? -43.156 -11.117 47.926 1.00 84.62 698 LYS A O 1
ATOM 5672 N N . ASP A 1 699 ? -42.232 -13.042 47.211 1.00 86.69 699 ASP A N 1
ATOM 5673 C CA . ASP A 1 699 ? -42.596 -13.855 48.376 1.00 86.69 699 ASP A CA 1
ATOM 5674 C C . ASP A 1 699 ? -41.975 -13.291 49.664 1.00 86.69 699 ASP A C 1
ATOM 5676 O O . ASP A 1 699 ? -42.659 -13.092 50.661 1.00 86.69 699 ASP A O 1
ATOM 5680 N N . GLU A 1 700 ? -40.703 -12.893 49.615 1.00 85.81 700 GLU A N 1
ATOM 5681 C CA . GLU A 1 700 ? -40.012 -12.265 50.746 1.00 85.81 700 GLU A CA 1
ATOM 5682 C C . GLU A 1 700 ? -40.583 -10.885 51.110 1.00 85.81 700 GLU A C 1
ATOM 5684 O O . GLU A 1 700 ? -40.696 -10.529 52.289 1.00 85.81 700 GLU A O 1
ATOM 5689 N N . TYR A 1 701 ? -40.972 -10.093 50.106 1.00 87.75 701 TYR A N 1
ATOM 5690 C CA . TYR A 1 701 ? -41.729 -8.870 50.352 1.00 87.75 701 TYR A CA 1
ATOM 5691 C C . TYR A 1 701 ? -43.087 -9.189 50.979 1.00 87.75 701 TYR A C 1
ATOM 5693 O O . TYR A 1 701 ? -43.464 -8.525 51.948 1.00 87.75 701 TYR A O 1
ATOM 5701 N N . ASP A 1 702 ? -43.806 -10.186 50.453 1.00 87.31 702 ASP A N 1
ATOM 5702 C CA . ASP A 1 702 ? -45.148 -10.614 50.856 1.00 87.31 702 ASP A CA 1
ATOM 5703 C C . ASP A 1 702 ? -45.193 -11.132 52.305 1.00 87.31 702 ASP A C 1
ATOM 5705 O O . ASP A 1 702 ? -46.082 -10.720 53.059 1.00 87.31 702 ASP A O 1
ATOM 5709 N N . ASP A 1 703 ? -44.148 -11.828 52.744 1.00 86.69 703 ASP A N 1
ATOM 5710 C CA . ASP A 1 703 ? -43.975 -12.330 54.112 1.00 86.69 703 ASP A CA 1
ATOM 5711 C C . ASP A 1 703 ? -43.480 -11.268 55.116 1.00 86.69 703 ASP A C 1
ATOM 5713 O O . ASP A 1 703 ? -43.475 -11.486 56.332 1.00 86.69 703 ASP A O 1
ATOM 5717 N N . SER A 1 704 ? -43.082 -10.075 54.654 1.00 83.56 704 SER A N 1
ATOM 5718 C CA . SER A 1 704 ? -42.622 -9.008 55.548 1.00 83.56 704 SER A CA 1
ATOM 5719 C C . SER A 1 704 ? -43.752 -8.355 56.357 1.00 83.56 704 SER A C 1
ATOM 5721 O O . SER A 1 704 ? -44.698 -7.783 55.807 1.00 83.56 704 SER A O 1
ATOM 5723 N N . PHE A 1 705 ? -43.566 -8.290 57.682 1.00 78.31 705 PHE A N 1
ATOM 5724 C CA . PHE A 1 705 ? -44.438 -7.559 58.614 1.00 78.31 705 PHE A CA 1
ATOM 5725 C C . PHE A 1 705 ? -44.451 -6.033 58.406 1.00 78.31 705 PHE A C 1
ATOM 5727 O O . PHE A 1 705 ? -45.412 -5.369 58.797 1.00 78.31 705 PHE A O 1
ATOM 5734 N N . LYS A 1 706 ? -43.400 -5.452 57.809 1.00 86.00 706 LYS A N 1
ATOM 5735 C CA . LYS A 1 706 ? -43.276 -4.005 57.561 1.00 86.00 706 LYS A CA 1
ATOM 5736 C C . LYS A 1 706 ? -42.965 -3.726 56.095 1.00 86.00 706 LYS A C 1
ATOM 5738 O O . LYS A 1 706 ? -41.835 -3.446 55.707 1.00 86.00 706 LYS A O 1
ATOM 5743 N N . LYS A 1 707 ? -44.019 -3.670 55.280 1.00 84.31 707 LYS A N 1
ATOM 5744 C CA . LYS A 1 707 ? -43.948 -3.270 53.859 1.00 84.31 707 LYS A CA 1
ATOM 5745 C C . LYS A 1 707 ? -43.274 -1.909 53.641 1.00 84.31 707 LYS A C 1
ATOM 5747 O O . LYS A 1 707 ? -42.710 -1.669 52.579 1.00 84.31 707 LYS A O 1
ATOM 5752 N N . SER A 1 708 ? -43.313 -1.026 54.647 1.00 86.00 708 SER A N 1
ATOM 5753 C CA . SER A 1 708 ? -42.640 0.280 54.648 1.00 86.00 708 SER A CA 1
ATOM 5754 C C . SER A 1 708 ? -41.123 0.195 54.487 1.00 86.00 708 SER A C 1
ATOM 5756 O O . SER A 1 708 ? -40.513 1.174 54.046 1.00 86.00 708 SER A O 1
ATOM 5758 N N . ASP A 1 709 ? -40.524 -0.949 54.818 1.00 87.88 709 ASP A N 1
ATOM 5759 C CA . ASP A 1 709 ? -39.077 -1.171 54.783 1.00 87.88 709 ASP A CA 1
ATOM 5760 C C . ASP A 1 709 ? -38.583 -1.496 53.369 1.00 87.88 709 ASP A C 1
ATOM 5762 O O . ASP A 1 709 ? -37.382 -1.605 53.137 1.00 87.88 709 ASP A O 1
ATOM 5766 N N . TYR A 1 710 ? -39.497 -1.576 52.401 1.00 88.94 710 TYR A N 1
ATOM 5767 C CA . TYR A 1 710 ? -39.206 -1.850 51.004 1.00 88.94 710 TYR A CA 1
ATOM 5768 C C . TYR A 1 710 ? -39.647 -0.683 50.117 1.00 88.94 710 TYR A C 1
ATOM 5770 O O . TYR A 1 710 ? -40.556 0.091 50.432 1.00 88.94 710 TYR A O 1
ATOM 5778 N N . THR A 1 711 ? -38.961 -0.537 48.994 1.00 89.31 711 THR A N 1
ATOM 5779 C CA . THR A 1 711 ? -39.323 0.327 47.878 1.00 89.31 711 THR A CA 1
ATOM 5780 C C . THR A 1 711 ? -39.810 -0.574 46.758 1.00 89.31 711 THR A C 1
ATOM 5782 O O . THR A 1 711 ? -39.049 -1.396 46.260 1.00 89.31 711 THR A O 1
ATOM 5785 N N . VAL A 1 712 ? -41.070 -0.422 46.363 1.00 88.50 712 VAL A N 1
ATOM 5786 C CA . VAL A 1 712 ? -41.644 -1.150 45.228 1.00 88.50 712 VAL A CA 1
ATOM 5787 C C . VAL A 1 712 ? -41.493 -0.281 43.988 1.00 88.50 712 VAL A C 1
ATOM 5789 O O . VAL A 1 712 ? -41.993 0.846 43.960 1.00 88.50 712 VAL A O 1
ATOM 5792 N N . LYS A 1 713 ? -40.782 -0.774 42.976 1.00 87.94 713 LYS A N 1
ATOM 5793 C CA . LYS A 1 713 ? -40.536 -0.052 41.727 1.00 87.94 713 LYS A CA 1
ATOM 5794 C C . LYS A 1 713 ? -41.020 -0.890 40.555 1.00 87.94 713 LYS A C 1
ATOM 5796 O O . LYS A 1 713 ? -40.555 -2.003 40.362 1.00 87.94 713 LYS A O 1
ATOM 5801 N N . VAL A 1 714 ? -41.924 -0.340 39.753 1.00 87.19 714 VAL A N 1
ATOM 5802 C CA . VAL A 1 714 ? -42.316 -0.955 38.481 1.00 87.19 714 VAL A CA 1
ATOM 5803 C C . VAL A 1 714 ? -41.354 -0.472 37.404 1.00 87.19 714 VAL A C 1
ATOM 5805 O O . VAL A 1 714 ? -41.111 0.732 37.287 1.00 87.19 714 VAL A O 1
ATOM 5808 N N . SER A 1 715 ? -40.781 -1.398 36.643 1.00 88.50 715 SER A N 1
ATOM 5809 C CA . SER A 1 715 ? -39.887 -1.078 35.534 1.00 88.50 715 SER A CA 1
ATOM 5810 C C . SER A 1 715 ? -40.228 -1.929 34.315 1.00 88.50 715 SER A C 1
ATOM 5812 O O . SER A 1 715 ? -40.807 -3.002 34.440 1.00 88.50 715 SER A O 1
ATOM 5814 N N . THR A 1 716 ? -39.945 -1.411 33.122 1.00 88.38 716 THR A N 1
ATOM 5815 C CA . THR A 1 716 ? -40.111 -2.158 31.870 1.00 88.38 716 THR A CA 1
ATOM 5816 C C . THR A 1 716 ? -38.735 -2.411 31.292 1.00 88.38 716 THR A C 1
ATOM 5818 O O . THR A 1 716 ? -38.025 -1.450 30.986 1.00 88.38 716 THR A O 1
ATOM 5821 N N . ARG A 1 717 ? -38.363 -3.683 31.142 1.00 91.31 717 ARG A N 1
ATOM 5822 C CA . ARG A 1 717 ? -37.139 -4.071 30.441 1.00 91.31 717 ARG A CA 1
ATOM 5823 C C . ARG A 1 717 ? -37.423 -4.269 28.955 1.00 91.31 717 ARG A C 1
ATOM 5825 O O . ARG A 1 717 ? -38.510 -4.713 28.582 1.00 91.31 717 ARG A O 1
ATOM 5832 N N . LYS A 1 718 ? -36.434 -3.936 28.125 1.00 93.12 718 LYS A N 1
ATOM 5833 C CA . LYS A 1 718 ? -36.400 -4.264 26.697 1.00 93.12 718 LYS A CA 1
ATOM 5834 C C . LYS A 1 718 ? -35.496 -5.479 26.519 1.00 93.12 718 LYS A C 1
ATOM 5836 O O . LYS A 1 718 ? -34.329 -5.412 26.885 1.00 93.12 718 LYS A O 1
ATOM 5841 N N . GLU A 1 719 ? -36.029 -6.547 25.957 1.00 93.25 719 GLU A N 1
ATOM 5842 C CA . GLU A 1 719 ? -35.284 -7.734 25.547 1.00 93.25 719 GLU A CA 1
ATOM 5843 C C . GLU A 1 719 ? -35.099 -7.689 24.026 1.00 93.25 719 GLU A C 1
ATOM 5845 O O . GLU A 1 719 ? -36.047 -7.385 23.297 1.00 93.25 719 GLU A O 1
ATOM 5850 N N . VAL A 1 720 ? -33.868 -7.910 23.562 1.00 94.12 720 VAL A N 1
ATOM 5851 C CA . VAL A 1 720 ? -33.503 -7.877 22.139 1.00 94.12 720 VAL A CA 1
ATOM 5852 C C . VAL A 1 720 ? -33.429 -9.308 21.628 1.00 94.12 720 VAL A C 1
ATOM 5854 O O . VAL A 1 720 ? -32.739 -10.138 22.213 1.00 94.12 720 VAL A O 1
ATOM 5857 N N . LEU A 1 721 ? -34.149 -9.583 20.548 1.00 93.62 721 LEU A N 1
ATOM 5858 C CA . LEU A 1 721 ? -34.127 -10.851 19.836 1.00 93.62 721 LEU A CA 1
ATOM 5859 C C . LEU A 1 721 ? -33.459 -10.611 18.486 1.00 93.62 721 LEU A C 1
ATOM 5861 O O . LEU A 1 721 ? -34.075 -10.070 17.568 1.00 93.62 721 LEU A O 1
ATOM 5865 N N . GLU A 1 722 ? -32.186 -10.974 18.403 1.00 94.69 722 GLU A N 1
ATOM 5866 C CA . GLU A 1 722 ? -31.379 -10.799 17.198 1.00 94.69 722 GLU A CA 1
ATOM 5867 C C . GLU A 1 722 ? -31.716 -11.890 16.183 1.00 94.69 722 GLU A C 1
ATOM 5869 O O . GLU A 1 722 ? -31.656 -13.087 16.494 1.00 94.69 722 GLU A O 1
ATOM 5874 N N . HIS A 1 723 ? -32.045 -11.484 14.958 1.00 93.69 723 HIS A N 1
ATOM 5875 C CA . HIS A 1 723 ? -32.096 -12.416 13.839 1.00 93.69 723 HIS A CA 1
ATOM 5876 C C . HIS A 1 723 ? -30.679 -12.777 13.419 1.00 93.69 723 HIS A C 1
ATOM 5878 O O . HIS A 1 723 ? -29.763 -11.958 13.489 1.00 93.69 723 HIS A O 1
ATOM 5884 N N . LYS A 1 724 ? -30.502 -14.027 12.992 1.00 92.06 724 LYS A N 1
ATOM 5885 C CA . LYS A 1 724 ? -29.203 -14.546 12.572 1.00 92.06 724 LYS A CA 1
ATOM 5886 C C . LYS A 1 724 ? -29.295 -15.147 11.185 1.00 92.06 724 LYS A C 1
ATOM 5888 O O . LYS A 1 724 ? -30.282 -15.799 10.850 1.00 92.06 724 LYS A O 1
ATOM 5893 N N . THR A 1 725 ? -28.249 -14.948 10.403 1.00 87.00 725 THR A N 1
ATOM 5894 C CA . THR A 1 725 ? -28.052 -15.609 9.116 1.00 87.00 725 THR A CA 1
ATOM 5895 C C . THR A 1 725 ? -27.863 -17.121 9.314 1.00 87.00 725 THR A C 1
ATOM 5897 O O . THR A 1 725 ? -27.657 -17.616 10.429 1.00 87.00 725 THR A O 1
ATOM 5900 N N . ALA A 1 726 ? -27.850 -17.883 8.217 1.00 82.38 726 ALA A N 1
ATOM 5901 C CA . ALA A 1 726 ? -27.613 -19.330 8.251 1.00 82.38 726 ALA A CA 1
ATOM 5902 C C . ALA A 1 726 ? -26.259 -19.733 8.877 1.00 82.38 726 ALA A C 1
ATOM 5904 O O . ALA A 1 726 ? -26.129 -20.852 9.374 1.00 82.38 726 ALA A O 1
ATOM 5905 N N . ASN A 1 727 ? -25.262 -18.838 8.876 1.00 79.94 727 ASN A N 1
ATOM 5906 C CA . ASN A 1 727 ? -23.948 -19.071 9.487 1.00 79.94 727 ASN A CA 1
ATOM 5907 C C . ASN A 1 727 ? -23.863 -18.603 10.958 1.00 79.94 727 ASN A C 1
ATOM 5909 O O . ASN A 1 727 ? -22.824 -18.770 11.592 1.00 79.94 727 ASN A O 1
ATOM 5913 N N . GLY A 1 728 ? -24.952 -18.062 11.518 1.00 85.81 728 GLY A N 1
ATOM 5914 C CA . GLY A 1 728 ? -25.024 -17.593 12.903 1.00 85.81 728 GLY A CA 1
ATOM 5915 C C . GLY A 1 728 ? -24.566 -16.147 13.126 1.00 85.81 728 GLY A C 1
ATOM 5916 O O . GLY A 1 728 ? -24.564 -15.708 14.279 1.00 85.81 728 GLY A O 1
ATOM 5917 N N . SER A 1 729 ? -24.205 -15.413 12.066 1.00 87.12 729 SER A N 1
ATOM 5918 C CA . SER A 1 729 ? -23.918 -13.973 12.120 1.00 87.12 729 SER A CA 1
ATOM 5919 C C . SER A 1 729 ? -25.196 -13.158 12.339 1.00 87.12 729 SER A C 1
ATOM 5921 O O . SER A 1 729 ? -26.265 -13.544 11.876 1.00 87.12 729 SER A O 1
ATOM 5923 N N . VAL A 1 730 ? -25.084 -12.022 13.027 1.00 91.00 730 VAL A N 1
ATOM 5924 C CA . VAL A 1 730 ? -26.171 -11.032 13.186 1.00 91.00 730 VAL A CA 1
ATOM 5925 C C . VAL A 1 730 ? -26.185 -9.985 12.068 1.00 91.00 730 VAL A C 1
ATOM 5927 O O . VAL A 1 730 ? -27.121 -9.194 11.963 1.00 91.00 730 VAL A O 1
ATOM 5930 N N . ASP A 1 731 ? -25.146 -9.990 11.233 1.00 91.56 731 ASP A N 1
ATOM 5931 C CA . ASP A 1 731 ? -24.968 -9.052 10.136 1.00 91.56 731 ASP A CA 1
ATOM 5932 C C . ASP A 1 731 ? -25.399 -9.696 8.824 1.00 91.56 731 ASP A C 1
ATOM 5934 O O . ASP A 1 731 ? -24.830 -10.697 8.384 1.00 91.56 731 ASP A O 1
ATOM 5938 N N . PHE A 1 732 ? -26.405 -9.099 8.196 1.00 93.50 732 PHE A N 1
ATOM 5939 C CA . PHE A 1 732 ? -26.896 -9.486 6.884 1.00 93.50 732 PHE A CA 1
ATOM 5940 C C . PHE A 1 732 ? -26.348 -8.519 5.841 1.00 93.50 732 PHE A C 1
ATOM 5942 O O . PHE A 1 732 ? -26.360 -7.310 6.051 1.00 93.50 732 PHE A O 1
ATOM 5949 N N . ILE A 1 733 ? -25.922 -9.026 4.690 1.00 93.44 733 ILE A N 1
ATOM 5950 C CA . ILE A 1 733 ? -25.577 -8.173 3.547 1.00 93.44 733 ILE A CA 1
ATOM 5951 C C . ILE A 1 733 ? -26.871 -7.559 3.005 1.00 93.44 733 ILE A C 1
ATOM 5953 O O . ILE A 1 733 ? -27.831 -8.282 2.740 1.00 93.44 733 ILE A O 1
ATOM 5957 N N . LYS A 1 734 ? -26.926 -6.232 2.877 1.00 93.94 734 LYS A N 1
ATOM 5958 C CA . LYS A 1 734 ? -28.161 -5.461 2.666 1.00 93.94 734 LYS A CA 1
ATOM 5959 C C . LYS A 1 734 ? -28.929 -5.884 1.421 1.00 93.94 734 LYS A C 1
ATOM 5961 O O . LYS A 1 734 ? -30.134 -6.090 1.484 1.00 93.94 734 LYS A O 1
ATOM 5966 N N . ASP A 1 735 ? -28.266 -5.986 0.283 1.00 92.44 735 ASP A N 1
ATOM 5967 C CA . ASP A 1 735 ? -28.886 -6.347 -0.990 1.00 92.44 735 ASP A CA 1
ATOM 5968 C C . ASP A 1 735 ? -29.339 -7.815 -1.017 1.00 92.44 735 ASP A C 1
ATOM 5970 O O . ASP A 1 735 ? -30.401 -8.111 -1.568 1.00 92.44 735 ASP A O 1
ATOM 5974 N N . LEU A 1 736 ? -28.627 -8.716 -0.329 1.00 93.31 736 LEU A N 1
ATOM 5975 C CA . LEU A 1 736 ? -29.101 -10.087 -0.104 1.00 93.31 736 LEU A CA 1
ATOM 5976 C C . LEU A 1 736 ? -30.314 -10.118 0.836 1.00 93.31 736 LEU A C 1
ATOM 5978 O O . LEU A 1 736 ? -31.291 -10.805 0.546 1.00 93.31 736 LEU A O 1
ATOM 5982 N N . PHE A 1 737 ? -30.292 -9.321 1.908 1.00 94.56 737 PHE A N 1
ATOM 5983 C CA . PHE A 1 737 ? -31.416 -9.168 2.829 1.00 94.56 737 PHE A CA 1
ATOM 5984 C C . PHE A 1 737 ? -32.660 -8.654 2.101 1.00 94.56 737 PHE A C 1
ATOM 5986 O O . PHE A 1 737 ? -33.734 -9.226 2.248 1.00 94.56 737 PHE A O 1
ATOM 5993 N N . VAL A 1 738 ? -32.523 -7.613 1.275 1.00 94.19 738 VAL A N 1
ATOM 5994 C CA . VAL A 1 738 ? -33.646 -7.047 0.514 1.00 94.19 738 VAL A CA 1
ATOM 5995 C C . VAL A 1 738 ? -34.204 -8.056 -0.490 1.00 94.19 738 VAL A C 1
ATOM 5997 O O . VAL A 1 738 ? -35.418 -8.141 -0.660 1.00 94.19 738 VAL A O 1
ATOM 6000 N N . SER A 1 739 ? -33.337 -8.853 -1.119 1.00 92.75 739 SER A N 1
ATOM 6001 C CA . SER A 1 739 ? -33.747 -9.923 -2.034 1.00 92.75 739 SER A CA 1
ATOM 6002 C C . SER A 1 739 ? -34.535 -11.039 -1.330 1.00 92.75 739 SER A C 1
ATOM 6004 O O . SER A 1 739 ? -35.507 -11.552 -1.885 1.00 92.75 739 SER A O 1
ATOM 6006 N N . GLU A 1 740 ? -34.137 -11.414 -0.109 1.00 93.50 740 GLU A N 1
ATOM 6007 C CA . GLU A 1 740 ? -34.725 -12.540 0.628 1.00 93.50 740 GLU A CA 1
ATOM 6008 C C . GLU A 1 740 ? -35.940 -12.147 1.487 1.00 93.50 740 GLU A C 1
ATOM 6010 O O . GLU A 1 740 ? -36.959 -12.841 1.472 1.00 93.50 740 GLU A O 1
ATOM 6015 N N . TYR A 1 741 ? -35.853 -11.034 2.217 1.00 93.75 741 TYR A N 1
ATOM 6016 C CA . TYR A 1 741 ? -36.835 -10.618 3.227 1.00 93.75 741 TYR A CA 1
ATOM 6017 C C . TYR A 1 741 ? -37.683 -9.412 2.791 1.00 93.75 741 TYR A C 1
ATOM 6019 O O . TYR A 1 741 ? -38.789 -9.227 3.302 1.00 93.75 741 TYR A O 1
ATOM 6027 N N . GLY A 1 742 ? -37.231 -8.651 1.788 1.00 93.50 742 GLY A N 1
ATOM 6028 C CA . GLY A 1 742 ? -37.922 -7.480 1.248 1.00 93.50 742 GLY A CA 1
ATOM 6029 C C . GLY A 1 742 ? -37.338 -6.143 1.714 1.00 93.50 742 GLY A C 1
ATOM 6030 O O . GLY A 1 742 ? -36.316 -6.068 2.392 1.00 93.50 742 GLY A O 1
ATOM 6031 N N . GLU A 1 743 ? -37.987 -5.047 1.317 1.00 94.62 743 GLU A N 1
ATOM 6032 C CA . GLU A 1 743 ? -37.513 -3.687 1.603 1.00 94.62 743 GLU A CA 1
ATOM 6033 C C . GLU A 1 743 ? -37.378 -3.416 3.109 1.00 94.62 743 GLU A C 1
ATOM 6035 O O . GLU A 1 743 ? -38.260 -3.769 3.897 1.00 94.62 743 GLU A O 1
ATOM 6040 N N . LEU A 1 744 ? -36.319 -2.702 3.503 1.00 93.25 744 LEU A N 1
ATOM 6041 C CA . LEU A 1 744 ? -35.965 -2.471 4.913 1.00 93.25 744 LEU A CA 1
ATOM 6042 C C . LEU A 1 744 ? -37.107 -1.852 5.733 1.00 93.25 744 LEU A C 1
ATOM 6044 O O . LEU A 1 744 ? -37.328 -2.204 6.890 1.00 93.25 744 LEU A O 1
ATOM 6048 N N . ASP A 1 745 ? -37.874 -0.946 5.126 1.00 92.44 745 ASP A N 1
ATOM 6049 C CA . ASP A 1 745 ? -38.982 -0.260 5.792 1.00 92.44 745 ASP A CA 1
ATOM 6050 C C . ASP A 1 745 ? -40.146 -1.194 6.166 1.00 92.44 745 ASP A C 1
ATOM 6052 O O . ASP A 1 745 ? -40.930 -0.869 7.060 1.00 92.44 745 ASP A O 1
ATOM 6056 N N . THR A 1 746 ? -40.248 -2.376 5.546 1.00 93.25 746 THR A N 1
ATOM 6057 C CA . THR A 1 746 ? -41.255 -3.392 5.906 1.00 93.25 746 THR A CA 1
ATOM 6058 C C . THR A 1 746 ? -40.948 -4.090 7.237 1.00 93.25 746 THR A C 1
ATOM 6060 O O . THR A 1 746 ? -41.853 -4.637 7.878 1.00 93.25 746 THR A O 1
ATOM 6063 N N . HIS A 1 747 ? -39.699 -3.986 7.697 1.00 93.94 747 HIS A N 1
ATOM 6064 C CA . HIS A 1 747 ? -39.191 -4.548 8.948 1.00 93.94 747 HIS A CA 1
ATOM 6065 C C . HIS A 1 747 ? -39.068 -3.518 10.074 1.00 93.94 747 HIS A C 1
ATOM 6067 O O . HIS A 1 747 ? -38.600 -3.831 11.163 1.00 93.94 747 HIS A O 1
ATOM 6073 N N . LYS A 1 748 ? -39.540 -2.288 9.852 1.00 94.94 748 LYS A N 1
ATOM 6074 C CA . LYS A 1 748 ? -39.689 -1.288 10.912 1.00 94.94 748 LYS A CA 1
ATOM 6075 C C . LYS A 1 748 ? -41.111 -1.354 11.448 1.00 94.94 748 LYS A C 1
ATOM 6077 O O . LYS A 1 748 ? -42.061 -0.946 10.772 1.00 94.94 748 LYS A O 1
ATOM 6082 N N . LYS A 1 749 ? -41.272 -1.891 12.659 1.00 96.62 749 LYS A N 1
ATOM 6083 C CA . LYS A 1 749 ? -42.587 -2.066 13.295 1.00 96.62 749 LYS A CA 1
ATOM 6084 C C . LYS A 1 749 ? -42.621 -1.463 14.686 1.00 96.62 749 LYS A C 1
ATOM 6086 O O . LYS A 1 749 ? -41.633 -1.469 15.414 1.00 96.62 749 LYS A O 1
ATOM 6091 N N . TRP A 1 750 ? -43.800 -1.001 15.087 1.00 97.25 750 TRP A N 1
ATOM 6092 C CA . TRP A 1 750 ? -44.049 -0.423 16.404 1.00 97.25 750 TRP A CA 1
ATOM 6093 C C . TRP A 1 750 ? -45.095 -1.221 17.164 1.00 97.25 750 TRP A C 1
ATOM 6095 O O . TRP A 1 750 ? -46.064 -1.698 16.588 1.00 97.25 750 TRP A O 1
ATOM 6105 N N . ILE A 1 751 ? -44.934 -1.326 18.476 1.00 96.19 751 ILE A N 1
ATOM 6106 C CA . ILE A 1 751 ? -45.899 -1.922 19.393 1.00 96.19 751 ILE A CA 1
ATOM 6107 C C . ILE A 1 751 ? -46.376 -0.852 20.361 1.00 96.19 751 ILE A C 1
ATOM 6109 O O . ILE A 1 751 ? -45.590 -0.084 20.919 1.00 96.19 751 ILE A O 1
ATOM 6113 N N . LYS A 1 752 ? -47.682 -0.783 20.576 1.00 95.25 752 LYS A N 1
ATOM 6114 C CA . LYS A 1 752 ? -48.253 0.137 21.556 1.00 95.25 752 LYS A CA 1
ATOM 6115 C C . LYS A 1 752 ? -47.772 -0.231 22.966 1.00 95.25 752 LYS A C 1
ATOM 6117 O O . LYS A 1 752 ? -47.702 -1.413 23.304 1.00 95.25 752 LYS A O 1
ATOM 6122 N N . LYS A 1 753 ? -47.447 0.755 23.806 1.00 94.31 753 LYS A N 1
ATOM 6123 C CA . LYS A 1 753 ? -47.078 0.549 25.215 1.00 94.31 753 LYS A CA 1
ATOM 6124 C C . LYS A 1 753 ? -48.175 -0.227 25.939 1.00 94.31 753 LYS A C 1
ATOM 6126 O O . LYS A 1 753 ? -49.359 0.077 25.796 1.00 94.31 753 LYS A O 1
ATOM 6131 N N . ASN A 1 754 ? -47.772 -1.193 26.759 1.00 93.06 754 ASN A N 1
ATOM 6132 C CA . ASN A 1 754 ? -48.679 -1.870 27.677 1.00 93.06 754 ASN A CA 1
ATOM 6133 C C . ASN A 1 754 ? -48.885 -1.001 28.925 1.00 93.06 754 ASN A C 1
ATOM 6135 O O . ASN A 1 754 ? -48.324 -1.260 29.987 1.00 93.06 754 ASN A O 1
ATOM 6139 N N . SER A 1 755 ? -49.610 0.106 28.772 1.00 92.19 755 SER A N 1
ATOM 6140 C CA . SER A 1 755 ? -49.892 1.049 29.853 1.00 92.19 755 SER A CA 1
ATOM 6141 C C . SER A 1 755 ? -51.356 1.481 29.858 1.00 92.19 755 SER A C 1
ATOM 6143 O O . SER A 1 755 ? -52.062 1.431 28.850 1.00 92.19 755 SER A O 1
ATOM 6145 N N . SER A 1 756 ? -51.818 1.885 31.036 1.00 92.50 756 SER A N 1
ATOM 6146 C CA . SER A 1 756 ? -53.133 2.482 31.256 1.00 92.50 756 SER A CA 1
ATOM 6147 C C . SER A 1 756 ? -52.973 3.816 31.969 1.00 92.50 756 SER A C 1
ATOM 6149 O O . SER A 1 756 ? -51.935 4.109 32.565 1.00 92.50 756 SER A O 1
ATOM 6151 N N . PHE A 1 757 ? -54.008 4.637 31.915 1.00 92.94 757 PHE A N 1
ATOM 6152 C CA . PHE A 1 757 ? -54.060 5.891 32.644 1.00 92.94 757 PHE A CA 1
ATOM 6153 C C . PHE A 1 757 ? -54.969 5.719 33.847 1.00 92.94 757 PHE A C 1
ATOM 6155 O O . PHE A 1 757 ? -56.101 5.274 33.701 1.00 92.94 757 PHE A O 1
ATOM 6162 N N . VAL A 1 758 ? -54.487 6.072 35.036 1.00 91.81 758 VAL A N 1
ATOM 6163 C CA . VAL A 1 758 ? -55.298 6.047 36.261 1.00 91.81 758 VAL A CA 1
ATOM 6164 C C . VAL A 1 758 ? -55.433 7.441 36.845 1.00 91.81 758 VAL A C 1
ATOM 6166 O O . VAL A 1 758 ? -54.538 8.281 36.696 1.00 91.81 758 VAL A O 1
ATOM 6169 N N . LEU A 1 759 ? -56.529 7.684 37.554 1.00 90.94 759 LEU A N 1
ATOM 6170 C CA . LEU A 1 759 ? -56.754 8.948 38.244 1.00 90.94 759 LEU A CA 1
ATOM 6171 C C . LEU A 1 759 ? -55.674 9.240 39.291 1.00 90.94 759 LEU A C 1
ATOM 6173 O O . LEU A 1 759 ? -55.319 8.408 40.129 1.00 90.94 759 LEU A O 1
ATOM 6177 N N . LYS A 1 760 ? -55.165 10.475 39.277 1.00 88.25 760 LYS A N 1
ATOM 6178 C CA . LYS A 1 760 ? -54.206 10.970 40.274 1.00 88.25 760 LYS A CA 1
ATOM 6179 C C . LYS A 1 760 ? -54.847 11.118 41.651 1.00 88.25 760 LYS A C 1
ATOM 6181 O O . LYS A 1 760 ? -54.178 10.850 42.648 1.00 88.25 760 LYS A O 1
ATOM 6186 N N . ASN A 1 761 ? -56.112 11.546 41.709 1.00 83.62 761 ASN A N 1
ATOM 6187 C CA . ASN A 1 761 ? -56.833 11.805 42.954 1.00 83.62 761 ASN A CA 1
ATOM 6188 C C . ASN A 1 761 ? -58.221 11.150 42.968 1.00 83.62 761 ASN A C 1
ATOM 6190 O O . ASN A 1 761 ? -59.247 11.812 42.824 1.00 83.62 761 ASN A O 1
ATOM 6194 N N . ILE A 1 762 ? -58.232 9.839 43.210 1.00 79.69 762 ILE A N 1
ATOM 6195 C CA . ILE A 1 762 ? -59.449 9.015 43.286 1.00 79.69 762 ILE A CA 1
ATOM 6196 C C . ILE A 1 762 ? -60.481 9.614 44.261 1.00 79.69 762 ILE A C 1
ATOM 6198 O O . ILE A 1 762 ? -61.669 9.596 43.989 1.00 79.69 762 ILE A O 1
ATOM 6202 N N . ARG A 1 763 ? -60.059 10.237 45.371 1.00 76.12 763 ARG A N 1
ATOM 6203 C CA . ARG A 1 763 ? -60.999 10.786 46.369 1.00 76.12 763 ARG A CA 1
ATOM 6204 C C . ARG A 1 763 ? -61.763 12.030 45.917 1.00 76.12 763 ARG A C 1
ATOM 6206 O O . ARG A 1 763 ? -62.785 12.338 46.516 1.00 76.12 763 ARG A O 1
ATOM 6213 N N . LYS A 1 764 ? -61.226 12.789 44.960 1.00 74.12 764 LYS A N 1
ATOM 6214 C CA . LYS A 1 764 ? -61.804 14.070 44.526 1.00 74.12 764 LYS A CA 1
ATOM 6215 C C . LYS A 1 764 ? -62.548 13.950 43.199 1.00 74.12 764 LYS A C 1
ATOM 6217 O O . LYS A 1 764 ? -63.526 14.655 42.989 1.00 74.12 764 LYS A O 1
ATOM 6222 N N . ASP A 1 765 ? -62.071 13.062 42.335 1.00 76.62 765 ASP A N 1
ATOM 6223 C CA . ASP A 1 765 ? -62.395 13.084 40.912 1.00 76.62 765 ASP A CA 1
ATOM 6224 C C . ASP A 1 765 ? -63.118 11.791 40.445 1.00 76.62 765 ASP A C 1
ATOM 6226 O O . ASP A 1 765 ? -63.579 11.738 39.306 1.00 76.62 765 ASP A O 1
ATOM 6230 N N . ALA A 1 766 ? -63.272 10.765 41.302 1.00 73.56 766 ALA A N 1
ATOM 6231 C CA . ALA A 1 766 ? -63.881 9.470 40.934 1.00 73.56 766 ALA A CA 1
ATOM 6232 C C . ALA A 1 766 ? -65.387 9.525 40.624 1.00 73.56 766 ALA A C 1
ATOM 6234 O O . ALA A 1 766 ? -65.880 8.687 39.876 1.00 73.56 766 ALA A O 1
ATOM 6235 N N . ASP A 1 767 ? -66.115 10.519 41.143 1.00 76.25 767 ASP A N 1
ATOM 6236 C CA . ASP A 1 767 ? -67.544 10.697 40.832 1.00 76.25 767 ASP A CA 1
ATOM 6237 C C . ASP A 1 767 ? -67.770 11.278 39.421 1.00 76.25 767 ASP A C 1
ATOM 6239 O O . ASP A 1 767 ? -68.891 11.289 38.920 1.00 76.25 767 ASP A O 1
ATOM 6243 N N . THR A 1 768 ? -66.717 11.807 38.784 1.00 78.69 768 THR A N 1
ATOM 6244 C CA . THR A 1 768 ? -66.785 12.512 37.488 1.00 78.69 768 THR A CA 1
ATOM 6245 C C . THR A 1 768 ? -65.974 11.816 36.392 1.00 78.69 768 THR A C 1
ATOM 6247 O O . THR A 1 768 ? -66.330 11.901 35.220 1.00 78.69 768 THR A O 1
ATOM 6250 N N . PHE A 1 769 ? -64.906 11.103 36.752 1.00 84.25 769 PHE A N 1
ATOM 6251 C CA . PHE A 1 769 ? -63.961 10.493 35.819 1.00 84.25 769 PHE A CA 1
ATOM 6252 C C . PHE A 1 769 ? -63.761 9.002 36.130 1.00 84.25 769 PHE A C 1
ATOM 6254 O O . PHE A 1 769 ? -63.774 8.593 37.289 1.00 84.25 769 PHE A O 1
ATOM 6261 N N . ALA A 1 770 ? -63.549 8.181 35.098 1.00 84.25 770 ALA A N 1
ATOM 6262 C CA . ALA A 1 770 ? -63.346 6.740 35.253 1.00 84.25 770 ALA A CA 1
ATOM 6263 C C . ALA A 1 770 ? -61.995 6.421 35.913 1.00 84.25 770 ALA A C 1
ATOM 6265 O O . ALA A 1 770 ? -60.970 6.929 35.471 1.00 84.25 770 ALA A O 1
ATOM 6266 N N . GLU A 1 771 ? -61.978 5.536 36.921 1.00 85.56 771 GLU A N 1
ATOM 6267 C CA . GLU A 1 771 ? -60.782 5.202 37.724 1.00 85.56 771 GLU A CA 1
ATOM 6268 C C . GLU A 1 771 ? -59.543 4.834 36.892 1.00 85.56 771 GLU A C 1
ATOM 6270 O O . GLU A 1 771 ? -58.422 5.234 37.230 1.00 85.56 771 GLU A O 1
ATOM 6275 N N . SER A 1 772 ? -59.751 4.105 35.793 1.00 88.75 772 SER A N 1
ATOM 6276 C CA . SER A 1 772 ? -58.727 3.757 34.814 1.00 88.75 772 SER A CA 1
ATOM 6277 C C . SER A 1 772 ? -59.287 3.821 33.395 1.00 88.75 772 SER A C 1
ATOM 6279 O O . SER A 1 772 ? -60.423 3.411 33.153 1.00 88.75 772 SER A O 1
ATOM 6281 N N . ILE A 1 773 ? -58.479 4.323 32.463 1.00 91.44 773 ILE A N 1
ATOM 6282 C CA . ILE A 1 773 ? -58.806 4.439 31.041 1.00 91.44 773 ILE A CA 1
ATOM 6283 C C . ILE A 1 773 ? -57.655 3.928 30.165 1.00 91.44 773 ILE A C 1
ATOM 6285 O O . ILE A 1 773 ? -56.484 3.937 30.563 1.00 91.44 773 ILE A O 1
ATOM 6289 N N . SER A 1 774 ? -57.985 3.493 28.948 1.00 90.69 774 SER A N 1
ATOM 6290 C CA . SER A 1 774 ? -56.999 3.109 27.935 1.00 90.69 774 SER A CA 1
ATOM 6291 C C . SER A 1 774 ? -56.285 4.330 27.344 1.00 90.69 774 SER A C 1
ATOM 6293 O O . SER A 1 774 ? -56.720 5.473 27.493 1.00 90.69 774 SER A O 1
ATOM 6295 N N . ILE A 1 775 ? -55.193 4.088 26.615 1.00 89.75 775 ILE A N 1
ATOM 6296 C CA . ILE A 1 775 ? -54.467 5.144 25.895 1.00 89.75 775 ILE A CA 1
ATOM 6297 C C . ILE A 1 775 ? -55.366 5.833 24.850 1.00 89.75 775 ILE A C 1
ATOM 6299 O O . ILE A 1 775 ? -55.319 7.050 24.729 1.00 89.75 775 ILE A O 1
ATOM 6303 N N . GLU A 1 776 ? -56.219 5.101 24.123 1.00 88.56 776 GLU A N 1
ATOM 6304 C CA . GLU A 1 776 ? -57.170 5.684 23.159 1.00 88.56 776 GLU A CA 1
ATOM 6305 C C . GLU A 1 776 ? -58.173 6.600 23.847 1.00 88.56 776 GLU A C 1
ATOM 6307 O O . GLU A 1 776 ? -58.451 7.697 23.369 1.00 88.56 776 GLU A O 1
ATOM 6312 N N . GLN A 1 777 ? -58.714 6.147 24.978 1.00 90.06 777 GLN A N 1
ATOM 6313 C CA . GLN A 1 777 ? -59.650 6.939 25.762 1.00 90.06 777 GLN A CA 1
ATOM 6314 C C . GLN A 1 777 ? -58.972 8.215 26.259 1.00 90.06 777 GLN A C 1
ATOM 6316 O O . GLN A 1 777 ? -59.545 9.286 26.108 1.00 90.06 777 GLN A O 1
ATOM 6321 N N . TYR A 1 778 ? -57.732 8.121 26.750 1.00 90.94 778 TYR A N 1
ATOM 6322 C CA . TYR A 1 778 ? -56.938 9.274 27.174 1.00 90.94 778 TYR A CA 1
ATOM 6323 C C . TYR A 1 778 ? -56.658 10.263 26.033 1.00 90.94 778 TYR A C 1
ATOM 6325 O O . TYR A 1 778 ? -56.845 11.465 26.204 1.00 90.94 778 TYR A O 1
ATOM 6333 N N . LEU A 1 779 ? -56.252 9.771 24.859 1.00 89.19 779 LEU A N 1
ATOM 6334 C CA . LEU A 1 779 ? -55.974 10.604 23.683 1.00 89.19 779 LEU A CA 1
ATOM 6335 C C . LEU A 1 779 ? -57.223 11.328 23.158 1.00 89.19 779 LEU A C 1
ATOM 6337 O O . LEU A 1 779 ? -57.099 12.413 22.595 1.00 89.19 779 LEU A O 1
ATOM 6341 N N . ASN A 1 780 ? -58.412 10.756 23.368 1.00 89.31 780 ASN A N 1
ATOM 6342 C CA . ASN A 1 780 ? -59.690 11.365 22.999 1.00 89.31 780 ASN A CA 1
ATOM 6343 C C . ASN A 1 780 ? -60.223 12.366 24.044 1.00 89.31 780 ASN A C 1
ATOM 6345 O O . ASN A 1 780 ? -61.218 13.041 23.773 1.00 89.31 780 ASN A O 1
ATOM 6349 N N . LEU A 1 781 ? -59.594 12.484 25.222 1.00 89.81 781 LEU A N 1
ATOM 6350 C CA . LEU A 1 781 ? -59.992 13.464 26.235 1.00 89.81 781 LEU A CA 1
ATOM 6351 C C . LEU A 1 781 ? -59.520 14.881 25.875 1.00 89.81 781 LEU A C 1
ATOM 6353 O O . LEU A 1 781 ? -58.403 15.050 25.371 1.00 89.81 781 LEU A O 1
ATOM 6357 N N . PRO A 1 782 ? -60.294 15.924 26.233 1.00 89.19 782 PRO A N 1
ATOM 6358 C CA . PRO A 1 782 ? -59.807 17.298 26.232 1.00 89.19 782 PRO A CA 1
ATOM 6359 C C . PRO A 1 782 ? -58.531 17.446 27.075 1.00 89.19 782 PRO A C 1
ATOM 6361 O O . PRO A 1 782 ? -58.407 16.855 28.148 1.00 89.19 782 PRO A O 1
ATOM 6364 N N . VAL A 1 783 ? -57.596 18.296 26.638 1.00 84.69 783 VAL A N 1
ATOM 6365 C CA . VAL A 1 783 ? -56.298 18.509 27.317 1.00 84.69 783 VAL A CA 1
ATOM 6366 C C . VAL A 1 783 ? -56.462 18.893 28.796 1.00 84.69 783 VAL A C 1
ATOM 6368 O O . VAL A 1 783 ? -55.660 18.484 29.633 1.00 84.69 783 VAL A O 1
ATOM 6371 N N . SER A 1 784 ? -57.519 19.635 29.145 1.00 85.81 784 SER A N 1
ATOM 6372 C CA . SER A 1 784 ? -57.851 19.974 30.535 1.00 85.81 784 SER A CA 1
ATOM 6373 C C . SER A 1 784 ? -58.120 18.737 31.398 1.00 85.81 784 SER A C 1
ATOM 6375 O O . SER A 1 784 ? -57.682 18.685 32.545 1.00 85.81 784 SER A O 1
ATOM 6377 N N . GLU A 1 785 ? -58.777 17.722 30.840 1.00 88.06 785 GLU A N 1
ATOM 6378 C CA . GLU A 1 785 ? -59.176 16.496 31.540 1.00 88.06 785 GLU A CA 1
ATOM 6379 C C . GLU A 1 785 ? -58.027 15.485 31.636 1.00 88.06 785 GLU A C 1
ATOM 6381 O O . GLU A 1 785 ? -57.871 14.804 32.650 1.00 88.06 785 GLU A O 1
ATOM 6386 N N . GLN A 1 786 ? -57.135 15.460 30.643 1.00 88.75 786 GLN A N 1
ATOM 6387 C CA . GLN A 1 786 ? -55.923 14.633 30.663 1.00 88.75 786 GLN A CA 1
ATOM 6388 C C . GLN A 1 786 ? -55.032 14.900 31.891 1.00 88.75 786 GLN A C 1
ATOM 6390 O O . GLN A 1 786 ? -54.325 14.005 32.360 1.00 88.75 786 GLN A O 1
ATOM 6395 N N . THR A 1 787 ? -55.077 16.112 32.460 1.00 88.50 787 THR A N 1
ATOM 6396 C CA . THR A 1 787 ? -54.278 16.477 33.643 1.00 88.50 787 THR A CA 1
ATOM 6397 C C . THR A 1 787 ? -54.635 15.673 34.896 1.00 88.50 787 THR A C 1
ATOM 6399 O O . THR A 1 787 ? -53.772 15.502 35.767 1.00 88.50 787 THR A O 1
ATOM 6402 N N . HIS A 1 788 ? -55.848 15.116 34.963 1.00 89.81 788 HIS A N 1
ATOM 6403 C CA . HIS A 1 788 ? -56.331 14.312 36.088 1.00 89.81 788 HIS A CA 1
ATOM 6404 C C . HIS A 1 788 ? -55.765 12.889 36.105 1.00 89.81 788 HIS A C 1
ATOM 6406 O O . HIS A 1 788 ? -55.803 12.228 37.144 1.00 89.81 788 HIS A O 1
ATOM 6412 N N . TYR A 1 789 ? -55.169 12.434 35.002 1.00 91.56 789 TYR A N 1
ATOM 6413 C CA . TYR A 1 789 ? -54.647 11.080 34.866 1.00 91.56 789 TYR A CA 1
ATOM 6414 C C . TYR A 1 789 ? -53.117 11.027 34.918 1.00 91.56 789 TYR A C 1
ATOM 6416 O O . TYR A 1 789 ? -52.414 11.985 34.580 1.00 91.56 789 TYR A O 1
ATOM 6424 N N . LYS A 1 790 ? -52.586 9.886 35.363 1.00 91.94 790 LYS A N 1
ATOM 6425 C CA . LYS A 1 790 ? -51.168 9.514 35.273 1.00 91.94 790 LYS A CA 1
ATOM 6426 C C . LYS A 1 790 ? -51.032 8.167 34.566 1.00 91.94 790 LYS A C 1
ATOM 6428 O O . LYS A 1 790 ? -51.831 7.267 34.810 1.00 91.94 790 LYS A O 1
ATOM 6433 N N . GLU A 1 791 ? -50.017 8.037 33.721 1.00 93.25 791 GLU A N 1
ATOM 6434 C CA . GLU A 1 791 ? -49.688 6.773 33.058 1.00 93.25 791 GLU A CA 1
ATOM 6435 C C . GLU A 1 791 ? -49.120 5.772 34.078 1.00 93.25 791 GLU A C 1
ATOM 6437 O O . GLU A 1 791 ? -48.277 6.124 34.908 1.00 93.25 791 GLU A O 1
ATOM 6442 N N . ILE A 1 792 ? -49.582 4.524 34.017 1.00 90.50 792 ILE A N 1
ATOM 6443 C CA . ILE A 1 792 ? -49.058 3.381 34.768 1.00 90.50 792 ILE A CA 1
ATOM 6444 C C . ILE A 1 792 ? -48.834 2.219 33.799 1.00 90.50 792 ILE A C 1
ATOM 6446 O O . ILE A 1 792 ? -49.720 1.866 33.020 1.00 90.50 792 ILE A O 1
ATOM 6450 N N . ALA A 1 793 ? -47.655 1.601 33.869 1.00 90.62 793 ALA A N 1
ATOM 6451 C CA . ALA A 1 793 ? -47.338 0.396 33.109 1.00 90.62 793 ALA A CA 1
ATOM 6452 C C . ALA A 1 793 ? -48.094 -0.827 33.659 1.00 90.62 793 ALA A C 1
ATOM 6454 O O . ALA A 1 793 ? -48.208 -1.005 34.873 1.00 90.62 793 ALA A O 1
ATOM 6455 N N . ILE A 1 794 ? -48.600 -1.669 32.764 1.00 90.75 794 ILE A N 1
ATOM 6456 C CA . ILE A 1 794 ? -49.304 -2.913 33.080 1.00 90.75 794 ILE A CA 1
ATOM 6457 C C . ILE A 1 794 ? -48.264 -4.033 33.178 1.00 90.75 794 ILE A C 1
ATOM 6459 O O . ILE A 1 794 ? -47.418 -4.166 32.300 1.00 90.75 794 ILE A O 1
ATOM 6463 N N . LEU A 1 795 ? -48.317 -4.825 34.254 1.00 90.62 795 LEU A N 1
ATOM 6464 C CA . LEU A 1 795 ? -47.366 -5.913 34.505 1.00 90.62 795 LEU A CA 1
ATOM 6465 C C . LEU A 1 795 ? -47.481 -7.035 33.461 1.00 90.62 795 LEU A C 1
ATOM 6467 O O . LEU A 1 795 ? -48.582 -7.371 33.027 1.00 90.62 795 LEU A O 1
ATOM 6471 N N . GLY A 1 796 ? -46.347 -7.656 33.136 1.00 90.81 796 GLY A N 1
ATOM 6472 C CA . GLY A 1 796 ? -46.241 -8.765 32.187 1.00 90.81 796 GLY A CA 1
ATOM 6473 C C . GLY A 1 796 ? -45.637 -8.374 30.836 1.00 90.81 796 GLY A C 1
ATOM 6474 O O . GLY A 1 796 ? -45.168 -7.252 30.637 1.00 90.81 796 GLY A O 1
ATOM 6475 N N . GLU A 1 797 ? -45.616 -9.333 29.910 1.00 91.69 797 GLU A N 1
ATOM 6476 C CA . GLU A 1 797 ? -45.151 -9.130 28.533 1.00 91.69 797 GLU A CA 1
ATOM 6477 C C . GLU A 1 797 ? -46.152 -8.277 27.741 1.00 91.69 797 GLU A C 1
ATOM 6479 O O . GLU A 1 797 ? -47.369 -8.470 27.812 1.00 91.69 797 GLU A O 1
ATOM 6484 N N . ASN A 1 798 ? -45.638 -7.320 26.972 1.00 93.81 798 ASN A N 1
ATOM 6485 C CA . ASN A 1 798 ? -46.438 -6.515 26.064 1.00 93.81 798 ASN A CA 1
ATOM 6486 C C . ASN A 1 798 ? -46.864 -7.349 24.848 1.00 93.81 798 ASN A C 1
ATOM 6488 O O . ASN A 1 798 ? -46.059 -7.621 23.962 1.00 93.81 798 ASN A O 1
ATOM 6492 N N . THR A 1 799 ? -48.144 -7.714 24.803 1.00 92.06 799 THR A N 1
ATOM 6493 C CA . THR A 1 799 ? -48.748 -8.550 23.751 1.00 92.06 799 THR A CA 1
ATOM 6494 C C . THR A 1 799 ? -49.604 -7.754 22.759 1.00 92.06 799 THR A C 1
ATOM 6496 O O . THR A 1 799 ? -50.349 -8.340 21.974 1.00 92.06 799 THR A O 1
ATOM 6499 N N . ASN A 1 800 ? -49.512 -6.417 22.773 1.00 93.31 800 ASN A N 1
ATOM 6500 C CA . ASN A 1 800 ? -50.213 -5.569 21.808 1.00 93.31 800 ASN A CA 1
ATOM 6501 C C . ASN A 1 800 ? -49.792 -5.892 20.364 1.00 93.31 800 ASN A C 1
ATOM 6503 O O . ASN A 1 800 ? -48.657 -6.287 20.094 1.00 93.31 800 ASN A O 1
ATOM 6507 N N . SER A 1 801 ? -50.699 -5.682 19.410 1.00 93.50 801 SER A N 1
ATOM 6508 C CA . SER A 1 801 ? -50.394 -5.892 17.994 1.00 93.50 801 SER A CA 1
ATOM 6509 C C . SER A 1 801 ? -49.339 -4.902 17.493 1.00 93.50 801 SER A C 1
ATOM 6511 O O . SER A 1 801 ? -49.356 -3.718 17.844 1.00 93.50 801 SER A O 1
ATOM 6513 N N . LYS A 1 802 ? -48.428 -5.403 16.652 1.00 95.81 802 LYS A N 1
ATOM 6514 C CA . LYS A 1 802 ? -47.454 -4.581 15.933 1.00 95.81 802 LYS A CA 1
ATOM 6515 C C . LYS A 1 802 ? -48.150 -3.828 14.792 1.00 95.81 802 LYS A C 1
ATOM 6517 O O . LYS A 1 802 ? -49.034 -4.388 14.148 1.00 95.81 802 LYS A O 1
ATOM 6522 N N . ILE A 1 803 ? -47.711 -2.604 14.525 1.00 96.25 803 ILE A N 1
ATOM 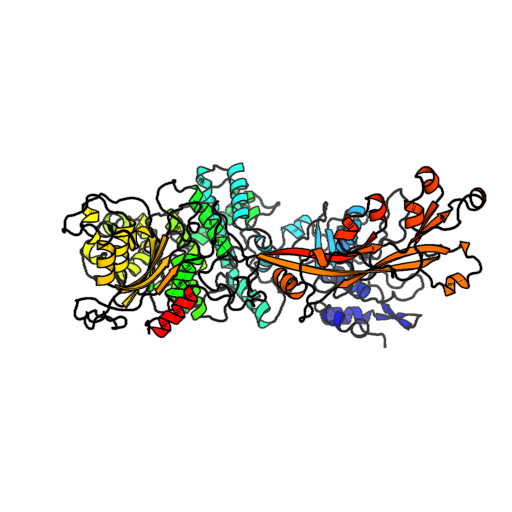6523 C CA . ILE A 1 803 ? -48.122 -1.785 13.379 1.00 96.25 803 ILE A CA 1
ATOM 6524 C C . ILE A 1 803 ? -46.912 -1.463 12.499 1.00 96.25 803 ILE A C 1
ATOM 6526 O O . ILE A 1 803 ? -45.781 -1.385 12.987 1.00 96.25 803 ILE A O 1
ATOM 6530 N N . SER A 1 804 ? -47.152 -1.286 11.205 1.00 96.12 804 SER A N 1
ATOM 6531 C CA . SER A 1 804 ? -46.143 -0.937 10.201 1.00 96.12 804 SER A CA 1
ATOM 6532 C C . SER A 1 804 ? -45.646 0.509 10.328 1.00 96.12 804 SER A C 1
ATOM 6534 O O . SER A 1 804 ? -46.294 1.358 10.948 1.00 96.12 804 SER A O 1
ATOM 6536 N N . LEU A 1 805 ? -44.526 0.822 9.667 1.00 94.06 805 LEU A N 1
ATOM 6537 C CA . LEU A 1 805 ? -44.021 2.192 9.518 1.00 94.06 805 LEU A CA 1
ATOM 6538 C C . LEU A 1 805 ? -45.071 3.155 8.948 1.00 94.06 805 LEU A C 1
ATOM 6540 O O . LEU A 1 805 ? -45.205 4.280 9.430 1.00 94.06 805 LEU A O 1
ATOM 6544 N N . GLN A 1 806 ? -45.836 2.725 7.942 1.00 94.44 806 GLN A N 1
ATOM 6545 C CA . GLN A 1 806 ? -46.865 3.560 7.322 1.00 94.44 806 GLN A CA 1
ATOM 6546 C C . GLN A 1 806 ? -48.001 3.872 8.304 1.00 94.44 806 GLN A C 1
ATOM 6548 O O . GLN A 1 806 ? -48.418 5.026 8.420 1.00 94.44 806 GLN A O 1
ATOM 6553 N N . GLU A 1 807 ? -48.470 2.867 9.045 1.00 95.25 807 GLU A N 1
ATOM 6554 C CA . GLU A 1 807 ? -49.498 3.045 10.073 1.00 95.25 807 GLU A CA 1
ATOM 6555 C C . GLU A 1 807 ? -48.993 3.946 11.203 1.00 95.25 807 GLU A C 1
ATOM 6557 O O . GLU A 1 807 ? -49.684 4.891 11.581 1.00 95.25 807 GLU A O 1
ATOM 6562 N N . TYR A 1 808 ? -47.766 3.738 11.685 1.00 95.12 808 TYR A N 1
ATOM 6563 C CA . TYR A 1 808 ? -47.161 4.576 12.720 1.00 95.12 808 TYR A CA 1
ATOM 6564 C C . TYR A 1 808 ? -47.011 6.042 12.278 1.00 95.12 808 TYR A C 1
ATOM 6566 O O . TYR A 1 808 ? -47.340 6.961 13.032 1.00 95.12 808 TYR A O 1
ATOM 6574 N N . ASN A 1 809 ? -46.587 6.280 11.034 1.00 94.31 809 ASN A N 1
ATOM 6575 C CA . ASN A 1 809 ? -46.467 7.625 10.467 1.00 94.31 809 ASN A CA 1
ATOM 6576 C C . ASN A 1 809 ? -47.824 8.311 10.243 1.00 94.31 809 ASN A C 1
ATOM 6578 O O . ASN A 1 809 ? -47.881 9.539 10.207 1.00 94.31 809 ASN A O 1
ATOM 6582 N N . SER A 1 810 ? -48.914 7.545 10.124 1.00 95.06 810 SER A N 1
ATOM 6583 C CA . SER A 1 810 ? -50.275 8.092 10.039 1.00 95.06 810 SER A CA 1
ATOM 6584 C C . SER A 1 810 ? -50.835 8.559 11.392 1.00 95.06 810 SER A C 1
ATOM 6586 O O . SER A 1 810 ? -51.814 9.307 11.432 1.00 95.06 810 SER A O 1
ATOM 6588 N N . LEU A 1 811 ? -50.208 8.161 12.507 1.00 92.44 811 LEU A N 1
ATOM 6589 C CA . LEU A 1 811 ? -50.592 8.595 13.849 1.00 92.44 811 LEU A CA 1
ATOM 6590 C C . LEU A 1 811 ? -50.179 10.052 14.106 1.00 92.44 811 LEU A C 1
ATOM 6592 O O . LEU A 1 811 ? -49.101 10.501 13.720 1.00 92.44 811 LEU A O 1
ATOM 6596 N N . GLY A 1 812 ? -51.002 10.787 14.858 1.00 90.00 812 GLY A N 1
ATOM 6597 C CA . GLY A 1 812 ? -50.612 12.101 15.372 1.00 90.00 812 GLY A CA 1
ATOM 6598 C C . GLY A 1 812 ? -49.411 12.010 16.327 1.00 90.00 812 GLY A C 1
ATOM 6599 O O . GLY A 1 812 ? -49.251 11.021 17.045 1.00 90.00 812 GLY A O 1
ATOM 6600 N N . LYS A 1 813 ? -48.591 13.070 16.400 1.00 87.62 813 LYS A N 1
ATOM 6601 C CA . LYS A 1 813 ? -47.374 13.106 17.243 1.00 87.62 813 LYS A CA 1
ATOM 6602 C C . LYS A 1 813 ? -47.624 12.777 18.720 1.00 87.62 813 LYS A C 1
ATOM 6604 O O . LYS A 1 813 ? -46.737 12.245 19.383 1.00 87.62 813 LYS A O 1
ATOM 6609 N N . ASP A 1 814 ? -48.807 13.086 19.246 1.00 85.81 814 ASP A N 1
ATOM 6610 C CA . ASP A 1 814 ? -49.160 12.767 20.633 1.00 85.81 814 ASP A CA 1
ATOM 6611 C C . ASP A 1 814 ? -49.485 11.286 20.842 1.00 85.81 814 ASP A C 1
ATOM 6613 O O . ASP A 1 814 ? -49.168 10.743 21.897 1.00 85.81 814 ASP A O 1
ATOM 6617 N N . ALA A 1 815 ? -50.016 10.608 19.823 1.00 89.69 815 ALA A N 1
ATOM 6618 C CA . ALA A 1 815 ? -50.248 9.168 19.855 1.00 89.69 815 ALA A CA 1
ATOM 6619 C C . ALA A 1 815 ? -48.940 8.375 19.700 1.00 89.69 815 ALA A C 1
ATOM 6621 O O . ALA A 1 815 ? -48.735 7.388 20.403 1.00 89.69 815 ALA A O 1
ATOM 6622 N N . GLN A 1 816 ? -48.021 8.840 18.847 1.00 92.31 816 GLN A N 1
ATOM 6623 C CA . GLN A 1 816 ? -46.722 8.194 18.603 1.00 92.31 816 GLN A CA 1
ATOM 6624 C C . GLN A 1 816 ? -45.888 7.991 19.884 1.00 92.31 816 GLN A C 1
ATOM 6626 O O . GLN A 1 816 ? -45.218 6.972 20.031 1.00 92.31 816 GLN A O 1
ATOM 6631 N N . LYS A 1 817 ? -45.994 8.896 20.871 1.00 92.56 817 LYS A N 1
ATOM 6632 C CA . LYS A 1 817 ? -45.314 8.797 22.186 1.00 92.56 817 LYS A CA 1
ATOM 6633 C C . LYS A 1 817 ? -45.689 7.544 22.989 1.00 92.56 817 LYS A C 1
ATOM 6635 O O . LYS A 1 817 ? -44.987 7.188 23.944 1.00 92.56 817 LYS A O 1
ATOM 6640 N N . PHE A 1 818 ? -46.798 6.896 22.639 1.00 94.19 818 PHE A N 1
ATOM 6641 C CA . PHE A 1 818 ? -47.298 5.686 23.287 1.00 94.19 818 PHE A CA 1
ATOM 6642 C C . PHE A 1 818 ? -46.959 4.406 22.531 1.00 94.19 818 PHE A C 1
ATOM 6644 O O . PHE A 1 818 ? -47.492 3.352 22.860 1.00 94.19 818 PHE A O 1
ATOM 6651 N N . TYR A 1 819 ? -46.063 4.474 21.555 1.00 95.75 819 TYR A N 1
ATOM 6652 C CA . TYR A 1 819 ? -45.556 3.315 20.839 1.00 95.75 819 TYR A CA 1
ATOM 6653 C C . TYR A 1 819 ? -44.061 3.140 21.100 1.00 95.75 819 TYR A C 1
ATOM 6655 O O . TYR A 1 819 ? -43.331 4.090 21.382 1.00 95.75 819 TYR A O 1
ATOM 6663 N N . LEU A 1 820 ? -43.629 1.890 21.047 1.00 95.50 820 LEU A N 1
ATOM 6664 C CA . LEU A 1 820 ? -42.259 1.435 21.216 1.00 95.50 820 LEU A CA 1
ATOM 6665 C C . LEU A 1 820 ? -41.846 0.698 19.942 1.00 95.50 820 LEU A C 1
ATOM 6667 O O . LEU A 1 820 ? -42.697 0.123 19.270 1.00 95.50 820 LEU A O 1
ATOM 6671 N N . ILE A 1 821 ? -40.562 0.708 19.603 1.00 95.69 821 ILE A N 1
ATOM 6672 C CA . ILE A 1 821 ? -40.055 -0.026 18.438 1.00 95.69 821 ILE A CA 1
ATOM 6673 C C . ILE A 1 821 ? -40.131 -1.522 18.750 1.00 95.69 821 ILE A C 1
ATOM 6675 O O . ILE A 1 821 ? -39.576 -1.965 19.746 1.00 95.69 821 ILE A O 1
ATOM 6679 N N . ALA A 1 822 ? -40.842 -2.288 17.933 1.00 95.06 822 ALA A N 1
ATOM 6680 C CA . ALA A 1 822 ? -41.066 -3.722 18.113 1.00 95.06 822 ALA A CA 1
ATOM 6681 C C . ALA A 1 822 ? -40.198 -4.582 17.194 1.00 95.06 822 ALA A C 1
ATOM 6683 O O . ALA A 1 822 ? -39.953 -5.742 17.502 1.00 95.06 822 ALA A O 1
ATOM 6684 N N . GLU A 1 823 ? -39.787 -4.017 16.066 1.00 96.62 823 GLU A N 1
ATOM 6685 C CA . GLU A 1 823 ? -38.893 -4.611 15.081 1.00 96.62 823 GLU A CA 1
ATOM 6686 C C . GLU A 1 823 ? -38.148 -3.460 14.410 1.00 96.62 823 GLU A C 1
ATOM 6688 O O . GLU A 1 823 ? -38.763 -2.423 14.128 1.00 96.62 823 GLU A O 1
ATOM 6693 N N . ASP A 1 824 ? -36.845 -3.613 14.214 1.00 95.25 824 ASP A N 1
ATOM 6694 C CA . ASP A 1 824 ? -36.015 -2.601 13.571 1.00 95.25 824 ASP A CA 1
ATOM 6695 C C . ASP A 1 824 ? -34.911 -3.231 12.736 1.00 95.25 824 ASP A C 1
ATOM 6697 O O . ASP A 1 824 ? -34.434 -4.335 13.021 1.00 95.25 824 ASP A O 1
ATOM 6701 N N . VAL A 1 825 ? -34.487 -2.473 11.730 1.00 94.88 825 VAL A N 1
ATOM 6702 C CA . VAL A 1 825 ? -33.351 -2.806 10.885 1.00 94.88 825 VAL A CA 1
ATOM 6703 C C . VAL A 1 825 ? -32.412 -1.612 10.844 1.00 94.88 825 VAL A C 1
ATOM 6705 O O . VAL A 1 825 ? -32.792 -0.530 10.389 1.00 94.88 825 VAL A O 1
ATOM 6708 N N . ALA A 1 826 ? -31.185 -1.808 11.324 1.00 91.44 826 ALA A N 1
ATOM 6709 C CA . ALA A 1 826 ? -30.160 -0.772 11.352 1.00 91.44 826 ALA A CA 1
ATOM 6710 C C . ALA A 1 826 ? -29.092 -1.043 10.291 1.00 91.44 826 ALA A C 1
ATOM 6712 O O . ALA A 1 826 ? -28.521 -2.133 10.245 1.00 91.44 826 ALA A O 1
ATOM 6713 N N . GLU A 1 827 ? -28.822 -0.034 9.464 1.00 93.25 827 GLU A N 1
ATOM 6714 C CA . GLU A 1 827 ? -27.858 -0.089 8.365 1.00 93.25 827 GLU A CA 1
ATOM 6715 C C . GLU A 1 827 ? -26.478 0.408 8.804 1.00 93.25 827 GLU A C 1
ATOM 6717 O O . GLU A 1 827 ? -26.359 1.387 9.549 1.00 93.25 827 GLU A O 1
ATOM 6722 N N . ARG A 1 828 ? -25.428 -0.215 8.272 1.00 91.56 828 ARG A N 1
ATOM 6723 C CA . ARG A 1 828 ? -24.063 0.310 8.324 1.00 91.56 828 ARG A CA 1
ATOM 6724 C C . ARG A 1 828 ? -23.315 -0.014 7.039 1.00 91.56 828 ARG A C 1
ATOM 6726 O O . ARG A 1 828 ? -23.531 -1.058 6.442 1.00 91.56 828 ARG A O 1
ATOM 6733 N N . THR A 1 829 ? -22.400 0.862 6.651 1.00 88.44 829 THR A N 1
ATOM 6734 C CA . THR A 1 829 ? -21.531 0.647 5.490 1.00 88.44 829 THR A CA 1
ATOM 6735 C C . THR A 1 829 ? -20.109 0.441 5.965 1.00 88.44 829 THR A C 1
ATOM 6737 O O . THR A 1 829 ? -19.567 1.278 6.691 1.00 88.44 829 THR A O 1
ATOM 6740 N N . GLU A 1 830 ? -19.471 -0.618 5.493 1.00 84.62 830 GLU A N 1
ATOM 6741 C CA . GLU A 1 830 ? -18.070 -0.894 5.777 1.00 84.62 830 GLU A CA 1
ATOM 6742 C C . GLU A 1 830 ? -17.252 -0.883 4.491 1.00 84.62 830 GLU A C 1
ATOM 6744 O O . GLU A 1 830 ? -17.731 -1.222 3.410 1.00 84.62 830 GLU A O 1
ATOM 6749 N N . ARG A 1 831 ? -15.993 -0.450 4.590 1.00 84.31 831 ARG A N 1
ATOM 6750 C CA . ARG A 1 831 ? -15.044 -0.604 3.488 1.00 84.31 831 ARG A CA 1
ATOM 6751 C C . ARG A 1 831 ? -14.478 -2.012 3.552 1.00 84.31 831 ARG A C 1
ATOM 6753 O O . ARG A 1 831 ? -13.952 -2.395 4.596 1.00 84.31 831 ARG A O 1
ATOM 6760 N N . ILE A 1 832 ? -14.549 -2.739 2.443 1.00 84.00 832 ILE A N 1
ATOM 6761 C CA . ILE A 1 832 ? -14.023 -4.100 2.387 1.00 84.00 832 ILE A CA 1
ATOM 6762 C C . ILE A 1 832 ? -12.501 -4.053 2.496 1.00 84.00 832 ILE A C 1
ATOM 6764 O O . ILE A 1 832 ? -11.840 -3.195 1.894 1.00 84.00 832 ILE A O 1
ATOM 6768 N N . LYS A 1 833 ? -11.970 -4.974 3.298 1.00 79.06 833 LYS A N 1
ATOM 6769 C CA . LYS A 1 833 ? -10.543 -5.158 3.528 1.00 79.06 833 LYS A CA 1
ATOM 6770 C C . LYS A 1 833 ? -10.099 -6.523 3.017 1.00 79.06 833 LYS A C 1
ATOM 6772 O O . LYS A 1 833 ? -10.877 -7.471 3.077 1.00 79.06 833 LYS A O 1
ATOM 6777 N N . ASP A 1 834 ? -8.869 -6.608 2.531 1.00 72.38 834 ASP A N 1
ATOM 6778 C CA . ASP A 1 834 ? -8.228 -7.871 2.161 1.00 72.38 834 ASP A CA 1
ATOM 6779 C C . ASP A 1 834 ? -7.973 -8.754 3.396 1.00 72.38 834 ASP A C 1
ATOM 6781 O O . ASP A 1 834 ? -8.150 -8.318 4.541 1.00 72.38 834 ASP A O 1
ATOM 6785 N N . THR A 1 835 ? -7.519 -9.995 3.196 1.00 70.38 835 THR A N 1
ATOM 6786 C CA . THR A 1 835 ? -7.185 -10.927 4.289 1.00 70.38 835 THR A CA 1
ATOM 6787 C C . THR A 1 835 ? -6.069 -10.414 5.207 1.00 70.38 835 THR A C 1
ATOM 6789 O O . THR A 1 835 ? -5.782 -11.024 6.235 1.00 70.38 835 THR A O 1
ATOM 6792 N N . HIS A 1 836 ? -5.427 -9.298 4.854 1.00 63.81 836 HIS A N 1
ATOM 6793 C CA . HIS A 1 836 ? -4.357 -8.645 5.601 1.00 63.81 836 HIS A CA 1
ATOM 6794 C C . HIS A 1 836 ? -4.816 -7.336 6.274 1.00 63.81 836 HIS A C 1
ATOM 6796 O O . HIS A 1 836 ? -4.025 -6.699 6.969 1.00 63.81 836 HIS A O 1
ATOM 6802 N N . GLY A 1 837 ? -6.088 -6.947 6.124 1.00 63.75 837 GLY A N 1
ATOM 6803 C CA . GLY A 1 837 ? -6.677 -5.761 6.742 1.00 63.75 837 GLY A CA 1
ATOM 6804 C C . GLY A 1 837 ? -6.561 -4.466 5.926 1.00 63.75 837 GLY A C 1
ATOM 6805 O O . GLY A 1 837 ? -6.903 -3.400 6.450 1.00 63.75 837 GLY A O 1
ATOM 6806 N N . HIS A 1 838 ? -6.123 -4.516 4.665 1.00 67.94 838 HIS A N 1
ATOM 6807 C CA . HIS A 1 838 ? -5.990 -3.343 3.795 1.00 67.94 838 HIS A CA 1
ATOM 6808 C C . HIS A 1 838 ? -7.262 -3.058 2.998 1.00 67.94 838 HIS A C 1
ATOM 6810 O O . HIS A 1 838 ? -7.886 -3.965 2.470 1.00 67.94 838 HIS A O 1
ATOM 6816 N N . ILE A 1 839 ? -7.620 -1.783 2.843 1.00 70.00 839 ILE A N 1
ATOM 6817 C CA . ILE A 1 839 ? -8.834 -1.366 2.126 1.00 70.00 839 ILE A CA 1
ATOM 6818 C C . ILE A 1 839 ? -8.674 -1.539 0.603 1.00 70.00 839 ILE A C 1
ATOM 6820 O O . ILE A 1 839 ? -7.709 -1.035 0.031 1.00 70.00 839 ILE A O 1
ATOM 6824 N N . PHE A 1 840 ? -9.663 -2.142 -0.069 1.00 77.38 840 PHE A N 1
ATOM 6825 C CA . PHE A 1 840 ? -9.648 -2.328 -1.529 1.00 77.38 840 PHE A CA 1
ATOM 6826 C C . PHE A 1 840 ? -10.021 -1.081 -2.325 1.00 77.38 840 PHE A C 1
ATOM 6828 O O . PHE A 1 840 ? -11.111 -0.529 -2.156 1.00 77.38 840 PHE A O 1
ATOM 6835 N N . VAL A 1 841 ? -9.177 -0.708 -3.289 1.00 83.38 841 VAL A N 1
ATOM 6836 C CA . VAL A 1 841 ? -9.544 0.224 -4.366 1.00 83.38 841 VAL A CA 1
ATOM 6837 C C . VAL A 1 841 ? -10.400 -0.514 -5.399 1.00 83.38 841 VAL A C 1
ATOM 6839 O O . VAL A 1 841 ? -10.031 -1.583 -5.879 1.00 83.38 841 VAL A O 1
ATOM 6842 N N . LYS A 1 842 ? -11.549 0.061 -5.758 1.00 89.44 842 LYS A N 1
ATOM 6843 C CA . LYS A 1 842 ? -12.518 -0.532 -6.685 1.00 89.44 842 LYS A CA 1
ATOM 6844 C C . LYS A 1 842 ? -11.963 -0.575 -8.113 1.00 89.44 842 LYS A C 1
ATOM 6846 O O . LYS A 1 842 ? -11.632 0.468 -8.661 1.00 89.44 842 LYS A O 1
ATOM 6851 N N . HIS A 1 843 ? -11.896 -1.750 -8.737 1.00 91.94 843 HIS A N 1
ATOM 6852 C CA . HIS A 1 843 ? -11.638 -1.914 -10.175 1.00 91.94 843 HIS A CA 1
ATOM 6853 C C . HIS A 1 843 ? -11.894 -3.357 -10.634 1.00 91.94 843 HIS A C 1
ATOM 6855 O O . HIS A 1 843 ? -11.966 -4.263 -9.813 1.00 91.94 843 HIS A O 1
ATOM 6861 N N . ASP A 1 844 ? -11.880 -3.582 -11.947 1.00 93.56 844 ASP A N 1
ATOM 6862 C CA . ASP A 1 844 ? -12.043 -4.880 -12.619 1.00 93.56 844 ASP A CA 1
ATOM 6863 C C . ASP A 1 844 ? -10.766 -5.372 -13.345 1.00 93.56 844 ASP A C 1
ATOM 6865 O O . ASP A 1 844 ? -10.809 -6.267 -14.190 1.00 93.56 844 ASP A O 1
ATOM 6869 N N . LEU A 1 845 ? -9.597 -4.794 -13.040 1.00 94.94 845 LEU A N 1
ATOM 6870 C CA . LEU A 1 845 ? -8.343 -5.145 -13.722 1.00 94.94 845 LEU A CA 1
ATOM 6871 C C . LEU A 1 845 ? -7.783 -6.519 -13.334 1.00 94.94 845 LEU A C 1
ATOM 6873 O O . LEU A 1 845 ? -7.208 -7.192 -14.188 1.00 94.94 845 LEU A O 1
ATOM 6877 N N . PHE A 1 846 ? -7.910 -6.922 -12.069 1.00 92.56 846 PHE A N 1
ATOM 6878 C CA . PHE A 1 846 ? -7.473 -8.228 -11.577 1.00 92.56 846 PHE A CA 1
ATOM 6879 C C . PHE A 1 846 ? -8.096 -8.570 -10.219 1.00 92.56 846 PHE A C 1
ATOM 6881 O O . PHE A 1 846 ? -8.535 -7.671 -9.497 1.00 92.56 846 PHE A O 1
ATOM 6888 N N . ASN A 1 847 ? -8.030 -9.849 -9.845 1.00 89.19 847 ASN A N 1
ATOM 6889 C CA . ASN A 1 847 ? -8.407 -10.344 -8.521 1.00 89.19 847 ASN A CA 1
ATOM 6890 C C . ASN A 1 847 ? -7.323 -10.023 -7.478 1.00 89.19 847 ASN A C 1
ATOM 6892 O O . ASN A 1 847 ? -6.213 -10.568 -7.531 1.00 89.19 847 ASN A O 1
ATOM 6896 N N . HIS A 1 848 ? -7.605 -9.092 -6.567 1.00 76.19 848 HIS A N 1
ATOM 6897 C CA . HIS A 1 848 ? -6.636 -8.634 -5.560 1.00 76.19 848 HIS A CA 1
ATOM 6898 C C . HIS A 1 848 ? -6.296 -9.682 -4.517 1.00 76.19 848 HIS A C 1
ATOM 6900 O O . HIS A 1 848 ? -5.143 -9.791 -4.108 1.00 76.19 848 HIS A O 1
ATOM 6906 N N . ASP A 1 849 ? -7.307 -10.422 -4.081 1.00 80.06 849 ASP A N 1
ATOM 6907 C CA . ASP A 1 849 ? -7.184 -11.354 -2.978 1.00 80.06 849 ASP A CA 1
ATOM 6908 C C . ASP A 1 849 ? -8.042 -12.591 -3.243 1.00 80.06 849 ASP A C 1
ATOM 6910 O O . ASP A 1 849 ? -9.201 -12.659 -2.831 1.00 80.06 849 ASP A O 1
ATOM 6914 N N . PRO A 1 850 ? -7.470 -13.596 -3.924 1.00 80.88 850 PRO A N 1
ATOM 6915 C CA . PRO A 1 850 ? -8.163 -14.850 -4.184 1.00 80.88 850 PRO A CA 1
ATOM 6916 C C . PRO A 1 850 ? -8.518 -15.635 -2.911 1.00 80.88 850 PRO A C 1
ATOM 6918 O O . PRO A 1 850 ? -9.298 -16.581 -2.988 1.00 80.88 850 PRO A O 1
ATOM 6921 N N . ALA A 1 851 ? -7.918 -15.303 -1.759 1.00 81.94 851 ALA A N 1
ATOM 6922 C CA . ALA A 1 851 ? -8.210 -15.954 -0.485 1.00 81.94 851 ALA A CA 1
ATOM 6923 C C . ALA A 1 851 ? -9.392 -15.303 0.249 1.00 81.94 851 ALA A C 1
ATOM 6925 O O . ALA A 1 851 ? -9.979 -15.933 1.132 1.00 81.94 851 ALA A O 1
ATOM 6926 N N . LEU A 1 852 ? -9.762 -14.072 -0.115 1.00 83.38 852 LEU A N 1
ATOM 6927 C CA . LEU A 1 852 ? -10.941 -13.419 0.428 1.00 83.38 852 LEU A CA 1
ATOM 6928 C C . LEU A 1 852 ? -12.200 -14.070 -0.149 1.00 83.38 852 LEU A C 1
ATOM 6930 O O . LEU A 1 852 ? -12.442 -14.031 -1.353 1.00 83.38 852 LEU A O 1
ATOM 6934 N N . LEU A 1 853 ? -13.036 -14.639 0.715 1.00 83.00 853 LEU A N 1
ATOM 6935 C CA . LEU A 1 853 ? -14.338 -15.154 0.308 1.00 83.00 853 LEU A CA 1
ATOM 6936 C C . LEU A 1 853 ? -15.272 -13.988 -0.018 1.00 83.00 853 LEU A C 1
ATOM 6938 O O . LEU A 1 853 ? -15.444 -13.080 0.794 1.00 83.00 853 LEU A O 1
ATOM 6942 N N . ASN A 1 854 ? -15.887 -14.032 -1.197 1.00 84.56 854 ASN A N 1
ATOM 6943 C CA . ASN A 1 854 ? -16.944 -13.098 -1.544 1.00 84.56 854 ASN A CA 1
ATOM 6944 C C . ASN A 1 854 ? -18.303 -13.671 -1.137 1.00 84.56 854 ASN A C 1
ATOM 6946 O O . ASN A 1 854 ? -18.838 -14.564 -1.796 1.00 84.56 854 ASN A O 1
ATOM 6950 N N . GLU A 1 855 ? -18.839 -13.160 -0.031 1.00 84.19 855 GLU A N 1
ATOM 6951 C CA . GLU A 1 855 ? -20.167 -13.525 0.463 1.00 84.19 855 GLU A CA 1
ATOM 6952 C C . GLU A 1 855 ? -21.294 -12.839 -0.335 1.00 84.19 855 GLU A C 1
ATOM 6954 O O . GLU A 1 855 ? -22.429 -13.317 -0.310 1.00 84.19 855 GLU A O 1
ATOM 6959 N N . ASN A 1 856 ? -20.987 -11.773 -1.092 1.00 87.19 856 ASN A N 1
ATOM 6960 C CA . ASN A 1 856 ? -21.925 -11.049 -1.949 1.00 87.19 856 ASN A CA 1
ATOM 6961 C C . ASN A 1 856 ? -21.605 -11.203 -3.454 1.00 87.19 856 ASN A C 1
ATOM 6963 O O . ASN A 1 856 ? -20.799 -10.448 -4.006 1.00 87.19 856 ASN A O 1
ATOM 6967 N N . PRO A 1 857 ? -22.311 -12.076 -4.197 1.00 83.81 857 PRO A N 1
ATOM 6968 C CA . PRO A 1 857 ? -22.070 -12.251 -5.632 1.00 83.81 857 PRO A CA 1
ATOM 6969 C C . PRO A 1 857 ? -22.314 -10.981 -6.470 1.00 83.81 857 PRO A C 1
ATOM 6971 O O . PRO A 1 857 ? -21.835 -10.902 -7.601 1.00 83.81 857 PRO A O 1
ATOM 6974 N N . ASN A 1 858 ? -23.035 -9.985 -5.941 1.00 83.81 858 ASN A N 1
ATOM 6975 C CA . ASN A 1 858 ? -23.280 -8.711 -6.622 1.00 83.81 858 ASN A CA 1
ATOM 6976 C C . ASN A 1 858 ? -22.128 -7.710 -6.456 1.00 83.81 858 ASN A C 1
ATOM 6978 O O . ASN A 1 858 ? -22.097 -6.687 -7.144 1.00 83.81 858 ASN A O 1
ATOM 6982 N N . ASN A 1 859 ? -21.196 -7.975 -5.541 1.00 84.38 859 ASN A N 1
ATOM 6983 C CA . ASN A 1 859 ? -20.059 -7.113 -5.270 1.00 84.38 859 ASN A CA 1
ATOM 6984 C C . ASN A 1 859 ? -18.801 -7.659 -5.960 1.00 84.38 859 ASN A C 1
ATOM 6986 O O . ASN A 1 859 ? -18.625 -8.867 -6.102 1.00 84.38 859 ASN A O 1
ATOM 6990 N N . ILE A 1 860 ? -17.919 -6.768 -6.414 1.00 79.12 860 ILE A N 1
ATOM 6991 C CA . ILE A 1 860 ? -16.807 -7.121 -7.312 1.00 79.12 860 ILE A CA 1
ATOM 6992 C C . ILE A 1 860 ? -15.589 -7.717 -6.588 1.00 79.12 860 ILE A C 1
ATOM 6994 O O . ILE A 1 860 ? -14.690 -8.250 -7.236 1.00 79.12 860 ILE A O 1
ATOM 6998 N N . TYR A 1 861 ? -15.515 -7.619 -5.256 1.00 78.50 861 TYR A N 1
ATOM 6999 C CA . TYR A 1 861 ? -14.338 -8.112 -4.538 1.00 78.50 861 TYR A CA 1
ATOM 7000 C C . TYR A 1 861 ? -14.175 -9.628 -4.709 1.00 78.50 861 TYR A C 1
ATOM 7002 O O . TYR A 1 861 ? -15.144 -10.373 -4.841 1.00 78.50 861 TYR A O 1
ATOM 7010 N N . SER A 1 862 ? -12.919 -10.063 -4.795 1.00 74.62 862 SER A N 1
ATOM 7011 C CA . SER A 1 862 ? -12.520 -11.458 -5.031 1.00 74.62 862 SER A CA 1
ATOM 7012 C C . SER A 1 862 ? -12.976 -12.097 -6.352 1.00 74.62 862 SER A C 1
ATOM 7014 O O . SER A 1 862 ? -12.807 -13.305 -6.519 1.00 74.62 862 SER A O 1
ATOM 7016 N N . GLN A 1 863 ? -13.534 -11.328 -7.297 1.00 84.62 863 GLN A N 1
ATOM 7017 C CA . GLN A 1 863 ? -13.837 -11.817 -8.645 1.00 84.62 863 GLN A CA 1
ATOM 7018 C C . GLN A 1 863 ? -12.605 -11.735 -9.556 1.00 84.62 863 GLN A C 1
ATOM 7020 O O . GLN A 1 863 ? -11.778 -10.826 -9.436 1.00 84.62 863 GLN A O 1
ATOM 7025 N N . ASP A 1 864 ? -12.502 -12.677 -10.492 1.00 91.44 864 ASP A N 1
ATOM 7026 C CA . ASP A 1 864 ? -11.464 -12.672 -11.521 1.00 91.44 864 ASP A CA 1
ATOM 7027 C C . ASP A 1 864 ? -11.655 -11.500 -12.487 1.00 91.44 864 ASP A C 1
ATOM 7029 O O . ASP A 1 864 ? -12.758 -11.229 -12.965 1.00 91.44 864 ASP A O 1
ATOM 7033 N N . GLY A 1 865 ? -10.562 -10.782 -12.754 1.00 93.94 865 GLY A N 1
ATOM 7034 C CA . GLY A 1 865 ? -10.568 -9.586 -13.585 1.00 93.94 865 GLY A CA 1
ATOM 7035 C C . GLY A 1 865 ? -9.952 -9.812 -14.962 1.00 93.94 865 GLY A C 1
ATOM 7036 O O . GLY A 1 865 ? -9.745 -10.932 -15.434 1.00 93.94 865 GLY A O 1
ATOM 7037 N N . ILE A 1 866 ? -9.612 -8.700 -15.614 1.00 97.56 866 ILE A N 1
ATOM 7038 C CA . ILE A 1 866 ? -8.994 -8.691 -16.948 1.00 97.56 866 ILE A CA 1
ATOM 7039 C C . ILE A 1 866 ? -7.689 -9.504 -16.992 1.00 97.56 866 ILE A C 1
ATOM 7041 O O . ILE A 1 866 ? -7.449 -10.215 -17.970 1.00 97.56 866 ILE A O 1
ATOM 7045 N N . ALA A 1 867 ? -6.845 -9.413 -15.960 1.00 97.38 867 ALA A N 1
ATOM 7046 C CA . ALA A 1 867 ? -5.580 -10.139 -15.912 1.00 97.38 867 ALA A CA 1
ATOM 7047 C C . ALA A 1 867 ? -5.793 -11.658 -15.861 1.00 97.38 867 ALA A C 1
ATOM 7049 O O . ALA A 1 867 ? -5.131 -12.384 -16.600 1.00 97.38 867 ALA A O 1
ATOM 7050 N N . GLU A 1 868 ? -6.724 -12.145 -15.038 1.00 96.88 868 GLU A N 1
ATOM 7051 C CA . GLU A 1 868 ? -7.046 -13.570 -14.944 1.00 96.88 868 GLU A CA 1
ATOM 7052 C C . GLU A 1 868 ? -7.644 -14.102 -16.259 1.00 96.88 868 GLU A C 1
ATOM 7054 O O . GLU A 1 868 ? -7.172 -15.118 -16.775 1.00 96.88 868 GLU A O 1
ATOM 7059 N N . ALA A 1 869 ? -8.555 -13.356 -16.896 1.00 97.62 869 ALA A N 1
ATOM 7060 C CA . ALA A 1 869 ? -9.077 -13.697 -18.224 1.00 97.62 869 ALA A CA 1
ATOM 7061 C C . ALA A 1 869 ? -7.975 -13.745 -19.304 1.00 97.62 869 ALA A C 1
ATOM 7063 O O . ALA A 1 869 ? -7.973 -14.620 -20.176 1.00 97.62 869 ALA A O 1
ATOM 7064 N N . PHE A 1 870 ? -6.994 -12.836 -19.243 1.00 98.38 870 PHE A N 1
ATOM 7065 C CA . PHE A 1 870 ? -5.829 -12.891 -20.125 1.00 98.38 870 PHE A CA 1
ATOM 7066 C C . PHE A 1 870 ? -4.958 -14.120 -19.856 1.00 98.38 870 PHE A C 1
ATOM 7068 O O . PHE A 1 870 ? -4.434 -14.701 -20.801 1.00 98.38 870 PHE A O 1
ATOM 7075 N N . ILE A 1 871 ? -4.792 -14.539 -18.599 1.00 97.56 871 ILE A N 1
ATOM 7076 C CA . ILE A 1 871 ? -4.016 -15.738 -18.254 1.00 97.56 871 ILE A CA 1
ATOM 7077 C C . ILE A 1 871 ? -4.668 -16.991 -18.854 1.00 97.56 871 ILE A C 1
ATOM 7079 O O . ILE A 1 871 ? -3.964 -17.846 -19.397 1.00 97.56 871 ILE A O 1
ATOM 7083 N N . GLU A 1 872 ? -5.996 -17.105 -18.807 1.00 97.25 872 GLU A N 1
ATOM 7084 C CA . GLU A 1 872 ? -6.721 -18.200 -19.465 1.00 97.25 872 GLU A CA 1
ATOM 7085 C C . GLU A 1 872 ? -6.531 -18.181 -20.983 1.00 97.25 872 GLU A C 1
ATOM 7087 O O . GLU A 1 872 ? -6.196 -19.206 -21.586 1.00 97.25 872 GLU A O 1
ATOM 7092 N N . PHE A 1 873 ? -6.672 -17.002 -21.596 1.00 97.81 873 PHE A N 1
ATOM 7093 C CA . PHE A 1 873 ? -6.377 -16.792 -23.010 1.00 97.81 873 PHE A CA 1
ATOM 7094 C C . PHE A 1 873 ? -4.937 -17.198 -23.350 1.00 97.81 873 PHE A C 1
ATOM 7096 O O . PHE A 1 873 ? -4.709 -17.962 -24.282 1.00 97.81 873 PHE A O 1
ATOM 7103 N N . ALA A 1 874 ? -3.960 -16.754 -22.563 1.00 97.38 874 ALA A N 1
ATOM 7104 C CA . ALA A 1 874 ? -2.547 -17.022 -22.779 1.00 97.38 874 ALA A CA 1
ATOM 7105 C C . ALA A 1 874 ? -2.226 -18.520 -22.726 1.00 97.38 874 ALA A C 1
ATOM 7107 O O . ALA A 1 874 ? -1.471 -19.013 -23.564 1.00 97.38 874 ALA A O 1
ATOM 7108 N N . LYS A 1 875 ? -2.826 -19.252 -21.779 1.00 97.31 875 LYS A N 1
ATOM 7109 C CA . LYS A 1 875 ? -2.709 -20.715 -21.685 1.00 97.31 875 LYS A CA 1
ATOM 7110 C C . LYS A 1 875 ? -3.333 -21.405 -22.897 1.00 97.31 875 LYS A C 1
ATOM 7112 O O . LYS A 1 875 ? -2.710 -22.291 -23.474 1.00 97.31 875 LYS A O 1
ATOM 7117 N N . LYS A 1 876 ? -4.532 -20.980 -23.308 1.00 96.56 876 LYS A N 1
ATOM 7118 C CA . LYS A 1 876 ? -5.233 -21.522 -24.483 1.00 96.56 876 LYS A CA 1
ATOM 7119 C C . LYS A 1 876 ? -4.439 -21.310 -25.775 1.00 96.56 876 LYS A C 1
ATOM 7121 O O . LYS A 1 876 ? -4.350 -22.223 -26.589 1.00 96.56 876 LYS A O 1
ATOM 7126 N N . GLU A 1 877 ? -3.837 -20.135 -25.930 1.00 94.94 877 GLU A N 1
ATOM 7127 C CA . GLU A 1 877 ? -3.034 -19.758 -27.099 1.00 94.94 877 GLU A CA 1
ATOM 7128 C C . GLU A 1 877 ? -1.567 -20.208 -27.014 1.00 94.94 877 GLU A C 1
ATOM 7130 O O . GLU A 1 877 ? -0.761 -19.870 -27.885 1.00 94.94 877 GLU A O 1
ATOM 7135 N N . GLY A 1 878 ? -1.201 -20.952 -25.964 1.00 94.44 878 GLY A N 1
ATOM 7136 C CA . GLY A 1 878 ? 0.134 -21.514 -25.793 1.00 94.44 878 GLY A CA 1
ATOM 7137 C C . GLY A 1 878 ? 1.238 -20.464 -25.673 1.00 94.44 878 GLY A C 1
ATOM 7138 O O . GLY A 1 878 ? 2.343 -20.695 -26.162 1.00 94.44 878 GLY A O 1
ATOM 7139 N N . LEU A 1 879 ? 0.985 -19.315 -25.043 1.00 95.06 879 LEU A N 1
ATOM 7140 C CA . LEU A 1 879 ? 2.021 -18.303 -24.830 1.00 95.06 879 LEU A CA 1
ATOM 7141 C C . LEU A 1 879 ? 3.115 -18.832 -23.891 1.00 95.06 879 LEU A C 1
ATOM 7143 O O . LEU A 1 879 ? 2.836 -19.282 -22.781 1.00 95.06 879 LEU A O 1
ATOM 7147 N N . SER A 1 880 ? 4.375 -18.731 -24.317 1.00 91.94 880 SER A N 1
ATOM 7148 C CA . SER A 1 880 ? 5.527 -19.429 -23.717 1.00 91.94 880 SER A CA 1
ATOM 7149 C C . SER A 1 880 ? 5.789 -19.147 -22.232 1.00 91.94 880 SER A C 1
ATOM 7151 O O . SER A 1 880 ? 6.487 -19.909 -21.577 1.00 91.94 880 SER A O 1
ATOM 7153 N N . PHE A 1 881 ? 5.278 -18.039 -21.697 1.00 93.56 881 PHE A N 1
ATOM 7154 C CA . PHE A 1 881 ? 5.480 -17.599 -20.311 1.00 93.56 881 PHE A CA 1
ATOM 7155 C C . PHE A 1 881 ? 4.326 -17.997 -19.369 1.00 93.56 881 PHE A C 1
ATOM 7157 O O . PHE A 1 881 ? 4.339 -17.634 -18.190 1.00 93.56 881 PHE A O 1
ATOM 7164 N N . PHE A 1 882 ? 3.347 -18.757 -19.873 1.00 93.06 882 PHE A N 1
ATOM 7165 C CA . PHE A 1 882 ? 2.259 -19.379 -19.104 1.00 93.06 882 PHE A CA 1
ATOM 7166 C C . PHE A 1 882 ? 2.105 -20.887 -19.358 1.00 93.06 882 PHE A C 1
ATOM 7168 O O . PHE A 1 882 ? 1.132 -21.475 -18.879 1.00 93.06 882 PHE A O 1
ATOM 7175 N N . GLN A 1 883 ? 3.044 -21.485 -20.098 1.00 79.94 883 GLN A N 1
ATOM 7176 C CA . GLN A 1 883 ? 3.137 -22.933 -20.290 1.00 79.94 883 GLN A CA 1
ATOM 7177 C C . GLN A 1 883 ? 3.742 -23.644 -19.079 1.00 79.94 883 GLN A C 1
ATOM 7179 O O . GLN A 1 883 ? 4.573 -23.021 -18.374 1.00 79.94 883 GLN A O 1
#